Protein AF-0000000078035026 (afdb_homodimer)

Nearest PDB structures (foldseek):
  8ga7-assembly1_A  TM=2.327E-01  e=1.209E+00  synthetic construct
  3zcj-assembly4_D  TM=1.876E-01  e=2.847E+00  Helicobacter pylori 26695
  8f6k-assembly1_D  TM=1.744E-01  e=7.274E+00  Shewanella oneidensis
  8ga7-assembly1_A  TM=2.076E-01  e=8.754E-01  synthetic construct
  5j1h-assembly1_A  TM=2.978E-01  e=5.410E+00  Homo sapiens

InterPro domains:
  IPR007219 Xylanolytic transcriptional activator, regulatory domain [PF04082] (3-160)
  IPR050987 ABC-transporter-regulating transcription factor-like [PTHR46910] (3-443)

pLDDT: mean 84.15, std 16.43, range [21.97, 98.81]

Solvent-accessible surface area (backbone atoms only — not comparable to full-atom values): 49746 Å² total; per-residue (Å²): 107,67,61,35,65,51,59,35,28,62,80,58,56,74,65,55,56,57,63,50,52,52,42,58,73,65,49,38,52,78,78,31,63,69,54,29,30,39,53,33,15,48,48,21,24,41,52,31,28,36,61,89,47,42,66,59,60,29,65,71,36,76,66,40,43,74,70,33,80,45,69,60,53,46,33,42,49,30,55,49,52,43,57,68,64,59,55,89,62,54,51,62,45,46,44,68,64,62,26,39,24,30,42,28,36,15,55,11,35,41,30,35,30,40,54,57,51,13,50,53,28,41,40,52,18,34,38,44,40,40,65,59,30,47,61,30,68,82,62,52,72,72,45,23,50,49,59,47,41,47,37,22,42,47,36,50,56,50,45,52,54,42,51,50,31,71,71,34,74,91,40,61,50,50,59,51,69,66,48,81,72,56,52,74,57,46,50,68,77,77,41,56,56,71,60,57,61,52,85,36,46,41,59,87,40,34,36,27,80,87,61,70,35,75,84,43,37,45,66,84,82,73,62,60,81,70,51,80,82,53,66,57,30,54,51,44,45,42,52,52,39,48,50,50,52,51,57,61,39,45,56,65,71,71,53,59,67,25,81,42,16,71,67,53,36,62,66,54,40,42,53,51,47,51,52,40,42,54,50,60,73,55,62,66,69,82,49,59,67,83,60,40,89,75,57,54,75,74,64,46,65,75,56,50,77,43,38,44,88,86,46,95,37,69,68,44,27,50,45,39,51,46,29,46,37,45,51,38,52,53,49,49,43,34,44,46,46,51,45,50,51,54,45,47,52,46,38,49,49,42,39,72,67,48,85,52,64,68,58,27,52,51,32,51,50,49,52,57,57,47,45,56,56,50,50,48,44,50,51,52,50,52,47,48,64,71,70,48,58,65,83,34,50,39,55,56,30,52,62,49,36,50,41,52,47,53,53,43,58,58,50,75,70,61,90,55,54,73,89,39,66,68,38,52,51,38,54,53,53,40,55,52,43,54,60,52,45,64,70,50,53,73,50,75,35,83,70,56,70,89,64,58,81,35,41,61,58,72,39,75,74,80,122,107,67,61,34,65,52,60,34,30,61,80,59,56,72,65,54,57,58,63,50,52,52,41,59,73,65,49,37,52,79,78,30,63,69,54,29,30,39,54,34,16,48,50,21,24,41,50,31,28,36,62,88,48,42,67,58,60,27,67,70,36,76,64,40,44,74,70,32,83,44,66,60,54,47,36,41,50,31,53,51,51,43,58,67,62,57,56,89,62,54,52,62,45,46,46,68,65,61,27,39,25,28,43,28,36,15,55,12,35,41,31,35,29,40,52,58,52,13,50,55,27,41,39,53,20,34,39,44,39,40,64,60,30,48,59,31,69,81,62,53,69,73,45,24,50,48,58,47,42,49,36,22,42,48,36,50,56,50,46,51,54,43,53,51,33,70,71,35,71,90,40,58,51,48,60,51,70,67,48,80,73,56,55,74,55,45,50,66,77,77,40,56,54,69,58,57,63,50,83,35,45,40,56,86,42,32,34,27,83,85,64,70,34,77,84,44,38,47,66,82,81,72,62,59,81,68,53,81,82,53,67,58,30,53,52,43,44,42,53,53,39,49,50,49,52,51,56,63,39,47,56,64,70,72,52,61,69,25,79,41,17,73,68,58,35,62,64,53,41,43,52,52,45,50,50,42,42,54,50,59,74,56,63,67,70,83,50,57,65,83,60,41,88,76,58,55,76,74,64,46,65,76,54,48,76,43,35,42,89,88,46,95,37,70,68,43,26,48,45,40,50,47,28,46,37,45,51,36,51,53,48,48,43,32,43,46,47,51,42,49,50,54,42,46,54,45,40,52,49,44,41,70,67,48,84,53,66,69,58,28,55,50,32,53,50,48,53,56,57,46,44,56,55,54,51,47,44,52,50,52,50,54,46,49,64,70,70,47,59,62,83,36,50,40,57,54,29,51,62,50,35,49,38,54,49,52,53,42,59,55,50,74,68,60,90,54,54,69,90,39,68,67,34,53,54,38,56,51,51,40,54,53,44,55,60,52,43,66,70,48,54,72,51,76,34,82,71,54,72,89,62,59,82,36,41,61,58,70,37,73,72,79,124

Radius of gyration: 30.16 Å; Cα contacts (8 Å, |Δi|>4): 1226; chains: 2; bounding box: 73×84×74 Å

Sequence (926 aa):
MKDYLQRIYPLVPVVHRPTFKAELASDRDVTDSEFLRLVLSITALTIGLLPSRFDHYRAMATELVDRFPTRSAMIDYCAQMCLRLRSAGHWDHVTHRKWAVCYSLAIGTFQTGQSNHSRMLEVEAAQFARLLGIHRISEYEGLNRIETQLRKKAFWLQFYGYAHSLIHVGRREQLTFLDHYTLRDVNFAALVPLDIEDELITEQTVFDPVTLDPASPMTGDSRPYDRTDRPFTSISAFIAASQVFLTAMQEALFHESCDCSPKRAPEARLGRLQTLLEKLEYMLDDLPAVMRQWVVAEDVHQTRDKFGENVDSPEVAHAQLEITRANLHFTHLWLQNYLLEKIDLILQQQVLDADVTSDTASASAALRANWASREDICRQMLHLLHSIQQVHIEPNGLYLAYKVRDVAVALLNCPFEAHEGPSRRAAEYMRDFTSMLSRLDRSEIMNTASLKSWVDKDRDSARMKDYLQRIYPLVPVVHRPTFKAELASDRDVTDSEFLRLVLSITALTIGLLPSRFDHYRAMATELVDRFPTRSAMIDYCAQMCLRLRSAGHWDHVTHRKWAVCYSLAIGTFQTGQSNHSRMLEVEAAQFARLLGIHRISEYEGLNRIETQLRKKAFWLQFYGYAHSLIHVGRREQLTFLDHYTLRDVNFAALVPLDIEDELITEQTVFDPVTLDPASPMTGDSRPYDRTDRPFTSISAFIAASQVFLTAMQEALFHESCDCSPKRAPEARLGRLQTLLEKLEYMLDDLPAVMRQWVVAEDVHQTRDKFGENVDSPEVAHAQLEITRANLHFTHLWLQNYLLEKIDLILQQQVLDADVTSDTASASAALRANWASREDICRQMLHLLHSIQQVHIEPNGLYLAYKVRDVAVALLNCPFEAHEGPSRRAAEYMRDFTSMLSRLDRSEIMNTASLKSWVDKDRDSAR

Structure (mmCIF, N/CA/C/O backbone):
data_AF-0000000078035026-model_v1
#
loop_
_entity.id
_entity.type
_entity.pdbx_description
1 polymer 'Transcription factor domain-containing protein'
#
loop_
_atom_site.group_PDB
_atom_site.id
_atom_site.type_symbol
_atom_site.label_atom_id
_atom_site.label_alt_id
_atom_site.label_comp_id
_atom_site.label_asym_id
_atom_site.label_entity_id
_atom_site.label_seq_id
_atom_site.pdbx_PDB_ins_code
_atom_site.Cartn_x
_atom_site.Cartn_y
_atom_site.Cartn_z
_atom_site.occupancy
_atom_site.B_iso_or_equiv
_atom_site.auth_seq_id
_atom_site.auth_comp_id
_atom_site.auth_asym_id
_atom_site.auth_atom_id
_atom_site.pdbx_PDB_model_num
ATOM 1 N N . MET A 1 1 ? 3.574 -12.078 -30.016 1 94.81 1 MET A N 1
ATOM 2 C CA . MET A 1 1 ? 2.203 -12.336 -29.594 1 94.81 1 MET A CA 1
ATOM 3 C C . MET A 1 1 ? 1.862 -13.82 -29.719 1 94.81 1 MET A C 1
ATOM 5 O O . MET A 1 1 ? 1.123 -14.367 -28.906 1 94.81 1 MET A O 1
ATOM 9 N N . LYS A 1 2 ? 2.438 -14.469 -30.734 1 93.62 2 LYS A N 1
ATOM 10 C CA . LYS A 1 2 ? 2.242 -15.906 -30.859 1 93.62 2 LYS A CA 1
ATOM 11 C C . LYS A 1 2 ? 2.857 -16.656 -29.672 1 93.62 2 LYS A C 1
ATOM 13 O O . LYS A 1 2 ? 2.236 -17.547 -29.109 1 93.62 2 LYS A O 1
ATOM 18 N N . ASP A 1 3 ? 4.062 -16.266 -29.375 1 96.06 3 ASP A N 1
ATOM 19 C CA . ASP A 1 3 ? 4.727 -16.891 -28.234 1 96.06 3 ASP A CA 1
ATOM 20 C C . ASP A 1 3 ? 3.938 -16.672 -26.953 1 96.06 3 ASP A C 1
ATOM 22 O O . ASP A 1 3 ? 3.855 -17.578 -26.109 1 96.06 3 ASP A O 1
ATOM 26 N N . TYR A 1 4 ? 3.426 -15.469 -26.797 1 97.31 4 TYR A N 1
ATOM 27 C CA . TYR A 1 4 ? 2.596 -15.227 -25.625 1 97.31 4 TYR A CA 1
ATOM 28 C C . TYR A 1 4 ? 1.411 -16.188 -25.578 1 97.31 4 TYR A C 1
ATOM 30 O O . TYR A 1 4 ? 1.172 -16.844 -24.562 1 97.31 4 TYR A O 1
ATOM 38 N N . LEU A 1 5 ? 0.658 -16.281 -26.656 1 96.19 5 LEU A N 1
ATOM 39 C CA . LEU A 1 5 ? -0.56 -17.078 -26.703 1 96.19 5 LEU A CA 1
ATOM 40 C C . LEU A 1 5 ? -0.243 -18.562 -26.547 1 96.19 5 LEU A C 1
ATOM 42 O O . LEU A 1 5 ? -1.022 -19.312 -25.938 1 96.19 5 LEU A O 1
ATOM 46 N N . GLN A 1 6 ? 0.943 -18.969 -26.953 1 94.5 6 GLN A N 1
ATOM 47 C CA . GLN A 1 6 ? 1.257 -20.391 -26.984 1 94.5 6 GLN A CA 1
ATOM 48 C C . GLN A 1 6 ? 1.968 -20.828 -25.703 1 94.5 6 GLN A C 1
ATOM 50 O O . GLN A 1 6 ? 1.805 -21.969 -25.25 1 94.5 6 GLN A O 1
ATOM 55 N N . ARG A 1 7 ? 2.715 -19.938 -25.078 1 95.88 7 ARG A N 1
ATOM 56 C CA . ARG A 1 7 ? 3.609 -20.406 -24.031 1 95.88 7 ARG A CA 1
ATOM 57 C C . ARG A 1 7 ? 3.332 -19.688 -22.719 1 95.88 7 ARG A C 1
ATOM 59 O O . ARG A 1 7 ? 3.557 -20.25 -21.641 1 95.88 7 ARG A O 1
ATOM 66 N N . ILE A 1 8 ? 2.842 -18.484 -22.781 1 98 8 ILE A N 1
ATOM 67 C CA . ILE A 1 8 ? 2.77 -17.672 -21.562 1 98 8 ILE A CA 1
ATOM 68 C C . ILE A 1 8 ? 1.321 -17.578 -21.094 1 98 8 ILE A C 1
ATOM 70 O O . ILE A 1 8 ? 1.056 -17.547 -19.891 1 98 8 ILE A O 1
ATOM 74 N N . TYR A 1 9 ? 0.364 -17.562 -22 1 97.56 9 TYR A N 1
ATOM 75 C CA . TYR A 1 9 ? -1.049 -17.375 -21.688 1 97.56 9 TYR A CA 1
ATOM 76 C C . TYR A 1 9 ? -1.506 -18.359 -20.609 1 97.56 9 TYR A C 1
ATOM 78 O O . TYR A 1 9 ? -2.25 -18 -19.703 1 97.56 9 TYR A O 1
ATOM 86 N N . PRO A 1 10 ? -1.132 -19.641 -20.641 1 96.56 10 PRO A N 1
ATOM 87 C CA . PRO A 1 10 ? -1.606 -20.578 -19.625 1 96.56 10 PRO A CA 1
ATOM 88 C C . PRO A 1 10 ? -1.236 -20.141 -18.203 1 96.56 10 PRO A C 1
ATOM 90 O O . PRO A 1 10 ? -1.918 -20.516 -17.25 1 96.56 10 PRO A O 1
ATOM 93 N N . LEU A 1 11 ? -0.147 -19.344 -18.094 1 98.31 11 LEU A N 1
ATOM 94 C CA . LEU A 1 11 ? 0.323 -18.906 -16.797 1 98.31 11 LEU A CA 1
ATOM 95 C C . LEU A 1 11 ? -0.227 -17.516 -16.453 1 98.31 11 LEU A C 1
ATOM 97 O O . LEU A 1 11 ? -0.514 -17.234 -15.297 1 98.31 11 LEU A O 1
ATOM 101 N N . VAL A 1 12 ? -0.321 -16.688 -17.484 1 98.69 12 VAL A N 1
ATOM 102 C CA . VAL A 1 12 ? -0.727 -15.297 -17.297 1 98.69 12 VAL A CA 1
ATOM 103 C C . VAL A 1 12 ? -1.868 -14.961 -18.25 1 98.69 12 VAL A C 1
ATOM 105 O O . VAL A 1 12 ? -1.695 -14.164 -19.172 1 98.69 12 VAL A O 1
ATOM 108 N N . PRO A 1 13 ? -3.039 -15.5 -18 1 98.5 13 PRO A N 1
ATOM 109 C CA . PRO A 1 13 ? -4.188 -15.289 -18.891 1 98.5 13 PRO A CA 1
ATOM 110 C C . PRO A 1 13 ? -4.875 -13.945 -18.656 1 98.5 13 PRO A C 1
ATOM 112 O O . PRO A 1 13 ? -5.957 -13.898 -18.062 1 98.5 13 PRO A O 1
ATOM 115 N N . VAL A 1 14 ? -4.387 -12.891 -19.25 1 98.56 14 VAL A N 1
ATOM 116 C CA . VAL A 1 14 ? -4.898 -11.547 -18.969 1 98.56 14 VAL A CA 1
ATOM 117 C C . VAL A 1 14 ? -5.828 -11.117 -20.094 1 98.56 14 VAL A C 1
ATOM 119 O O . VAL A 1 14 ? -6.383 -10.008 -20.062 1 98.56 14 VAL A O 1
ATOM 122 N N . VAL A 1 15 ? -5.984 -11.961 -21.172 1 98.31 15 VAL A N 1
ATOM 123 C CA . VAL A 1 15 ? -6.867 -11.617 -22.266 1 98.31 15 VAL A CA 1
ATOM 124 C C . VAL A 1 15 ? -7.82 -12.773 -22.562 1 98.31 15 VAL A C 1
ATOM 126 O O . VAL A 1 15 ? -7.57 -13.906 -22.141 1 98.31 15 VAL A O 1
ATOM 129 N N . HIS A 1 16 ? -8.906 -12.398 -23.109 1 97.69 16 HIS A N 1
ATOM 130 C CA . HIS A 1 16 ? -9.727 -13.398 -23.781 1 97.69 16 HIS A CA 1
ATOM 131 C C . HIS A 1 16 ? -9.18 -13.727 -25.172 1 97.69 16 HIS A C 1
ATOM 133 O O . HIS A 1 16 ? -9.188 -12.875 -26.062 1 97.69 16 HIS A O 1
ATOM 139 N N . ARG A 1 17 ? -8.75 -14.984 -25.406 1 96.06 17 ARG A N 1
ATOM 140 C CA . ARG A 1 17 ? -7.914 -15.344 -26.547 1 96.06 17 ARG A CA 1
ATOM 141 C C . ARG A 1 17 ? -8.641 -15.062 -27.859 1 96.06 17 ARG A C 1
ATOM 143 O O . ARG A 1 17 ? -8.102 -14.391 -28.734 1 96.06 17 ARG A O 1
ATOM 150 N N . PRO A 1 18 ? -9.961 -15.453 -28 1 93 18 PRO A N 1
ATOM 151 C CA . PRO A 1 18 ? -10.617 -15.172 -29.281 1 93 18 PRO A CA 1
ATOM 152 C C . PRO A 1 18 ? -10.758 -13.68 -29.562 1 93 18 PRO A C 1
ATOM 154 O O . PRO A 1 18 ? -10.484 -13.227 -30.672 1 93 18 PRO A O 1
ATOM 157 N N . THR A 1 19 ? -11.164 -12.961 -28.547 1 96.25 19 THR A N 1
ATOM 158 C CA . THR A 1 19 ? -11.32 -11.523 -28.734 1 96.25 19 THR A CA 1
ATOM 159 C C . THR A 1 19 ? -9.977 -10.875 -29.047 1 96.25 19 THR A C 1
ATOM 161 O O . THR A 1 19 ? -9.883 -10.023 -29.938 1 96.25 19 THR A O 1
ATOM 164 N N . PHE A 1 20 ? -8.938 -11.258 -28.375 1 96.25 20 PHE A N 1
ATOM 165 C CA . PHE A 1 20 ? -7.605 -10.688 -28.562 1 96.25 20 PHE A CA 1
ATOM 166 C C . PHE A 1 20 ? -7.074 -10.992 -29.953 1 96.25 20 PHE A C 1
ATOM 168 O O . PHE A 1 20 ? -6.551 -10.102 -30.641 1 96.25 20 PHE A O 1
ATOM 175 N N . LYS A 1 21 ? -7.199 -12.242 -30.375 1 94.88 21 LYS A N 1
ATOM 176 C CA . LYS A 1 21 ? -6.762 -12.633 -31.719 1 94.88 21 LYS A CA 1
ATOM 177 C C . LYS A 1 21 ? -7.504 -11.844 -32.781 1 94.88 21 LYS A C 1
ATOM 179 O O . LYS A 1 21 ? -6.898 -11.406 -33.781 1 94.88 21 LYS A O 1
ATOM 184 N N . ALA A 1 22 ? -8.82 -11.695 -32.562 1 94.62 22 ALA A N 1
ATOM 185 C CA . ALA A 1 22 ? -9.625 -10.945 -33.5 1 94.62 22 ALA A CA 1
ATOM 186 C C . ALA A 1 22 ? -9.172 -9.492 -33.594 1 94.62 22 ALA A C 1
ATOM 188 O O . ALA A 1 22 ? -9.078 -8.914 -34.656 1 94.62 22 ALA A O 1
ATOM 189 N N . GLU A 1 23 ? -8.898 -8.898 -32.406 1 96.56 23 GLU A N 1
ATOM 190 C CA . GLU A 1 23 ? -8.453 -7.508 -32.375 1 96.56 23 GLU A CA 1
ATOM 191 C C . GLU A 1 23 ? -7.074 -7.355 -33 1 96.56 23 GLU A C 1
ATOM 193 O O . GLU A 1 23 ? -6.805 -6.359 -33.688 1 96.56 23 GLU A O 1
ATOM 198 N N . LEU A 1 24 ? -6.113 -8.312 -32.875 1 94.44 24 LEU A N 1
ATOM 199 C CA . LEU A 1 24 ? -4.805 -8.289 -33.531 1 94.44 24 LEU A CA 1
ATOM 200 C C . LEU A 1 24 ? -4.953 -8.398 -35.031 1 94.44 24 LEU A C 1
ATOM 202 O O . LEU A 1 24 ? -4.293 -7.676 -35.781 1 94.44 24 LEU A O 1
ATOM 206 N N . ALA A 1 25 ? -5.836 -9.273 -35.375 1 92.62 25 ALA A N 1
ATOM 207 C CA . ALA A 1 25 ? -6.035 -9.516 -36.812 1 92.62 25 ALA A CA 1
ATOM 208 C C . ALA A 1 25 ? -6.598 -8.273 -37.5 1 92.62 25 ALA A C 1
ATOM 210 O O . ALA A 1 25 ? -6.32 -8.039 -38.688 1 92.62 25 ALA A O 1
ATOM 211 N N . SER A 1 26 ? -7.305 -7.492 -36.812 1 91.94 26 SER A N 1
ATOM 212 C CA . SER A 1 26 ? -7.906 -6.297 -37.375 1 91.94 26 SER A CA 1
ATOM 213 C C . SER A 1 26 ? -6.98 -5.09 -37.25 1 91.94 26 SER A C 1
ATOM 215 O O . SER A 1 26 ? -7.383 -3.959 -37.531 1 91.94 26 SER A O 1
ATOM 217 N N . ASP A 1 27 ? -5.82 -5.195 -36.75 1 92.5 27 ASP A N 1
ATOM 218 C CA . ASP A 1 27 ? -4.84 -4.133 -36.562 1 92.5 27 ASP A CA 1
ATOM 219 C C . ASP A 1 27 ? -5.418 -3.01 -35.688 1 92.5 27 ASP A C 1
ATOM 221 O O . ASP A 1 27 ? -5.246 -1.83 -36 1 92.5 27 ASP A O 1
ATOM 225 N N . ARG A 1 28 ? -6.113 -3.443 -34.719 1 89.06 28 ARG A N 1
ATOM 226 C CA . ARG A 1 28 ? -6.742 -2.467 -33.844 1 89.06 28 ARG A CA 1
ATOM 227 C C . ARG A 1 28 ? -5.695 -1.613 -33.125 1 89.06 28 ARG A C 1
ATOM 229 O O . ARG A 1 28 ? -6 -0.517 -32.656 1 89.06 28 ARG A O 1
ATOM 236 N N . ASP A 1 29 ? -4.477 -2.158 -32.969 1 87.81 29 ASP A N 1
ATOM 237 C CA . ASP A 1 29 ? -3.395 -1.434 -32.312 1 87.81 29 ASP A CA 1
ATOM 238 C C . ASP A 1 29 ? -3.07 -0.137 -33.031 1 87.81 29 ASP A C 1
ATOM 240 O O . ASP A 1 29 ? -2.525 0.799 -32.469 1 87.81 29 ASP A O 1
ATOM 244 N N . VAL A 1 30 ? -3.541 0.058 -34.188 1 89 30 VAL A N 1
ATOM 245 C CA . VAL A 1 30 ? -3.246 1.24 -35 1 89 30 VAL A CA 1
ATOM 246 C C . VAL A 1 30 ? -4.227 2.359 -34.656 1 89 30 VAL A C 1
ATOM 248 O O . VAL A 1 30 ? -3.855 3.535 -34.625 1 89 30 VAL A O 1
ATOM 251 N N . THR A 1 31 ? -5.477 1.918 -34.25 1 90.62 31 THR A N 1
ATOM 252 C CA . THR A 1 31 ? -6.512 2.932 -34.094 1 90.62 31 THR A CA 1
ATOM 253 C C . THR A 1 31 ? -6.867 3.113 -32.625 1 90.62 31 THR A C 1
ATOM 255 O O . THR A 1 31 ? -7.477 4.117 -32.25 1 90.62 31 THR A O 1
ATOM 258 N N . ASP A 1 32 ? -6.574 2.209 -31.875 1 93.62 32 ASP A N 1
ATOM 259 C CA . ASP A 1 32 ? -6.965 2.219 -30.469 1 93.62 32 ASP A CA 1
ATOM 260 C C . ASP A 1 32 ? -5.738 2.207 -29.562 1 93.62 32 ASP A C 1
ATOM 262 O O . ASP A 1 32 ? -5.09 1.171 -29.406 1 93.62 32 ASP A O 1
ATOM 266 N N . SER A 1 33 ? -5.551 3.322 -28.953 1 93.31 33 SER A N 1
ATOM 267 C CA . SER A 1 33 ? -4.371 3.479 -28.109 1 93.31 33 SER A CA 1
ATOM 268 C C . SER A 1 33 ? -4.426 2.549 -26.906 1 93.31 33 SER A C 1
ATOM 270 O O . SER A 1 33 ? -3.391 2.092 -26.406 1 93.31 33 SER A O 1
ATOM 272 N N . GLU A 1 34 ? -5.633 2.279 -26.438 1 92.81 34 GLU A N 1
ATOM 273 C CA . GLU A 1 34 ? -5.758 1.378 -25.297 1 92.81 34 GLU A CA 1
ATOM 274 C C . GLU A 1 34 ? -5.359 -0.047 -25.672 1 92.81 34 GLU A C 1
ATOM 276 O O . GLU A 1 34 ? -4.672 -0.729 -24.906 1 92.81 34 GLU A O 1
ATOM 281 N N . PHE A 1 35 ? -5.777 -0.476 -26.828 1 96 35 PHE A N 1
ATOM 282 C CA . PHE A 1 35 ? -5.379 -1.805 -27.281 1 96 35 PHE A CA 1
ATOM 283 C C . PHE A 1 35 ? -3.891 -1.845 -27.609 1 96 35 PHE A C 1
ATOM 285 O O . PHE A 1 35 ? -3.221 -2.846 -27.344 1 96 35 PHE A O 1
ATOM 292 N N . LEU A 1 36 ? -3.369 -0.761 -28.234 1 97.75 36 LEU A N 1
ATOM 293 C CA . LEU A 1 36 ? -1.936 -0.687 -28.484 1 97.75 36 LEU A CA 1
ATOM 294 C C . LEU A 1 36 ? -1.139 -0.865 -27.203 1 97.75 36 LEU A C 1
ATOM 296 O O . LEU A 1 36 ? -0.134 -1.58 -27.188 1 97.75 36 LEU A O 1
ATOM 300 N N . ARG A 1 37 ? -1.594 -0.219 -26.125 1 97.75 37 ARG A N 1
ATOM 301 C CA . ARG A 1 37 ? -0.915 -0.358 -24.828 1 97.75 37 ARG A CA 1
ATOM 302 C C . ARG A 1 37 ? -0.955 -1.803 -24.344 1 97.75 37 ARG A C 1
ATOM 304 O O . ARG A 1 37 ? 0.021 -2.299 -23.781 1 97.75 37 ARG A O 1
ATOM 311 N N . LEU A 1 38 ? -2.061 -2.471 -24.5 1 98.19 38 LEU A N 1
ATOM 312 C CA . LEU A 1 38 ? -2.158 -3.877 -24.125 1 98.19 38 LEU A CA 1
ATOM 313 C C . LEU A 1 38 ? -1.151 -4.719 -24.906 1 98.19 38 LEU A C 1
ATOM 315 O O . LEU A 1 38 ? -0.44 -5.539 -24.312 1 98.19 38 LEU A O 1
ATOM 319 N N . VAL A 1 39 ? -1.012 -4.457 -26.203 1 98.38 39 VAL A N 1
ATOM 320 C CA . VAL A 1 39 ? -0.087 -5.199 -27.062 1 98.38 39 VAL A CA 1
ATOM 321 C C . VAL A 1 39 ? 1.35 -4.934 -26.609 1 98.38 39 VAL A C 1
ATOM 323 O O . VAL A 1 39 ? 2.148 -5.863 -26.484 1 98.38 39 VAL A O 1
ATOM 326 N N . LEU A 1 40 ? 1.662 -3.721 -26.375 1 98.31 40 LEU A N 1
ATOM 327 C CA . LEU A 1 40 ? 3.002 -3.348 -25.938 1 98.31 40 LEU A CA 1
ATOM 328 C C . LEU A 1 40 ? 3.336 -3.994 -24.594 1 98.31 40 LEU A C 1
ATOM 330 O O . LEU A 1 40 ? 4.457 -4.465 -24.391 1 98.31 40 LEU A O 1
ATOM 334 N N . SER A 1 41 ? 2.396 -3.98 -23.688 1 98.75 41 SER A N 1
ATOM 335 C CA . SER A 1 41 ? 2.631 -4.547 -22.359 1 98.75 41 SER A CA 1
ATOM 336 C C . SER A 1 41 ? 2.816 -6.059 -22.422 1 98.75 41 SER A C 1
ATOM 338 O O . SER A 1 41 ? 3.666 -6.617 -21.734 1 98.75 41 SER A O 1
ATOM 340 N N . ILE A 1 42 ? 2.051 -6.742 -23.219 1 98.62 42 ILE A N 1
ATOM 341 C CA . ILE A 1 42 ? 2.201 -8.18 -23.391 1 98.62 42 ILE A CA 1
ATOM 342 C C . ILE A 1 42 ? 3.533 -8.484 -24.062 1 98.62 42 ILE A C 1
ATOM 344 O O . ILE A 1 42 ? 4.188 -9.484 -23.75 1 98.62 42 ILE A O 1
ATOM 348 N N . THR A 1 43 ? 4.012 -7.605 -25.016 1 98.19 43 THR A N 1
ATOM 349 C CA . THR A 1 43 ? 5.332 -7.738 -25.609 1 98.19 43 THR A CA 1
ATOM 350 C C . THR A 1 43 ? 6.418 -7.711 -24.547 1 98.19 43 THR A C 1
ATOM 352 O O . THR A 1 43 ? 7.285 -8.586 -24.5 1 98.19 43 THR A O 1
ATOM 355 N N . ALA A 1 44 ? 6.309 -6.738 -23.656 1 98.44 44 ALA A N 1
ATOM 356 C CA . ALA A 1 44 ? 7.277 -6.633 -22.578 1 98.44 44 ALA A CA 1
ATOM 357 C C . ALA A 1 44 ? 7.254 -7.875 -21.688 1 98.44 44 ALA A C 1
ATOM 359 O O . ALA A 1 44 ? 8.305 -8.391 -21.312 1 98.44 44 ALA A O 1
ATOM 360 N N . LEU A 1 45 ? 6.086 -8.352 -21.328 1 98.62 45 LEU A N 1
ATOM 361 C CA . LEU A 1 45 ? 5.895 -9.562 -20.547 1 98.62 45 LEU A CA 1
ATOM 362 C C . LEU A 1 45 ? 6.562 -10.766 -21.203 1 98.62 45 LEU A C 1
ATOM 364 O O . LEU A 1 45 ? 7.301 -11.508 -20.562 1 98.62 45 LEU A O 1
ATOM 368 N N . THR A 1 46 ? 6.352 -10.914 -22.516 1 98.31 46 THR A N 1
ATOM 369 C CA . THR A 1 46 ? 6.852 -12.062 -23.266 1 98.31 46 THR A CA 1
ATOM 370 C C . THR A 1 46 ? 8.375 -12.016 -23.375 1 98.31 46 THR A C 1
ATOM 372 O O . THR A 1 46 ? 9.047 -13.016 -23.141 1 98.31 46 THR A O 1
ATOM 375 N N . ILE A 1 47 ? 8.93 -10.828 -23.672 1 97.31 47 ILE A N 1
ATOM 376 C CA . ILE A 1 47 ? 10.383 -10.664 -23.766 1 97.31 47 ILE A CA 1
ATOM 377 C C . ILE A 1 47 ? 11.016 -10.977 -22.406 1 97.31 47 ILE A C 1
ATOM 379 O O . ILE A 1 47 ? 12.078 -11.594 -22.344 1 97.31 47 ILE A O 1
ATOM 383 N N . GLY A 1 48 ? 10.352 -10.602 -21.359 1 97.12 48 GLY A N 1
ATOM 384 C CA . GLY A 1 48 ? 10.852 -10.859 -20.016 1 97.12 48 GLY A CA 1
ATOM 385 C C . GLY A 1 48 ? 10.859 -12.336 -19.656 1 97.12 48 GLY A C 1
ATOM 386 O O . GLY A 1 48 ? 11.82 -12.836 -19.078 1 97.12 48 GLY A O 1
ATOM 387 N N . LEU A 1 49 ? 9.852 -13.109 -20.016 1 97.12 49 LEU A N 1
ATOM 388 C CA . LEU A 1 49 ? 9.664 -14.484 -19.562 1 97.12 49 LEU A CA 1
ATOM 389 C C . LEU A 1 49 ? 10.352 -15.469 -20.5 1 97.12 49 LEU A C 1
ATOM 391 O O . LEU A 1 49 ? 10.562 -16.625 -20.141 1 97.12 49 LEU A O 1
ATOM 395 N N . LEU A 1 50 ? 10.75 -15.016 -21.688 1 95.69 50 LEU A N 1
ATOM 396 C CA . LEU A 1 50 ? 11.406 -15.906 -22.641 1 95.69 50 LEU A CA 1
ATOM 397 C C . LEU A 1 50 ? 12.75 -15.336 -23.078 1 95.69 50 LEU A C 1
ATOM 399 O O . LEU A 1 50 ? 12.938 -15.016 -24.266 1 95.69 50 LEU A O 1
ATOM 403 N N . PRO A 1 51 ? 13.719 -15.312 -22.203 1 93.69 51 PRO A N 1
ATOM 404 C CA . PRO A 1 51 ? 15.031 -14.773 -22.562 1 93.69 51 PRO A CA 1
ATOM 405 C C . PRO A 1 51 ? 15.703 -15.547 -23.703 1 93.69 51 PRO A C 1
ATOM 407 O O . PRO A 1 51 ? 16.469 -14.969 -24.469 1 93.69 51 PRO A O 1
ATOM 410 N N . SER A 1 52 ? 15.492 -16.844 -23.812 1 92.94 52 SER A N 1
ATOM 411 C CA . SER A 1 52 ? 16.125 -17.672 -24.844 1 92.94 52 SER A CA 1
ATOM 412 C C . SER A 1 52 ? 15.68 -17.234 -26.25 1 92.94 52 SER A C 1
ATOM 414 O O . SER A 1 52 ? 16.375 -17.5 -27.234 1 92.94 52 SER A O 1
ATOM 416 N N . ARG A 1 53 ? 14.547 -16.562 -26.281 1 93.38 53 ARG A N 1
ATOM 417 C CA . ARG A 1 53 ? 13.984 -16.188 -27.578 1 93.38 53 ARG A CA 1
ATOM 418 C C . ARG A 1 53 ? 14.352 -14.75 -27.922 1 93.38 53 ARG A C 1
ATOM 420 O O . ARG A 1 53 ? 14.008 -14.266 -29 1 93.38 53 ARG A O 1
ATOM 427 N N . PHE A 1 54 ? 15.062 -14.055 -27.125 1 92.75 54 PHE A N 1
ATOM 428 C CA . PHE A 1 54 ? 15.32 -12.633 -27.312 1 92.75 54 PHE A CA 1
ATOM 429 C C . PHE A 1 54 ? 16.094 -12.391 -28.609 1 92.75 54 PHE A C 1
ATOM 431 O O . PHE A 1 54 ? 15.758 -11.484 -29.375 1 92.75 54 PHE A O 1
ATOM 438 N N . ASP A 1 55 ? 17.125 -13.227 -28.828 1 91.38 55 ASP A N 1
ATOM 439 C CA . ASP A 1 55 ? 17.922 -13.062 -30.047 1 91.38 55 ASP A CA 1
ATOM 440 C C . ASP A 1 55 ? 17.062 -13.266 -31.281 1 91.38 55 ASP A C 1
ATOM 442 O O . ASP A 1 55 ? 17.266 -12.609 -32.312 1 91.38 55 ASP A O 1
ATOM 446 N N . HIS A 1 56 ? 16.141 -14.188 -31.078 1 91.31 56 HIS A N 1
ATOM 447 C CA . HIS A 1 56 ? 15.219 -14.43 -32.188 1 91.31 56 HIS A CA 1
ATOM 448 C C . HIS A 1 56 ? 14.344 -13.203 -32.438 1 91.31 56 HIS A C 1
ATOM 450 O O . HIS A 1 56 ? 14.141 -12.812 -33.594 1 91.31 56 HIS A O 1
ATOM 456 N N . TYR A 1 57 ? 13.852 -12.57 -31.375 1 91.38 57 TYR A N 1
ATOM 457 C CA . TYR A 1 57 ? 13.023 -11.375 -31.516 1 91.38 57 TYR A CA 1
ATOM 458 C C . TYR A 1 57 ? 13.812 -10.25 -32.156 1 91.38 57 TYR A C 1
ATOM 460 O O . TYR A 1 57 ? 13.312 -9.562 -33.062 1 91.38 57 TYR A O 1
ATOM 468 N N . ARG A 1 58 ? 15.062 -10.07 -31.797 1 90.5 58 ARG A N 1
ATOM 469 C CA . ARG A 1 58 ? 15.914 -9.008 -32.312 1 90.5 58 ARG A CA 1
ATOM 470 C C . ARG A 1 58 ? 16.203 -9.219 -33.812 1 90.5 58 ARG A C 1
ATOM 472 O O . ARG A 1 58 ? 16.344 -8.258 -34.562 1 90.5 58 ARG A O 1
ATOM 479 N N . ALA A 1 59 ? 16.328 -10.406 -34.125 1 88.81 59 ALA A N 1
ATOM 480 C CA . ALA A 1 59 ? 16.688 -10.75 -35.5 1 88.81 59 ALA A CA 1
ATOM 481 C C . ALA A 1 59 ? 15.516 -10.57 -36.438 1 88.81 59 ALA A C 1
ATOM 483 O O . ALA A 1 59 ? 15.68 -10.641 -37.656 1 88.81 59 ALA A O 1
ATOM 484 N N . MET A 1 60 ? 14.367 -10.359 -35.844 1 88.38 60 MET A N 1
ATOM 485 C CA . MET A 1 60 ? 13.18 -10.219 -36.688 1 88.38 60 MET A CA 1
ATOM 486 C C . MET A 1 60 ? 13.258 -8.953 -37.531 1 88.38 60 MET A C 1
ATOM 488 O O . MET A 1 60 ? 12.648 -8.883 -38.594 1 88.38 60 MET A O 1
ATOM 492 N N . ALA A 1 61 ? 13.852 -7.965 -37.031 1 82.81 61 ALA A N 1
ATOM 493 C CA . ALA A 1 61 ? 14.086 -6.73 -37.75 1 82.81 61 ALA A CA 1
ATOM 494 C C . ALA A 1 61 ? 15.469 -6.156 -37.438 1 82.81 61 ALA A C 1
ATOM 496 O O . ALA A 1 61 ? 15.891 -6.137 -36.281 1 82.81 61 ALA A O 1
ATOM 497 N N . THR A 1 62 ? 16.141 -5.609 -38.562 1 89.25 62 THR A N 1
ATOM 498 C CA . THR A 1 62 ? 17.484 -5.07 -38.406 1 89.25 62 THR A CA 1
ATOM 499 C C . THR A 1 62 ? 17.5 -3.885 -37.469 1 89.25 62 THR A C 1
ATOM 501 O O . THR A 1 62 ? 18.453 -3.717 -36.688 1 89.25 62 THR A O 1
ATOM 504 N N . GLU A 1 63 ? 16.422 -3.201 -37.531 1 85.94 63 GLU A N 1
ATOM 505 C CA . GLU A 1 63 ? 16.344 -2.01 -36.688 1 85.94 63 GLU A CA 1
ATOM 506 C C . GLU A 1 63 ? 16.312 -2.379 -35.219 1 85.94 63 GLU A C 1
ATOM 508 O O . GLU A 1 63 ? 16.781 -1.61 -34.344 1 85.94 63 GLU A O 1
ATOM 513 N N . LEU A 1 64 ? 15.773 -3.461 -34.875 1 86.25 64 LEU A N 1
ATOM 514 C CA . LEU A 1 64 ? 15.609 -3.863 -33.5 1 86.25 64 LEU A CA 1
ATOM 515 C C . LEU A 1 64 ? 16.953 -4.25 -32.875 1 86.25 64 LEU A C 1
ATOM 517 O O . LEU A 1 64 ? 17.172 -4.047 -31.672 1 86.25 64 LEU A O 1
ATOM 521 N N . VAL A 1 65 ? 17.859 -4.785 -33.719 1 85.62 65 VAL A N 1
ATOM 522 C CA . VAL A 1 65 ? 19.172 -5.219 -33.25 1 85.62 65 VAL A CA 1
ATOM 523 C C . VAL A 1 65 ? 19.953 -4.023 -32.688 1 85.62 65 VAL A C 1
ATOM 525 O O . VAL A 1 65 ? 20.516 -4.09 -31.609 1 85.62 65 VAL A O 1
ATOM 528 N N . ASP A 1 66 ? 19.938 -3.006 -33.406 1 88.69 66 ASP A N 1
ATOM 529 C CA . ASP A 1 66 ? 20.703 -1.83 -33 1 88.69 66 ASP A CA 1
ATOM 530 C C . ASP A 1 66 ? 20 -1.058 -31.906 1 88.69 66 ASP A C 1
ATOM 532 O O . ASP A 1 66 ? 20.641 -0.547 -30.984 1 88.69 66 ASP A O 1
ATOM 536 N N . ARG A 1 67 ? 18.719 -1.123 -32 1 90.94 67 ARG A N 1
ATOM 537 C CA . ARG A 1 67 ? 17.938 -0.281 -31.094 1 90.94 67 ARG A CA 1
ATOM 538 C C . ARG A 1 67 ? 17.859 -0.894 -29.703 1 90.94 67 ARG A C 1
ATOM 540 O O . ARG A 1 67 ? 17.828 -0.174 -28.703 1 90.94 67 ARG A O 1
ATOM 547 N N . PHE A 1 68 ? 17.766 -2.203 -29.672 1 93.69 68 PHE A N 1
ATOM 548 C CA . PHE A 1 68 ? 17.562 -2.873 -28.391 1 93.69 68 PHE A CA 1
ATOM 549 C C . PHE A 1 68 ? 18.656 -3.912 -28.156 1 93.69 68 PHE A C 1
ATOM 551 O O . PHE A 1 68 ? 18.453 -5.102 -28.406 1 93.69 68 PHE A O 1
ATOM 558 N N . PRO A 1 69 ? 19.797 -3.527 -27.656 1 91.69 69 PRO A N 1
ATOM 559 C CA . PRO A 1 69 ? 20.906 -4.445 -27.406 1 91.69 69 PRO A CA 1
ATOM 560 C C . PRO A 1 69 ? 20.625 -5.43 -26.281 1 91.69 69 PRO A C 1
ATOM 562 O O . PRO A 1 69 ? 21.234 -6.496 -26.203 1 91.69 69 PRO A O 1
ATOM 565 N N . THR A 1 70 ? 19.656 -5.074 -25.391 1 93.94 70 THR A N 1
ATOM 566 C CA . THR A 1 70 ? 19.328 -5.93 -24.25 1 93.94 70 THR A CA 1
ATOM 567 C C . THR A 1 70 ? 17.812 -6.074 -24.094 1 93.94 70 THR A C 1
ATOM 569 O O . THR A 1 70 ? 17.047 -5.309 -24.688 1 93.94 70 THR A O 1
ATOM 572 N N . ARG A 1 71 ? 17.328 -7.035 -23.375 1 94.75 71 ARG A N 1
ATOM 573 C CA . ARG A 1 71 ? 15.914 -7.207 -23.078 1 94.75 71 ARG A CA 1
ATOM 574 C C . ARG A 1 71 ? 15.375 -6.02 -22.281 1 94.75 71 ARG A C 1
ATOM 576 O O . ARG A 1 71 ? 14.281 -5.527 -22.562 1 94.75 71 ARG A O 1
ATOM 583 N N . SER A 1 72 ? 16.203 -5.504 -21.391 1 93.81 72 SER A N 1
ATOM 584 C CA . SER A 1 72 ? 15.797 -4.371 -20.562 1 93.81 72 SER A CA 1
ATOM 585 C C . SER A 1 72 ? 15.477 -3.148 -21.406 1 93.81 72 SER A C 1
ATOM 587 O O . SER A 1 72 ? 14.5 -2.445 -21.156 1 93.81 72 SER A O 1
ATOM 589 N N . ALA A 1 73 ? 16.281 -2.965 -22.406 1 93.69 73 ALA A N 1
ATOM 590 C CA . ALA A 1 73 ? 16.078 -1.808 -23.281 1 93.69 73 ALA A CA 1
ATOM 591 C C . ALA A 1 73 ? 14.742 -1.903 -24 1 93.69 73 ALA A C 1
ATOM 593 O O . ALA A 1 73 ? 14.023 -0.909 -24.125 1 93.69 73 ALA A O 1
ATOM 594 N N . MET A 1 74 ? 14.43 -3.002 -24.5 1 95.12 74 MET A N 1
ATOM 595 C CA . MET A 1 74 ? 13.18 -3.189 -25.234 1 95.12 74 MET A CA 1
ATOM 596 C C . MET A 1 74 ? 11.984 -3.111 -24.297 1 95.12 74 MET A C 1
ATOM 598 O O . MET A 1 74 ? 10.969 -2.494 -24.641 1 95.12 74 MET A O 1
ATOM 602 N N . ILE A 1 75 ? 12.117 -3.689 -23.141 1 96.81 75 ILE A N 1
ATOM 603 C CA . ILE A 1 75 ? 11.047 -3.65 -22.156 1 96.81 75 ILE A CA 1
ATOM 604 C C . ILE A 1 75 ? 10.82 -2.211 -21.688 1 96.81 75 ILE A C 1
ATOM 606 O O . ILE A 1 75 ? 9.68 -1.762 -21.578 1 96.81 75 ILE A O 1
ATOM 610 N N . ASP A 1 76 ? 11.844 -1.435 -21.578 1 95.25 76 ASP A N 1
ATOM 611 C CA . ASP A 1 76 ? 11.75 -0.029 -21.188 1 95.25 76 ASP A CA 1
ATOM 612 C C . ASP A 1 76 ? 11.016 0.78 -22.25 1 95.25 76 ASP A C 1
ATOM 614 O O . ASP A 1 76 ? 10.219 1.664 -21.922 1 95.25 76 ASP A O 1
ATOM 618 N N . TYR A 1 77 ? 11.336 0.489 -23.422 1 95.5 77 TYR A N 1
ATOM 619 C CA . TYR A 1 77 ? 10.664 1.184 -24.516 1 95.5 77 TYR A CA 1
ATOM 620 C C . TYR A 1 77 ? 9.164 0.921 -24.484 1 95.5 77 TYR A C 1
ATOM 622 O O . TYR A 1 77 ? 8.367 1.847 -24.641 1 95.5 77 TYR A O 1
ATOM 630 N N . CYS A 1 78 ? 8.758 -0.325 -24.312 1 97.19 78 CYS A N 1
ATOM 631 C CA . CYS A 1 78 ? 7.348 -0.673 -24.234 1 97.19 78 CYS A CA 1
ATOM 632 C C . CYS A 1 78 ? 6.664 0.045 -23.078 1 97.19 78 CYS A C 1
ATOM 634 O O . CYS A 1 78 ? 5.582 0.607 -23.234 1 97.19 78 CYS A O 1
ATOM 636 N N . ALA A 1 79 ? 7.336 0.07 -21.953 1 97 79 ALA A N 1
ATOM 637 C CA . ALA A 1 79 ? 6.781 0.721 -20.766 1 97 79 ALA A CA 1
ATOM 638 C C . ALA A 1 79 ? 6.625 2.223 -20.984 1 97 79 ALA A C 1
ATOM 640 O O . ALA A 1 79 ? 5.605 2.809 -20.625 1 97 79 ALA A O 1
ATOM 641 N N . GLN A 1 80 ? 7.535 2.852 -21.656 1 95.69 80 GLN A N 1
ATOM 642 C CA . GLN A 1 80 ? 7.492 4.285 -21.922 1 95.69 80 GLN A CA 1
ATOM 643 C C . GLN A 1 80 ? 6.375 4.625 -22.922 1 95.69 80 GLN A C 1
ATOM 645 O O . GLN A 1 80 ? 5.672 5.621 -22.75 1 95.69 80 GLN A O 1
ATOM 650 N N . MET A 1 81 ? 6.23 3.836 -23.875 1 95.31 81 MET A N 1
ATOM 651 C CA . MET A 1 81 ? 5.168 4.07 -24.859 1 95.31 81 MET A CA 1
ATOM 652 C C . MET A 1 81 ? 3.795 3.963 -24.203 1 95.31 81 MET A C 1
ATOM 654 O O . MET A 1 81 ? 2.912 4.781 -24.469 1 95.31 81 MET A O 1
ATOM 658 N N . CYS A 1 82 ? 3.67 2.982 -23.328 1 96.56 82 CYS A N 1
ATOM 659 C CA . CYS A 1 82 ? 2.4 2.834 -22.625 1 96.56 82 CYS A CA 1
ATOM 660 C C . CYS A 1 82 ? 2.107 4.055 -21.75 1 96.56 82 CYS A C 1
ATOM 662 O O . CYS A 1 82 ? 0.961 4.5 -21.672 1 96.56 82 CYS A O 1
ATOM 664 N N . LEU A 1 83 ? 3.043 4.566 -21.188 1 93.69 83 LEU A N 1
ATOM 665 C CA . LEU A 1 83 ? 2.904 5.766 -20.375 1 93.69 83 LEU A CA 1
ATOM 666 C C . LEU A 1 83 ? 2.488 6.961 -21.234 1 93.69 83 LEU A C 1
ATOM 668 O O . LEU A 1 83 ? 1.574 7.703 -20.859 1 93.69 83 LEU A O 1
ATOM 672 N N . ARG A 1 84 ? 3.098 7.164 -22.359 1 91.88 84 ARG A N 1
ATOM 673 C CA . ARG A 1 84 ? 2.867 8.312 -23.219 1 91.88 84 ARG A CA 1
ATOM 674 C C . ARG A 1 84 ? 1.473 8.266 -23.844 1 91.88 84 ARG A C 1
ATOM 676 O O . ARG A 1 84 ? 0.908 9.305 -24.188 1 91.88 84 ARG A O 1
ATOM 683 N N . LEU A 1 85 ? 0.907 7.137 -23.891 1 93.81 85 LEU A N 1
ATOM 684 C CA . LEU A 1 85 ? -0.389 6.977 -24.547 1 93.81 85 LEU A CA 1
ATOM 685 C C . LEU A 1 85 ? -1.525 7.238 -23.562 1 93.81 85 LEU A C 1
ATOM 687 O O . LEU A 1 85 ? -2.697 7.242 -23.953 1 93.81 85 LEU A O 1
ATOM 691 N N . ARG A 1 86 ? -1.245 7.488 -22.281 1 92.75 86 ARG A N 1
ATOM 692 C CA . ARG A 1 86 ? -2.273 7.848 -21.312 1 92.75 86 ARG A CA 1
ATOM 693 C C . ARG A 1 86 ? -2.785 9.266 -21.547 1 92.75 86 ARG A C 1
ATOM 695 O O . ARG A 1 86 ? -2.014 10.227 -21.5 1 92.75 86 ARG A O 1
ATOM 702 N N . SER A 1 87 ? -4.109 9.375 -21.781 1 88.25 87 SER A N 1
ATOM 703 C CA . SER A 1 87 ? -4.723 10.688 -21.984 1 88.25 87 SER A CA 1
ATOM 704 C C . SER A 1 87 ? -5.164 11.297 -20.656 1 88.25 87 SER A C 1
ATOM 706 O O . SER A 1 87 ? -5.055 10.656 -19.609 1 88.25 87 SER A O 1
ATOM 708 N N . ALA A 1 88 ? -5.711 12.539 -20.734 1 82.31 88 ALA A N 1
ATOM 709 C CA . ALA A 1 88 ? -6.188 13.234 -19.547 1 82.31 88 ALA A CA 1
ATOM 710 C C . ALA A 1 88 ? -7.383 12.508 -18.922 1 82.31 88 ALA A C 1
ATOM 712 O O . ALA A 1 88 ? -7.582 12.547 -17.703 1 82.31 88 ALA A O 1
ATOM 713 N N . GLY A 1 89 ? -8.109 11.781 -19.672 1 86.19 89 GLY A N 1
ATOM 714 C CA . GLY A 1 89 ? -9.281 11.062 -19.203 1 86.19 89 GLY A CA 1
ATOM 715 C C . GLY A 1 89 ? -9 9.609 -18.875 1 86.19 89 GLY A C 1
ATOM 716 O O . GLY A 1 89 ? -9.922 8.805 -18.719 1 86.19 89 GLY A O 1
ATOM 717 N N . HIS A 1 90 ? -7.719 9.32 -18.797 1 90.06 90 HIS A N 1
ATOM 718 C CA . HIS A 1 90 ? -7.297 7.945 -18.578 1 90.06 90 HIS A CA 1
ATOM 719 C C . HIS A 1 90 ? -7.938 7.355 -17.328 1 90.06 90 HIS A C 1
ATOM 721 O O . HIS A 1 90 ? -8.297 6.176 -17.312 1 90.06 90 HIS A O 1
ATOM 727 N N . TRP A 1 91 ? -8.289 8.188 -16.359 1 88.38 91 TRP A N 1
ATOM 728 C CA . TRP A 1 91 ? -8.734 7.684 -15.062 1 88.38 91 TRP A CA 1
ATOM 729 C C . TRP A 1 91 ? -10.242 7.816 -14.914 1 88.38 91 TRP A C 1
ATOM 731 O O . TRP A 1 91 ? -10.805 7.445 -13.883 1 88.38 91 TRP A O 1
ATOM 741 N N . ASP A 1 92 ? -10.844 8.352 -15.977 1 84.44 92 ASP A N 1
ATOM 742 C CA . ASP A 1 92 ? -12.289 8.539 -15.93 1 84.44 92 ASP A CA 1
ATOM 743 C C . ASP A 1 92 ? -13.008 7.199 -15.82 1 84.44 92 ASP A C 1
ATOM 745 O O . ASP A 1 92 ? -14.086 7.113 -15.219 1 84.44 92 ASP A O 1
ATOM 749 N N . HIS A 1 93 ? -12.297 6.254 -16.375 1 88.25 93 HIS A N 1
ATOM 750 C CA . HIS A 1 93 ? -12.867 4.914 -16.297 1 88.25 93 HIS A CA 1
ATOM 751 C C . HIS A 1 93 ? -11.805 3.891 -15.898 1 88.25 93 HIS A C 1
ATOM 753 O O . HIS A 1 93 ? -10.656 3.979 -16.328 1 88.25 93 HIS A O 1
ATOM 759 N N . VAL A 1 94 ? -12.172 3.107 -15.109 1 90.94 94 VAL A N 1
ATOM 760 C CA . VAL A 1 94 ? -11.328 1.996 -14.695 1 90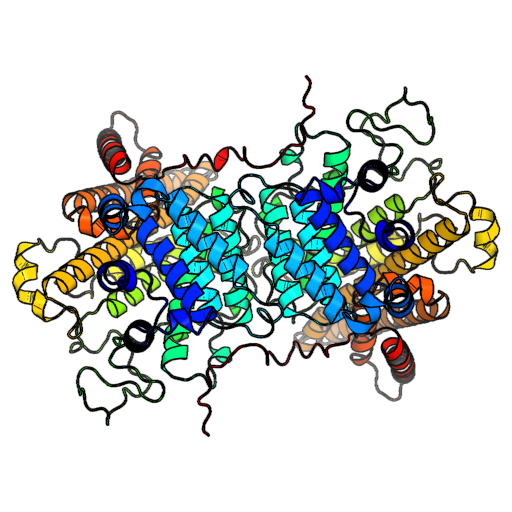.94 94 VAL A CA 1
ATOM 761 C C . VAL A 1 94 ? -11.789 0.71 -15.375 1 90.94 94 VAL A C 1
ATOM 763 O O . VAL A 1 94 ? -12.969 0.358 -15.32 1 90.94 94 VAL A O 1
ATOM 766 N N . THR A 1 95 ? -10.836 0.069 -16.078 1 94.69 95 THR A N 1
ATOM 767 C CA . THR A 1 95 ? -11.188 -1.122 -16.844 1 94.69 95 THR A CA 1
ATOM 768 C C . THR A 1 95 ? -10.227 -2.268 -16.531 1 94.69 95 THR A C 1
ATOM 770 O O . THR A 1 95 ? -9.133 -2.045 -16.016 1 94.69 95 THR A O 1
ATOM 773 N N . HIS A 1 96 ? -10.68 -3.387 -16.859 1 96.62 96 HIS A N 1
ATOM 774 C CA . HIS A 1 96 ? -9.836 -4.566 -16.75 1 96.62 96 HIS A CA 1
ATOM 775 C C . HIS A 1 96 ? -8.594 -4.438 -17.625 1 96.62 96 HIS A C 1
ATOM 777 O O . HIS A 1 96 ? -7.5 -4.859 -17.219 1 96.62 96 HIS A O 1
ATOM 783 N N . ARG A 1 97 ? -8.734 -3.971 -18.828 1 96.19 97 ARG A N 1
ATOM 784 C CA . ARG A 1 97 ? -7.629 -3.828 -19.781 1 96.19 97 ARG A CA 1
ATOM 785 C C . ARG A 1 97 ? -6.512 -2.977 -19.172 1 96.19 97 ARG A C 1
ATOM 787 O O . ARG A 1 97 ? -5.332 -3.295 -19.328 1 96.19 97 ARG A O 1
ATOM 794 N N . LYS A 1 98 ? -6.91 -1.863 -18.516 1 96.31 98 LYS A N 1
ATOM 795 C CA . LYS A 1 98 ? -5.902 -1.022 -17.875 1 96.31 98 LYS A CA 1
ATOM 796 C C . LYS A 1 98 ? -5.152 -1.791 -16.797 1 96.31 98 LYS A C 1
ATOM 798 O O . LYS A 1 98 ? -3.941 -1.625 -16.625 1 96.31 98 LYS A O 1
ATOM 803 N N . TRP A 1 99 ? -5.84 -2.613 -16.016 1 97.5 99 TRP A N 1
ATOM 804 C CA . TRP A 1 99 ? -5.188 -3.5 -15.062 1 97.5 99 TRP A CA 1
ATOM 805 C C . TRP A 1 99 ? -4.207 -4.434 -15.758 1 97.5 99 TRP A C 1
ATOM 807 O O . TRP A 1 99 ? -3.062 -4.582 -15.32 1 97.5 99 TRP A O 1
ATOM 817 N N . ALA A 1 100 ? -4.68 -5.078 -16.844 1 98.62 100 ALA A N 1
ATOM 818 C CA . ALA A 1 100 ? -3.869 -6.055 -17.562 1 98.62 100 ALA A CA 1
ATOM 819 C C . ALA A 1 100 ? -2.572 -5.43 -18.062 1 98.62 100 ALA A C 1
ATOM 821 O O . ALA A 1 100 ? -1.52 -6.07 -18.062 1 98.62 100 ALA A O 1
ATOM 822 N N . VAL A 1 101 ? -2.648 -4.203 -18.531 1 98.5 101 VAL A N 1
ATOM 823 C CA . VAL A 1 101 ? -1.475 -3.484 -19.016 1 98.5 101 VAL A CA 1
ATOM 824 C C . VAL A 1 101 ? -0.453 -3.35 -17.891 1 98.5 101 VAL A C 1
ATOM 826 O O . VAL A 1 101 ? 0.712 -3.721 -18.047 1 98.5 101 VAL A O 1
ATOM 829 N N . CYS A 1 102 ? -0.879 -2.883 -16.75 1 98.19 102 CYS A N 1
ATOM 830 C CA . CYS A 1 102 ? 0.024 -2.668 -15.633 1 98.19 102 CYS A CA 1
ATOM 831 C C . CYS A 1 102 ? 0.586 -3.99 -15.117 1 98.19 102 CYS A C 1
ATOM 833 O O . CYS A 1 102 ? 1.782 -4.098 -14.844 1 98.19 102 CYS A O 1
ATOM 835 N N . TYR A 1 103 ? -0.237 -4.953 -14.969 1 98.62 103 TYR A N 1
ATOM 836 C CA . TYR A 1 103 ? 0.184 -6.258 -14.469 1 98.62 103 TYR A CA 1
ATOM 837 C C . TYR A 1 103 ? 1.235 -6.879 -15.375 1 98.62 103 TYR A C 1
ATOM 839 O O . TYR A 1 103 ? 2.256 -7.387 -14.898 1 98.62 103 TYR A O 1
ATOM 847 N N . SER A 1 104 ? 0.993 -6.859 -16.688 1 98.81 104 SER A N 1
ATOM 848 C CA . SER A 1 104 ? 1.916 -7.434 -17.656 1 98.81 104 SER A CA 1
ATOM 849 C C . SER A 1 104 ? 3.26 -6.711 -17.641 1 98.81 104 SER A C 1
ATOM 851 O O . SER A 1 104 ? 4.312 -7.352 -17.672 1 98.81 104 SER A O 1
ATOM 853 N N . LEU A 1 105 ? 3.188 -5.391 -17.594 1 98.5 105 LEU A N 1
ATOM 854 C CA . LEU A 1 105 ? 4.426 -4.625 -17.531 1 98.5 105 LEU A CA 1
ATOM 855 C C . LEU A 1 105 ? 5.203 -4.949 -16.25 1 98.5 105 LEU A C 1
ATOM 857 O O . LEU A 1 105 ? 6.434 -5.016 -16.266 1 98.5 105 LEU A O 1
ATOM 861 N N . ALA A 1 106 ? 4.508 -5.129 -15.156 1 97.69 106 ALA A N 1
ATOM 862 C CA . ALA A 1 106 ? 5.156 -5.438 -13.883 1 97.69 106 ALA A CA 1
ATOM 863 C C . ALA A 1 106 ? 5.926 -6.754 -13.969 1 97.69 106 ALA A C 1
ATOM 865 O O . ALA A 1 106 ? 7.074 -6.84 -13.523 1 97.69 106 ALA A O 1
ATOM 866 N N . ILE A 1 107 ? 5.293 -7.734 -14.531 1 97.56 107 ILE A N 1
ATOM 867 C CA . ILE A 1 107 ? 5.949 -9.031 -14.648 1 97.56 107 ILE A CA 1
ATOM 868 C C . ILE A 1 107 ? 7.137 -8.922 -15.609 1 97.56 107 ILE A C 1
ATOM 870 O O . ILE A 1 107 ? 8.211 -9.453 -15.336 1 97.56 107 ILE A O 1
ATOM 874 N N . GLY A 1 108 ? 6.969 -8.211 -16.703 1 97.5 108 GLY A N 1
ATOM 875 C CA . GLY A 1 108 ? 8.047 -8.055 -17.656 1 97.5 108 GLY A CA 1
ATOM 876 C C . GLY A 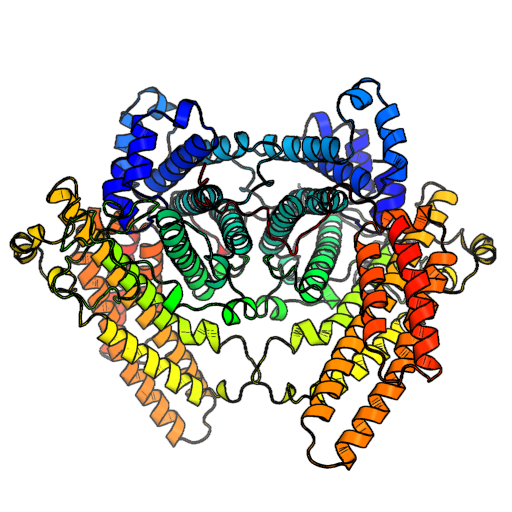1 108 ? 9.273 -7.383 -17.078 1 97.5 108 GLY A C 1
ATOM 877 O O . GLY A 1 108 ? 10.398 -7.871 -17.234 1 97.5 108 GLY A O 1
ATOM 878 N N . THR A 1 109 ? 9.07 -6.312 -16.422 1 95.81 109 THR A N 1
ATOM 879 C CA . THR A 1 109 ? 10.18 -5.566 -15.844 1 95.81 109 THR A CA 1
ATOM 880 C C . THR A 1 109 ? 10.836 -6.359 -14.719 1 95.81 109 THR A C 1
ATOM 882 O O . THR A 1 109 ? 12.047 -6.27 -14.508 1 95.81 109 THR A O 1
ATOM 885 N N . PHE A 1 110 ? 10.133 -7.141 -14.016 1 93.81 110 PHE A N 1
ATOM 886 C CA . PHE A 1 110 ? 10.656 -7.965 -12.938 1 93.81 110 PHE A CA 1
ATOM 887 C C . PHE A 1 110 ? 11.68 -8.961 -13.461 1 93.81 110 PHE A C 1
ATOM 889 O O . PHE A 1 110 ? 12.688 -9.234 -12.805 1 93.81 110 PHE A O 1
ATOM 896 N N . GLN A 1 111 ? 11.422 -9.438 -14.641 1 94.38 111 GLN A N 1
ATOM 897 C CA . GLN A 1 111 ? 12.25 -10.523 -15.172 1 94.38 111 GLN A CA 1
ATOM 898 C C . GLN A 1 111 ? 13.664 -10.039 -15.477 1 94.38 111 GLN A C 1
ATOM 900 O O . GLN A 1 111 ? 14.594 -10.836 -15.547 1 94.38 111 GLN A O 1
ATOM 905 N N . THR A 1 112 ? 13.844 -8.836 -15.688 1 93.5 112 THR A N 1
ATOM 906 C CA . THR A 1 112 ? 15.156 -8.312 -16.016 1 93.5 112 THR A CA 1
ATOM 907 C C . THR A 1 112 ? 15.836 -7.715 -14.789 1 93.5 112 THR A C 1
ATOM 909 O O . THR A 1 112 ? 16.922 -7.156 -14.883 1 93.5 112 THR A O 1
ATOM 912 N N . GLY A 1 113 ? 15.141 -7.641 -13.688 1 88.88 113 GLY A N 1
ATOM 913 C CA . GLY A 1 113 ? 15.727 -7.188 -12.438 1 88.88 113 GLY A CA 1
ATOM 914 C C . GLY A 1 113 ? 15.414 -5.738 -12.117 1 88.88 113 GLY A C 1
ATOM 915 O O . GLY A 1 113 ? 16.031 -5.141 -11.242 1 88.88 113 GLY A O 1
ATOM 916 N N . GLN A 1 114 ? 14.516 -5.188 -12.875 1 90.19 114 GLN A N 1
ATOM 917 C CA . GLN A 1 114 ? 14.102 -3.818 -12.594 1 90.19 114 GLN A CA 1
ATOM 918 C C . GLN A 1 114 ? 13.094 -3.775 -11.453 1 90.19 114 GLN A C 1
ATOM 920 O O . GLN A 1 114 ? 11.914 -3.49 -11.672 1 90.19 114 GLN A O 1
ATOM 925 N N . SER A 1 115 ? 13.57 -3.955 -10.344 1 86.88 115 SER A N 1
ATOM 926 C CA . SER A 1 115 ? 12.758 -4.266 -9.18 1 86.88 115 SER A CA 1
ATOM 927 C C . SER A 1 115 ? 11.859 -3.09 -8.797 1 86.88 115 SER A C 1
ATOM 929 O O . SER A 1 115 ? 10.664 -3.266 -8.562 1 86.88 115 SER A O 1
ATOM 931 N N . ASN A 1 116 ? 12.398 -1.815 -8.797 1 88.38 116 ASN A N 1
ATOM 932 C CA . ASN A 1 116 ? 11.594 -0.667 -8.398 1 88.38 116 ASN A CA 1
ATOM 933 C C . ASN A 1 116 ? 10.469 -0.397 -9.391 1 88.38 116 ASN A C 1
ATOM 935 O O . ASN A 1 116 ? 9.336 -0.127 -8.992 1 88.38 116 ASN A O 1
ATOM 939 N N . HIS A 1 117 ? 10.891 -0.431 -10.625 1 92.38 117 HIS A N 1
ATOM 940 C CA . HIS A 1 117 ? 9.891 -0.212 -11.664 1 92.38 117 HIS A CA 1
ATOM 941 C C . HIS A 1 117 ? 8.766 -1.239 -11.57 1 92.38 117 HIS A C 1
ATOM 943 O O . HIS A 1 117 ? 7.586 -0.883 -11.633 1 92.38 117 HIS A O 1
ATOM 949 N N . SER A 1 118 ? 9.164 -2.527 -11.445 1 92.81 118 SER A N 1
ATOM 950 C CA . SER A 1 118 ? 8.188 -3.605 -11.328 1 92.81 118 SER A CA 1
ATOM 951 C C . SER A 1 118 ? 7.281 -3.398 -10.117 1 92.81 118 SER A C 1
ATOM 953 O O . SER A 1 118 ? 6.062 -3.557 -10.219 1 92.81 118 SER A O 1
ATOM 955 N N . ARG A 1 119 ? 7.816 -2.938 -8.984 1 91.38 119 ARG A N 1
ATOM 956 C CA . ARG A 1 119 ? 7.059 -2.693 -7.762 1 91.38 119 ARG A CA 1
ATOM 957 C C . ARG A 1 119 ? 6.016 -1.6 -7.973 1 91.38 119 ARG A C 1
ATOM 959 O O . ARG A 1 119 ? 4.879 -1.725 -7.52 1 91.38 119 ARG A O 1
ATOM 966 N N . MET A 1 120 ? 6.414 -0.566 -8.656 1 94.19 120 MET A N 1
ATOM 967 C CA . MET A 1 120 ? 5.496 0.545 -8.891 1 94.19 120 MET A CA 1
ATOM 968 C C . MET A 1 120 ? 4.34 0.114 -9.789 1 94.19 120 MET A C 1
ATOM 970 O O . MET A 1 120 ? 3.191 0.493 -9.547 1 94.19 120 MET A O 1
ATOM 974 N N . LEU A 1 121 ? 4.68 -0.623 -10.805 1 96.25 121 LEU A N 1
ATOM 975 C CA . LEU A 1 121 ? 3.648 -1.116 -11.711 1 96.25 121 LEU A CA 1
ATOM 976 C C . LEU A 1 121 ? 2.725 -2.098 -11 1 96.25 121 LEU A C 1
ATOM 978 O O . LEU A 1 121 ? 1.518 -2.115 -11.25 1 96.25 121 LEU A O 1
ATOM 982 N N . GLU A 1 122 ? 3.258 -2.959 -10.148 1 95.06 122 GLU A N 1
ATOM 983 C CA . GLU A 1 122 ? 2.465 -3.916 -9.383 1 95.06 122 GLU A CA 1
ATOM 984 C C . GLU A 1 122 ? 1.47 -3.203 -8.477 1 95.06 122 GLU A C 1
ATOM 986 O O . GLU A 1 122 ? 0.325 -3.641 -8.336 1 95.06 122 GLU A O 1
ATOM 991 N N . VAL A 1 123 ? 1.903 -2.133 -7.863 1 95.12 123 VAL A N 1
ATOM 992 C CA . VAL A 1 123 ? 1.048 -1.355 -6.973 1 95.12 123 VAL A CA 1
ATOM 993 C C . VAL A 1 123 ? -0.052 -0.671 -7.781 1 95.12 123 VAL A C 1
ATOM 995 O O . VAL A 1 123 ? -1.202 -0.601 -7.344 1 95.12 123 VAL A O 1
ATOM 998 N N . GLU A 1 124 ? 0.31 -0.149 -8.938 1 96.25 124 GLU A N 1
ATOM 999 C CA . GLU A 1 124 ? -0.707 0.427 -9.812 1 96.25 124 GLU A CA 1
ATOM 1000 C C . GLU A 1 124 ? -1.745 -0.617 -10.211 1 96.25 124 GLU A C 1
ATOM 1002 O O . GLU A 1 124 ? -2.947 -0.339 -10.203 1 96.25 124 GLU A O 1
ATOM 1007 N N . ALA A 1 125 ? -1.257 -1.784 -10.531 1 97.38 125 ALA A N 1
ATOM 1008 C CA . ALA A 1 125 ? -2.172 -2.867 -10.883 1 97.38 125 ALA A CA 1
ATOM 1009 C C . ALA A 1 125 ? -3.062 -3.238 -9.695 1 97.38 125 ALA A C 1
ATOM 1011 O O . ALA A 1 125 ? -4.27 -3.438 -9.859 1 97.38 125 ALA A O 1
ATOM 1012 N N . ALA A 1 126 ? -2.457 -3.285 -8.539 1 96.19 126 ALA A N 1
ATOM 1013 C CA . ALA A 1 126 ? -3.229 -3.629 -7.348 1 96.19 126 ALA A CA 1
ATOM 1014 C C . ALA A 1 126 ? -4.312 -2.59 -7.078 1 96.19 126 ALA A C 1
ATOM 1016 O O . ALA A 1 126 ? -5.418 -2.934 -6.66 1 96.19 126 ALA A O 1
ATOM 1017 N N . GLN A 1 127 ? -3.994 -1.371 -7.277 1 95.06 127 GLN A N 1
ATOM 1018 C CA . GLN A 1 127 ? -4.98 -0.316 -7.07 1 95.06 127 GLN A CA 1
ATOM 1019 C C . GLN A 1 127 ? -6.121 -0.424 -8.086 1 95.06 127 GLN A C 1
ATOM 1021 O O . GLN A 1 127 ? -7.281 -0.198 -7.742 1 95.06 127 GLN A O 1
ATOM 1026 N N . PHE A 1 128 ? -5.832 -0.697 -9.406 1 95 128 PHE A N 1
ATOM 1027 C CA . PHE A 1 128 ? -6.879 -0.948 -10.391 1 95 128 PHE A CA 1
ATOM 1028 C C . PHE A 1 128 ? -7.777 -2.094 -9.945 1 95 128 PHE A C 1
ATOM 1030 O O . PHE A 1 128 ? -9 -2.018 -10.07 1 95 128 PHE A O 1
ATOM 1037 N N . ALA A 1 129 ? -7.117 -3.092 -9.438 1 95.31 129 ALA A N 1
ATOM 1038 C CA . ALA A 1 129 ? -7.867 -4.262 -8.992 1 95.31 129 ALA A CA 1
ATOM 1039 C C . ALA A 1 129 ? -8.828 -3.9 -7.863 1 95.31 129 ALA A C 1
ATOM 1041 O O . ALA A 1 129 ? -9.969 -4.363 -7.84 1 95.31 129 ALA A O 1
ATOM 1042 N N . ARG A 1 130 ? -8.391 -3.07 -6.953 1 92.44 130 ARG A N 1
ATOM 1043 C CA . ARG A 1 130 ? -9.227 -2.613 -5.848 1 92.44 130 ARG A CA 1
ATOM 1044 C C . ARG A 1 130 ? -10.391 -1.772 -6.359 1 92.44 130 ARG A C 1
ATOM 1046 O O . ARG A 1 130 ? -11.531 -1.957 -5.93 1 92.44 130 ARG A O 1
ATOM 1053 N N . LEU A 1 131 ? -10.086 -0.914 -7.273 1 90.75 131 LEU A N 1
ATOM 1054 C CA . LEU A 1 131 ? -11.125 -0.031 -7.797 1 90.75 131 LEU A CA 1
ATOM 1055 C C . LEU A 1 131 ? -12.156 -0.82 -8.594 1 90.75 131 LEU A C 1
ATOM 1057 O O . LEU A 1 131 ? -13.344 -0.486 -8.578 1 90.75 131 LEU A O 1
ATOM 1061 N N . LEU A 1 132 ? -11.68 -1.846 -9.312 1 91.56 132 LEU A N 1
ATOM 1062 C CA . LEU A 1 132 ? -12.586 -2.703 -10.078 1 91.56 132 LEU A CA 1
ATOM 1063 C C . LEU A 1 132 ? -13.414 -3.58 -9.141 1 91.56 132 LEU A C 1
ATOM 1065 O O . LEU A 1 132 ? -14.438 -4.133 -9.555 1 91.56 132 LEU A O 1
ATOM 1069 N N . GLY A 1 133 ? -12.961 -3.717 -7.922 1 91 133 GLY A N 1
ATOM 1070 C CA . GLY A 1 133 ? -13.633 -4.598 -6.98 1 91 133 GLY A CA 1
ATOM 1071 C C . GLY A 1 133 ? -13.516 -6.066 -7.348 1 91 133 GLY A C 1
ATOM 1072 O O . GLY A 1 133 ? -14.469 -6.832 -7.176 1 91 133 GLY A O 1
ATOM 1073 N N . ILE A 1 134 ? -12.352 -6.426 -7.902 1 95.06 134 ILE A N 1
ATOM 1074 C CA . ILE A 1 134 ? -12.258 -7.793 -8.406 1 95.06 134 ILE A CA 1
ATOM 1075 C C . ILE A 1 134 ? -12.25 -8.773 -7.238 1 95.06 134 ILE A C 1
ATOM 1077 O O . ILE A 1 134 ? -12.484 -9.969 -7.426 1 95.06 134 ILE A O 1
ATOM 1081 N N . HIS A 1 135 ? -12 -8.328 -6.023 1 93.88 135 HIS A N 1
ATOM 1082 C CA . HIS A 1 135 ? -11.977 -9.211 -4.859 1 93.88 135 HIS A CA 1
ATOM 1083 C C . HIS A 1 135 ? -13.367 -9.359 -4.254 1 93.88 135 HIS A C 1
ATOM 1085 O O . HIS A 1 135 ? -13.562 -10.156 -3.332 1 93.88 135 HIS A O 1
ATOM 1091 N N . ARG A 1 136 ? -14.344 -8.641 -4.75 1 93.44 136 ARG A N 1
ATOM 1092 C CA . ARG A 1 136 ? -15.711 -8.688 -4.246 1 93.44 136 ARG A CA 1
ATOM 1093 C C . ARG A 1 136 ? -16.672 -9.211 -5.309 1 93.44 136 ARG A C 1
ATOM 1095 O O . ARG A 1 136 ? -17.016 -8.5 -6.25 1 93.44 136 ARG A O 1
ATOM 1102 N N . ILE A 1 137 ? -17.172 -10.414 -5.102 1 92.19 137 ILE A N 1
ATOM 1103 C CA . ILE A 1 137 ? -18.031 -11.07 -6.078 1 92.19 137 ILE A CA 1
ATOM 1104 C C . ILE A 1 137 ? -19.297 -10.258 -6.277 1 92.19 137 ILE A C 1
ATOM 1106 O O . ILE A 1 137 ? -19.906 -10.289 -7.352 1 92.19 137 ILE A O 1
ATOM 1110 N N . SER A 1 138 ? -19.719 -9.469 -5.23 1 91.06 138 SER A N 1
ATOM 1111 C CA . SER A 1 138 ? -20.922 -8.633 -5.34 1 91.06 138 SER A CA 1
ATOM 1112 C C . SER A 1 138 ? -20.766 -7.594 -6.441 1 91.06 138 SER A C 1
ATOM 1114 O O . SER A 1 138 ? -21.75 -7.164 -7.035 1 91.06 138 SER A O 1
ATOM 1116 N N . GLU A 1 139 ? -19.547 -7.211 -6.801 1 89 139 GLU A N 1
ATOM 1117 C CA . GLU A 1 139 ? -19.281 -6.191 -7.812 1 89 139 GLU A CA 1
ATOM 1118 C C . GLU A 1 139 ? -19.391 -6.77 -9.219 1 89 139 GLU A C 1
ATOM 1120 O O . GLU A 1 139 ? -19.328 -6.035 -10.203 1 89 139 GLU A O 1
ATOM 1125 N N . TYR A 1 140 ? -19.578 -8.117 -9.398 1 91.25 140 TYR A N 1
ATOM 1126 C CA . TYR A 1 140 ? -19.641 -8.75 -10.711 1 91.25 140 TYR A CA 1
ATOM 1127 C C . TYR A 1 140 ? -21.062 -8.719 -11.266 1 91.25 140 TYR A C 1
ATOM 1129 O O . TYR A 1 140 ? -21.297 -9.109 -12.414 1 91.25 140 TYR A O 1
ATOM 1137 N N . GLU A 1 141 ? -22 -8.188 -10.484 1 90.75 141 GLU A N 1
ATOM 1138 C CA . GLU A 1 141 ? -23.391 -8.102 -10.953 1 90.75 141 GLU A CA 1
ATOM 1139 C C . GLU A 1 141 ? -23.5 -7.227 -12.195 1 90.75 141 GLU A C 1
ATOM 1141 O O . GLU A 1 141 ? -22.969 -6.105 -12.219 1 90.75 141 GLU A O 1
ATOM 1146 N N . GLY A 1 142 ? -24.094 -7.844 -13.352 1 90.12 142 GLY A N 1
ATOM 1147 C CA . GLY A 1 142 ? -24.328 -7.102 -14.578 1 90.12 142 GLY A CA 1
ATOM 1148 C C . GLY A 1 142 ? -23.188 -7.207 -15.57 1 90.12 142 GLY A C 1
ATOM 1149 O O . GLY A 1 142 ? -23.297 -6.719 -16.703 1 90.12 142 GLY A O 1
ATOM 1150 N N . LEU A 1 143 ? -22.141 -7.832 -15.211 1 91.44 143 LEU A N 1
ATOM 1151 C CA . LEU A 1 143 ? -21.031 -8.008 -16.141 1 91.44 143 LEU A CA 1
ATOM 1152 C C . LEU A 1 143 ? -21.359 -9.07 -17.172 1 91.44 143 LEU A C 1
ATOM 1154 O O . LEU A 1 143 ? -22.062 -10.039 -16.891 1 91.44 143 LEU A O 1
ATOM 1158 N N . ASN A 1 144 ? -20.875 -8.898 -18.406 1 91.75 144 ASN A N 1
ATOM 1159 C CA . ASN A 1 144 ? -21 -9.984 -19.391 1 91.75 144 ASN A CA 1
ATOM 1160 C C . ASN A 1 144 ? -20.094 -11.164 -19.031 1 91.75 144 ASN A C 1
ATOM 1162 O O . ASN A 1 144 ? -19.25 -11.055 -18.141 1 91.75 144 ASN A O 1
ATOM 1166 N N . ARG A 1 145 ? -20.188 -12.219 -19.75 1 91.56 145 ARG A N 1
ATOM 1167 C CA . ARG A 1 145 ? -19.562 -13.469 -19.344 1 91.56 145 ARG A CA 1
ATOM 1168 C C . ARG A 1 145 ? -18.062 -13.43 -19.578 1 91.56 145 ARG A C 1
ATOM 1170 O O . ARG A 1 145 ? -17.281 -14.023 -18.828 1 91.56 145 ARG A O 1
ATOM 1177 N N . ILE A 1 146 ? -17.562 -12.789 -20.641 1 95.94 146 ILE A N 1
ATOM 1178 C CA . ILE A 1 146 ? -16.141 -12.672 -20.906 1 95.94 146 ILE A CA 1
ATOM 1179 C C . ILE A 1 146 ? -15.469 -11.867 -19.781 1 95.94 146 ILE A C 1
ATOM 1181 O O . ILE A 1 146 ? -14.477 -12.312 -19.203 1 95.94 146 ILE A O 1
ATOM 1185 N N . GLU A 1 147 ? -16.109 -10.703 -19.422 1 95.44 147 GLU A N 1
ATOM 1186 C CA . GLU A 1 147 ? -15.547 -9.836 -18.391 1 95.44 147 GLU A CA 1
ATOM 1187 C C . GLU A 1 147 ? -15.531 -10.539 -17.031 1 95.44 147 GLU A C 1
ATOM 1189 O O . GLU A 1 147 ? -14.594 -10.375 -16.266 1 95.44 147 GLU A O 1
ATOM 1194 N N . THR A 1 148 ? -16.547 -11.281 -16.797 1 95.88 148 THR A N 1
ATOM 1195 C CA . THR A 1 148 ? -16.641 -12.016 -15.531 1 95.88 148 THR A CA 1
ATOM 1196 C C . THR A 1 148 ? -15.445 -12.953 -15.375 1 95.88 148 THR A C 1
ATOM 1198 O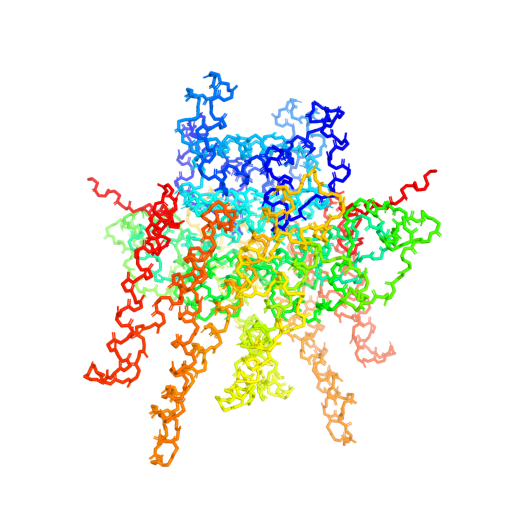 O . THR A 1 148 ? -14.789 -12.961 -14.336 1 95.88 148 THR A O 1
ATOM 1201 N N . GLN A 1 149 ? -15.164 -13.68 -16.453 1 96.12 149 GLN A N 1
ATOM 1202 C CA . GLN A 1 149 ? -14.062 -14.633 -16.375 1 96.12 149 GLN A CA 1
ATOM 1203 C C . GLN A 1 149 ? -12.711 -13.914 -16.344 1 96.12 149 GLN A C 1
ATOM 1205 O O . GLN A 1 149 ? -11.781 -14.359 -15.672 1 96.12 149 GLN A O 1
ATOM 1210 N N . LEU A 1 150 ? -12.641 -12.82 -17.047 1 98 150 LEU A N 1
ATOM 1211 C CA . LEU A 1 150 ? -11.414 -12.039 -17.031 1 98 150 LEU A CA 1
ATOM 1212 C C . LEU A 1 150 ? -11.125 -11.508 -15.625 1 98 150 LEU A C 1
ATOM 1214 O O . LEU A 1 150 ? -9.992 -11.562 -15.156 1 98 150 LEU A O 1
ATOM 1218 N N . ARG A 1 151 ? -12.117 -11.031 -14.906 1 97.62 151 ARG A N 1
ATOM 1219 C CA . ARG A 1 151 ? -11.93 -10.469 -13.57 1 97.62 151 ARG A CA 1
ATOM 1220 C C . ARG A 1 151 ? -11.594 -11.57 -12.562 1 97.62 151 ARG A C 1
ATOM 1222 O O . ARG A 1 151 ? -10.797 -11.352 -11.648 1 97.62 151 ARG A O 1
ATOM 1229 N N . LYS A 1 152 ? -12.258 -12.695 -12.742 1 97.94 152 LYS A N 1
ATOM 1230 C CA . LYS A 1 152 ? -11.922 -13.805 -11.859 1 97.94 152 LYS A CA 1
ATOM 1231 C C . LYS A 1 152 ? -10.461 -14.219 -12.023 1 97.94 152 LYS A C 1
ATOM 1233 O O . LYS A 1 152 ? -9.758 -14.438 -11.039 1 97.94 152 LYS A O 1
ATOM 1238 N N . LYS A 1 153 ? -10.016 -14.328 -13.281 1 98.56 153 LYS A N 1
ATOM 1239 C CA . LYS A 1 153 ? -8.617 -14.656 -13.531 1 98.56 153 LYS A CA 1
ATOM 1240 C C . LYS A 1 153 ? -7.691 -13.578 -12.977 1 98.56 153 LYS A C 1
ATOM 1242 O O . LYS A 1 153 ? -6.652 -13.883 -12.391 1 98.56 153 LYS A O 1
ATOM 1247 N N . ALA A 1 154 ? -8.102 -12.336 -13.125 1 98.69 154 ALA A N 1
ATOM 1248 C CA . ALA A 1 154 ? -7.312 -11.219 -12.609 1 98.69 154 ALA A CA 1
ATOM 1249 C C . ALA A 1 154 ? -7.176 -11.297 -11.094 1 98.69 154 ALA A C 1
ATOM 1251 O O . ALA A 1 154 ? -6.121 -10.984 -10.539 1 98.69 154 ALA A O 1
ATOM 1252 N N . PHE A 1 155 ? -8.234 -11.68 -10.414 1 98.31 155 PHE A N 1
ATOM 1253 C CA . PHE A 1 155 ? -8.18 -11.797 -8.969 1 98.31 155 PHE A CA 1
ATOM 1254 C C . PHE A 1 155 ? -7.078 -12.766 -8.547 1 98.31 155 PHE A C 1
ATOM 1256 O O . PHE A 1 155 ? -6.266 -12.445 -7.676 1 98.31 155 PHE A O 1
ATOM 1263 N N . TRP A 1 156 ? -7.09 -13.867 -9.141 1 98.69 156 TRP A N 1
ATOM 1264 C CA . TRP A 1 156 ? -6.145 -14.898 -8.719 1 98.69 156 TRP A CA 1
ATOM 1265 C C . TRP A 1 156 ? -4.719 -14.516 -9.109 1 98.69 156 TRP A C 1
ATOM 1267 O O . TRP A 1 156 ? -3.77 -14.805 -8.375 1 98.69 156 TRP A O 1
ATOM 1277 N N . LEU A 1 157 ? -4.531 -13.883 -10.297 1 98.69 157 LEU A N 1
ATOM 1278 C CA . LEU A 1 157 ? -3.207 -13.383 -10.648 1 98.69 157 LEU A CA 1
ATOM 1279 C C . LEU A 1 157 ? -2.713 -12.383 -9.609 1 98.69 157 LEU A C 1
ATOM 1281 O O . LEU A 1 157 ? -1.556 -12.438 -9.188 1 98.69 157 LEU A O 1
ATOM 1285 N N . GLN A 1 158 ? -3.576 -11.508 -9.156 1 97.94 158 GLN A N 1
ATOM 1286 C CA . GLN A 1 158 ? -3.225 -10.57 -8.102 1 97.94 158 GLN A CA 1
ATOM 1287 C C . GLN A 1 158 ? -2.932 -11.297 -6.793 1 97.94 158 GLN A C 1
ATOM 1289 O O . GLN A 1 158 ? -2.049 -10.898 -6.035 1 97.94 158 GLN A O 1
ATOM 1294 N N . PHE A 1 159 ? -3.756 -12.32 -6.543 1 97.38 159 PHE A N 1
ATOM 1295 C CA . PHE A 1 159 ? -3.576 -13.102 -5.324 1 97.38 159 PHE A CA 1
ATOM 1296 C C . PHE A 1 159 ? -2.191 -13.734 -5.289 1 97.38 159 PHE A C 1
ATOM 1298 O O . PHE A 1 159 ? -1.567 -13.812 -4.227 1 97.38 159 PHE A O 1
ATOM 1305 N N . TYR A 1 160 ? -1.712 -14.203 -6.504 1 96.62 160 TYR A N 1
ATOM 1306 C CA . TYR A 1 160 ? -0.365 -14.758 -6.559 1 96.62 160 TYR A CA 1
ATOM 1307 C C . TYR A 1 160 ? 0.668 -13.734 -6.109 1 96.62 160 TYR A C 1
ATOM 1309 O O . TYR A 1 160 ? 1.555 -14.047 -5.312 1 96.62 160 TYR A O 1
ATOM 1317 N N . GLY A 1 161 ? 0.509 -12.516 -6.66 1 92.81 161 GLY A N 1
ATOM 1318 C CA . GLY A 1 161 ? 1.415 -11.461 -6.242 1 92.81 161 GLY A CA 1
ATOM 1319 C C . GLY A 1 161 ? 1.328 -11.148 -4.758 1 92.81 161 GLY A C 1
ATOM 1320 O O . GLY A 1 161 ? 2.35 -10.945 -4.102 1 92.81 161 GLY A O 1
ATOM 1321 N N . TYR A 1 162 ? 0.178 -11.133 -4.238 1 92.69 162 TYR A N 1
ATOM 1322 C CA . TYR A 1 162 ? -0.045 -10.906 -2.816 1 92.69 162 TYR A CA 1
ATOM 1323 C C . TYR A 1 162 ? 0.622 -11.984 -1.979 1 92.69 162 TYR A C 1
ATOM 1325 O O . TYR A 1 162 ? 1.316 -11.688 -1.004 1 92.69 162 TYR A O 1
ATOM 1333 N N . ALA A 1 163 ? 0.41 -13.273 -2.391 1 92.62 163 ALA A N 1
ATOM 1334 C CA . ALA A 1 163 ? 1.003 -14.398 -1.679 1 92.62 163 ALA A CA 1
ATOM 1335 C C . ALA A 1 163 ? 2.525 -14.297 -1.665 1 92.62 163 ALA A C 1
ATOM 1337 O O . ALA A 1 163 ? 3.158 -14.5 -0.625 1 92.62 163 ALA A O 1
ATOM 1338 N N . HIS A 1 164 ? 3.086 -13.922 -2.783 1 90.69 164 HIS A N 1
ATOM 1339 C CA . HIS A 1 164 ? 4.535 -13.773 -2.854 1 90.69 164 HIS A CA 1
ATOM 1340 C C . HIS A 1 164 ? 5.02 -12.664 -1.92 1 90.69 164 HIS A C 1
ATOM 1342 O O . HIS A 1 164 ? 6.086 -12.781 -1.314 1 90.69 164 HIS A O 1
ATOM 1348 N N . SER A 1 165 ? 4.254 -11.625 -1.804 1 85.88 165 SER A N 1
ATOM 1349 C CA . SER A 1 165 ? 4.656 -10.523 -0.936 1 85.88 165 SER A CA 1
ATOM 1350 C C . SER A 1 165 ? 4.617 -10.93 0.533 1 85.88 165 SER A C 1
ATOM 1352 O O . SER A 1 165 ? 5.402 -10.43 1.344 1 85.88 165 SER A O 1
ATOM 1354 N N . LEU A 1 166 ? 3.736 -11.836 0.908 1 84.62 166 LEU A N 1
ATOM 1355 C CA . LEU A 1 166 ? 3.629 -12.297 2.287 1 84.62 166 LEU A CA 1
ATOM 1356 C C . LEU A 1 166 ? 4.762 -13.266 2.627 1 84.62 166 LEU A C 1
ATOM 1358 O O . LEU A 1 166 ? 5.199 -13.328 3.777 1 84.62 166 LEU A O 1
ATOM 1362 N N . ILE A 1 167 ? 5.121 -13.953 1.64 1 86.56 167 ILE A N 1
ATOM 1363 C CA . ILE A 1 167 ? 6.133 -14.984 1.861 1 86.56 167 ILE A CA 1
ATOM 1364 C C . ILE A 1 167 ? 7.52 -14.344 1.896 1 86.56 167 ILE A C 1
ATOM 1366 O O . ILE A 1 167 ? 8.367 -14.719 2.713 1 86.56 167 ILE A O 1
ATOM 1370 N N . HIS A 1 168 ? 7.715 -13.391 1.059 1 75.25 168 HIS A N 1
ATOM 1371 C CA . HIS A 1 168 ? 9.047 -12.789 0.964 1 75.25 168 HIS A CA 1
ATOM 1372 C C . HIS A 1 168 ? 9.109 -11.469 1.723 1 75.25 168 HIS A C 1
ATOM 1374 O O . HIS A 1 168 ? 8.43 -10.508 1.363 1 75.25 168 HIS A O 1
ATOM 1380 N N . VAL A 1 169 ? 9.992 -11.5 2.848 1 55.34 169 VAL A N 1
ATOM 1381 C CA . VAL A 1 169 ? 10.164 -10.352 3.73 1 55.34 169 VAL A CA 1
ATOM 1382 C C . VAL A 1 169 ? 10.578 -9.133 2.918 1 55.34 169 VAL A C 1
ATOM 1384 O O . VAL A 1 169 ? 10.109 -8.016 3.166 1 55.34 169 VAL A O 1
ATOM 1387 N N . GLY A 1 170 ? 11.617 -9.055 1.929 1 53.28 170 GLY A N 1
ATOM 1388 C CA . GLY A 1 170 ? 12.109 -7.945 1.125 1 53.28 170 GLY A CA 1
ATOM 1389 C C . GLY A 1 170 ? 11.031 -7.285 0.288 1 53.28 170 GLY A C 1
ATOM 1390 O O . GLY A 1 170 ? 11.219 -6.172 -0.21 1 53.28 170 GLY A O 1
ATOM 1391 N N . ARG A 1 171 ? 9.797 -8.219 0.191 1 52.09 171 ARG A N 1
ATOM 1392 C CA . ARG A 1 171 ? 8.727 -7.648 -0.619 1 52.09 171 ARG A CA 1
ATOM 1393 C C . ARG A 1 171 ? 7.695 -6.934 0.253 1 52.09 171 ARG A C 1
ATOM 1395 O O . ARG A 1 171 ? 6.719 -6.383 -0.255 1 52.09 171 ARG A O 1
ATOM 1402 N N . ARG A 1 172 ? 8.125 -6.68 1.595 1 63.56 172 ARG A N 1
ATOM 1403 C CA . ARG A 1 172 ? 7.152 -6.043 2.475 1 63.56 172 ARG A CA 1
ATOM 1404 C C . ARG A 1 172 ? 7.137 -4.531 2.27 1 63.56 172 ARG A C 1
ATOM 1406 O O . ARG A 1 172 ? 6.273 -3.836 2.812 1 63.56 172 ARG A O 1
ATOM 1413 N N . GLU A 1 173 ? 8.07 -4.18 1.259 1 73.75 173 GLU A N 1
ATOM 1414 C CA . GLU A 1 173 ? 8.117 -2.742 0.998 1 73.75 173 GLU A CA 1
ATOM 1415 C C . GLU A 1 173 ? 7.059 -2.338 -0.029 1 73.75 173 GLU A C 1
ATOM 1417 O O . GLU A 1 173 ? 6.906 -1.152 -0.335 1 73.75 173 GLU A O 1
ATOM 1422 N N . GLN A 1 174 ? 6.309 -3.299 -0.419 1 82.19 174 GLN A N 1
ATOM 1423 C CA . GLN A 1 174 ? 5.258 -2.986 -1.378 1 82.19 174 GLN A CA 1
ATOM 1424 C C . GLN A 1 174 ? 3.895 -2.908 -0.693 1 82.19 174 GLN A C 1
ATOM 1426 O O . GLN A 1 174 ? 3.619 -3.664 0.241 1 82.19 174 GLN A O 1
ATOM 1431 N N . LEU A 1 175 ? 3.119 -1.956 -1.236 1 90.19 175 LEU A N 1
ATOM 1432 C CA . LEU A 1 175 ? 1.719 -1.952 -0.828 1 90.19 175 LEU A CA 1
ATOM 1433 C C . LEU A 1 175 ? 1.016 -3.227 -1.283 1 90.19 175 LEU A C 1
ATOM 1435 O O . LEU A 1 175 ? 1.309 -3.752 -2.359 1 90.19 175 LEU A O 1
ATOM 1439 N N . THR A 1 176 ? 0.152 -3.705 -0.49 1 88.38 176 THR A N 1
ATOM 1440 C CA . THR A 1 176 ? -0.434 -5.004 -0.797 1 88.38 176 THR A CA 1
ATOM 1441 C C . THR A 1 176 ? -1.871 -4.848 -1.286 1 88.38 176 THR A C 1
ATOM 1443 O O . THR A 1 176 ? -2.578 -3.93 -0.867 1 88.38 176 THR A O 1
ATOM 1446 N N . PHE A 1 177 ? -2.248 -5.711 -2.066 1 91.75 177 PHE A N 1
ATOM 1447 C CA . PHE A 1 177 ? -3.568 -5.762 -2.682 1 91.75 177 PHE A CA 1
ATOM 1448 C C . PHE A 1 177 ? -4.648 -5.988 -1.631 1 91.75 177 PHE A C 1
ATOM 1450 O O . PHE A 1 177 ? -5.668 -5.297 -1.621 1 91.75 177 PHE A O 1
ATOM 1457 N N . LEU A 1 178 ? -4.461 -6.973 -0.751 1 88.56 178 LEU A N 1
ATOM 1458 C CA . LEU A 1 178 ? -5.41 -7.277 0.314 1 88.56 178 LEU A CA 1
ATOM 1459 C C . LEU A 1 178 ? -4.844 -6.879 1.674 1 88.56 178 LEU A C 1
ATOM 1461 O O . LEU A 1 178 ? -3.627 -6.812 1.849 1 88.56 178 LEU A O 1
ATOM 1465 N N . ASP A 1 179 ? -5.719 -6.5 2.492 1 80.62 179 ASP A N 1
ATOM 1466 C CA . ASP A 1 179 ? -5.391 -6.27 3.896 1 80.62 179 ASP A CA 1
ATOM 1467 C C . ASP A 1 179 ? -6.422 -6.922 4.816 1 80.62 179 ASP A C 1
ATOM 1469 O O . ASP A 1 179 ? -7.305 -7.645 4.352 1 80.62 179 ASP A O 1
ATOM 1473 N N . HIS A 1 180 ? -6.273 -6.793 6.012 1 76.81 180 HIS A N 1
ATOM 1474 C CA . HIS A 1 180 ? -7.113 -7.5 6.973 1 76.81 180 HIS A CA 1
ATOM 1475 C C . HIS A 1 180 ? -8.578 -7.109 6.812 1 76.81 180 HIS A C 1
ATOM 1477 O O . HIS A 1 180 ? -9.477 -7.93 7.035 1 76.81 180 HIS A O 1
ATOM 1483 N N . TYR A 1 181 ? -8.859 -5.961 6.395 1 75.88 181 TYR A N 1
ATOM 1484 C CA . TYR A 1 181 ? -10.242 -5.52 6.246 1 75.88 181 TYR A CA 1
ATOM 1485 C C . TYR A 1 181 ? -10.852 -6.066 4.965 1 75.88 181 TYR A C 1
ATOM 1487 O O . TYR A 1 181 ? -11.977 -6.57 4.973 1 75.88 181 TYR A O 1
ATOM 1495 N N . THR A 1 182 ? -10.062 -6.047 3.91 1 83.94 182 THR A N 1
ATOM 1496 C CA . THR A 1 182 ? -10.609 -6.461 2.625 1 83.94 182 THR A CA 1
ATOM 1497 C C . THR A 1 182 ? -10.711 -7.98 2.545 1 83.94 182 THR A C 1
ATOM 1499 O O . THR A 1 182 ? -11.57 -8.516 1.832 1 83.94 182 THR A O 1
ATOM 1502 N N . LEU A 1 183 ? -9.945 -8.633 3.242 1 85.19 183 LEU A N 1
ATOM 1503 C CA . LEU A 1 183 ? -9.969 -10.086 3.244 1 85.19 183 LEU A CA 1
ATOM 1504 C C . LEU A 1 183 ? -11.32 -10.609 3.725 1 85.19 183 LEU A C 1
ATOM 1506 O O . LEU A 1 183 ? -11.766 -11.672 3.291 1 85.19 183 LEU A O 1
ATOM 1510 N N . ARG A 1 184 ? -11.945 -9.859 4.539 1 81.44 184 ARG A N 1
ATOM 1511 C CA . ARG A 1 184 ? -13.234 -10.266 5.086 1 81.44 184 ARG A CA 1
ATOM 1512 C C . ARG A 1 184 ? -14.312 -10.281 4.004 1 81.44 184 ARG A C 1
ATOM 1514 O O . ARG A 1 184 ? -15.305 -10.992 4.121 1 81.44 184 ARG A O 1
ATOM 1521 N N . ASP A 1 185 ? -14.062 -9.594 2.971 1 84.44 185 ASP A N 1
ATOM 1522 C CA . ASP A 1 185 ? -15.055 -9.453 1.91 1 84.44 185 ASP A CA 1
ATOM 1523 C C . ASP A 1 185 ? -14.797 -10.453 0.784 1 84.44 185 ASP A C 1
ATOM 1525 O O . ASP A 1 185 ? -15.57 -10.547 -0.166 1 84.44 185 ASP A O 1
ATOM 1529 N N . VAL A 1 186 ? -13.812 -11.188 0.88 1 92.62 186 VAL A N 1
ATOM 1530 C CA . VAL A 1 186 ? -13.43 -12.039 -0.235 1 92.62 186 VAL A CA 1
ATOM 1531 C C . VAL A 1 186 ? -14.133 -13.391 -0.118 1 92.62 186 VAL A C 1
ATOM 1533 O O . VAL A 1 186 ? -14.008 -14.078 0.9 1 92.62 186 VAL A O 1
ATOM 1536 N N . ASN A 1 187 ? -14.953 -13.742 -1.186 1 95.5 187 ASN A N 1
ATOM 1537 C CA . ASN A 1 187 ? -15.477 -15.094 -1.365 1 95.5 187 ASN A CA 1
ATOM 1538 C C . ASN A 1 187 ? -14.656 -15.875 -2.381 1 95.5 187 ASN A C 1
ATOM 1540 O O . ASN A 1 187 ? -14.969 -15.883 -3.572 1 95.5 187 ASN A O 1
ATOM 1544 N N . PHE A 1 188 ? -13.641 -16.5 -1.897 1 94.56 188 PHE A N 1
ATOM 1545 C CA . PHE A 1 188 ? -12.656 -17.172 -2.744 1 94.56 188 PHE A CA 1
ATOM 1546 C C . PHE A 1 188 ? -13.328 -18.188 -3.656 1 94.56 188 PHE A C 1
ATOM 1548 O O . PHE A 1 188 ? -12.969 -18.312 -4.832 1 94.56 188 PHE A O 1
ATOM 1555 N N . ALA A 1 189 ? -14.305 -18.922 -3.217 1 93.38 189 ALA A N 1
ATOM 1556 C CA . ALA A 1 189 ? -14.977 -19.938 -4.008 1 93.38 189 ALA A CA 1
ATOM 1557 C C . ALA A 1 189 ? -15.727 -19.328 -5.184 1 93.38 189 ALA A C 1
ATOM 1559 O O . ALA A 1 189 ? -15.656 -19.828 -6.309 1 93.38 189 ALA A O 1
ATOM 1560 N N . ALA A 1 190 ? -16.344 -18.234 -4.887 1 95.38 190 ALA A N 1
ATOM 1561 C CA . ALA A 1 190 ? -17.141 -17.562 -5.926 1 95.38 190 ALA A CA 1
ATOM 1562 C C . ALA A 1 190 ? -16.234 -16.922 -6.969 1 95.38 190 ALA A C 1
ATOM 1564 O O . ALA A 1 190 ? -16.672 -16.625 -8.086 1 95.38 190 ALA A O 1
ATOM 1565 N N . LEU A 1 191 ? -15 -16.75 -6.625 1 97 191 LEU A N 1
ATOM 1566 C CA . LEU A 1 191 ? -14.109 -16.016 -7.512 1 97 191 LEU A CA 1
ATOM 1567 C C . LEU A 1 191 ? -13.297 -16.969 -8.383 1 97 191 LEU A C 1
ATOM 1569 O O . LEU A 1 191 ? -12.516 -16.547 -9.234 1 97 191 LEU A O 1
ATOM 1573 N N . VAL A 1 192 ? -13.5 -18.266 -8.289 1 95.75 192 VAL A N 1
ATOM 1574 C CA . VAL A 1 192 ? -12.852 -19.234 -9.172 1 95.75 192 VAL A CA 1
ATOM 1575 C C . VAL A 1 192 ? -13.445 -19.125 -10.57 1 95.75 192 VAL A C 1
ATOM 1577 O O . VAL A 1 192 ? -14.664 -19.109 -10.742 1 95.75 192 VAL A O 1
ATOM 1580 N N . PRO A 1 193 ? -12.555 -19.016 -11.633 1 95.81 193 PRO A N 1
ATOM 1581 C CA . PRO A 1 193 ? -13.094 -18.953 -12.992 1 95.81 193 PRO A CA 1
ATOM 1582 C C . PRO A 1 193 ? -13.734 -20.281 -13.43 1 95.81 193 PRO A C 1
ATOM 1584 O O . PRO A 1 193 ? -13.445 -21.328 -12.859 1 95.81 193 PRO A O 1
ATOM 1587 N N . LEU A 1 194 ? -14.57 -20.125 -14.492 1 92.62 194 LEU A N 1
ATOM 1588 C CA . LEU A 1 194 ? -15.109 -21.344 -15.086 1 92.62 194 LEU A CA 1
ATOM 1589 C C . LEU A 1 194 ? -14.016 -22.141 -15.773 1 92.62 194 LEU A C 1
ATOM 1591 O O . LEU A 1 194 ? -13.156 -21.578 -16.453 1 92.62 194 LEU A O 1
ATOM 1595 N N . ASP A 1 195 ? -14.039 -23.406 -15.594 1 88.81 195 ASP A N 1
ATOM 1596 C CA . ASP A 1 195 ? -13.062 -24.297 -16.219 1 88.81 195 ASP A CA 1
ATOM 1597 C C . ASP A 1 195 ? -13.414 -24.562 -17.688 1 88.81 195 ASP A C 1
ATOM 1599 O O . ASP A 1 195 ? -13.711 -25.688 -18.062 1 88.81 195 ASP A O 1
ATOM 1603 N N . ILE A 1 196 ? -13.469 -23.531 -18.406 1 89.38 196 ILE A N 1
ATOM 1604 C CA . ILE A 1 196 ? -13.828 -23.547 -19.812 1 89.38 196 ILE A CA 1
ATOM 1605 C C . ILE A 1 196 ? -12.867 -22.656 -20.594 1 89.38 196 ILE A C 1
ATOM 1607 O O . ILE A 1 196 ? -12.484 -21.578 -20.141 1 89.38 196 ILE A O 1
ATOM 1611 N N . GLU A 1 197 ? -12.453 -23.188 -21.766 1 90.88 197 GLU A N 1
ATOM 1612 C CA . GLU A 1 197 ? -11.547 -22.422 -22.609 1 90.88 197 GLU A CA 1
ATOM 1613 C C . GLU A 1 197 ? -12.211 -21.141 -23.125 1 90.88 197 GLU A C 1
ATOM 1615 O O . GLU A 1 197 ? -13.438 -21.109 -23.297 1 90.88 197 GLU A O 1
ATOM 1620 N N . ASP A 1 198 ? -11.453 -20.219 -23.422 1 92.94 198 ASP A N 1
ATOM 1621 C CA . ASP A 1 198 ? -11.938 -18.922 -23.875 1 92.94 198 ASP A CA 1
ATOM 1622 C C . ASP A 1 198 ? -12.805 -19.047 -25.125 1 92.94 198 ASP A C 1
ATOM 1624 O O . ASP A 1 198 ? -13.75 -18.281 -25.312 1 92.94 198 ASP A O 1
ATOM 1628 N N . GLU A 1 199 ? -12.453 -19.969 -26.016 1 90.88 199 GLU A N 1
ATOM 1629 C CA . GLU A 1 199 ? -13.117 -20.156 -27.297 1 90.88 199 GLU A CA 1
ATOM 1630 C C . GLU A 1 199 ? -14.578 -20.547 -27.125 1 90.88 199 GLU A C 1
ATOM 1632 O O . GLU A 1 199 ? -15.383 -20.406 -28.047 1 90.88 199 GLU A O 1
ATOM 1637 N N . LEU A 1 200 ? -14.875 -20.906 -25.938 1 87.88 200 LEU A N 1
ATOM 1638 C CA . LEU A 1 200 ? -16.234 -21.344 -25.688 1 87.88 200 LEU A CA 1
ATOM 1639 C C . LEU A 1 200 ? -17 -20.312 -24.875 1 87.88 200 LEU A C 1
ATOM 1641 O O . LEU A 1 200 ? -18.062 -20.625 -24.312 1 87.88 200 LEU A O 1
ATOM 1645 N N . ILE A 1 201 ? -16.469 -19.219 -24.734 1 92.31 201 ILE A N 1
ATOM 1646 C CA . ILE A 1 201 ? -17.109 -18.141 -23.984 1 92.31 201 ILE A CA 1
ATOM 1647 C C . ILE A 1 201 ? -17.328 -16.938 -24.891 1 92.31 201 ILE A C 1
ATOM 1649 O O . ILE A 1 201 ? -16.391 -16.422 -25.5 1 92.31 201 ILE A O 1
ATOM 1653 N N . THR A 1 202 ? -18.547 -16.484 -25.047 1 91.19 202 THR A N 1
ATOM 1654 C CA . THR A 1 202 ? -18.906 -15.227 -25.688 1 91.19 202 THR A CA 1
ATOM 1655 C C . THR A 1 202 ? -19.469 -14.25 -24.672 1 91.19 202 THR A C 1
ATOM 1657 O O . THR A 1 202 ? -19.609 -14.578 -23.484 1 91.19 202 THR A O 1
ATOM 1660 N N . GLU A 1 203 ? -19.734 -13.141 -25.031 1 90.19 203 GLU A N 1
ATOM 1661 C CA . GLU A 1 203 ? -20.25 -12.133 -24.109 1 90.19 203 GLU A CA 1
ATOM 1662 C C . GLU A 1 203 ? -21.594 -12.562 -23.516 1 90.19 203 GLU A C 1
ATOM 1664 O O . GLU A 1 203 ? -21.922 -12.219 -22.375 1 90.19 203 GLU A O 1
ATOM 1669 N N . GLN A 1 204 ? -22.25 -13.297 -24.297 1 89.62 204 GLN A N 1
ATOM 1670 C CA . GLN A 1 204 ? -23.625 -13.609 -23.922 1 89.62 204 GLN A CA 1
ATOM 1671 C C . GLN A 1 204 ? -23.734 -15.016 -23.344 1 89.62 204 GLN A C 1
ATOM 1673 O O . GLN A 1 204 ? -24.625 -15.281 -22.531 1 89.62 204 GLN A O 1
ATOM 1678 N N . THR A 1 205 ? -22.812 -15.852 -23.875 1 85.69 205 THR A N 1
ATOM 1679 C CA . THR A 1 205 ? -23.062 -17.25 -23.531 1 85.69 205 THR A CA 1
ATOM 1680 C C . THR A 1 205 ? -21.75 -17.984 -23.281 1 85.69 205 THR A C 1
ATOM 1682 O O . THR A 1 205 ? -20.703 -17.578 -23.797 1 85.69 205 THR A O 1
ATOM 1685 N N . VAL A 1 206 ? -21.844 -18.938 -22.469 1 87.19 206 VAL A N 1
ATOM 1686 C CA . VAL A 1 206 ? -20.766 -19.906 -22.25 1 87.19 206 VAL A CA 1
ATOM 1687 C C . VAL A 1 206 ? -21.203 -21.281 -22.797 1 87.19 206 VAL A C 1
ATOM 1689 O O . VAL A 1 206 ? -22.234 -21.812 -22.406 1 87.19 206 VAL A O 1
ATOM 1692 N N . PHE A 1 207 ? -20.328 -21.734 -23.766 1 80.38 207 PHE A N 1
ATOM 1693 C CA . PHE A 1 207 ? -20.672 -23 -24.391 1 80.38 207 PHE A CA 1
ATOM 1694 C C . PHE A 1 207 ? -20.062 -24.172 -23.641 1 80.38 207 PHE A C 1
ATOM 1696 O O . PHE A 1 207 ? -18.938 -24.078 -23.141 1 80.38 207 PHE A O 1
ATOM 1703 N N . ASP A 1 208 ? -20.766 -25.047 -23.531 1 65.81 208 ASP A N 1
ATOM 1704 C CA . ASP A 1 208 ? -20.312 -26.266 -22.844 1 65.81 208 ASP A CA 1
ATOM 1705 C C . ASP A 1 208 ? -19.484 -27.141 -23.781 1 65.81 208 ASP A C 1
ATOM 1707 O O . ASP A 1 208 ? -19.922 -27.453 -24.891 1 65.81 208 ASP A O 1
ATOM 1711 N N . PRO A 1 209 ? -18.062 -27.297 -23.516 1 60.22 209 PRO A N 1
ATOM 1712 C CA . PRO A 1 209 ? -17.219 -28.109 -24.406 1 60.22 209 PRO A CA 1
ATOM 1713 C C . PRO A 1 209 ? -17.828 -29.484 -24.703 1 60.22 209 PRO A C 1
ATOM 1715 O O . PRO A 1 209 ? -17.531 -30.078 -25.734 1 60.22 209 PRO A O 1
ATOM 1718 N N . VAL A 1 210 ? -18.422 -29.984 -23.844 1 55.19 210 VAL A N 1
ATOM 1719 C CA . VAL A 1 210 ? -19 -31.297 -24.078 1 55.19 210 VAL A CA 1
ATOM 1720 C C . VAL A 1 210 ? -20.141 -31.172 -25.109 1 55.19 210 VAL A C 1
ATOM 1722 O O . VAL A 1 210 ? -20.25 -32 -26.016 1 55.19 210 VAL A O 1
ATOM 1725 N N . THR A 1 211 ? -20.812 -30.281 -25.156 1 50.44 211 THR A N 1
ATOM 1726 C CA . THR A 1 211 ? -21.969 -30.234 -26.047 1 50.44 211 THR A CA 1
ATOM 1727 C C . THR A 1 211 ? -21.75 -29.203 -27.156 1 50.44 211 THR A C 1
ATOM 1729 O O . THR A 1 211 ? -22.469 -29.203 -28.156 1 50.44 211 THR A O 1
ATOM 1732 N N . LEU A 1 212 ? -20.344 -28.703 -27.594 1 45.62 212 LEU A N 1
ATOM 1733 C CA . LEU A 1 212 ? -20.047 -27.672 -28.578 1 45.62 212 LEU A CA 1
ATOM 1734 C C . LEU A 1 212 ? -21.312 -26.953 -29.016 1 45.62 212 LEU A C 1
ATOM 1736 O O . LEU A 1 212 ? -21.328 -26.297 -30.062 1 45.62 212 LEU A O 1
ATOM 1740 N N . ASP A 1 213 ? -22.359 -27.266 -28.828 1 38.47 213 ASP A N 1
ATOM 1741 C CA . ASP A 1 213 ? -23.625 -26.719 -29.281 1 38.47 213 ASP A CA 1
ATOM 1742 C C . ASP A 1 213 ? -23.875 -25.344 -28.672 1 38.47 213 ASP A C 1
ATOM 1744 O O . ASP A 1 213 ? -23.938 -25.188 -27.453 1 38.47 213 ASP A O 1
ATOM 1748 N N . PRO A 1 214 ? -23.516 -24.422 -29.484 1 41.78 214 PRO A N 1
ATOM 1749 C CA . PRO A 1 214 ? -23.844 -23.047 -29.078 1 41.78 214 PRO A CA 1
ATOM 1750 C C . PRO A 1 214 ? -25.125 -22.969 -28.25 1 41.78 214 PRO A C 1
ATOM 1752 O O . PRO A 1 214 ? -25.406 -21.953 -27.609 1 41.78 214 PRO A O 1
ATOM 1755 N N . ALA A 1 215 ? -25.953 -23.875 -28.594 1 38.34 215 ALA A N 1
ATOM 1756 C CA . ALA A 1 215 ? -27.297 -23.828 -28.016 1 38.34 215 ALA A CA 1
ATOM 1757 C C . ALA A 1 215 ? -27.281 -24.203 -26.531 1 38.34 215 ALA A C 1
ATOM 1759 O O . ALA A 1 215 ? -28.281 -24.062 -25.844 1 38.34 215 ALA A O 1
ATOM 1760 N N . SER A 1 216 ? -26.234 -24.812 -26.219 1 34.44 216 SER A N 1
ATOM 1761 C CA . SER A 1 216 ? -26.344 -25.156 -24.797 1 34.44 216 SER A CA 1
ATOM 1762 C C . SER A 1 216 ? -25.344 -24.344 -23.969 1 34.44 216 SER A C 1
ATOM 1764 O O . SER A 1 216 ? -24.234 -24.812 -23.703 1 34.44 216 SER A O 1
ATOM 1766 N N . PRO A 1 217 ? -25.5 -23.172 -23.969 1 41.09 217 PRO A N 1
ATOM 1767 C CA . PRO A 1 217 ? -24.703 -22.344 -23.062 1 41.09 217 PRO A CA 1
ATOM 1768 C C . PRO A 1 217 ? -24.469 -23 -21.703 1 41.09 217 PRO A C 1
ATOM 1770 O O . PRO A 1 217 ? -25.297 -23.797 -21.25 1 41.09 217 PRO A O 1
ATOM 1773 N N . MET A 1 218 ? -23.266 -23.375 -21.484 1 40.38 218 MET A N 1
ATOM 1774 C CA . MET A 1 218 ? -23.031 -23.891 -20.141 1 40.38 218 MET A CA 1
ATOM 1775 C C . MET A 1 218 ? -23.828 -23.125 -19.094 1 40.38 218 MET A C 1
ATOM 1777 O O . MET A 1 218 ? -23.781 -21.891 -19.078 1 40.38 218 MET A O 1
ATOM 1781 N N . THR A 1 219 ? -24.938 -23.438 -18.969 1 35.31 219 THR A N 1
ATOM 1782 C CA . THR A 1 219 ? -25.594 -22.891 -17.797 1 35.31 219 THR A CA 1
ATOM 1783 C C . THR A 1 219 ? -24.656 -22.906 -16.594 1 35.31 219 THR A C 1
ATOM 1785 O O . THR A 1 219 ? -23.641 -23.594 -16.594 1 35.31 219 THR A O 1
ATOM 1788 N N . GLY A 1 220 ? -25.016 -22.375 -15.586 1 34.41 220 GLY A N 1
ATOM 1789 C CA . GLY A 1 220 ? -24.609 -21.828 -14.297 1 34.41 220 GLY A CA 1
ATOM 1790 C C . GLY A 1 220 ? -23.641 -22.719 -13.547 1 34.41 220 GLY A C 1
ATOM 1791 O O . GLY A 1 220 ? -22.469 -22.359 -13.367 1 34.41 220 GLY A O 1
ATOM 1792 N N . ASP A 1 221 ? -24.172 -23.641 -12.719 1 34.19 221 ASP A N 1
ATOM 1793 C CA . ASP A 1 221 ? -23.75 -24.141 -11.414 1 34.19 221 ASP A CA 1
ATOM 1794 C C . ASP A 1 221 ? -22.781 -25.297 -11.555 1 34.19 221 ASP A C 1
ATOM 1796 O O . ASP A 1 221 ? -22.609 -26.094 -10.625 1 34.19 221 ASP A O 1
ATOM 1800 N N . SER A 1 222 ? -22.484 -25.812 -12.781 1 36.62 222 SER A N 1
ATOM 1801 C CA . SER A 1 222 ? -21.719 -27.047 -12.656 1 36.62 222 SER A CA 1
ATOM 1802 C C . SER A 1 222 ? -20.266 -26.781 -12.297 1 36.62 222 SER A C 1
ATOM 1804 O O . SER A 1 222 ? -19.625 -25.906 -12.875 1 36.62 222 SER A O 1
ATOM 1806 N N . ARG A 1 223 ? -19.922 -27.156 -11.125 1 40.09 223 ARG A N 1
ATOM 1807 C CA . ARG A 1 223 ? -18.609 -27.109 -10.484 1 40.09 223 ARG A CA 1
ATOM 1808 C C . ARG A 1 223 ? -17.516 -27.578 -11.43 1 40.09 223 ARG A C 1
ATOM 1810 O O . ARG A 1 223 ? -17.688 -28.594 -12.117 1 40.09 223 ARG A O 1
ATOM 1817 N N . PRO A 1 224 ? -16.641 -26.812 -11.672 1 40.22 224 PRO A N 1
ATOM 1818 C CA . PRO A 1 224 ? -15.57 -26.938 -12.664 1 40.22 224 PRO A CA 1
ATOM 1819 C C . PRO A 1 224 ? -15.023 -28.359 -12.766 1 40.22 224 PRO A C 1
ATOM 1821 O O . PRO A 1 224 ? -14.703 -28.828 -13.859 1 40.22 224 PRO A O 1
ATOM 1824 N N . TYR A 1 225 ? -14.586 -28.969 -11.648 1 40.28 225 TYR A N 1
ATOM 1825 C CA . TYR A 1 225 ? -13.695 -30.125 -11.727 1 40.28 225 TYR A CA 1
ATOM 1826 C C . TYR A 1 225 ? -14.469 -31.391 -12.047 1 40.28 225 TYR A C 1
ATOM 1828 O O . TYR A 1 225 ? -13.875 -32.438 -12.273 1 40.28 225 TYR A O 1
ATOM 1836 N N . ASP A 1 226 ? -15.789 -31.406 -11.641 1 42.75 226 ASP A N 1
ATOM 1837 C CA . ASP A 1 226 ? -16.359 -32.75 -11.516 1 42.75 226 ASP A CA 1
ATOM 1838 C C . ASP A 1 226 ? -16.609 -33.344 -12.891 1 42.75 226 ASP A C 1
ATOM 1840 O O . ASP A 1 226 ? -17.156 -34.469 -13 1 42.75 226 ASP A O 1
ATOM 1844 N N . ARG A 1 227 ? -16.703 -32.562 -13.898 1 44.09 227 ARG A N 1
ATOM 1845 C CA . ARG A 1 227 ? -17.156 -33.344 -15.031 1 44.09 227 ARG A CA 1
ATOM 1846 C C . ARG A 1 227 ? -16 -34.125 -15.648 1 44.09 227 ARG A C 1
ATOM 1848 O O . ARG A 1 227 ? -15.016 -33.531 -16.094 1 44.09 227 ARG A O 1
ATOM 1855 N N . THR A 1 228 ? -15.914 -35.344 -15.156 1 48.69 228 THR A N 1
ATOM 1856 C CA . THR A 1 228 ? -15 -36.406 -15.617 1 48.69 228 THR A CA 1
ATOM 1857 C C . THR A 1 228 ? -14.781 -36.281 -17.125 1 48.69 228 THR A C 1
ATOM 1859 O O . THR A 1 228 ? -13.758 -36.75 -17.641 1 48.69 228 THR A O 1
ATOM 1862 N N . ASP A 1 229 ? -15.781 -35.688 -17.719 1 57.72 229 ASP A N 1
ATOM 1863 C CA . ASP A 1 229 ? -15.695 -35.844 -19.156 1 57.72 229 ASP A CA 1
ATOM 1864 C C . ASP A 1 229 ? -15.086 -34.625 -19.812 1 57.72 229 ASP A C 1
ATOM 1866 O O . ASP A 1 229 ? -14.93 -34.562 -21.031 1 57.72 229 ASP A O 1
ATOM 1870 N N . ARG A 1 230 ? -14.625 -33.719 -18.828 1 66.25 230 ARG A N 1
ATOM 1871 C CA . ARG A 1 230 ? -14.078 -32.562 -19.516 1 66.25 230 ARG A CA 1
ATOM 1872 C C . ARG A 1 230 ? -12.562 -32.656 -19.641 1 66.25 230 ARG A C 1
ATOM 1874 O O . ARG A 1 230 ? -11.891 -33.188 -18.766 1 66.25 230 ARG A O 1
ATOM 1881 N N . PRO A 1 231 ? -12.164 -32.25 -20.766 1 76.56 231 PRO A N 1
ATOM 1882 C CA . PRO A 1 231 ? -10.711 -32.281 -20.969 1 76.56 231 PRO A CA 1
ATOM 1883 C C . PRO A 1 231 ? -9.961 -31.328 -20.047 1 76.56 231 PRO A C 1
ATOM 1885 O O . PRO A 1 231 ? -10.477 -30.266 -19.688 1 76.56 231 PRO A O 1
ATOM 1888 N N . PHE A 1 232 ? -8.922 -31.75 -19.531 1 84.56 232 PHE A N 1
ATOM 1889 C CA . PHE A 1 232 ? -8.039 -30.922 -18.719 1 84.56 232 PHE A CA 1
ATOM 1890 C C . PHE A 1 232 ? -7.305 -29.891 -19.578 1 84.56 232 PHE A C 1
ATOM 1892 O O . PHE A 1 232 ? -6.598 -30.266 -20.516 1 84.56 232 PHE A O 1
ATOM 1899 N N . THR A 1 233 ? -7.559 -28.688 -19.344 1 88.88 233 THR A N 1
ATOM 1900 C CA . THR A 1 233 ? -7.027 -27.609 -20.156 1 88.88 233 THR A CA 1
ATOM 1901 C C . THR A 1 233 ? -6.105 -26.703 -19.344 1 88.88 233 THR A C 1
ATOM 1903 O O . THR A 1 233 ? -5.871 -26.969 -18.156 1 88.88 233 THR A O 1
ATOM 1906 N N . SER A 1 234 ? -5.531 -25.688 -19.969 1 91.88 234 SER A N 1
ATOM 1907 C CA . SER A 1 234 ? -4.695 -24.703 -19.266 1 91.88 234 SER A CA 1
ATOM 1908 C C . SER A 1 234 ? -5.48 -23.969 -18.188 1 91.88 234 SER A C 1
ATOM 1910 O O . SER A 1 234 ? -4.918 -23.578 -17.172 1 91.88 234 SER A O 1
ATOM 1912 N N . ILE A 1 235 ? -6.793 -23.812 -18.375 1 92.88 235 ILE A N 1
ATOM 1913 C CA . ILE A 1 235 ? -7.629 -23.156 -17.391 1 92.88 235 ILE A CA 1
ATOM 1914 C C . ILE A 1 235 ? -7.773 -24.047 -16.156 1 92.88 235 ILE A C 1
ATOM 1916 O O . ILE A 1 235 ? -7.758 -23.562 -15.023 1 92.88 235 ILE A O 1
ATOM 1920 N N . SER A 1 236 ? -7.91 -25.375 -16.406 1 92 236 SER A N 1
ATOM 1921 C CA . SER A 1 236 ? -7.949 -26.312 -15.289 1 92 236 SER A CA 1
ATOM 1922 C C . SER A 1 236 ? -6.691 -26.219 -14.43 1 92 236 SER A C 1
ATOM 1924 O O . SER A 1 236 ? -6.77 -26.188 -13.203 1 92 236 SER A O 1
ATOM 1926 N N . ALA A 1 237 ? -5.559 -26.141 -15.164 1 94.62 237 ALA A N 1
ATOM 1927 C CA . ALA A 1 237 ? -4.285 -26.031 -14.461 1 94.62 237 ALA A CA 1
ATOM 1928 C C . ALA A 1 237 ? -4.211 -24.734 -13.656 1 94.62 237 ALA A C 1
ATOM 1930 O O . ALA A 1 237 ? -3.705 -24.719 -12.531 1 94.62 237 ALA A O 1
ATOM 1931 N N . PHE A 1 238 ? -4.684 -23.656 -14.219 1 96.56 238 PHE A N 1
ATOM 1932 C CA . PHE A 1 238 ? -4.719 -22.359 -13.555 1 96.56 238 PHE A CA 1
ATOM 1933 C C . PHE A 1 238 ? -5.543 -22.438 -12.273 1 96.56 238 PHE A C 1
ATOM 1935 O O . PHE A 1 238 ? -5.121 -21.938 -11.227 1 96.56 238 PHE A O 1
ATOM 1942 N N . ILE A 1 239 ? -6.699 -23.016 -12.328 1 95.06 239 ILE A N 1
ATOM 1943 C CA . ILE A 1 239 ? -7.586 -23.156 -11.18 1 95.06 239 ILE A CA 1
ATOM 1944 C C . ILE A 1 239 ? -6.902 -24 -10.109 1 95.06 239 ILE A C 1
ATOM 1946 O O . ILE A 1 239 ? -6.93 -23.656 -8.922 1 95.06 239 ILE A O 1
ATOM 1950 N N . ALA A 1 240 ? -6.301 -25.094 -10.555 1 94.56 240 ALA A N 1
ATOM 1951 C CA . ALA A 1 240 ? -5.605 -25.953 -9.609 1 94.56 240 ALA A CA 1
ATOM 1952 C C . ALA A 1 240 ? -4.492 -25.203 -8.891 1 94.56 240 ALA A C 1
ATOM 1954 O O . ALA A 1 240 ? -4.355 -25.312 -7.668 1 94.56 240 ALA A O 1
ATOM 1955 N N . ALA A 1 241 ? -3.709 -24.453 -9.648 1 96.75 241 ALA A N 1
ATOM 1956 C CA . ALA A 1 241 ? -2.635 -23.672 -9.055 1 96.75 241 ALA A CA 1
ATOM 1957 C C . ALA A 1 241 ? -3.189 -22.656 -8.047 1 96.75 241 ALA A C 1
ATOM 1959 O O . ALA A 1 241 ? -2.613 -22.453 -6.977 1 96.75 241 ALA A O 1
ATOM 1960 N N . SER A 1 242 ? -4.293 -22 -8.352 1 97.56 242 SER A N 1
ATOM 1961 C CA . SER A 1 242 ? -4.93 -21.016 -7.473 1 97.56 242 SER A CA 1
ATOM 1962 C C . SER A 1 242 ? -5.355 -21.656 -6.152 1 97.56 242 SER A C 1
ATOM 1964 O O . SER A 1 242 ? -5.172 -21.078 -5.086 1 97.56 242 SER A O 1
ATOM 1966 N N . GLN A 1 243 ? -5.867 -22.891 -6.254 1 95.5 243 GLN A N 1
ATOM 1967 C CA . GLN A 1 243 ? -6.301 -23.578 -5.047 1 95.5 243 GLN A CA 1
ATOM 1968 C C . GLN A 1 243 ? -5.109 -23.953 -4.168 1 95.5 243 GLN A C 1
ATOM 1970 O O . GLN A 1 243 ? -5.207 -23.938 -2.939 1 95.5 243 GLN A O 1
ATOM 1975 N N . VAL A 1 244 ? -4.055 -24.281 -4.84 1 96.75 244 VAL A N 1
ATOM 1976 C CA . VAL A 1 244 ? -2.844 -24.594 -4.09 1 96.75 244 VAL A CA 1
ATOM 1977 C C . VAL A 1 244 ? -2.395 -23.375 -3.299 1 96.75 244 VAL A C 1
ATOM 1979 O O . VAL A 1 244 ? -2.109 -23.469 -2.104 1 96.75 244 VAL A O 1
ATOM 1982 N N . PHE A 1 245 ? -2.355 -22.219 -3.93 1 97.56 245 PHE A N 1
ATOM 1983 C CA . PHE A 1 245 ? -1.989 -20.969 -3.264 1 97.56 245 PHE A CA 1
ATOM 1984 C C . PHE A 1 245 ? -2.934 -20.688 -2.104 1 97.56 245 PHE A C 1
ATOM 1986 O O . PHE A 1 245 ? -2.49 -20.375 -0.997 1 97.56 245 PHE A O 1
ATOM 1993 N N . LEU A 1 246 ? -4.199 -20.781 -2.359 1 96.69 246 LEU A N 1
ATOM 1994 C CA . LEU A 1 246 ? -5.191 -20.438 -1.347 1 96.69 246 LEU A CA 1
ATOM 1995 C C . LEU A 1 246 ? -5.047 -21.328 -0.119 1 96.69 246 LEU A C 1
ATOM 1997 O O . LEU A 1 246 ? -5.078 -20.844 1.014 1 96.69 246 LEU A O 1
ATOM 2001 N N . THR A 1 247 ? -4.91 -22.625 -0.382 1 95.81 247 THR A N 1
ATOM 2002 C CA . THR A 1 247 ? -4.793 -23.578 0.724 1 95.81 247 THR A CA 1
ATOM 2003 C C . THR A 1 247 ? -3.566 -23.25 1.576 1 95.81 247 THR A C 1
ATOM 2005 O O . THR A 1 247 ? -3.66 -23.172 2.803 1 95.81 247 THR A O 1
ATOM 2008 N N . ALA A 1 248 ? -2.492 -22.984 0.938 1 95.81 248 ALA A N 1
ATOM 2009 C CA . ALA A 1 248 ? -1.239 -22.766 1.655 1 95.81 248 ALA A CA 1
ATOM 2010 C C . ALA A 1 248 ? -1.284 -21.469 2.447 1 95.81 248 ALA A C 1
ATOM 2012 O O . ALA A 1 248 ? -0.66 -21.344 3.504 1 95.81 248 ALA A O 1
ATOM 2013 N N . MET A 1 249 ? -1.992 -20.469 1.981 1 93.88 249 MET A N 1
ATOM 2014 C CA . MET A 1 249 ? -1.926 -19.125 2.539 1 93.88 249 MET A CA 1
ATOM 2015 C C . MET A 1 249 ? -2.982 -18.922 3.619 1 93.88 249 MET A C 1
ATOM 2017 O O . MET A 1 249 ? -3.055 -17.859 4.238 1 93.88 249 MET A O 1
ATOM 2021 N N . GLN A 1 250 ? -3.715 -19.953 3.986 1 92.06 250 GLN A N 1
ATOM 2022 C CA . GLN A 1 250 ? -4.84 -19.812 4.902 1 92.06 250 GLN A CA 1
ATOM 2023 C C . GLN A 1 250 ? -4.391 -19.234 6.246 1 92.06 250 GLN A C 1
ATOM 2025 O O . GLN A 1 250 ? -5.031 -18.344 6.793 1 92.06 250 GLN A O 1
ATOM 2030 N N . GLU A 1 251 ? -3.297 -19.766 6.719 1 88.44 251 GLU A N 1
ATOM 2031 C CA . GLU A 1 251 ? -2.812 -19.297 8.016 1 88.44 251 GLU A CA 1
ATOM 2032 C C . GLU A 1 251 ? -2.402 -17.828 7.949 1 88.44 251 GLU A C 1
ATOM 2034 O O . GLU A 1 251 ? -2.738 -17.047 8.844 1 88.44 251 GLU A O 1
ATOM 2039 N N . ALA A 1 252 ? -1.662 -17.453 6.941 1 85.56 252 ALA A N 1
ATOM 2040 C CA . ALA A 1 252 ? -1.165 -16.094 6.785 1 85.56 252 ALA A CA 1
ATOM 2041 C C . ALA A 1 252 ? -2.312 -15.109 6.551 1 85.56 252 ALA A C 1
ATOM 2043 O O . ALA A 1 252 ? -2.25 -13.961 6.984 1 85.56 252 ALA A O 1
ATOM 2044 N N . LEU A 1 253 ? -3.357 -15.562 5.887 1 86.62 253 LEU A N 1
ATOM 2045 C CA . LEU A 1 253 ? -4.473 -14.695 5.52 1 86.62 253 LEU A CA 1
ATOM 2046 C C . LEU A 1 253 ? -5.383 -14.445 6.719 1 86.62 253 LEU A C 1
ATOM 2048 O O . LEU A 1 253 ? -5.871 -13.328 6.906 1 86.62 253 LEU A O 1
ATOM 2052 N N . PHE A 1 254 ? -5.48 -15.391 7.539 1 80.56 254 PHE A N 1
ATOM 2053 C CA . PHE A 1 254 ? -6.605 -15.281 8.461 1 80.56 254 PHE A CA 1
ATOM 2054 C C . PHE A 1 254 ? -6.129 -15.32 9.906 1 80.56 254 PHE A C 1
ATOM 2056 O O . PHE A 1 254 ? -6.859 -14.938 10.82 1 80.56 254 PHE A O 1
ATOM 2063 N N . HIS A 1 255 ? -4.953 -15.742 10.133 1 74 255 HIS A N 1
ATOM 2064 C CA . HIS A 1 255 ? -4.605 -15.953 11.539 1 74 255 HIS A CA 1
ATOM 2065 C C . HIS A 1 255 ? -3.361 -15.156 11.922 1 74 255 HIS A C 1
ATOM 2067 O O . HIS A 1 255 ? -3.055 -15.008 13.102 1 74 255 HIS A O 1
ATOM 2073 N N . GLU A 1 256 ? -2.545 -14.703 11.039 1 64.44 256 GLU A N 1
ATOM 2074 C CA . GLU A 1 256 ? -1.301 -14.031 11.391 1 64.44 256 GLU A CA 1
ATOM 2075 C C . GLU A 1 256 ? -1.556 -12.586 11.805 1 64.44 256 GLU A C 1
ATOM 2077 O O . GLU A 1 256 ? -0.762 -11.992 12.539 1 64.44 256 GLU A O 1
ATOM 2082 N N . SER A 1 257 ? -2.504 -11.914 11.344 1 58 257 SER A N 1
ATOM 2083 C CA . SER A 1 257 ? -2.664 -10.492 11.609 1 58 257 SER A CA 1
ATOM 2084 C C . SER A 1 257 ? -3.156 -10.25 13.031 1 58 257 SER A C 1
ATOM 2086 O O . SER A 1 257 ? -3.076 -9.125 13.539 1 58 257 SER A O 1
ATOM 2088 N N . CYS A 1 258 ? -3.688 -11.297 13.758 1 57 258 CYS A N 1
ATOM 2089 C CA . CYS A 1 258 ? -4.312 -11.031 15.047 1 57 258 CYS A CA 1
ATOM 2090 C C . CYS A 1 258 ? -3.355 -11.328 16.188 1 57 258 CYS A C 1
ATOM 2092 O O . CYS A 1 258 ? -2.924 -12.469 16.375 1 57 258 CYS A O 1
ATOM 2094 N N . ASP A 1 259 ? -2.547 -10.477 16.547 1 51.09 259 ASP A N 1
ATOM 2095 C CA . ASP A 1 259 ? -1.625 -10.68 17.656 1 51.09 259 ASP A CA 1
ATOM 2096 C C . ASP A 1 259 ? -2.354 -11.227 18.891 1 51.09 259 ASP A C 1
ATOM 2098 O O . ASP A 1 259 ? -1.729 -11.82 19.766 1 51.09 259 ASP A O 1
ATOM 2102 N N . CYS A 1 260 ? -3.613 -10.938 19.188 1 50.03 260 CYS A N 1
ATOM 2103 C CA . CYS A 1 260 ? -4.215 -11.125 20.5 1 50.03 260 CYS A CA 1
ATOM 2104 C C . CYS A 1 260 ? -4.816 -12.516 20.625 1 50.03 260 CYS A C 1
ATOM 2106 O O . CYS A 1 260 ? -5.27 -12.906 21.719 1 50.03 260 CYS A O 1
ATOM 2108 N N . SER A 1 261 ? -5.129 -13.234 19.578 1 51.28 261 SER A N 1
ATOM 2109 C CA . SER A 1 261 ? -6.051 -14.352 19.75 1 51.28 261 SER A CA 1
ATOM 2110 C C . SER A 1 261 ? -5.34 -15.57 20.328 1 51.28 261 SER A C 1
ATOM 2112 O O . SER A 1 261 ? -4.18 -15.828 20 1 51.28 261 SER A O 1
ATOM 2114 N N . PRO A 1 262 ? -5.938 -16.094 21.531 1 47.94 262 PRO A N 1
ATOM 2115 C CA . PRO A 1 262 ? -5.477 -17.422 21.953 1 47.94 262 PRO A CA 1
ATOM 2116 C C . PRO A 1 262 ? -5.148 -18.344 20.781 1 47.94 262 PRO A C 1
ATOM 2118 O O . PRO A 1 262 ? -4.406 -19.312 20.938 1 47.94 262 PRO A O 1
ATOM 2121 N N . LYS A 1 263 ? -5.801 -18.094 19.781 1 50.41 263 LYS A N 1
ATOM 2122 C CA . LYS A 1 263 ? -5.559 -18.859 18.578 1 50.41 263 LYS A CA 1
ATOM 2123 C C . LYS A 1 263 ? -4.129 -18.672 18.078 1 50.41 263 LYS A C 1
ATOM 2125 O O . LYS A 1 263 ? -3.676 -19.391 17.188 1 50.41 263 LYS A O 1
ATOM 2130 N N . ARG A 1 264 ? -3.521 -17.844 18.812 1 58 264 ARG A N 1
ATOM 2131 C CA . ARG A 1 264 ? -2.107 -17.641 18.516 1 58 264 ARG A CA 1
ATOM 2132 C C . ARG A 1 264 ? -1.226 -18.516 19.391 1 58 264 ARG A C 1
ATOM 2134 O O . ARG A 1 264 ? 0 -18.5 19.266 1 58 264 ARG A O 1
ATOM 2141 N N . ALA A 1 265 ? -2.053 -19.062 20.281 1 69.12 265 ALA A N 1
ATOM 2142 C CA . ALA A 1 265 ? -1.204 -20 21 1 69.12 265 ALA A CA 1
ATOM 2143 C C . ALA A 1 265 ? -0.378 -20.844 20.047 1 69.12 265 ALA A C 1
ATOM 2145 O O . ALA A 1 265 ? -0.9 -21.344 19.047 1 69.12 265 ALA A O 1
ATOM 2146 N N . PRO A 1 266 ? 0.772 -20.844 20.234 1 78.31 266 PRO A N 1
ATOM 2147 C CA . PRO A 1 266 ? 1.681 -21.547 19.344 1 78.31 266 PRO A CA 1
ATOM 2148 C C . PRO A 1 266 ? 1.216 -22.969 19.031 1 78.31 266 PRO A C 1
ATOM 2150 O O . PRO A 1 266 ? 1.38 -23.453 17.906 1 78.31 266 PRO A O 1
ATOM 2153 N N . GLU A 1 267 ? 0.434 -23.625 20 1 82.62 267 GLU A N 1
ATOM 2154 C CA . GLU A 1 267 ? -0.008 -25 19.781 1 82.62 267 GLU A CA 1
ATOM 2155 C C . GLU A 1 267 ? -1.174 -25.047 18.797 1 82.62 267 GLU A C 1
ATOM 2157 O O . GLU A 1 267 ? -1.236 -25.938 17.938 1 82.62 267 GLU A O 1
ATOM 2162 N N . ALA A 1 268 ? -1.972 -24.141 18.969 1 84.06 268 ALA A N 1
ATOM 2163 C CA . ALA A 1 268 ? -3.109 -24.094 18.047 1 84.06 268 ALA A CA 1
ATOM 2164 C C . ALA A 1 268 ? -2.658 -23.766 16.625 1 84.06 268 ALA A C 1
ATOM 2166 O O . ALA A 1 268 ? -3.154 -24.344 15.656 1 84.06 268 ALA A O 1
ATOM 2167 N N . ARG A 1 269 ? -1.813 -22.922 16.594 1 84.56 269 ARG A N 1
ATOM 2168 C CA . ARG A 1 269 ? -1.247 -22.547 15.305 1 84.56 269 ARG A CA 1
ATOM 2169 C C . ARG A 1 269 ? -0.507 -23.719 14.672 1 84.56 269 ARG A C 1
ATOM 2171 O O . ARG A 1 269 ? -0.635 -23.969 13.469 1 84.56 269 ARG A O 1
ATOM 2178 N N . LEU A 1 270 ? 0.237 -24.359 15.469 1 90 270 LEU A N 1
ATOM 2179 C CA . LEU A 1 270 ? 0.951 -25.531 14.984 1 90 270 LEU A CA 1
ATOM 2180 C C . LEU A 1 270 ? -0.018 -26.547 14.398 1 90 270 LEU A C 1
ATOM 2182 O O . LEU A 1 270 ? 0.221 -27.094 13.32 1 90 270 LEU A O 1
ATOM 2186 N N . GLY A 1 271 ? -1.102 -26.812 15.07 1 91.19 271 GLY A N 1
ATOM 2187 C CA . GLY A 1 271 ? -2.096 -27.766 14.586 1 91.19 271 GLY A CA 1
ATOM 2188 C C . GLY A 1 271 ? -2.729 -27.344 13.273 1 91.19 271 GLY A C 1
ATOM 2189 O O . GLY A 1 271 ? -2.93 -28.172 12.383 1 91.19 271 GLY A O 1
ATOM 2190 N N . ARG A 1 272 ? -2.973 -26.125 13.18 1 91.81 272 ARG A N 1
ATOM 2191 C CA . ARG A 1 272 ? -3.578 -25.625 11.953 1 91.81 272 ARG A CA 1
ATOM 2192 C C . ARG A 1 272 ? -2.607 -25.734 10.781 1 91.81 272 ARG A C 1
ATOM 2194 O O . ARG A 1 272 ? -2.994 -26.141 9.68 1 91.81 272 ARG A O 1
ATOM 2201 N N . LEU A 1 273 ? -1.44 -25.375 11.008 1 92.88 273 LEU A N 1
ATOM 2202 C CA . LEU A 1 273 ? -0.425 -25.438 9.969 1 92.88 273 LEU A CA 1
ATOM 2203 C C . LEU A 1 273 ? -0.196 -26.875 9.523 1 92.88 273 LEU A C 1
ATOM 2205 O O . LEU A 1 273 ? -0.032 -27.141 8.328 1 92.88 273 LEU A O 1
ATOM 2209 N N . GLN A 1 274 ? -0.181 -27.781 10.477 1 93.69 274 GLN A N 1
ATOM 2210 C CA . GLN A 1 274 ? -0.015 -29.203 10.141 1 93.69 274 GLN A CA 1
ATOM 2211 C C . GLN A 1 274 ? -1.193 -29.703 9.312 1 93.69 274 GLN A C 1
ATOM 2213 O O . GLN A 1 274 ? -1.01 -30.484 8.367 1 93.69 274 GLN A O 1
ATOM 2218 N N . THR A 1 275 ? -2.305 -29.312 9.688 1 94.38 275 THR A N 1
ATOM 2219 C CA . THR A 1 275 ? -3.494 -29.703 8.945 1 94.38 275 THR A CA 1
ATOM 2220 C C . THR A 1 275 ? -3.441 -29.156 7.516 1 94.38 275 THR A C 1
ATOM 2222 O O . THR A 1 275 ? -3.781 -29.875 6.566 1 94.38 275 THR A O 1
ATOM 2225 N N . LEU A 1 276 ? -2.996 -27.969 7.406 1 93.75 276 LEU A N 1
ATOM 2226 C CA . LEU A 1 276 ? -2.873 -27.359 6.09 1 93.75 276 LEU A CA 1
ATOM 2227 C C . LEU A 1 276 ? -1.827 -28.078 5.25 1 93.75 276 LEU A C 1
ATOM 2229 O O . LEU A 1 276 ? -2.025 -28.297 4.051 1 93.75 276 LEU A O 1
ATOM 2233 N N . LEU A 1 277 ? -0.77 -28.375 5.828 1 95.69 277 LEU A N 1
ATOM 2234 C CA . LEU A 1 277 ? 0.272 -29.109 5.117 1 95.69 277 LEU A CA 1
ATOM 2235 C C . LEU A 1 277 ? -0.252 -30.453 4.621 1 95.69 277 LEU A C 1
ATOM 2237 O O . LEU A 1 277 ? 0.005 -30.844 3.479 1 95.69 277 LEU A O 1
ATOM 2241 N N . GLU A 1 278 ? -0.947 -31.156 5.461 1 93.81 278 GLU A N 1
ATOM 2242 C CA . GLU A 1 278 ? -1.54 -32.438 5.066 1 93.81 278 GLU A CA 1
ATOM 2243 C C . GLU A 1 278 ? -2.504 -32.25 3.896 1 93.81 278 GLU A C 1
ATOM 2245 O O . GLU A 1 278 ? -2.482 -33.031 2.941 1 93.81 278 GLU A O 1
ATOM 2250 N N . LYS A 1 279 ? -3.291 -31.281 4.02 1 94.69 279 LYS A N 1
ATOM 2251 C CA . LYS A 1 279 ? -4.227 -31 2.934 1 94.69 279 LYS A CA 1
ATOM 2252 C C . LYS A 1 279 ? -3.49 -30.719 1.628 1 94.69 279 LYS A C 1
ATOM 2254 O O . LYS A 1 279 ? -3.895 -31.188 0.566 1 94.69 279 LYS A O 1
ATOM 2259 N N . LEU A 1 280 ? -2.453 -29.953 1.681 1 94.12 280 LEU A N 1
ATOM 2260 C CA . LEU A 1 280 ? -1.66 -29.609 0.503 1 94.12 280 LEU A CA 1
ATOM 2261 C C . LEU A 1 280 ? -1.002 -30.859 -0.085 1 94.12 280 LEU A C 1
ATOM 2263 O O . LEU A 1 280 ? -0.945 -31.016 -1.306 1 94.12 280 LEU A O 1
ATOM 2267 N N . GLU A 1 281 ? -0.548 -31.734 0.73 1 93.94 281 GLU A N 1
ATOM 2268 C CA . GLU A 1 281 ? 0.154 -32.938 0.28 1 93.94 281 GLU A CA 1
ATOM 2269 C C . GLU A 1 281 ? -0.74 -33.781 -0.604 1 93.94 281 GLU A C 1
ATOM 2271 O O . GLU A 1 281 ? -0.268 -34.406 -1.564 1 93.94 281 GLU A O 1
ATOM 2276 N N . TYR A 1 282 ? -2.037 -33.781 -0.41 1 90.94 282 TYR A N 1
ATOM 2277 C CA . TYR A 1 282 ? -2.922 -34.688 -1.122 1 90.94 282 TYR A CA 1
ATOM 2278 C C . TYR A 1 282 ? -3.787 -33.938 -2.129 1 90.94 282 TYR A C 1
ATOM 2280 O O . TYR A 1 282 ? -4.598 -34.562 -2.832 1 90.94 282 TYR A O 1
ATOM 2288 N N . MET A 1 283 ? -3.562 -32.75 -2.232 1 91.69 283 MET A N 1
ATOM 2289 C CA . MET A 1 283 ? -4.484 -31.891 -2.996 1 91.69 283 MET A CA 1
ATOM 2290 C C . MET A 1 283 ? -4.379 -32.188 -4.488 1 91.69 283 MET A C 1
ATOM 2292 O O . MET A 1 283 ? -5.336 -31.984 -5.234 1 91.69 283 MET A O 1
ATOM 2296 N N . LEU A 1 284 ? -3.316 -32.688 -4.988 1 90 284 LEU A N 1
ATOM 2297 C CA . LEU A 1 284 ? -3.129 -32.906 -6.422 1 90 284 LEU A CA 1
ATOM 2298 C C . LEU A 1 284 ? -3.373 -34.344 -6.809 1 90 284 LEU A C 1
ATOM 2300 O O . LEU A 1 284 ? -3.156 -34.719 -7.961 1 90 284 LEU A O 1
ATOM 2304 N N . ASP A 1 285 ? -3.916 -35.156 -5.922 1 86.69 285 ASP A N 1
ATOM 2305 C CA . ASP A 1 285 ? -4.133 -36.562 -6.168 1 86.69 285 ASP A CA 1
ATOM 2306 C C . ASP A 1 285 ? -5.215 -36.781 -7.227 1 86.69 285 ASP A C 1
ATOM 2308 O O . ASP A 1 285 ? -5.203 -37.781 -7.938 1 86.69 285 ASP A O 1
ATOM 2312 N N . ASP A 1 286 ? -6.117 -35.906 -7.379 1 80.56 286 ASP A N 1
ATOM 2313 C CA . ASP A 1 286 ? -7.242 -36.094 -8.289 1 80.56 286 ASP A CA 1
ATOM 2314 C C . ASP A 1 286 ? -6.945 -35.5 -9.664 1 80.56 286 ASP A C 1
ATOM 2316 O O . ASP A 1 286 ? -7.809 -35.5 -10.547 1 80.56 286 ASP A O 1
ATOM 2320 N N . LEU A 1 287 ? -5.723 -35.125 -9.852 1 85.62 287 LEU A N 1
ATOM 2321 C CA . LEU A 1 287 ? -5.363 -34.594 -11.164 1 85.62 287 LEU A CA 1
ATOM 2322 C C . LEU A 1 287 ? -5.273 -35.719 -12.188 1 85.62 287 LEU A C 1
ATOM 2324 O O . LEU A 1 287 ? -4.973 -36.875 -11.836 1 85.62 287 LEU A O 1
ATOM 2328 N N . PRO A 1 288 ? -5.578 -35.406 -13.453 1 84.56 288 PRO A N 1
ATOM 2329 C CA . PRO A 1 288 ? -5.363 -36.438 -14.492 1 84.56 288 PRO A CA 1
ATOM 2330 C C . PRO A 1 288 ? -3.922 -36.938 -14.539 1 84.56 288 PRO A C 1
ATOM 2332 O O . PRO A 1 288 ? -3.002 -36.219 -14.133 1 84.56 288 PRO A O 1
ATOM 2335 N N . ALA A 1 289 ? -3.742 -38.031 -15.031 1 78.75 289 ALA A N 1
ATOM 2336 C CA . ALA A 1 289 ? -2.455 -38.719 -15.047 1 78.75 289 ALA A CA 1
ATOM 2337 C C . ALA A 1 289 ? -1.388 -37.875 -15.742 1 78.75 289 ALA A C 1
ATOM 2339 O O . ALA A 1 289 ? -0.234 -37.844 -15.305 1 78.75 289 ALA A O 1
ATOM 2340 N N . VAL A 1 290 ? -1.832 -37.156 -16.703 1 79.62 290 VAL A N 1
ATOM 2341 C CA . VAL A 1 290 ? -0.877 -36.406 -17.5 1 79.62 290 VAL A CA 1
ATOM 2342 C C . VAL A 1 290 ? -0.29 -35.281 -16.672 1 79.62 290 VAL A C 1
ATOM 2344 O O . VAL A 1 290 ? 0.783 -34.75 -16.984 1 79.62 290 VAL A O 1
ATOM 2347 N N . MET A 1 291 ? -0.916 -34.938 -15.594 1 83.38 291 MET A N 1
ATOM 2348 C CA . MET A 1 291 ? -0.476 -33.812 -14.789 1 83.38 291 MET A CA 1
ATOM 2349 C C . MET A 1 291 ? 0.265 -34.281 -13.539 1 83.38 291 MET A C 1
ATOM 2351 O O . MET A 1 291 ? 0.709 -33.469 -12.734 1 83.38 291 MET A O 1
ATOM 2355 N N . ARG A 1 292 ? 0.416 -35.531 -13.461 1 80.69 292 ARG A N 1
ATOM 2356 C CA . ARG A 1 292 ? 1.1 -36.031 -12.273 1 80.69 292 ARG A CA 1
ATOM 2357 C C . ARG A 1 292 ? 2.605 -35.812 -12.375 1 80.69 292 ARG A C 1
ATOM 2359 O O . ARG A 1 292 ? 3.145 -35.656 -13.477 1 80.69 292 ARG A O 1
ATOM 2366 N N . GLN A 1 293 ? 3.195 -35.844 -11.359 1 72.06 293 GLN A N 1
ATOM 2367 C CA . GLN A 1 293 ? 4.594 -35.438 -11.211 1 72.06 293 GLN A CA 1
ATOM 2368 C C . GLN A 1 293 ? 5.52 -36.406 -11.945 1 72.06 293 GLN A C 1
ATOM 2370 O O . GLN A 1 293 ? 6.551 -36 -12.484 1 72.06 293 GLN A O 1
ATOM 2375 N N . TRP A 1 294 ? 5.098 -37.781 -11.898 1 66.75 294 TRP A N 1
ATOM 2376 C CA . TRP A 1 294 ? 6.059 -38.781 -12.344 1 66.75 294 TRP A CA 1
ATOM 2377 C C . TRP A 1 294 ? 5.785 -39.219 -13.789 1 66.75 294 TRP A C 1
ATOM 2379 O O . TRP A 1 294 ? 6.461 -40.094 -14.328 1 66.75 294 TRP A O 1
ATOM 2389 N N . VAL A 1 295 ? 4.695 -38.688 -14.281 1 60.91 295 VAL A N 1
ATOM 2390 C CA . VAL A 1 295 ? 4.418 -39.156 -15.641 1 60.91 295 VAL A CA 1
ATOM 2391 C C . VAL A 1 295 ? 5.598 -38.812 -16.547 1 60.91 295 VAL A C 1
ATOM 2393 O O . VAL A 1 295 ? 6.09 -37.688 -16.531 1 60.91 295 VAL A O 1
ATOM 2396 N N . VAL A 1 296 ? 6.289 -39.875 -16.906 1 54.66 296 VAL A N 1
ATOM 2397 C CA . VAL A 1 296 ? 7.41 -39.75 -17.844 1 54.66 296 VAL A CA 1
ATOM 2398 C C . VAL A 1 296 ? 6.891 -39.438 -19.234 1 54.66 296 VAL A C 1
ATOM 2400 O O . VAL A 1 296 ? 5.754 -39.781 -19.578 1 54.66 296 VAL A O 1
ATOM 2403 N N . ALA A 1 297 ? 7.535 -38.594 -19.875 1 53 297 ALA A N 1
ATOM 2404 C CA . ALA A 1 297 ? 7.41 -38.031 -21.219 1 53 297 ALA A CA 1
ATOM 2405 C C . ALA A 1 297 ? 6.773 -39 -22.172 1 53 297 ALA A C 1
ATOM 2407 O O . ALA A 1 297 ? 6.004 -38.625 -23.062 1 53 297 ALA A O 1
ATOM 2408 N N . GLU A 1 298 ? 7.094 -40.281 -22.047 1 50.25 298 GLU A N 1
ATOM 2409 C CA . GLU A 1 298 ? 6.715 -41.219 -23.109 1 50.25 298 GLU A CA 1
ATOM 2410 C C . GLU A 1 298 ? 5.215 -41.469 -23.094 1 50.25 298 GLU A C 1
ATOM 2412 O O . GLU A 1 298 ? 4.605 -41.688 -24.141 1 50.25 298 GLU A O 1
ATOM 2417 N N . ASP A 1 299 ? 4.652 -41.531 -21.984 1 49.31 299 ASP A N 1
ATOM 2418 C CA . ASP A 1 299 ? 3.236 -41.875 -21.875 1 49.31 299 ASP A CA 1
ATOM 2419 C C . ASP A 1 299 ? 2.357 -40.688 -22.297 1 49.31 299 ASP A C 1
ATOM 2421 O O . ASP A 1 299 ? 1.169 -40.875 -22.578 1 49.31 299 ASP A O 1
ATOM 2425 N N . VAL A 1 300 ? 2.748 -39.562 -22.266 1 50.91 300 VAL A N 1
ATOM 2426 C CA . VAL A 1 300 ? 2.08 -38.312 -22.641 1 50.91 300 VAL A CA 1
ATOM 2427 C C . VAL A 1 300 ? 1.723 -38.344 -24.125 1 50.91 300 VAL A C 1
ATOM 2429 O O . VAL A 1 300 ? 0.923 -37.531 -24.609 1 50.91 300 VAL A O 1
ATOM 2432 N N . HIS A 1 301 ? 2.455 -39.188 -24.906 1 47.5 301 HIS A N 1
ATOM 2433 C CA . HIS A 1 301 ? 2.131 -39.219 -26.328 1 47.5 301 HIS A CA 1
ATOM 2434 C C . HIS A 1 301 ? 0.669 -39.594 -26.547 1 47.5 301 HIS A C 1
ATOM 2436 O O . HIS A 1 301 ? 0.037 -39.125 -27.484 1 47.5 301 HIS A O 1
ATOM 2442 N N . GLN A 1 302 ? 0.194 -40.594 -25.828 1 47.06 302 GLN A N 1
ATOM 2443 C CA . GLN A 1 302 ? -1.158 -41.031 -26.125 1 47.06 302 GLN A CA 1
ATOM 2444 C C . GLN A 1 302 ? -2.201 -40.031 -25.625 1 47.06 302 GLN A C 1
ATOM 2446 O O . GLN A 1 302 ? -3.314 -40 -26.156 1 47.06 302 GLN A O 1
ATOM 2451 N N . THR A 1 303 ? -1.956 -39.312 -24.578 1 48.31 303 THR A N 1
ATOM 2452 C CA . THR A 1 303 ? -2.955 -38.469 -23.938 1 48.31 303 THR A CA 1
ATOM 2453 C C . THR A 1 303 ? -2.879 -37.031 -24.484 1 48.31 303 THR A C 1
ATOM 2455 O O . THR A 1 303 ? -3.6 -36.156 -24.016 1 48.31 303 THR A O 1
ATOM 2458 N N . ARG A 1 304 ? -1.988 -36.812 -25.312 1 49.84 304 ARG A N 1
ATOM 2459 C CA . ARG A 1 304 ? -1.806 -35.562 -26.047 1 49.84 304 ARG A CA 1
ATOM 2460 C C . ARG A 1 304 ? -3.133 -35.062 -26.578 1 49.84 304 ARG A C 1
ATOM 2462 O O . ARG A 1 304 ? -3.332 -33.844 -26.703 1 49.84 304 ARG A O 1
ATOM 2469 N N . ASP A 1 305 ? -3.936 -36.062 -26.953 1 48.62 305 ASP A N 1
ATOM 2470 C CA . ASP A 1 305 ? -5.152 -35.688 -27.656 1 48.62 305 ASP A CA 1
ATOM 2471 C C . ASP A 1 305 ? -6.094 -34.906 -26.734 1 48.62 305 ASP A C 1
ATOM 2473 O O . ASP A 1 305 ? -7.043 -34.281 -27.203 1 48.62 305 ASP A O 1
ATOM 2477 N N . LYS A 1 306 ? -5.77 -34.906 -25.359 1 56.09 306 LYS A N 1
ATOM 2478 C CA . LYS A 1 306 ? -6.887 -34.375 -24.562 1 56.09 306 LYS A CA 1
ATOM 2479 C C . LYS A 1 306 ? -6.52 -33.062 -23.875 1 56.09 306 LYS A C 1
ATOM 2481 O O . LYS A 1 306 ? -7.277 -32.562 -23.047 1 56.09 306 LYS A O 1
ATOM 2486 N N . PHE A 1 307 ? -5.301 -32.594 -24.078 1 51.81 307 PHE A N 1
ATOM 2487 C CA . PHE A 1 307 ? -5.035 -31.328 -23.406 1 51.81 307 PHE A CA 1
ATOM 2488 C C . PHE A 1 307 ? -5.391 -30.156 -24.312 1 51.81 307 PHE A C 1
ATOM 2490 O O . PHE A 1 307 ? -4.621 -29.797 -25.219 1 51.81 307 PHE A O 1
ATOM 2497 N N . GLY A 1 308 ? -6.586 -29.594 -24.25 1 58.09 308 GLY A N 1
ATOM 2498 C CA . GLY A 1 308 ? -7.094 -28.438 -24.969 1 58.09 308 GLY A CA 1
ATOM 2499 C C . GLY A 1 308 ? -7.441 -28.75 -26.422 1 58.09 308 GLY A C 1
ATOM 2500 O O . GLY A 1 308 ? -6.688 -29.422 -27.125 1 58.09 308 GLY A O 1
ATOM 2501 N N . GLU A 1 309 ? -8.664 -28.719 -26.859 1 62.31 309 GLU A N 1
ATOM 2502 C CA . GLU A 1 309 ? -9.109 -28.953 -28.234 1 62.31 309 GLU A CA 1
ATOM 2503 C C . GLU A 1 309 ? -8.828 -27.734 -29.109 1 62.31 309 GLU A C 1
ATOM 2505 O O . GLU A 1 309 ? -8.719 -27.859 -30.328 1 62.31 309 GLU A O 1
ATOM 2510 N N . ASN A 1 310 ? -8.586 -26.656 -28.484 1 61.31 310 ASN A N 1
ATOM 2511 C CA . ASN A 1 310 ? -8.445 -25.422 -29.25 1 61.31 310 ASN A CA 1
ATOM 2512 C C . ASN A 1 310 ? -7.02 -24.891 -29.203 1 61.31 310 ASN A C 1
ATOM 2514 O O . ASN A 1 310 ? -6.801 -23.688 -29 1 61.31 310 ASN A O 1
ATOM 2518 N N . VAL A 1 311 ? -6.133 -25.922 -29.219 1 70.75 311 VAL A N 1
ATOM 2519 C CA . VAL A 1 311 ? -4.727 -25.531 -29.266 1 70.75 311 VAL A CA 1
ATOM 2520 C C . VAL A 1 311 ? -4.203 -25.672 -30.703 1 70.75 311 VAL A C 1
ATOM 2522 O O . VAL A 1 311 ? -4.699 -26.5 -31.469 1 70.75 311 VAL A O 1
ATOM 2525 N N . ASP A 1 312 ? -3.357 -24.859 -31.078 1 72.88 312 ASP A N 1
ATOM 2526 C CA . ASP A 1 312 ? -2.883 -24.641 -32.438 1 72.88 312 ASP A CA 1
ATOM 2527 C C . ASP A 1 312 ? -2.27 -25.922 -33 1 72.88 312 ASP A C 1
ATOM 2529 O O . ASP A 1 312 ? -2.439 -26.234 -34.188 1 72.88 312 ASP A O 1
ATOM 2533 N N . SER A 1 313 ? -1.512 -26.672 -32.188 1 82.06 313 SER A N 1
ATOM 2534 C CA . SER A 1 313 ? -0.821 -27.891 -32.594 1 82.06 313 SER A CA 1
ATOM 2535 C C . SER A 1 313 ? -0.546 -28.812 -31.406 1 82.06 313 SER A C 1
ATOM 2537 O O . SER A 1 313 ? -0.578 -28.375 -30.25 1 82.06 313 SER A O 1
ATOM 2539 N N . PRO A 1 314 ? -0.432 -30.016 -31.688 1 83.5 314 PRO A N 1
ATOM 2540 C CA . PRO A 1 314 ? -0.083 -30.938 -30.609 1 83.5 314 PRO A CA 1
ATOM 2541 C C . PRO A 1 314 ? 1.186 -30.516 -29.859 1 83.5 314 PRO A C 1
ATOM 2543 O O . PRO A 1 314 ? 1.307 -30.766 -28.656 1 83.5 314 PRO A O 1
ATOM 2546 N N . GLU A 1 315 ? 2.123 -29.922 -30.625 1 87.38 315 GLU A N 1
ATOM 2547 C CA . GLU A 1 315 ? 3.354 -29.453 -29.984 1 87.38 315 GLU A CA 1
ATOM 2548 C C . GLU A 1 315 ? 3.066 -28.344 -28.969 1 87.38 315 GLU A C 1
ATOM 2550 O O . GLU A 1 315 ? 3.666 -28.312 -27.906 1 87.38 315 GLU A O 1
ATOM 2555 N N . VAL A 1 316 ? 2.18 -27.531 -29.406 1 89.69 316 VAL A N 1
ATOM 2556 C CA . VAL A 1 316 ? 1.806 -26.438 -28.516 1 89.69 316 VAL A CA 1
ATOM 2557 C C . VAL A 1 316 ? 1.051 -26.984 -27.312 1 89.69 316 VAL A C 1
ATOM 2559 O O . VAL A 1 316 ? 1.269 -26.547 -26.172 1 89.69 316 VAL A O 1
ATOM 2562 N N . ALA A 1 317 ? 0.156 -27.891 -27.516 1 89.06 317 ALA A N 1
ATOM 2563 C CA . ALA A 1 317 ? -0.582 -28.516 -26.422 1 89.06 317 ALA A CA 1
ATOM 2564 C C . ALA A 1 317 ? 0.368 -29.172 -25.438 1 89.06 317 ALA A C 1
ATOM 2566 O O . ALA A 1 317 ? 0.19 -29.047 -24.219 1 89.06 317 ALA A O 1
ATOM 2567 N N . HIS A 1 318 ? 1.343 -29.859 -26.016 1 88.19 318 HIS A N 1
ATOM 2568 C CA . HIS A 1 318 ? 2.336 -30.5 -25.156 1 88.19 318 HIS A CA 1
ATOM 2569 C C . HIS A 1 318 ? 3.127 -29.469 -24.359 1 88.19 318 HIS A C 1
ATOM 2571 O O . HIS A 1 318 ? 3.365 -29.656 -23.172 1 88.19 318 HIS A O 1
ATOM 2577 N N . ALA A 1 319 ? 3.547 -28.484 -25.016 1 91.31 319 ALA A N 1
ATOM 2578 C CA . ALA A 1 319 ? 4.297 -27.422 -24.344 1 91.31 319 ALA A CA 1
ATOM 2579 C C . ALA A 1 319 ? 3.484 -26.812 -23.203 1 91.31 319 ALA A C 1
ATOM 2581 O O . ALA A 1 319 ? 3.996 -26.641 -22.094 1 91.31 319 ALA A O 1
ATOM 2582 N N . GLN A 1 320 ? 2.225 -26.5 -23.484 1 93.5 320 GLN A N 1
ATOM 2583 C CA . GLN A 1 320 ? 1.368 -25.891 -22.469 1 93.5 320 GLN A CA 1
ATOM 2584 C C . GLN A 1 320 ? 1.146 -26.828 -21.281 1 93.5 320 GLN A C 1
ATOM 2586 O O . GLN A 1 320 ? 1.098 -26.391 -20.141 1 93.5 320 GLN A O 1
ATOM 2591 N N . LEU A 1 321 ? 0.967 -28.094 -21.594 1 91.94 321 LEU A N 1
ATOM 2592 C CA . LEU A 1 321 ? 0.822 -29.078 -20.547 1 91.94 321 LEU A CA 1
ATOM 2593 C C . LEU A 1 321 ? 2.053 -29.109 -19.641 1 91.94 321 LEU A C 1
ATOM 2595 O O . LEU A 1 321 ? 1.932 -29.031 -18.422 1 91.94 321 LEU A O 1
ATOM 2599 N N . GLU A 1 322 ? 3.219 -29.141 -20.281 1 92.81 322 GLU A N 1
ATOM 2600 C CA . GLU A 1 322 ? 4.457 -29.219 -19.516 1 92.81 322 GLU A CA 1
ATOM 2601 C C . GLU A 1 322 ? 4.699 -27.938 -18.734 1 92.81 322 GLU A C 1
ATOM 2603 O O . GLU A 1 322 ? 5.156 -27.984 -17.594 1 92.81 322 GLU A O 1
ATOM 2608 N N . ILE A 1 323 ? 4.395 -26.812 -19.312 1 95.94 323 ILE A N 1
ATOM 2609 C CA . ILE A 1 323 ? 4.59 -25.516 -18.672 1 95.94 323 ILE A CA 1
ATOM 2610 C C . ILE A 1 323 ? 3.711 -25.422 -17.438 1 95.94 323 ILE A C 1
ATOM 2612 O O . ILE A 1 323 ? 4.184 -25.031 -16.359 1 95.94 323 ILE A O 1
ATOM 2616 N N . THR A 1 324 ? 2.426 -25.719 -17.547 1 96.25 324 THR A N 1
ATOM 2617 C CA . THR A 1 324 ? 1.499 -25.609 -16.422 1 96.25 324 THR A CA 1
ATOM 2618 C C . THR A 1 324 ? 1.792 -26.672 -15.375 1 96.25 324 THR A C 1
ATOM 2620 O O . THR A 1 324 ? 1.607 -26.453 -14.172 1 96.25 324 THR A O 1
ATOM 2623 N N . ARG A 1 325 ? 2.193 -27.875 -15.859 1 94.06 325 ARG A N 1
ATOM 2624 C CA . ARG A 1 325 ? 2.6 -28.906 -14.922 1 94.06 325 ARG A CA 1
ATOM 2625 C C . ARG A 1 325 ? 3.77 -28.453 -14.062 1 94.06 325 ARG A C 1
ATOM 2627 O O . ARG A 1 325 ? 3.756 -28.625 -12.844 1 94.06 325 ARG A O 1
ATOM 2634 N N . ALA A 1 326 ? 4.77 -27.875 -14.734 1 95.19 326 ALA A N 1
ATOM 2635 C CA . ALA A 1 326 ? 5.902 -27.328 -13.992 1 95.19 326 ALA A CA 1
ATOM 2636 C C . ALA A 1 326 ? 5.438 -26.281 -12.977 1 95.19 326 ALA A C 1
ATOM 2638 O O . ALA A 1 326 ? 5.809 -26.344 -11.797 1 95.19 326 ALA A O 1
ATOM 2639 N N . ASN A 1 327 ? 4.629 -25.344 -13.438 1 97.25 327 ASN A N 1
ATOM 2640 C CA . ASN A 1 327 ? 4.133 -24.297 -12.547 1 97.25 327 ASN A CA 1
ATOM 2641 C C . ASN A 1 327 ? 3.434 -24.875 -11.328 1 97.25 327 ASN A C 1
ATOM 2643 O O . ASN A 1 327 ? 3.699 -24.469 -10.195 1 97.25 327 ASN A O 1
ATOM 2647 N N . LEU A 1 328 ? 2.566 -25.828 -11.523 1 96.38 328 LEU A N 1
ATOM 2648 C CA . LEU A 1 328 ? 1.741 -26.406 -10.469 1 96.38 328 LEU A CA 1
ATOM 2649 C C . LEU A 1 328 ? 2.602 -27.141 -9.445 1 96.38 328 LEU A C 1
ATOM 2651 O O . LEU A 1 328 ? 2.5 -26.891 -8.242 1 96.38 328 LEU A O 1
ATOM 2655 N N . HIS A 1 329 ? 3.463 -27.984 -9.914 1 95.69 329 HIS A N 1
ATOM 2656 C CA . HIS A 1 329 ? 4.211 -28.844 -9 1 95.69 329 HIS A CA 1
ATOM 2657 C C . HIS A 1 329 ? 5.301 -28.062 -8.273 1 95.69 329 HIS A C 1
ATOM 2659 O O . HIS A 1 329 ? 5.551 -28.281 -7.09 1 95.69 329 HIS A O 1
ATOM 2665 N N . PHE A 1 330 ? 6.016 -27.156 -9 1 96.44 330 PHE A N 1
ATOM 2666 C CA . PHE A 1 330 ? 6.992 -26.328 -8.297 1 96.44 330 PHE A CA 1
ATOM 2667 C C . PHE A 1 330 ? 6.316 -25.484 -7.227 1 96.44 330 PHE A C 1
ATOM 2669 O O . PHE A 1 330 ? 6.84 -25.344 -6.117 1 96.44 330 PHE A O 1
ATOM 2676 N N . THR A 1 331 ? 5.172 -24.891 -7.566 1 97.44 331 THR A N 1
ATOM 2677 C CA . THR A 1 331 ? 4.43 -24.078 -6.609 1 97.44 331 THR A CA 1
ATOM 2678 C C . THR A 1 331 ? 3.971 -24.922 -5.426 1 97.44 331 THR A C 1
ATOM 2680 O O . THR A 1 331 ? 4.094 -24.5 -4.27 1 97.44 331 THR A O 1
ATOM 2683 N N . HIS A 1 332 ? 3.453 -26.109 -5.719 1 97.25 332 HIS A N 1
ATOM 2684 C CA . HIS A 1 332 ? 2.965 -27.031 -4.695 1 97.25 332 HIS A CA 1
ATOM 2685 C C . HIS A 1 332 ? 4.066 -27.375 -3.701 1 97.25 332 HIS A C 1
ATOM 2687 O O . HIS A 1 332 ? 3.867 -27.281 -2.488 1 97.25 332 HIS A O 1
ATOM 2693 N N . LEU A 1 333 ? 5.215 -27.672 -4.191 1 95.75 333 LEU A N 1
ATOM 2694 C CA . LEU A 1 333 ? 6.34 -28.031 -3.336 1 95.75 333 LEU A CA 1
ATOM 2695 C C . LEU A 1 333 ? 6.844 -26.828 -2.555 1 95.75 333 LEU A C 1
ATOM 2697 O O . LEU A 1 333 ? 7.16 -26.938 -1.366 1 95.75 333 LEU A O 1
ATOM 2701 N N . TRP A 1 334 ? 6.914 -25.766 -3.27 1 97 334 TRP A N 1
ATOM 2702 C CA . TRP A 1 334 ? 7.375 -24.531 -2.643 1 97 334 TRP A CA 1
ATOM 2703 C C . TRP A 1 334 ? 6.484 -24.156 -1.462 1 97 334 TRP A C 1
ATOM 2705 O O . TRP A 1 334 ? 6.984 -23.812 -0.387 1 97 334 TRP A O 1
ATOM 2715 N N . LEU A 1 335 ? 5.211 -24.234 -1.599 1 97.25 335 LEU A N 1
ATOM 2716 C CA . LEU A 1 335 ? 4.273 -23.828 -0.557 1 97.25 335 LEU A CA 1
ATOM 2717 C C . LEU A 1 335 ? 4.266 -24.844 0.586 1 97.25 335 LEU A C 1
ATOM 2719 O O . LEU A 1 335 ? 4.055 -24.484 1.743 1 97.25 335 LEU A O 1
ATOM 2723 N N . GLN A 1 336 ? 4.465 -26.156 0.276 1 95.75 336 GLN A N 1
ATOM 2724 C CA . GLN A 1 336 ? 4.676 -27.109 1.354 1 95.75 336 GLN A CA 1
ATOM 2725 C C . GLN A 1 336 ? 5.891 -26.734 2.197 1 95.75 336 GLN A C 1
ATOM 2727 O O . GLN A 1 336 ? 5.836 -26.781 3.43 1 95.75 336 GLN A O 1
ATOM 2732 N N . ASN A 1 337 ? 6.945 -26.375 1.482 1 94.44 337 ASN A N 1
ATOM 2733 C CA . ASN A 1 337 ? 8.148 -25.938 2.191 1 94.44 337 ASN A CA 1
ATOM 2734 C C . ASN A 1 337 ? 7.867 -24.719 3.068 1 94.44 337 ASN A C 1
ATOM 2736 O O . ASN A 1 337 ? 8.359 -24.641 4.195 1 94.44 337 ASN A O 1
ATOM 2740 N N . TYR A 1 338 ? 7.137 -23.828 2.518 1 94.88 338 TYR A N 1
ATOM 2741 C CA . TYR A 1 338 ? 6.754 -22.641 3.262 1 94.88 338 TYR A CA 1
ATOM 2742 C C . TYR A 1 338 ? 6.051 -23 4.562 1 94.88 338 TYR A C 1
ATOM 2744 O O . TYR A 1 338 ? 6.402 -22.5 5.633 1 94.88 338 TYR A O 1
ATOM 2752 N N . LEU A 1 339 ? 5.051 -23.859 4.535 1 94.88 339 LEU A N 1
ATOM 2753 C CA . LEU A 1 339 ? 4.309 -24.266 5.723 1 94.88 339 LEU A CA 1
ATOM 2754 C C . LEU A 1 339 ? 5.215 -25.016 6.703 1 94.88 339 LEU A C 1
ATOM 2756 O O . LEU A 1 339 ? 5.125 -24.797 7.914 1 94.88 339 LEU A O 1
ATOM 2760 N N . LEU A 1 340 ? 6.023 -25.812 6.168 1 93.5 340 LEU A N 1
ATOM 2761 C CA . LEU A 1 340 ? 6.953 -26.547 7.016 1 93.5 340 LEU A CA 1
ATOM 2762 C C . LEU A 1 340 ? 7.879 -25.594 7.766 1 93.5 340 LEU A C 1
ATOM 2764 O O . LEU A 1 340 ? 8.195 -25.828 8.938 1 93.5 340 LEU A O 1
ATOM 2768 N N . GLU A 1 341 ? 8.328 -24.609 7.035 1 90.56 341 GLU A N 1
ATOM 2769 C CA . GLU A 1 341 ? 9.18 -23.609 7.684 1 90.56 341 GLU A CA 1
ATOM 2770 C C . GLU A 1 341 ? 8.453 -22.938 8.844 1 90.56 341 GLU A C 1
ATOM 2772 O O . GLU A 1 341 ? 9.047 -22.703 9.898 1 90.56 341 GLU A O 1
ATOM 2777 N N . LYS A 1 342 ? 7.25 -22.625 8.625 1 89 342 LYS A N 1
ATOM 2778 C CA . LYS A 1 342 ? 6.473 -22.016 9.695 1 89 342 LYS A CA 1
ATOM 2779 C C . LYS A 1 342 ? 6.301 -22.969 10.875 1 89 342 LYS A C 1
ATOM 2781 O O . LYS A 1 342 ? 6.375 -22.547 12.031 1 89 342 LYS A O 1
ATOM 2786 N N . ILE A 1 343 ? 6.027 -24.203 10.617 1 92 343 ILE A N 1
ATOM 2787 C CA . ILE A 1 343 ? 5.883 -25.219 11.648 1 92 343 ILE A CA 1
ATOM 2788 C C . ILE A 1 343 ? 7.191 -25.344 12.43 1 92 343 ILE A C 1
ATOM 2790 O O . ILE A 1 343 ? 7.188 -25.359 13.664 1 92 343 ILE A O 1
ATOM 2794 N N . ASP A 1 344 ? 8.195 -25.375 11.727 1 88 344 ASP A N 1
ATOM 2795 C CA . ASP A 1 344 ? 9.5 -25.531 12.359 1 88 344 ASP A CA 1
ATOM 2796 C C . ASP A 1 344 ? 9.805 -24.344 13.266 1 88 344 ASP A C 1
ATOM 2798 O O . ASP A 1 344 ? 10.398 -24.5 14.336 1 88 344 ASP A O 1
ATOM 2802 N N . LEU A 1 345 ? 9.484 -23.234 12.773 1 84.12 345 LEU A N 1
ATOM 2803 C CA . LEU A 1 345 ? 9.742 -22.047 13.578 1 84.12 345 LEU A CA 1
ATOM 2804 C C . LEU A 1 345 ? 9.008 -22.125 14.906 1 84.12 345 LEU A C 1
ATOM 2806 O O . LEU A 1 345 ? 9.562 -21.75 15.953 1 84.12 345 LEU A O 1
ATOM 2810 N N . ILE A 1 346 ? 7.805 -22.578 14.922 1 84.56 346 ILE A N 1
ATOM 2811 C CA . ILE A 1 346 ? 7.027 -22.719 16.141 1 84.56 346 ILE A CA 1
ATOM 2812 C C . ILE A 1 346 ? 7.668 -23.766 17.047 1 84.56 346 ILE A C 1
ATOM 2814 O O . ILE A 1 346 ? 7.805 -23.562 18.25 1 84.56 346 ILE A O 1
ATOM 2818 N N . LEU A 1 347 ? 7.906 -24.875 16.5 1 85.19 347 LEU A N 1
ATOM 2819 C CA . LEU A 1 347 ? 8.5 -25.969 17.266 1 85.19 347 LEU A CA 1
ATOM 2820 C C . LEU A 1 347 ? 9.844 -25.547 17.859 1 85.19 347 LEU A C 1
ATOM 2822 O O . LEU A 1 347 ? 10.156 -25.906 19 1 85.19 347 LEU A O 1
ATOM 2826 N N . GLN A 1 348 ? 10.547 -24.812 17.016 1 83.06 348 GLN A N 1
ATOM 2827 C CA . GLN A 1 348 ? 11.812 -24.312 17.531 1 83.06 348 GLN A CA 1
ATOM 2828 C C . GLN A 1 348 ? 11.602 -23.375 18.719 1 83.06 348 GLN A C 1
ATOM 2830 O O . GLN A 1 348 ? 12.344 -23.438 19.703 1 83.06 348 GLN A O 1
ATOM 2835 N N . GLN A 1 349 ? 10.648 -22.578 18.578 1 82 349 GLN A N 1
ATOM 2836 C CA . GLN A 1 349 ? 10.336 -21.688 19.688 1 82 349 GLN A CA 1
ATOM 2837 C C . GLN A 1 349 ? 9.883 -22.453 20.922 1 82 349 GLN A C 1
ATOM 2839 O O . GLN A 1 349 ? 10.211 -22.094 22.047 1 82 349 GLN A O 1
ATOM 2844 N N . GLN A 1 350 ? 9.148 -23.531 20.812 1 83.38 350 GLN A N 1
ATOM 2845 C CA . GLN A 1 350 ? 8.719 -24.391 21.922 1 83.38 350 GLN A CA 1
ATOM 2846 C C . GLN A 1 350 ? 9.906 -25.047 22.594 1 83.38 350 GLN A C 1
ATOM 2848 O O . GLN A 1 350 ? 9.93 -25.219 23.812 1 83.38 350 GLN A O 1
ATOM 2853 N N . VAL A 1 351 ? 10.672 -25.469 21.844 1 81.25 351 VAL A N 1
ATOM 2854 C CA . VAL A 1 351 ? 11.875 -26.078 22.391 1 81.25 351 VAL A CA 1
ATOM 2855 C C . VAL A 1 351 ? 12.656 -25.062 23.219 1 81.25 351 VAL A C 1
ATOM 2857 O O . VAL A 1 351 ? 13.156 -25.375 24.297 1 81.25 351 VAL A O 1
ATOM 2860 N N . LEU A 1 352 ? 12.727 -24 22.625 1 78.31 352 LEU A N 1
ATOM 2861 C CA . LEU A 1 352 ? 13.484 -22.938 23.312 1 78.31 352 LEU A CA 1
ATOM 2862 C C . LEU A 1 352 ? 12.773 -22.516 24.594 1 78.31 352 LEU A C 1
ATOM 2864 O O . LEU A 1 352 ? 13.422 -22.203 25.594 1 78.31 352 LEU A O 1
ATOM 2868 N N . ASP A 1 353 ? 11.312 -22.406 24.688 1 74.38 353 ASP A N 1
ATOM 2869 C CA . ASP A 1 353 ? 10.516 -21.938 25.828 1 74.38 353 ASP A CA 1
ATOM 2870 C C . ASP A 1 353 ? 10.359 -23.031 26.875 1 74.38 353 ASP A C 1
ATOM 2872 O O . ASP A 1 353 ? 10.031 -22.75 28.031 1 74.38 353 ASP A O 1
ATOM 2876 N N . ALA A 1 354 ? 9.945 -24.375 26.578 1 71.69 354 ALA A N 1
ATOM 2877 C CA . ALA A 1 354 ? 9.602 -25.484 27.453 1 71.69 354 ALA A CA 1
ATOM 2878 C C . ALA A 1 354 ? 10.648 -25.672 28.547 1 71.69 354 ALA A C 1
ATOM 2880 O O . ALA A 1 354 ? 11.844 -25.641 28.281 1 71.69 354 ALA A O 1
ATOM 2881 N N . ASP A 1 355 ? 10.281 -25.391 29.656 1 59.81 355 ASP A N 1
ATOM 2882 C CA . ASP A 1 355 ? 11.047 -25.703 30.859 1 59.81 355 ASP A CA 1
ATOM 2883 C C . ASP A 1 355 ? 11.031 -27.203 31.141 1 59.81 355 ASP A C 1
ATOM 2885 O O . ASP A 1 355 ? 11.883 -27.719 31.875 1 59.81 355 ASP A O 1
ATOM 2889 N N . VAL A 1 356 ? 9.906 -27.922 30.828 1 61.84 356 VAL A N 1
ATOM 2890 C CA . VAL A 1 356 ? 9.766 -29.328 31.203 1 61.84 356 VAL A CA 1
ATOM 2891 C C . VAL A 1 356 ? 10.289 -30.203 30.078 1 61.84 356 VAL A C 1
ATOM 2893 O O . VAL A 1 356 ? 9.992 -29.984 28.906 1 61.84 356 VAL A O 1
ATOM 2896 N N . THR A 1 357 ? 11.016 -31.047 30.297 1 58.09 357 THR A N 1
ATOM 2897 C CA . THR A 1 357 ? 11.797 -31.969 29.484 1 58.09 357 THR A CA 1
ATOM 2898 C C . THR A 1 357 ? 10.898 -32.719 28.5 1 58.09 357 THR A C 1
ATOM 2900 O O . THR A 1 357 ? 11.273 -32.906 27.344 1 58.09 357 THR A O 1
ATOM 2903 N N . SER A 1 358 ? 9.82 -32.969 28.938 1 65.75 358 SER A N 1
ATOM 2904 C CA . SER A 1 358 ? 8.969 -33.812 28.109 1 65.75 358 SER A CA 1
ATOM 2905 C C . SER A 1 358 ? 8.453 -33.062 26.891 1 65.75 358 SER A C 1
ATOM 2907 O O . SER A 1 358 ? 8.43 -33.594 25.781 1 65.75 358 SER A O 1
ATOM 2909 N N . ASP A 1 359 ? 8.266 -31.844 27.047 1 71.56 359 ASP A N 1
ATOM 2910 C CA . ASP A 1 359 ? 7.738 -31.031 25.953 1 71.56 359 ASP A CA 1
ATOM 2911 C C . ASP A 1 359 ? 8.82 -30.719 24.922 1 71.56 359 ASP A C 1
ATOM 2913 O O . ASP A 1 359 ? 8.562 -30.703 23.719 1 71.56 359 ASP A O 1
ATOM 2917 N N . THR A 1 360 ? 10.109 -30.625 25.438 1 70.81 360 THR A N 1
ATOM 2918 C CA . THR A 1 360 ? 11.242 -30.375 24.562 1 70.81 360 THR A CA 1
ATOM 2919 C C . THR A 1 360 ? 11.547 -31.609 23.719 1 70.81 360 THR A C 1
ATOM 2921 O O . THR A 1 360 ? 11.828 -31.484 22.516 1 70.81 360 THR A O 1
ATOM 2924 N N . ALA A 1 361 ? 11.438 -32.75 24.438 1 69.88 361 ALA A N 1
ATOM 2925 C CA . ALA A 1 361 ? 11.727 -34 23.719 1 69.88 361 ALA A CA 1
ATOM 2926 C C . ALA A 1 361 ? 10.703 -34.25 22.625 1 69.88 361 ALA A C 1
ATOM 2928 O O . ALA A 1 361 ? 11.055 -34.656 21.516 1 69.88 361 ALA A O 1
ATOM 2929 N N . SER A 1 362 ? 9.625 -33.938 22.891 1 81.56 362 SER A N 1
ATOM 2930 C CA . SER A 1 362 ? 8.555 -34.156 21.922 1 81.56 362 SER A CA 1
ATOM 2931 C C . SER A 1 362 ? 8.664 -33.188 20.75 1 81.56 362 SER A C 1
ATOM 2933 O O . SER A 1 362 ? 8.516 -33.594 19.594 1 81.56 362 SER A O 1
ATOM 2935 N N . ALA A 1 363 ? 9.07 -32 21.047 1 80.25 363 ALA A N 1
ATOM 2936 C CA . ALA A 1 363 ? 9.227 -31 20 1 80.25 363 ALA A CA 1
ATOM 2937 C C . ALA A 1 363 ? 10.445 -31.297 19.125 1 80.25 363 ALA A C 1
ATOM 2939 O O . ALA A 1 363 ? 10.406 -31.125 17.906 1 80.25 363 ALA A O 1
ATOM 2940 N N . SER A 1 364 ? 11.453 -31.734 19.719 1 79.06 364 SER A N 1
ATOM 2941 C CA . SER A 1 364 ? 12.648 -32.094 18.969 1 79.06 364 SER A CA 1
ATOM 2942 C C . SER A 1 364 ? 12.391 -33.312 18.062 1 79.06 364 SER A C 1
ATOM 2944 O O . SER A 1 364 ? 12.852 -33.344 16.922 1 79.06 364 SER A O 1
ATOM 2946 N N . ALA A 1 365 ? 11.617 -34.156 18.656 1 81.62 365 ALA A N 1
ATOM 2947 C CA . ALA A 1 365 ? 11.258 -35.312 17.875 1 81.62 365 ALA A CA 1
ATOM 2948 C C . ALA A 1 365 ? 10.375 -34.938 16.688 1 81.62 365 ALA A C 1
ATOM 2950 O O . ALA A 1 365 ? 10.523 -35.469 15.586 1 81.62 365 ALA A O 1
ATOM 2951 N N . ALA A 1 366 ? 9.609 -34.062 16.922 1 85 366 ALA A N 1
ATOM 2952 C CA . ALA A 1 366 ? 8.719 -33.594 15.859 1 85 366 ALA A CA 1
ATOM 2953 C C . ALA A 1 366 ? 9.5 -32.875 14.758 1 85 366 ALA A C 1
ATOM 2955 O O . ALA A 1 366 ? 9.203 -33.062 13.57 1 85 366 ALA A O 1
ATOM 2956 N N . LEU A 1 367 ? 10.586 -32.156 15.125 1 84.06 367 LEU A N 1
ATOM 2957 C CA . LEU A 1 367 ? 11.445 -31.453 14.156 1 84.06 367 LEU A CA 1
ATOM 2958 C C . LEU A 1 367 ? 12.195 -32.469 13.289 1 84.06 367 LEU A C 1
ATOM 2960 O O . LEU A 1 367 ? 12.305 -32.281 12.078 1 84.06 367 LEU A O 1
ATOM 2964 N N . ARG A 1 368 ? 12.523 -33.5 13.984 1 80.88 368 ARG A N 1
ATOM 2965 C CA . ARG A 1 368 ? 13.234 -34.531 13.234 1 80.88 368 ARG A CA 1
ATOM 2966 C C . ARG A 1 368 ? 12.297 -35.25 12.281 1 80.88 368 ARG A C 1
ATOM 2968 O O . ARG A 1 368 ? 12.68 -35.562 11.148 1 80.88 368 ARG A O 1
ATOM 2975 N N . ALA A 1 369 ? 11.172 -35.438 12.703 1 84.62 369 ALA A N 1
ATOM 2976 C CA . ALA A 1 369 ? 10.172 -36.062 11.844 1 84.62 369 ALA A CA 1
ATOM 2977 C C . ALA A 1 369 ? 9.828 -35.188 10.656 1 84.62 369 ALA A C 1
ATOM 2979 O O . ALA A 1 369 ? 9.656 -35.688 9.539 1 84.62 369 ALA A O 1
ATOM 2980 N N . ASN A 1 370 ? 9.852 -33.906 10.883 1 88.75 370 ASN A N 1
ATOM 2981 C CA . ASN A 1 370 ? 9.531 -32.969 9.828 1 88.75 370 ASN A CA 1
ATOM 2982 C C . ASN A 1 370 ? 10.641 -32.875 8.789 1 88.75 370 ASN A C 1
ATOM 2984 O O . ASN A 1 370 ? 10.383 -32.562 7.625 1 88.75 370 ASN A O 1
ATOM 2988 N N . TRP A 1 371 ? 11.828 -33.188 9.211 1 89.44 371 TRP A N 1
ATOM 2989 C CA . TRP A 1 371 ? 12.961 -33.125 8.289 1 89.44 371 TRP A CA 1
ATOM 2990 C C . TRP A 1 371 ? 12.789 -34.125 7.152 1 89.44 371 TRP A C 1
ATOM 2992 O O . TRP A 1 371 ? 13.164 -33.844 6.012 1 89.44 371 TRP A O 1
ATOM 3002 N N . ALA A 1 372 ? 12.242 -35.25 7.465 1 86.06 372 ALA A N 1
ATOM 3003 C CA . ALA A 1 372 ? 12 -36.25 6.422 1 86.06 372 ALA A CA 1
ATOM 3004 C C . ALA A 1 372 ? 11.094 -35.688 5.332 1 86.06 372 ALA A C 1
ATOM 3006 O O . ALA A 1 372 ? 11.328 -35.906 4.141 1 86.06 372 ALA A O 1
ATOM 3007 N N . SER A 1 373 ? 10.141 -34.969 5.781 1 90.06 373 SER A N 1
ATOM 3008 C CA . SER A 1 373 ? 9.234 -34.344 4.828 1 90.06 373 SER A CA 1
ATOM 3009 C C . SER A 1 373 ? 9.945 -33.281 3.996 1 90.06 373 SER A C 1
ATOM 3011 O O . SER A 1 373 ? 9.711 -33.188 2.791 1 90.06 373 SER A O 1
ATOM 3013 N N . ARG A 1 374 ? 10.914 -32.531 4.598 1 90.19 374 ARG A N 1
ATOM 3014 C CA . ARG A 1 374 ? 11.672 -31.484 3.902 1 90.19 374 ARG A CA 1
ATOM 3015 C C . ARG A 1 374 ? 12.594 -32.094 2.852 1 90.19 374 ARG A C 1
ATOM 3017 O O . ARG A 1 374 ? 12.695 -31.578 1.733 1 90.19 374 ARG A O 1
ATOM 3024 N N . GLU A 1 375 ? 13.18 -33.125 3.268 1 88.94 375 GLU A N 1
ATOM 3025 C CA . GLU A 1 375 ? 14.055 -33.812 2.32 1 88.94 375 GLU A CA 1
ATOM 3026 C C . GLU A 1 375 ? 13.266 -34.344 1.135 1 88.94 375 GLU A C 1
ATOM 3028 O O . GLU A 1 375 ? 13.734 -34.281 -0.005 1 88.94 375 GLU A O 1
ATOM 3033 N N . ASP A 1 376 ? 12.164 -34.844 1.475 1 91.75 376 ASP A N 1
ATOM 3034 C CA . ASP A 1 376 ? 11.32 -35.375 0.41 1 91.75 376 ASP A CA 1
ATOM 3035 C C . ASP A 1 376 ? 10.914 -34.281 -0.57 1 91.75 376 ASP A C 1
ATOM 3037 O O . ASP A 1 376 ? 10.93 -34.5 -1.785 1 91.75 376 ASP A O 1
ATOM 3041 N N . ILE A 1 377 ? 10.578 -33.156 -0.121 1 92.94 377 ILE A N 1
ATOM 3042 C CA . ILE A 1 377 ? 10.227 -32 -0.956 1 92.94 377 ILE A CA 1
ATOM 3043 C C . ILE A 1 377 ? 11.406 -31.625 -1.846 1 92.94 377 ILE A C 1
ATOM 3045 O O . ILE A 1 377 ? 11.234 -31.391 -3.045 1 92.94 377 ILE A O 1
ATOM 3049 N N . CYS A 1 378 ? 12.539 -31.609 -1.267 1 92.94 378 CYS A N 1
ATOM 3050 C CA . CYS A 1 378 ? 13.75 -31.266 -2 1 92.94 378 CYS A CA 1
ATOM 3051 C C . CYS A 1 378 ? 14.023 -32.281 -3.111 1 92.94 378 CYS A C 1
ATOM 3053 O O . CYS A 1 378 ? 14.32 -31.891 -4.246 1 92.94 378 CYS A O 1
ATOM 3055 N N . ARG A 1 379 ? 13.914 -33.5 -2.773 1 92.38 379 ARG A N 1
ATOM 3056 C CA . ARG A 1 379 ? 14.141 -34.531 -3.764 1 92.38 379 ARG A CA 1
ATOM 3057 C C . ARG A 1 379 ? 13.148 -34.438 -4.914 1 92.38 379 ARG A C 1
ATOM 3059 O O . ARG A 1 379 ? 13.531 -34.531 -6.082 1 92.38 379 ARG A O 1
ATOM 3066 N N . GLN A 1 380 ? 11.938 -34.25 -4.531 1 93.06 380 GLN A N 1
ATOM 3067 C CA . GLN A 1 380 ? 10.906 -34.125 -5.555 1 93.06 380 GLN A CA 1
ATOM 3068 C C . GLN A 1 380 ? 11.156 -32.938 -6.453 1 93.06 380 GLN A C 1
ATOM 3070 O O . GLN A 1 380 ? 11.016 -33 -7.672 1 93.06 380 GLN A O 1
ATOM 3075 N N . MET A 1 381 ? 11.586 -31.797 -5.879 1 93.06 381 MET A N 1
ATOM 3076 C CA . MET A 1 381 ? 11.836 -30.594 -6.652 1 93.06 381 MET A CA 1
ATOM 3077 C C . MET A 1 381 ? 13.016 -30.781 -7.598 1 93.06 381 MET A C 1
ATOM 3079 O O . MET A 1 381 ? 12.961 -30.375 -8.758 1 93.06 381 MET A O 1
ATOM 3083 N N . LEU A 1 382 ? 14.039 -31.406 -7.113 1 92.38 382 LEU A N 1
ATOM 3084 C CA . LEU A 1 382 ? 15.195 -31.688 -7.957 1 92.38 382 LEU A CA 1
ATOM 3085 C C . LEU A 1 382 ? 14.828 -32.625 -9.094 1 92.38 382 LEU A C 1
ATOM 3087 O O . LEU A 1 382 ? 15.281 -32.469 -10.227 1 92.38 382 LEU A O 1
ATOM 3091 N N . HIS A 1 383 ? 14.039 -33.562 -8.727 1 92.44 383 HIS A N 1
ATOM 3092 C CA . HIS A 1 383 ? 13.578 -34.5 -9.758 1 92.44 383 HIS A CA 1
ATOM 3093 C C . HIS A 1 383 ? 12.805 -33.75 -10.844 1 92.44 383 HIS A C 1
ATOM 3095 O O . HIS A 1 383 ? 13.016 -34 -12.031 1 92.44 383 HIS A O 1
ATOM 3101 N N . LEU A 1 384 ? 11.977 -32.906 -10.461 1 92.62 384 LEU A N 1
ATOM 3102 C CA . LEU A 1 384 ? 11.195 -32.125 -11.414 1 92.62 384 LEU A CA 1
ATOM 3103 C C . LEU A 1 384 ? 12.102 -31.266 -12.289 1 92.62 384 LEU A C 1
ATOM 3105 O O . LEU A 1 384 ? 11.922 -31.203 -13.508 1 92.62 384 LEU A O 1
ATOM 3109 N N . LEU A 1 385 ? 13.086 -30.641 -11.719 1 91.75 385 LEU A N 1
ATOM 3110 C CA . LEU A 1 385 ? 14.008 -29.781 -12.438 1 91.75 385 LEU A CA 1
ATOM 3111 C C . LEU A 1 385 ? 14.789 -30.562 -13.484 1 91.75 385 LEU A C 1
ATOM 3113 O O . LEU A 1 385 ? 15.148 -30.016 -14.539 1 91.75 385 LEU A O 1
ATOM 3117 N N . HIS A 1 386 ? 14.984 -31.781 -13.211 1 88.94 386 HIS A N 1
ATOM 3118 C CA . HIS A 1 386 ? 15.766 -32.594 -14.133 1 88.94 386 HIS A CA 1
ATOM 3119 C C . HIS A 1 386 ? 14.867 -33.281 -15.172 1 88.94 386 HIS A C 1
ATOM 3121 O O . HIS A 1 386 ? 15.305 -33.562 -16.281 1 88.94 386 HIS A O 1
ATOM 3127 N N . SER A 1 387 ? 13.609 -33.5 -14.766 1 89.38 387 SER A N 1
ATOM 3128 C CA . SER A 1 387 ? 12.719 -34.281 -15.625 1 89.38 387 SER A CA 1
ATOM 3129 C C . SER A 1 387 ? 12.031 -33.375 -16.656 1 89.38 387 SER A C 1
ATOM 3131 O O . SER A 1 387 ? 11.641 -33.875 -17.719 1 89.38 387 SER A O 1
ATOM 3133 N N . ILE A 1 388 ? 11.883 -32.125 -16.422 1 90.12 388 ILE A N 1
ATOM 3134 C CA . ILE A 1 388 ? 11.188 -31.234 -17.344 1 90.12 388 ILE A CA 1
ATOM 3135 C C . ILE A 1 388 ? 12.203 -30.469 -18.188 1 90.12 388 ILE A C 1
ATOM 3137 O O . ILE A 1 388 ? 13.188 -29.938 -17.656 1 90.12 388 ILE A O 1
ATOM 3141 N N . GLN A 1 389 ? 11.891 -30.406 -19.484 1 90.94 389 GLN A N 1
ATOM 3142 C CA . GLN A 1 389 ? 12.781 -29.672 -20.375 1 90.94 389 GLN A CA 1
ATOM 3143 C C . GLN A 1 389 ? 12.82 -28.188 -20.031 1 90.94 389 GLN A C 1
ATOM 3145 O O . GLN A 1 389 ? 11.789 -27.609 -19.672 1 90.94 389 GLN A O 1
ATOM 3150 N N . GLN A 1 390 ? 13.961 -27.578 -20.203 1 90.62 390 GLN A N 1
ATOM 3151 C CA . GLN A 1 390 ? 14.195 -26.188 -19.844 1 90.62 390 GLN A CA 1
ATOM 3152 C C . GLN A 1 390 ? 13.227 -25.266 -20.578 1 90.62 390 GLN A C 1
ATOM 3154 O O . GLN A 1 390 ? 12.797 -24.25 -20.031 1 90.62 390 GLN A O 1
ATOM 3159 N N . VAL A 1 391 ? 12.906 -25.578 -21.797 1 92.38 391 VAL A N 1
ATOM 3160 C CA . VAL A 1 391 ? 12.031 -24.75 -22.625 1 92.38 391 VAL A CA 1
ATOM 3161 C C . VAL A 1 391 ? 10.656 -24.641 -21.953 1 92.38 391 VAL A C 1
ATOM 3163 O O . VAL A 1 391 ? 9.945 -23.656 -22.141 1 92.38 391 VAL A O 1
ATOM 3166 N N . HIS A 1 392 ? 10.266 -25.688 -21.125 1 93.44 392 HIS A N 1
ATOM 3167 C CA . HIS A 1 392 ? 8.953 -25.688 -20.484 1 93.44 392 HIS A CA 1
ATOM 3168 C C . HIS A 1 392 ? 9.039 -25.141 -19.062 1 93.44 392 HIS A C 1
ATOM 3170 O O . HIS A 1 392 ? 8.008 -24.891 -18.422 1 93.44 392 HIS A O 1
ATOM 3176 N N . ILE A 1 393 ? 10.273 -24.875 -18.594 1 94.81 393 ILE A N 1
ATOM 3177 C CA . ILE A 1 393 ? 10.477 -24.266 -17.281 1 94.81 393 ILE A CA 1
ATOM 3178 C C . ILE A 1 393 ? 10.609 -22.75 -17.438 1 94.81 393 ILE A C 1
ATOM 3180 O O . ILE A 1 393 ? 10.172 -21.984 -16.562 1 94.81 393 ILE A O 1
ATOM 3184 N N . GLU A 1 394 ? 11.125 -22.328 -18.578 1 94.69 394 GLU A N 1
ATOM 3185 C CA . GLU A 1 394 ? 11.531 -20.953 -18.828 1 94.69 394 GLU A CA 1
ATOM 3186 C C . GLU A 1 394 ? 10.359 -19.984 -18.688 1 94.69 394 GLU A C 1
ATOM 3188 O O . GLU A 1 394 ? 10.492 -18.922 -18.078 1 94.69 394 GLU A O 1
ATOM 3193 N N . PRO A 1 395 ? 9.164 -20.344 -19.156 1 96.62 395 PRO A N 1
ATOM 3194 C CA . PRO A 1 395 ? 8.055 -19.391 -19.094 1 96.62 395 PRO A CA 1
ATOM 3195 C C . PRO A 1 395 ? 7.66 -19.047 -17.656 1 96.62 395 PRO A C 1
ATOM 3197 O O . PRO A 1 395 ? 6.953 -18.062 -17.422 1 96.62 395 PRO A O 1
ATOM 3200 N N . ASN A 1 396 ? 8.016 -19.906 -16.656 1 96.25 396 ASN A N 1
ATOM 3201 C CA . ASN A 1 396 ? 7.707 -19.625 -15.258 1 96.25 396 ASN A CA 1
ATOM 3202 C C . ASN A 1 396 ? 8.594 -18.516 -14.711 1 96.25 396 ASN A C 1
ATOM 3204 O O . ASN A 1 396 ? 8.289 -17.938 -13.664 1 96.25 396 ASN A O 1
ATOM 3208 N N . GLY A 1 397 ? 9.672 -18.203 -15.406 1 94.44 397 GLY A N 1
ATOM 3209 C CA . GLY A 1 397 ? 10.477 -17.016 -15.164 1 94.44 397 GLY A CA 1
ATOM 3210 C C . GLY A 1 397 ? 11.195 -17.031 -13.836 1 94.44 397 GLY A C 1
ATOM 3211 O O . GLY A 1 397 ? 11.477 -18.109 -13.289 1 94.44 397 GLY A O 1
ATOM 3212 N N . LEU A 1 398 ? 11.508 -15.844 -13.406 1 91.94 398 LEU A N 1
ATOM 3213 C CA . LEU A 1 398 ? 12.281 -15.648 -12.188 1 91.94 398 LEU A CA 1
ATOM 3214 C C . LEU A 1 398 ? 11.492 -16.094 -10.961 1 91.94 398 LEU A C 1
ATOM 3216 O O . LEU A 1 398 ? 12.07 -16.406 -9.914 1 91.94 398 LEU A O 1
ATOM 3220 N N . TYR A 1 399 ? 10.195 -16.125 -11 1 91.31 399 TYR A N 1
ATOM 3221 C CA . TYR A 1 399 ? 9.375 -16.578 -9.883 1 91.31 399 TYR A CA 1
ATOM 3222 C C . TYR A 1 399 ? 9.711 -18.016 -9.516 1 91.31 399 TYR A C 1
ATOM 3224 O O . TYR A 1 399 ? 9.766 -18.375 -8.336 1 91.31 399 TYR A O 1
ATOM 3232 N N . LEU A 1 400 ? 9.859 -18.844 -10.562 1 93 400 LEU A N 1
ATOM 3233 C CA . LEU A 1 400 ? 10.234 -20.234 -10.305 1 93 400 LEU A CA 1
ATOM 3234 C C . LEU A 1 400 ? 11.625 -20.297 -9.68 1 93 400 LEU A C 1
ATOM 3236 O O . LEU A 1 400 ? 11.852 -21.094 -8.758 1 93 400 LEU A O 1
ATOM 3240 N N . ALA A 1 401 ? 12.539 -19.438 -10.172 1 90.75 401 ALA A N 1
ATOM 3241 C CA . ALA A 1 401 ? 13.875 -19.406 -9.578 1 90.75 401 ALA A CA 1
ATOM 3242 C C . ALA A 1 401 ? 13.805 -19.078 -8.086 1 90.75 401 ALA A C 1
ATOM 3244 O O . ALA A 1 401 ? 14.516 -19.672 -7.273 1 90.75 401 ALA A O 1
ATOM 3245 N N . TYR A 1 402 ? 12.945 -18.188 -7.746 1 88.69 402 TYR A N 1
ATOM 3246 C CA . TYR A 1 402 ? 12.789 -17.797 -6.348 1 88.69 402 TYR A CA 1
ATOM 3247 C C . TYR A 1 402 ? 12.203 -18.938 -5.527 1 88.69 402 TYR A C 1
ATOM 3249 O O . TYR A 1 402 ? 12.602 -19.156 -4.379 1 88.69 402 TYR A O 1
ATOM 3257 N N . LYS A 1 403 ? 11.227 -19.672 -6.055 1 93.38 403 LYS A N 1
ATOM 3258 C CA . LYS A 1 403 ? 10.648 -20.828 -5.359 1 93.38 403 LYS A CA 1
ATOM 3259 C C . LYS A 1 403 ? 11.703 -21.891 -5.09 1 93.38 403 LYS A C 1
ATOM 3261 O O . LYS A 1 403 ? 11.781 -22.438 -3.986 1 93.38 403 LYS A O 1
ATOM 3266 N N . VAL A 1 404 ? 12.508 -22.094 -6.086 1 92.62 404 VAL A N 1
ATOM 3267 C CA . VAL A 1 404 ? 13.578 -23.078 -5.957 1 92.62 404 VAL A CA 1
ATOM 3268 C C . VAL A 1 404 ? 14.594 -22.609 -4.918 1 92.62 404 VAL A C 1
ATOM 3270 O O . VAL A 1 404 ? 15.031 -23.391 -4.066 1 92.62 404 VAL A O 1
ATOM 3273 N N . ARG A 1 405 ? 14.922 -21.375 -5 1 91.62 405 ARG A N 1
ATOM 3274 C CA . ARG A 1 405 ? 15.867 -20.812 -4.043 1 91.62 405 ARG A CA 1
ATOM 3275 C C . ARG A 1 405 ? 15.352 -20.953 -2.613 1 91.62 405 ARG A C 1
ATOM 3277 O O . ARG A 1 405 ? 16.109 -21.297 -1.704 1 91.62 405 ARG A O 1
ATOM 3284 N N . ASP A 1 406 ? 14.125 -20.703 -2.381 1 91.06 406 ASP A N 1
ATOM 3285 C CA . ASP A 1 406 ? 13.539 -20.797 -1.048 1 91.06 406 ASP A CA 1
ATOM 3286 C C . ASP A 1 406 ? 13.648 -22.219 -0.497 1 91.06 406 ASP A C 1
ATOM 3288 O O . ASP A 1 406 ? 13.953 -22.406 0.681 1 91.06 406 ASP A O 1
ATOM 3292 N N . VAL A 1 407 ? 13.375 -23.203 -1.277 1 92.69 407 VAL A N 1
ATOM 3293 C CA . VAL A 1 407 ? 13.461 -24.594 -0.854 1 92.69 407 VAL A CA 1
ATOM 3294 C C . VAL A 1 407 ? 14.922 -24.953 -0.565 1 92.69 407 VAL A C 1
ATOM 3296 O O . VAL A 1 407 ? 15.211 -25.641 0.42 1 92.69 407 VAL A O 1
ATOM 3299 N N . ALA A 1 408 ? 15.797 -24.391 -1.384 1 91.5 408 ALA A N 1
ATOM 3300 C CA . ALA A 1 408 ? 17.219 -24.656 -1.169 1 91.5 408 ALA A CA 1
ATOM 3301 C C . ALA A 1 408 ? 17.703 -24.047 0.149 1 91.5 408 ALA A C 1
ATOM 3303 O O . ALA A 1 408 ? 18.391 -24.719 0.924 1 91.5 408 ALA A O 1
ATOM 3304 N N . VAL A 1 409 ? 17.297 -22.859 0.427 1 88.75 409 VAL A N 1
ATOM 3305 C CA . VAL A 1 409 ? 17.734 -22.141 1.618 1 88.75 409 VAL A CA 1
ATOM 3306 C C . VAL A 1 409 ? 17.234 -22.859 2.869 1 88.75 409 VAL A C 1
ATOM 3308 O O . VAL A 1 409 ? 17.906 -22.859 3.904 1 88.75 409 VAL A O 1
ATOM 3311 N N . ALA A 1 410 ? 16.062 -23.562 2.906 1 87.69 410 ALA A N 1
ATOM 3312 C CA . ALA A 1 410 ? 15.484 -24.281 4.047 1 87.69 410 ALA A CA 1
ATOM 3313 C C . ALA A 1 410 ? 16.375 -25.438 4.48 1 87.69 410 ALA A C 1
ATOM 3315 O O . ALA A 1 410 ? 16.312 -25.875 5.629 1 87.69 410 ALA A O 1
ATOM 3316 N N . LEU A 1 411 ? 17.203 -25.969 3.65 1 87.5 411 LEU A N 1
ATOM 3317 C CA . LEU A 1 411 ? 18.094 -27.078 3.957 1 87.5 411 LEU A CA 1
ATOM 3318 C C . LEU A 1 411 ? 19.188 -26.641 4.926 1 87.5 411 LEU A C 1
ATOM 3320 O O . LEU A 1 411 ? 19.812 -27.484 5.586 1 87.5 411 LEU A O 1
ATOM 3324 N N . LEU A 1 412 ? 19.297 -25.359 4.984 1 82.62 412 LEU A N 1
ATOM 3325 C CA . LEU A 1 412 ? 20.328 -24.844 5.875 1 82.62 412 LEU A CA 1
ATOM 3326 C C . LEU A 1 412 ? 19.906 -25 7.336 1 82.62 412 LEU A C 1
ATOM 3328 O O . LEU A 1 412 ? 20.75 -24.938 8.234 1 82.62 412 LEU A O 1
ATOM 3332 N N . ASN A 1 413 ? 18.641 -25.344 7.684 1 81.31 413 ASN A N 1
ATOM 3333 C CA . ASN A 1 413 ? 18.125 -25.484 9.047 1 81.31 413 ASN A CA 1
ATOM 3334 C C . ASN A 1 413 ? 18.047 -26.953 9.469 1 81.31 413 ASN A C 1
ATOM 3336 O O . ASN A 1 413 ? 17.188 -27.328 10.258 1 81.31 413 ASN A O 1
ATOM 3340 N N . CYS A 1 414 ? 18.844 -27.781 9.062 1 84.12 414 CYS A N 1
ATOM 3341 C CA . CYS A 1 414 ? 18.859 -29.188 9.414 1 84.12 414 CYS A CA 1
ATOM 3342 C C . CYS A 1 414 ? 19.109 -29.391 10.898 1 84.12 414 CYS A C 1
ATOM 3344 O O . CYS A 1 414 ? 20.109 -28.891 11.438 1 84.12 414 CYS A O 1
ATOM 3346 N N . PRO A 1 415 ? 18.297 -30.203 11.633 1 79.25 415 PRO A N 1
ATOM 3347 C CA . PRO A 1 415 ? 18.422 -30.375 13.078 1 79.25 415 PRO A CA 1
ATOM 3348 C C . PRO A 1 415 ? 19.406 -31.469 13.461 1 79.25 415 PRO A C 1
ATOM 3350 O O . PRO A 1 415 ? 19.656 -31.703 14.648 1 79.25 415 PRO A O 1
ATOM 3353 N N . PHE A 1 416 ? 19.969 -32.094 12.633 1 84.94 416 PHE A N 1
ATOM 3354 C CA . PHE A 1 416 ? 20.891 -33.188 12.906 1 84.94 416 PHE A CA 1
ATOM 3355 C C . PHE A 1 416 ? 22.328 -32.688 12.93 1 84.94 416 PHE A C 1
ATOM 3357 O O . PHE A 1 416 ? 22.641 -31.656 12.328 1 84.94 416 PHE A O 1
ATOM 3364 N N . GLU A 1 417 ? 22.969 -33.469 13.57 1 87.62 417 GLU A N 1
ATOM 3365 C CA . GLU A 1 417 ? 24.391 -33.125 13.641 1 87.62 417 GLU A CA 1
ATOM 3366 C C . GLU A 1 417 ? 25.078 -33.375 12.305 1 87.62 417 GLU A C 1
ATOM 3368 O O . GLU A 1 417 ? 24.656 -34.219 11.523 1 87.62 417 GLU A O 1
ATOM 3373 N N . ALA A 1 418 ? 26.016 -32.875 12.102 1 85.31 418 ALA A N 1
ATOM 3374 C CA . ALA A 1 418 ? 26.734 -32.844 10.828 1 85.31 418 ALA A CA 1
ATOM 3375 C C . ALA A 1 418 ? 27.172 -34.25 10.406 1 85.31 418 ALA A C 1
ATOM 3377 O O . ALA A 1 418 ? 27.234 -34.531 9.219 1 85.31 418 ALA A O 1
ATOM 3378 N N . HIS A 1 419 ? 27.344 -35.125 11.57 1 86.56 419 HIS A N 1
ATOM 3379 C CA . HIS A 1 419 ? 27.891 -36.438 11.219 1 86.56 419 HIS A CA 1
ATOM 3380 C C . HIS A 1 419 ? 26.781 -37.438 10.938 1 86.56 419 HIS A C 1
ATOM 3382 O O . HIS A 1 419 ? 27.031 -38.531 10.414 1 86.56 419 HIS A O 1
ATOM 3388 N N . GLU A 1 420 ? 25.766 -36.969 11 1 82.44 420 GLU A N 1
ATOM 3389 C CA . GLU A 1 420 ? 24.625 -37.875 10.828 1 82.44 420 GLU A CA 1
ATOM 3390 C C . GLU A 1 420 ? 24.172 -37.906 9.375 1 82.44 420 GLU A C 1
ATOM 3392 O O . GLU A 1 420 ? 24.391 -36.969 8.617 1 82.44 420 GLU A O 1
ATOM 3397 N N . GLY A 1 421 ? 23.547 -38.781 8.945 1 86.38 421 GLY A N 1
ATOM 3398 C CA . GLY A 1 421 ? 23.125 -39.062 7.582 1 86.38 421 GLY A CA 1
ATOM 3399 C C . GLY A 1 421 ? 22.266 -37.969 6.98 1 86.38 421 GLY A C 1
ATOM 3400 O O . GLY A 1 421 ? 22.594 -37.438 5.922 1 86.38 421 GLY A O 1
ATOM 3401 N N . PRO A 1 422 ? 21.422 -37.656 7.582 1 85.56 422 PRO A N 1
ATOM 3402 C CA . PRO A 1 422 ? 20.531 -36.656 7.031 1 85.56 422 PRO A CA 1
ATOM 3403 C C . PRO A 1 422 ? 21.25 -35.344 6.742 1 85.56 422 PRO A C 1
ATOM 3405 O O . PRO A 1 422 ? 20.922 -34.625 5.773 1 85.56 422 PRO A O 1
ATOM 3408 N N . SER A 1 423 ? 22.188 -34.875 7.434 1 88.38 423 SER A N 1
ATOM 3409 C CA . SER A 1 423 ? 22.938 -33.656 7.227 1 88.38 423 SER A CA 1
ATOM 3410 C C . SER A 1 423 ? 23.812 -33.75 5.977 1 88.38 423 SER A C 1
ATOM 3412 O O . SER A 1 423 ? 23.969 -32.75 5.25 1 88.38 423 SER A O 1
ATOM 3414 N N . ARG A 1 424 ? 24.406 -34.906 5.805 1 89.12 424 ARG A N 1
ATOM 3415 C CA . ARG A 1 424 ? 25.203 -35.094 4.598 1 89.12 424 ARG A CA 1
ATOM 3416 C C . ARG A 1 424 ? 24.328 -3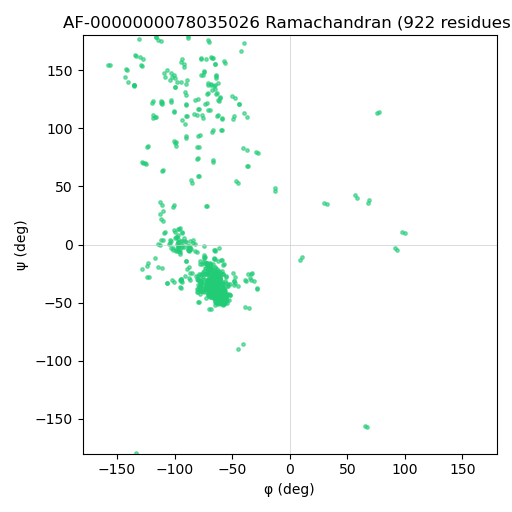5.031 3.35 1 89.12 424 ARG A C 1
ATOM 3418 O O . ARG A 1 424 ? 24.703 -34.406 2.344 1 89.12 424 ARG A O 1
ATOM 3425 N N . ARG A 1 425 ? 23.172 -35.531 3.434 1 87.06 425 ARG A N 1
ATOM 3426 C CA . ARG A 1 425 ? 22.25 -35.5 2.309 1 87.06 425 ARG A CA 1
ATOM 3427 C C . ARG A 1 425 ? 21.781 -34.062 2.041 1 87.06 425 ARG A C 1
ATOM 3429 O O . ARG A 1 425 ? 21.672 -33.656 0.886 1 87.06 425 ARG A O 1
ATOM 3436 N N . ALA A 1 426 ? 21.578 -33.375 3.016 1 88.88 426 ALA A N 1
ATOM 3437 C CA . ALA A 1 426 ? 21.156 -32 2.879 1 88.88 426 ALA A CA 1
ATOM 3438 C C . ALA A 1 426 ? 22.188 -31.172 2.127 1 88.88 426 ALA A C 1
ATOM 3440 O O . ALA A 1 426 ? 21.844 -30.344 1.286 1 88.88 426 ALA A O 1
ATOM 3441 N N . ALA A 1 427 ? 23.453 -31.375 2.445 1 88.44 427 ALA A N 1
ATOM 3442 C CA . ALA A 1 427 ? 24.531 -30.656 1.777 1 88.44 427 ALA A CA 1
ATOM 3443 C C . ALA A 1 427 ? 24.594 -31.016 0.294 1 88.44 427 ALA A C 1
ATOM 3445 O O . ALA A 1 427 ? 24.859 -30.141 -0.545 1 88.44 427 ALA A O 1
ATOM 3446 N N . GLU A 1 428 ? 24.312 -32.219 -0.024 1 89.25 428 GLU A N 1
ATOM 3447 C CA . GLU A 1 428 ? 24.312 -32.656 -1.417 1 89.25 428 GLU A CA 1
ATOM 3448 C C . GLU A 1 428 ? 23.141 -32.031 -2.182 1 89.25 428 GLU A C 1
ATOM 3450 O O . GLU A 1 428 ? 23.328 -31.562 -3.307 1 89.25 428 GLU A O 1
ATOM 3455 N N . TYR A 1 429 ? 22.016 -32.062 -1.544 1 88.06 429 TYR A N 1
ATOM 3456 C CA . TYR A 1 429 ? 20.859 -31.406 -2.158 1 88.06 429 TYR A CA 1
ATOM 3457 C C . TYR A 1 429 ? 21.156 -29.922 -2.428 1 88.06 429 TYR A C 1
ATOM 3459 O O . TYR A 1 429 ? 20.828 -29.406 -3.496 1 88.06 429 TYR A O 1
ATOM 3467 N N . MET A 1 430 ? 21.859 -29.203 -1.583 1 89.19 430 MET A N 1
ATOM 3468 C CA . MET A 1 430 ? 22.188 -27.781 -1.703 1 89.19 430 MET A CA 1
ATOM 3469 C C . MET A 1 430 ? 23.094 -27.531 -2.896 1 89.19 430 MET A C 1
ATOM 3471 O O . MET A 1 430 ? 22.922 -26.547 -3.621 1 89.19 430 MET A O 1
ATOM 3475 N N . ARG A 1 431 ? 24.031 -28.391 -3.066 1 90.25 431 ARG A N 1
ATOM 3476 C CA . ARG A 1 431 ? 24.922 -28.266 -4.207 1 90.25 431 ARG A CA 1
ATOM 3477 C C . ARG A 1 431 ? 24.172 -28.406 -5.523 1 90.25 431 ARG A C 1
ATOM 3479 O O . ARG A 1 431 ? 24.391 -27.641 -6.457 1 90.25 431 ARG A O 1
ATOM 3486 N N . ASP A 1 432 ? 23.25 -29.297 -5.559 1 90.5 432 ASP A N 1
ATOM 3487 C CA . ASP A 1 432 ? 22.453 -29.516 -6.758 1 90.5 432 ASP A CA 1
ATOM 3488 C C . ASP A 1 432 ? 21.547 -28.312 -7.039 1 90.5 432 ASP A C 1
ATOM 3490 O O . ASP A 1 432 ? 21.453 -27.859 -8.18 1 90.5 432 ASP A O 1
ATOM 3494 N N . PHE A 1 433 ? 21 -27.812 -6.023 1 89.44 433 PHE A N 1
ATOM 3495 C CA . PHE A 1 433 ? 20.125 -26.641 -6.176 1 89.44 433 PHE A CA 1
ATOM 3496 C C . PHE A 1 433 ? 20.922 -25.438 -6.684 1 89.44 433 PHE A C 1
ATOM 3498 O O . PHE A 1 433 ? 20.438 -24.703 -7.543 1 89.44 433 PHE A O 1
ATOM 3505 N N . THR A 1 434 ? 22.094 -25.156 -6.184 1 88.75 434 THR A N 1
ATOM 3506 C CA . THR A 1 434 ? 22.922 -24.031 -6.59 1 88.75 434 THR A CA 1
ATOM 3507 C C . THR A 1 434 ? 23.266 -24.109 -8.07 1 88.75 434 THR A C 1
ATOM 3509 O O . THR A 1 434 ? 23.219 -23.109 -8.781 1 88.75 434 THR A O 1
ATOM 3512 N N . SER A 1 435 ? 23.578 -25.266 -8.484 1 88.62 435 SER A N 1
ATOM 3513 C CA . SER A 1 435 ? 23.891 -25.469 -9.898 1 88.62 435 SER A CA 1
ATOM 3514 C C . SER A 1 435 ? 22.672 -25.188 -10.773 1 88.62 435 SER A C 1
ATOM 3516 O O . SER A 1 435 ? 22.781 -24.516 -11.805 1 88.62 435 SER A O 1
ATOM 3518 N N . MET A 1 436 ? 21.531 -25.656 -10.305 1 88.38 436 MET A N 1
ATOM 3519 C CA . MET A 1 436 ? 20.312 -25.469 -11.062 1 88.38 436 MET A CA 1
ATOM 3520 C C . MET A 1 436 ? 19.906 -23.984 -11.094 1 88.38 436 MET A C 1
ATOM 3522 O O . MET A 1 436 ? 19.453 -23.484 -12.117 1 88.38 436 MET A O 1
ATOM 3526 N N . LEU A 1 437 ? 20.141 -23.266 -10.016 1 88.12 437 LEU A N 1
ATOM 3527 C CA . LEU A 1 437 ? 19.75 -21.875 -9.898 1 88.12 437 LEU A CA 1
ATOM 3528 C C . LEU A 1 437 ? 20.594 -20.984 -10.812 1 88.12 437 LEU A C 1
ATOM 3530 O O . LEU A 1 437 ? 20.094 -19.984 -11.328 1 88.12 437 LEU A O 1
ATOM 3534 N N . SER A 1 438 ? 21.75 -21.359 -11.086 1 85.38 438 SER A N 1
ATOM 3535 C CA . SER A 1 438 ? 22.609 -20.609 -11.992 1 85.38 438 SER A CA 1
ATOM 3536 C C . SER A 1 438 ? 22.062 -20.625 -13.422 1 85.38 438 SER A C 1
ATOM 3538 O O . SER A 1 438 ? 22.266 -19.688 -14.188 1 85.38 438 SER A O 1
ATOM 3540 N N . ARG A 1 439 ? 21.281 -21.578 -13.695 1 83.5 439 ARG A N 1
ATOM 3541 C CA . ARG A 1 439 ? 20.703 -21.703 -15.031 1 83.5 439 ARG A CA 1
ATOM 3542 C C . ARG A 1 439 ? 19.328 -21.062 -15.078 1 83.5 439 ARG A C 1
ATOM 3544 O O . ARG A 1 439 ? 18.922 -20.531 -16.125 1 83.5 439 ARG A O 1
ATOM 3551 N N . LEU A 1 440 ? 18.688 -21.109 -13.938 1 85.62 440 LEU A N 1
ATOM 3552 C CA . LEU A 1 440 ? 17.312 -20.641 -13.891 1 85.62 440 LEU A CA 1
ATOM 3553 C C . LEU A 1 440 ? 17.25 -19.125 -13.797 1 85.62 440 LEU A C 1
ATOM 3555 O O . LEU A 1 440 ? 16.344 -18.5 -14.359 1 85.62 440 LEU A O 1
ATOM 3559 N N . ASP A 1 441 ? 18.234 -18.406 -13.188 1 81.25 441 ASP A N 1
ATOM 3560 C CA . ASP A 1 441 ? 18.188 -16.969 -12.977 1 81.25 441 ASP A CA 1
ATOM 3561 C C . ASP A 1 441 ? 18.875 -16.219 -14.125 1 81.25 441 ASP A C 1
ATOM 3563 O O . ASP A 1 441 ? 20.094 -16.141 -14.172 1 81.25 441 ASP A O 1
ATOM 3567 N N . ARG A 1 442 ? 18.094 -15.602 -14.938 1 76.56 442 ARG A N 1
ATOM 3568 C CA . ARG A 1 442 ? 18.609 -14.875 -16.094 1 76.56 442 ARG A CA 1
ATOM 3569 C C . ARG A 1 442 ? 18.391 -13.375 -15.945 1 76.56 442 ARG A C 1
ATOM 3571 O O . ARG A 1 442 ? 18.172 -12.672 -16.938 1 76.56 442 ARG A O 1
ATOM 3578 N N . SER A 1 443 ? 18.312 -12.883 -14.75 1 76.62 443 SER A N 1
ATOM 3579 C CA . SER A 1 443 ? 18.156 -11.445 -14.531 1 76.62 443 SER A CA 1
ATOM 3580 C C . SER A 1 443 ? 19.375 -10.672 -15.008 1 76.62 443 SER A C 1
ATOM 3582 O O . SER A 1 443 ? 20.516 -11.164 -14.914 1 76.62 443 SER A O 1
ATOM 3584 N N . GLU A 1 444 ? 19.062 -9.625 -15.711 1 77.56 444 GLU A N 1
ATOM 3585 C CA . GLU A 1 444 ? 20.141 -8.789 -16.234 1 77.56 444 GLU A CA 1
ATOM 3586 C C . GLU A 1 444 ? 20.719 -7.883 -15.156 1 77.56 444 GLU A C 1
ATOM 3588 O O . GLU A 1 444 ? 21.875 -7.469 -15.242 1 77.56 444 GLU A O 1
ATOM 3593 N N . ILE A 1 445 ? 19.875 -7.453 -14.258 1 73.38 445 ILE A N 1
ATOM 3594 C CA . ILE A 1 445 ? 20.281 -6.582 -13.156 1 73.38 445 ILE A CA 1
ATOM 3595 C C . ILE A 1 445 ? 20.203 -7.348 -11.836 1 73.38 445 ILE A C 1
ATOM 3597 O O . ILE A 1 445 ? 19.219 -8.023 -11.555 1 73.38 445 ILE A O 1
ATOM 3601 N N . MET A 1 446 ? 21.344 -7.406 -11.141 1 61.62 446 MET A N 1
ATOM 3602 C CA . MET A 1 446 ? 21.391 -8.125 -9.875 1 61.62 446 MET A CA 1
ATOM 3603 C C . MET A 1 446 ? 20.469 -7.473 -8.844 1 61.62 446 MET A C 1
ATOM 3605 O O . MET A 1 446 ? 20.469 -6.254 -8.688 1 61.62 446 MET A O 1
ATOM 3609 N N . ASN A 1 447 ? 19.406 -8.141 -8.516 1 56.03 447 ASN A N 1
ATOM 3610 C CA . ASN A 1 447 ? 18.453 -7.629 -7.535 1 56.03 447 ASN A CA 1
ATOM 3611 C C . ASN A 1 447 ? 19.078 -7.566 -6.141 1 56.03 447 ASN A C 1
ATOM 3613 O O . ASN A 1 447 ? 19.203 -8.594 -5.473 1 56.03 447 ASN A O 1
ATOM 3617 N N . THR A 1 448 ? 19.953 -6.633 -5.969 1 47.34 448 THR A N 1
ATOM 3618 C CA . THR A 1 448 ? 20.469 -6.426 -4.617 1 47.34 448 THR A CA 1
ATOM 3619 C C . THR A 1 448 ? 19.406 -5.785 -3.729 1 47.34 448 THR A C 1
ATOM 3621 O O . THR A 1 448 ? 19.656 -4.766 -3.084 1 47.34 448 THR A O 1
ATOM 3624 N N . ALA A 1 449 ? 18.156 -6.129 -3.99 1 48.78 449 ALA A N 1
ATOM 3625 C CA . ALA A 1 449 ? 17 -5.52 -3.318 1 48.78 449 ALA A CA 1
ATOM 3626 C C . ALA A 1 449 ? 17.312 -5.258 -1.846 1 48.78 449 ALA A C 1
ATOM 3628 O O . ALA A 1 449 ? 16.844 -4.266 -1.277 1 48.78 449 ALA A O 1
ATOM 3629 N N . SER A 1 450 ? 18.156 -6.098 -1.244 1 47.53 450 SER A N 1
ATOM 3630 C CA . SER A 1 450 ? 18.484 -5.93 0.169 1 47.53 450 SER A CA 1
ATOM 3631 C C . SER A 1 450 ? 19.359 -4.695 0.396 1 47.53 450 SER A C 1
ATOM 3633 O O . SER A 1 450 ? 19.359 -4.125 1.489 1 47.53 450 SER A O 1
ATOM 3635 N N . LEU A 1 451 ? 19.969 -4.219 -0.73 1 44.28 451 LEU A N 1
ATOM 3636 C CA . LEU A 1 451 ? 20.938 -3.158 -0.463 1 44.28 451 LEU A CA 1
ATOM 3637 C C . LEU A 1 451 ? 20.312 -1.785 -0.688 1 44.28 451 LEU A C 1
ATOM 3639 O O . LEU A 1 451 ? 20.906 -0.765 -0.324 1 44.28 451 LEU A O 1
ATOM 3643 N N . LYS A 1 452 ? 19.125 -1.572 -0.903 1 56 452 LYS A N 1
ATOM 3644 C CA . LYS A 1 452 ? 18.359 -0.34 -1.093 1 56 452 LYS A CA 1
ATOM 3645 C C . LYS A 1 452 ? 19.234 0.751 -1.713 1 56 452 LYS A C 1
ATOM 3647 O O . LYS A 1 452 ? 19.125 1.922 -1.343 1 56 452 LYS A O 1
ATOM 3652 N N . SER A 1 453 ? 20.266 0.562 -2.693 1 54.25 453 SER A N 1
ATOM 3653 C CA . SER A 1 453 ? 21.156 1.536 -3.328 1 54.25 453 SER A CA 1
ATOM 3654 C C . SER A 1 453 ? 20.359 2.5 -4.211 1 54.25 453 SER A C 1
ATOM 3656 O O . SER A 1 453 ? 20.875 3.549 -4.605 1 54.25 453 SER A O 1
ATOM 3658 N N . TRP A 1 454 ? 19.125 2.258 -4.324 1 60 454 TRP A N 1
ATOM 3659 C CA . TRP A 1 454 ? 18.297 3.031 -5.242 1 60 454 TRP A CA 1
ATOM 3660 C C . TRP A 1 454 ? 17.562 4.148 -4.512 1 60 454 TRP A C 1
ATOM 3662 O O . TRP A 1 454 ? 16.875 4.961 -5.133 1 60 454 TRP A O 1
ATOM 3672 N N . VAL A 1 455 ? 17.688 4.234 -3.361 1 59.47 455 VAL A N 1
ATOM 3673 C CA . VAL A 1 455 ? 17.125 5.359 -2.627 1 59.47 455 VAL A CA 1
ATOM 3674 C C . VAL A 1 455 ? 18.125 6.504 -2.568 1 59.47 455 VAL A C 1
ATOM 3676 O O . VAL A 1 455 ? 19.281 6.309 -2.178 1 59.47 455 VAL A O 1
ATOM 3679 N N . ASP A 1 456 ? 17.906 7.707 -3.293 1 60.88 456 ASP A N 1
ATOM 3680 C CA . ASP A 1 456 ? 18.781 8.867 -3.221 1 60.88 456 ASP A CA 1
ATOM 3681 C C . ASP A 1 456 ? 18.875 9.398 -1.793 1 60.88 456 ASP A C 1
ATOM 3683 O O . ASP A 1 456 ? 17.891 9.938 -1.265 1 60.88 456 ASP A O 1
ATOM 3687 N N . LYS A 1 457 ? 19.953 8.961 -1.248 1 55.75 457 LYS A N 1
ATOM 3688 C CA . LYS A 1 457 ? 20.234 9.477 0.087 1 55.75 457 LYS A CA 1
ATOM 3689 C C . LYS A 1 457 ? 20.969 10.805 0.013 1 55.75 457 LYS A C 1
ATOM 3691 O O . LYS A 1 457 ? 22 10.922 -0.652 1 55.75 457 LYS A O 1
ATOM 3696 N N . ASP A 1 458 ? 20.375 11.977 -0.786 1 45.12 458 ASP A N 1
ATOM 3697 C CA . ASP A 1 458 ? 21.109 13.234 -0.832 1 45.12 458 ASP A CA 1
ATOM 3698 C C . ASP A 1 458 ? 22.234 13.258 0.2 1 45.12 458 ASP A C 1
ATOM 3700 O O . ASP A 1 458 ? 22.234 14.078 1.117 1 45.12 458 ASP A O 1
ATOM 3704 N N . ARG A 1 459 ? 22.953 12.188 0.236 1 45.44 459 ARG A N 1
ATOM 3705 C CA . ARG A 1 459 ? 24.109 12.172 1.119 1 45.44 459 ARG A CA 1
ATOM 3706 C C . ARG A 1 459 ? 25.109 13.258 0.736 1 45.44 459 ARG A C 1
ATOM 3708 O O . ARG A 1 459 ? 25.156 13.688 -0.419 1 45.44 459 ARG A O 1
ATOM 3715 N N . ASP A 1 460 ? 25.516 14.07 1.537 1 37.53 460 ASP A N 1
ATOM 3716 C CA . ASP A 1 460 ? 26.656 14.977 1.408 1 37.53 460 ASP A CA 1
ATOM 3717 C C . ASP A 1 460 ? 27.703 14.398 0.467 1 37.53 460 ASP A C 1
ATOM 3719 O O . ASP A 1 460 ? 28.203 13.289 0.676 1 37.53 460 ASP A O 1
ATOM 3723 N N . SER A 1 461 ? 27.516 14.484 -0.929 1 29.61 461 SER A N 1
ATOM 3724 C CA . SER A 1 461 ? 28.75 14.359 -1.686 1 29.61 461 SER A CA 1
ATOM 3725 C C . SER A 1 461 ? 29.906 15.031 -0.958 1 29.61 461 SER A C 1
ATOM 3727 O O . SER A 1 461 ? 29.969 16.266 -0.867 1 29.61 461 SER A O 1
ATOM 3729 N N . ALA A 1 462 ? 30.359 14.734 -0.033 1 27.56 462 ALA A N 1
ATOM 3730 C CA . ALA A 1 462 ? 31.703 15.125 0.369 1 27.56 462 ALA A CA 1
ATOM 3731 C C . ALA A 1 462 ? 32.688 14.922 -0.774 1 27.56 462 ALA A C 1
ATOM 3733 O O . ALA A 1 462 ? 33.125 13.797 -1.036 1 27.56 462 ALA A O 1
ATOM 3734 N N . ARG A 1 463 ? 32.5 15.531 -2.17 1 22.56 463 ARG A N 1
ATOM 3735 C CA . ARG A 1 463 ? 33.781 15.898 -2.76 1 22.56 463 ARG A CA 1
ATOM 3736 C C . ARG A 1 463 ? 34.438 17.016 -1.967 1 22.56 463 ARG A C 1
ATOM 3738 O O . ARG A 1 463 ? 33.781 17.984 -1.582 1 22.56 463 ARG A O 1
ATOM 3745 N N . MET B 1 1 ? 3.145 30.141 -7.105 1 94.38 1 MET B N 1
ATOM 3746 C CA . MET B 1 1 ? 4.168 29.656 -6.184 1 94.38 1 MET B CA 1
ATOM 3747 C C . MET B 1 1 ? 4.227 30.531 -4.934 1 94.38 1 MET B C 1
ATOM 3749 O O . MET B 1 1 ? 4.473 30.031 -3.832 1 94.38 1 MET B O 1
ATOM 3753 N N . LYS B 1 2 ? 3.957 31.828 -5.074 1 93.25 2 LYS B N 1
ATOM 3754 C CA . LYS B 1 2 ? 3.883 32.719 -3.91 1 93.25 2 LYS B CA 1
ATOM 3755 C C . LYS B 1 2 ? 2.727 32.312 -2.996 1 93.25 2 LYS B C 1
ATOM 3757 O O . LYS B 1 2 ? 2.891 32.25 -1.775 1 93.25 2 LYS B O 1
ATOM 3762 N N . ASP B 1 3 ? 1.612 32.094 -3.701 1 96.06 3 ASP B N 1
ATOM 3763 C CA . ASP B 1 3 ? 0.45 31.672 -2.918 1 96.06 3 ASP B CA 1
ATOM 3764 C C . ASP B 1 3 ? 0.712 30.359 -2.191 1 96.06 3 ASP B C 1
ATOM 3766 O O . ASP B 1 3 ? 0.28 30.172 -1.052 1 96.06 3 ASP B O 1
ATOM 3770 N N . TYR B 1 4 ? 1.338 29.453 -2.83 1 96.94 4 TYR B N 1
ATOM 3771 C CA . TYR B 1 4 ? 1.694 28.203 -2.162 1 96.94 4 TYR B CA 1
ATOM 3772 C C . TYR B 1 4 ? 2.547 28.469 -0.928 1 96.94 4 TYR B C 1
ATOM 3774 O O . TYR B 1 4 ? 2.246 27.984 0.162 1 96.94 4 TYR B O 1
ATOM 3782 N N . LEU B 1 5 ? 3.609 29.25 -1.114 1 96.31 5 LEU B N 1
ATOM 3783 C CA . LEU B 1 5 ? 4.562 29.5 -0.035 1 96.31 5 LEU B CA 1
ATOM 3784 C C . LEU B 1 5 ? 3.902 30.266 1.104 1 96.31 5 LEU B C 1
ATOM 3786 O O . LEU B 1 5 ? 4.223 30.047 2.275 1 96.31 5 LEU B O 1
ATOM 3790 N N . GLN B 1 6 ? 2.959 31.047 0.859 1 93.81 6 GLN B N 1
ATOM 3791 C CA . GLN B 1 6 ? 2.393 31.938 1.859 1 93.81 6 GLN B CA 1
ATOM 3792 C C . GLN B 1 6 ? 1.174 31.312 2.531 1 93.81 6 GLN B C 1
ATOM 3794 O O . GLN B 1 6 ? 0.909 31.562 3.709 1 93.81 6 GLN B O 1
ATOM 3799 N N . ARG B 1 7 ? 0.437 30.469 1.766 1 95.75 7 ARG B N 1
ATOM 3800 C CA . ARG B 1 7 ? -0.866 30.078 2.295 1 95.75 7 ARG B CA 1
ATOM 3801 C C . ARG B 1 7 ? -0.971 28.562 2.438 1 95.75 7 ARG B C 1
ATOM 3803 O O . ARG B 1 7 ? -1.698 28.062 3.299 1 95.75 7 ARG B O 1
ATOM 3810 N N . ILE B 1 8 ? -0.282 27.828 1.657 1 98.12 8 ILE B N 1
ATOM 3811 C CA . ILE B 1 8 ? -0.509 26.391 1.602 1 98.12 8 ILE B CA 1
ATOM 3812 C C . ILE B 1 8 ? 0.64 25.656 2.291 1 98.12 8 ILE B C 1
ATOM 3814 O O . ILE B 1 8 ? 0.431 24.625 2.936 1 98.12 8 ILE B O 1
ATOM 3818 N N . TYR B 1 9 ? 1.877 26.188 2.219 1 97.31 9 TYR B N 1
ATOM 3819 C CA . TYR B 1 9 ? 3.074 25.547 2.754 1 97.31 9 TYR B CA 1
ATOM 3820 C C . TYR B 1 9 ? 2.881 25.156 4.215 1 97.31 9 TYR B C 1
ATOM 3822 O O . TYR B 1 9 ? 3.287 24.078 4.637 1 97.31 9 TYR B O 1
ATOM 3830 N N . PRO B 1 10 ? 2.281 26 5.066 1 96.44 10 PRO B N 1
ATOM 3831 C CA . PRO B 1 10 ? 2.129 25.609 6.473 1 96.44 10 PRO B CA 1
ATOM 3832 C C . PRO B 1 10 ? 1.35 24.312 6.656 1 96.44 10 PRO B C 1
ATOM 3834 O O . PRO B 1 10 ? 1.524 23.625 7.66 1 96.44 10 PRO B O 1
ATOM 3837 N N . LEU B 1 11 ? 0.474 24 5.66 1 98.25 11 LEU B N 1
ATOM 3838 C CA . LEU B 1 11 ? -0.355 22.797 5.738 1 98.25 11 LEU B CA 1
ATOM 3839 C C . LEU B 1 11 ? 0.299 21.641 5.004 1 98.25 11 LEU B C 1
ATOM 3841 O O . LEU B 1 11 ? 0.18 20.484 5.43 1 98.25 11 LEU B O 1
ATOM 3845 N N . VAL B 1 12 ? 0.95 21.969 3.869 1 98.62 12 VAL B N 1
ATOM 3846 C CA . VAL B 1 12 ? 1.534 20.953 3.004 1 98.62 12 VAL B CA 1
ATOM 3847 C C . VAL B 1 12 ? 2.996 21.281 2.721 1 98.62 12 VAL B C 1
ATOM 3849 O O . VAL B 1 12 ? 3.355 21.609 1.587 1 98.62 12 VAL B O 1
ATOM 3852 N N . PRO B 1 13 ? 3.826 21.156 3.721 1 98.44 13 PRO B N 1
ATOM 3853 C CA . PRO B 1 13 ? 5.238 21.5 3.568 1 98.44 13 PRO B CA 1
ATOM 3854 C C . PRO B 1 13 ? 6.051 20.422 2.871 1 98.44 13 PRO B C 1
ATOM 3856 O O . PRO B 1 13 ? 6.812 19.703 3.521 1 98.44 13 PRO B O 1
ATOM 3859 N N . VAL B 1 14 ? 6.074 20.375 1.574 1 98.44 14 VAL B N 1
ATOM 3860 C CA . VAL B 1 14 ? 6.707 19.312 0.82 1 98.44 14 VAL B CA 1
ATOM 3861 C C . VAL B 1 14 ? 8.062 19.766 0.298 1 98.44 14 VAL B C 1
ATOM 3863 O O . VAL B 1 14 ? 8.773 19.016 -0.368 1 98.44 14 VAL B O 1
ATOM 3866 N N . VAL B 1 15 ? 8.438 21.078 0.514 1 98.31 15 VAL B N 1
ATOM 3867 C CA . VAL B 1 15 ? 9.727 21.594 0.055 1 98.31 15 VAL B CA 1
ATOM 3868 C C . VAL B 1 15 ? 10.453 22.281 1.208 1 98.31 15 VAL B C 1
ATOM 3870 O O . VAL B 1 15 ? 9.836 22.625 2.217 1 98.31 15 VAL B O 1
ATOM 3873 N N . HIS B 1 16 ? 11.719 22.281 1.086 1 97.62 16 HIS B N 1
ATOM 3874 C CA . HIS B 1 16 ? 12.508 23.219 1.884 1 97.62 16 HIS B CA 1
ATOM 3875 C C . HIS B 1 16 ? 12.477 24.609 1.291 1 97.62 16 HIS B C 1
ATOM 3877 O O . HIS B 1 16 ? 13 24.844 0.199 1 97.62 16 HIS B O 1
ATOM 3883 N N . ARG B 1 17 ? 11.93 25.594 2.002 1 95.88 17 ARG B N 1
ATOM 3884 C CA . ARG B 1 17 ? 11.539 26.891 1.444 1 95.88 17 ARG B CA 1
ATOM 3885 C C . ARG B 1 17 ? 12.75 27.625 0.879 1 95.88 17 ARG B C 1
ATOM 3887 O O . ARG B 1 17 ? 12.734 28.062 -0.275 1 95.88 17 ARG B O 1
ATOM 3894 N N . PRO B 1 18 ? 13.914 27.672 1.695 1 92.88 18 PRO B N 1
ATOM 3895 C CA . PRO B 1 18 ? 15.047 28.406 1.125 1 92.88 18 PRO B CA 1
ATOM 3896 C C . PRO B 1 18 ? 15.602 27.75 -0.14 1 92.88 18 PRO B C 1
ATOM 3898 O O . PRO B 1 18 ? 15.867 28.453 -1.126 1 92.88 18 PRO B O 1
ATOM 3901 N N . THR B 1 19 ? 15.727 26.469 -0.149 1 96.12 19 THR B N 1
ATOM 3902 C CA . THR B 1 19 ? 16.234 25.781 -1.325 1 96.12 19 THR B CA 1
ATOM 3903 C C . THR B 1 19 ? 15.273 25.922 -2.502 1 96.12 19 THR B C 1
ATOM 3905 O O . THR B 1 19 ? 15.703 26.188 -3.631 1 96.12 19 THR B O 1
ATOM 3908 N N . PHE B 1 20 ? 13.977 25.828 -2.264 1 96 20 PHE B N 1
ATOM 3909 C CA . PHE B 1 20 ? 12.961 25.938 -3.305 1 96 20 PHE B CA 1
ATOM 3910 C C . PHE B 1 20 ? 12.945 27.328 -3.916 1 96 20 PHE B C 1
ATOM 3912 O O . PHE B 1 20 ? 12.914 27.469 -5.141 1 96 20 PHE B O 1
ATOM 3919 N N . LYS B 1 21 ? 12.984 28.344 -3.061 1 94.62 21 LYS B N 1
ATOM 3920 C CA . LYS B 1 21 ? 13.016 29.734 -3.539 1 94.62 21 LYS B CA 1
ATOM 3921 C C . LYS B 1 21 ? 14.258 29.984 -4.391 1 94.62 21 LYS B C 1
ATOM 3923 O O . LYS B 1 21 ? 14.172 30.656 -5.43 1 94.62 21 LYS B O 1
ATOM 3928 N N . ALA B 1 22 ? 15.383 29.406 -3.92 1 94.62 22 ALA B N 1
ATOM 3929 C CA . ALA B 1 22 ? 16.625 29.578 -4.664 1 94.62 22 ALA B CA 1
ATOM 3930 C C . ALA B 1 22 ? 16.547 28.906 -6.031 1 94.62 22 ALA B C 1
ATOM 3932 O O . ALA B 1 22 ? 17 29.469 -7.035 1 94.62 22 ALA B O 1
ATOM 3933 N N . GLU B 1 23 ? 15.961 27.734 -6.035 1 96.19 23 GLU B N 1
ATOM 3934 C CA . GLU B 1 23 ? 15.828 27.016 -7.297 1 96.19 23 GLU B CA 1
ATOM 3935 C C . GLU B 1 23 ? 14.859 27.719 -8.234 1 96.19 23 GLU B C 1
ATOM 3937 O O . GLU B 1 23 ? 15.07 27.766 -9.445 1 96.19 23 GLU B O 1
ATOM 3942 N N . LEU B 1 24 ? 13.742 28.344 -7.824 1 93.75 24 LEU B N 1
ATOM 3943 C CA . LEU B 1 24 ? 12.812 29.125 -8.633 1 93.75 24 LEU B CA 1
ATOM 3944 C C . LEU B 1 24 ? 13.492 30.359 -9.203 1 93.75 24 LEU B C 1
ATOM 3946 O O . LEU B 1 24 ? 13.328 30.688 -10.383 1 93.75 24 LEU B O 1
ATOM 3950 N N . ALA B 1 25 ? 14.297 30.953 -8.242 1 92.38 25 ALA B N 1
ATOM 3951 C CA . ALA B 1 25 ? 14.961 32.188 -8.633 1 92.38 25 ALA B CA 1
ATOM 3952 C C . ALA B 1 25 ? 15.984 31.938 -9.734 1 92.38 25 ALA B C 1
ATOM 3954 O O . ALA B 1 25 ? 16.234 32.812 -10.578 1 92.38 25 ALA B O 1
ATOM 3955 N N . SER B 1 26 ? 16.516 30.734 -9.859 1 89.75 26 SER B N 1
ATOM 3956 C CA . SER B 1 26 ? 17.531 30.391 -10.859 1 89.75 26 SER B CA 1
ATOM 3957 C C . SER B 1 26 ? 16.891 29.797 -12.117 1 89.75 26 SER B C 1
ATOM 3959 O O . SER B 1 26 ? 17.578 29.297 -13 1 89.75 26 SER B O 1
ATOM 3961 N N . ASP B 1 27 ? 15.609 29.719 -12.18 1 91.56 27 ASP B N 1
ATOM 3962 C CA . ASP B 1 27 ? 14.859 29.156 -13.297 1 91.56 27 ASP B CA 1
ATOM 3963 C C . ASP B 1 27 ? 15.281 27.719 -13.586 1 91.56 27 ASP B C 1
ATOM 3965 O O . ASP B 1 27 ? 15.492 27.344 -14.742 1 91.56 27 ASP B O 1
ATOM 3969 N N . ARG B 1 28 ? 15.43 27.078 -12.578 1 88.81 28 ARG B N 1
ATOM 3970 C CA . ARG B 1 28 ? 15.867 25.688 -12.703 1 88.81 28 ARG B CA 1
ATOM 3971 C C . ARG B 1 28 ? 14.836 24.859 -13.453 1 88.81 28 ARG B C 1
ATOM 3973 O O . ARG B 1 28 ? 15.148 23.797 -13.984 1 88.81 28 ARG B O 1
ATOM 3980 N N . ASP B 1 29 ? 13.594 25.234 -13.383 1 85.44 29 ASP B N 1
ATOM 3981 C CA . ASP B 1 29 ? 12.516 24.516 -14.062 1 85.44 29 ASP B CA 1
ATOM 3982 C C . ASP B 1 29 ? 12.773 24.438 -15.562 1 85.44 29 ASP B C 1
ATOM 3984 O O . ASP B 1 29 ? 12.25 23.547 -16.25 1 85.44 29 ASP B O 1
ATOM 3988 N N . VAL B 1 30 ? 13.641 25.266 -16.062 1 88.94 30 VAL B N 1
ATOM 3989 C CA . VAL B 1 30 ? 13.922 25.297 -17.5 1 88.94 30 VAL B CA 1
ATOM 3990 C C . VAL B 1 30 ? 14.914 24.188 -17.859 1 88.94 30 VAL B C 1
ATOM 3992 O O . VAL B 1 30 ? 14.82 23.578 -18.922 1 88.94 30 VAL B O 1
ATOM 3995 N N . THR B 1 31 ? 15.812 23.734 -16.891 1 88.19 31 THR B N 1
ATOM 3996 C CA . THR B 1 31 ? 16.891 22.812 -17.219 1 88.19 31 THR B CA 1
ATOM 3997 C C . THR B 1 31 ? 16.703 21.469 -16.531 1 88.19 31 THR B C 1
ATOM 3999 O O . THR B 1 31 ? 17.297 20.469 -16.938 1 88.19 31 THR B O 1
ATOM 4002 N N . ASP B 1 32 ? 15.922 21.547 -15.555 1 93.62 32 ASP B N 1
ATOM 4003 C CA . ASP B 1 32 ? 15.75 20.344 -14.766 1 93.62 32 ASP B CA 1
ATOM 4004 C C . ASP B 1 32 ? 14.297 19.859 -14.789 1 93.62 32 ASP B C 1
ATOM 4006 O O . ASP B 1 32 ? 13.438 20.453 -14.125 1 93.62 32 ASP B O 1
ATOM 4010 N N . SER B 1 33 ? 14.18 18.688 -15.484 1 92.25 33 SER B N 1
ATOM 4011 C CA . SER B 1 33 ? 12.828 18.172 -15.664 1 92.25 33 SER B CA 1
ATOM 4012 C C . SER B 1 33 ? 12.227 17.719 -14.336 1 92.25 33 SER B C 1
ATOM 4014 O O . SER B 1 33 ? 11.016 17.797 -14.141 1 92.25 33 SER B O 1
ATOM 4016 N N . GLU B 1 34 ? 13.031 17.328 -13.477 1 92.88 34 GLU B N 1
ATOM 4017 C CA . GLU B 1 34 ? 12.523 16.891 -12.172 1 92.88 34 GLU B CA 1
ATOM 4018 C C . GLU B 1 34 ? 12.008 18.078 -11.359 1 92.88 34 GLU B C 1
ATOM 4020 O O . GLU B 1 34 ? 10.961 17.984 -10.719 1 92.88 34 GLU B O 1
ATOM 4025 N N . PHE B 1 35 ? 12.766 19.141 -11.383 1 95.5 35 PHE B N 1
ATOM 4026 C CA . PHE B 1 35 ? 12.305 20.344 -10.68 1 95.5 35 PHE B CA 1
ATOM 4027 C C . PHE B 1 35 ? 11.078 20.922 -11.359 1 95.5 35 PHE B C 1
ATOM 4029 O O . PHE B 1 35 ? 10.164 21.422 -10.695 1 95.5 35 PHE B O 1
ATOM 4036 N N . LEU B 1 36 ? 11.055 20.891 -12.727 1 97.5 36 LEU B N 1
ATOM 4037 C CA . LEU B 1 36 ? 9.875 21.359 -13.445 1 97.5 36 LEU B CA 1
ATOM 4038 C C . LEU B 1 36 ? 8.633 20.594 -13.008 1 97.5 36 LEU B C 1
ATOM 4040 O O . LEU B 1 36 ? 7.57 21.188 -12.797 1 97.5 36 LEU B O 1
ATOM 4044 N N . ARG B 1 37 ? 8.773 19.281 -12.82 1 97.5 37 ARG B N 1
ATOM 4045 C CA . ARG B 1 37 ? 7.652 18.469 -12.367 1 97.5 37 ARG B CA 1
ATOM 4046 C C . ARG B 1 37 ? 7.203 18.875 -10.969 1 97.5 37 ARG B C 1
ATOM 4048 O O . ARG B 1 37 ? 6.004 18.906 -10.68 1 97.5 37 ARG B O 1
ATOM 4055 N N . LEU B 1 38 ? 8.094 19.172 -10.133 1 98.25 38 LEU B N 1
ATOM 4056 C CA . LEU B 1 38 ? 7.75 19.641 -8.797 1 98.25 38 LEU B CA 1
ATOM 4057 C C . LEU B 1 38 ? 6.957 20.953 -8.867 1 98.25 38 LEU B C 1
ATOM 4059 O O . LEU B 1 38 ? 5.926 21.094 -8.203 1 98.25 38 LEU B O 1
ATOM 4063 N N . VAL B 1 39 ? 7.406 21.875 -9.703 1 98.38 39 VAL B N 1
ATOM 4064 C CA . VAL B 1 39 ? 6.738 23.156 -9.859 1 98.38 39 VAL B CA 1
ATOM 4065 C C . VAL B 1 39 ? 5.328 22.938 -10.414 1 98.38 39 VAL B C 1
ATOM 4067 O O . VAL B 1 39 ? 4.363 23.531 -9.906 1 98.38 39 VAL B O 1
ATOM 4070 N N . LEU B 1 40 ? 5.195 22.125 -11.375 1 98.12 40 LEU B N 1
ATOM 4071 C CA . LEU B 1 40 ? 3.896 21.844 -11.977 1 98.12 40 LEU B CA 1
ATOM 4072 C C . LEU B 1 40 ? 2.955 21.203 -10.961 1 98.12 40 LEU B C 1
ATOM 4074 O O . LEU B 1 40 ? 1.769 21.531 -10.914 1 98.12 40 LEU B O 1
ATOM 4078 N N . SER B 1 41 ? 3.479 20.281 -10.188 1 98.75 41 SER B N 1
ATOM 4079 C CA . SER B 1 41 ? 2.652 19.578 -9.203 1 98.75 41 SER B CA 1
ATOM 4080 C C . SER B 1 41 ? 2.195 20.531 -8.094 1 98.75 41 SER B C 1
ATOM 4082 O O . SER B 1 41 ? 1.053 20.453 -7.641 1 98.75 41 SER B O 1
ATOM 4084 N N . ILE B 1 42 ? 3.049 21.391 -7.656 1 98.62 42 ILE B N 1
ATOM 4085 C CA . ILE B 1 42 ? 2.684 22.359 -6.641 1 98.62 42 ILE B CA 1
ATOM 4086 C C . ILE B 1 42 ? 1.671 23.359 -7.215 1 98.62 42 ILE B C 1
ATOM 4088 O O . ILE B 1 42 ? 0.76 23.797 -6.512 1 98.62 42 ILE B O 1
ATOM 4092 N N . THR B 1 43 ? 1.718 23.703 -8.523 1 98.25 43 THR B N 1
ATOM 4093 C CA . THR B 1 43 ? 0.723 24.516 -9.195 1 98.25 43 THR B CA 1
ATOM 4094 C C . THR B 1 43 ? -0.655 23.875 -9.133 1 98.25 43 THR B C 1
ATOM 4096 O O . THR B 1 43 ? -1.634 24.516 -8.742 1 98.25 43 THR B O 1
ATOM 4099 N N . ALA B 1 44 ? -0.586 22.594 -9.414 1 98.19 44 ALA B N 1
ATOM 4100 C CA . ALA B 1 44 ? -1.85 21.875 -9.359 1 98.19 44 ALA B CA 1
ATOM 4101 C C . ALA B 1 44 ? -2.42 21.859 -7.949 1 98.19 44 ALA B C 1
ATOM 4103 O O . ALA B 1 44 ? -3.623 22.062 -7.758 1 98.19 44 ALA B O 1
ATOM 4104 N N . LEU B 1 45 ? -1.687 21.609 -7.027 1 98.75 45 LEU B N 1
ATOM 4105 C CA . LEU B 1 45 ? -2.053 21.625 -5.613 1 98.75 45 LEU B CA 1
ATOM 4106 C C . LEU B 1 45 ? -2.662 22.969 -5.227 1 98.75 45 LEU B C 1
ATOM 4108 O O . LEU B 1 45 ? -3.725 23.016 -4.605 1 98.75 45 LEU B O 1
ATOM 4112 N N . THR B 1 46 ? -1.944 24.094 -5.594 1 98.44 46 THR B N 1
ATOM 4113 C CA . THR B 1 46 ? -2.354 25.438 -5.219 1 98.44 46 THR B CA 1
ATOM 4114 C C . THR B 1 46 ? -3.678 25.812 -5.879 1 98.44 46 THR B C 1
ATOM 4116 O O . THR B 1 46 ? -4.586 26.328 -5.223 1 98.44 46 THR B O 1
ATOM 4119 N N . ILE B 1 47 ? -3.875 25.422 -7.188 1 97.12 47 ILE B N 1
ATOM 4120 C CA . ILE B 1 47 ? -5.113 25.703 -7.91 1 97.12 47 ILE B CA 1
ATOM 4121 C C . ILE B 1 47 ? -6.266 24.922 -7.27 1 97.12 47 ILE B C 1
ATOM 4123 O O . ILE B 1 47 ? -7.379 25.438 -7.156 1 97.12 47 ILE B O 1
ATOM 4127 N N . GLY B 1 48 ? -5.934 23.781 -6.805 1 97.06 48 GLY B N 1
ATOM 4128 C CA . GLY B 1 48 ? -6.945 22.953 -6.164 1 97.06 48 GLY B CA 1
ATOM 4129 C C . GLY B 1 48 ? -7.395 23.5 -4.82 1 97.06 48 GLY B C 1
ATOM 4130 O O . GLY B 1 48 ? -8.586 23.516 -4.516 1 97.06 48 GLY B O 1
ATOM 4131 N N . LEU B 1 49 ? -6.523 24.016 -4.02 1 97.31 49 LEU B N 1
ATOM 4132 C CA . LEU B 1 49 ? -6.801 24.391 -2.637 1 97.31 49 LEU B CA 1
ATOM 4133 C C . LEU B 1 49 ? -7.281 25.844 -2.551 1 97.31 49 LEU B C 1
ATOM 4135 O O . LEU B 1 49 ? -7.848 26.25 -1.534 1 97.31 49 LEU B O 1
ATOM 4139 N N . LEU B 1 50 ? -7.098 26.609 -3.617 1 95.88 50 LEU B N 1
ATOM 4140 C CA . LEU B 1 50 ? -7.512 28.016 -3.607 1 95.88 50 LEU B CA 1
ATOM 4141 C C . LEU B 1 50 ? -8.445 28.312 -4.777 1 95.88 50 LEU B C 1
ATOM 4143 O O . LEU B 1 50 ? -8.109 29.109 -5.656 1 95.88 50 LEU B O 1
ATOM 4147 N N . PRO B 1 51 ? -9.648 27.766 -4.723 1 93.88 51 PRO B N 1
ATOM 4148 C CA . PRO B 1 51 ? -10.586 28.016 -5.82 1 93.88 51 PRO B CA 1
ATOM 4149 C C . PRO B 1 51 ? -10.914 29.5 -5.988 1 93.88 51 PRO B C 1
ATOM 4151 O O . PRO B 1 51 ? -11.195 29.953 -7.102 1 93.88 51 PRO B O 1
ATOM 4154 N N . SER B 1 52 ? -10.953 30.297 -4.957 1 93.06 52 SER B N 1
ATOM 4155 C CA . SER B 1 52 ? -11.297 31.719 -5.023 1 93.06 52 SER B CA 1
ATOM 4156 C C . SER B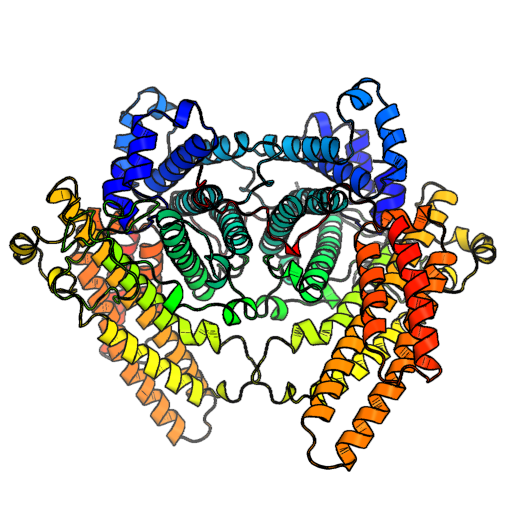 1 52 ? -10.273 32.5 -5.852 1 93.06 52 SER B C 1
ATOM 4158 O O . SER B 1 52 ? -10.578 33.594 -6.359 1 93.06 52 SER B O 1
ATOM 4160 N N . ARG B 1 53 ? -9.094 31.922 -5.91 1 94 53 ARG B N 1
ATOM 4161 C CA . ARG B 1 53 ? -8.023 32.625 -6.605 1 94 53 ARG B CA 1
ATOM 4162 C C . ARG B 1 53 ? -7.922 32.188 -8.055 1 94 53 ARG B C 1
ATOM 4164 O O . ARG B 1 53 ? -7.109 32.688 -8.82 1 94 53 ARG B O 1
ATOM 4171 N N . PHE B 1 54 ? -8.734 31.281 -8.531 1 92.75 54 PHE B N 1
ATOM 4172 C CA . PHE B 1 54 ? -8.609 30.672 -9.859 1 92.75 54 PHE B CA 1
ATOM 4173 C C . PHE B 1 54 ? -8.766 31.734 -10.945 1 92.75 54 PHE B C 1
ATOM 4175 O O . PHE B 1 54 ? -7.988 31.766 -11.906 1 92.75 54 PHE B O 1
ATOM 4182 N N . ASP B 1 55 ? -9.836 32.562 -10.758 1 91.31 55 ASP B N 1
ATOM 4183 C CA . ASP B 1 55 ? -10.047 33.625 -11.758 1 91.31 55 ASP B CA 1
ATOM 4184 C C . ASP B 1 55 ? -8.844 34.562 -11.852 1 91.31 55 ASP B C 1
ATOM 4186 O O . ASP B 1 55 ? -8.5 35.031 -12.938 1 91.31 55 ASP B O 1
ATOM 4190 N N . HIS B 1 56 ? -8.219 34.75 -10.672 1 90.94 56 HIS B N 1
ATOM 4191 C CA . HIS B 1 56 ? -7.016 35.562 -10.648 1 90.94 56 HIS B CA 1
ATOM 4192 C C . HIS B 1 56 ? -5.879 34.906 -11.422 1 90.94 56 HIS B C 1
ATOM 4194 O O . HIS B 1 56 ? -5.184 35.562 -12.195 1 90.94 56 HIS B O 1
ATOM 4200 N N . TYR B 1 57 ? -5.738 33.594 -11.242 1 92 57 TYR B N 1
ATOM 4201 C CA . TYR B 1 57 ? -4.691 32.875 -11.953 1 92 57 TYR B CA 1
ATOM 4202 C C . TYR B 1 57 ? -4.93 32.906 -13.461 1 92 57 TYR B C 1
ATOM 4204 O O . TYR B 1 57 ? -3.994 33.125 -14.234 1 92 57 TYR B O 1
ATOM 4212 N N . ARG B 1 58 ? -6.16 32.75 -13.875 1 90.31 58 ARG B N 1
ATOM 4213 C CA . ARG B 1 58 ? -6.504 32.75 -15.297 1 90.31 58 ARG B CA 1
ATOM 4214 C C . ARG B 1 58 ? -6.254 34.125 -15.93 1 90.31 58 ARG B C 1
ATOM 4216 O O . ARG B 1 58 ? -5.883 34.188 -17.094 1 90.31 58 ARG B O 1
ATOM 4223 N N . ALA B 1 59 ? -6.504 35.062 -15.18 1 89.88 59 ALA B N 1
ATOM 4224 C CA . ALA B 1 59 ? -6.395 36.438 -15.688 1 89.88 59 ALA B CA 1
ATOM 4225 C C . ALA B 1 59 ? -4.934 36.844 -15.828 1 89.88 59 ALA B C 1
ATOM 4227 O O . ALA B 1 59 ? -4.637 37.906 -16.406 1 89.88 59 ALA B O 1
ATOM 4228 N N . MET B 1 60 ? -4.055 36 -15.32 1 88.31 60 MET B N 1
ATOM 4229 C CA . MET B 1 60 ? -2.639 36.375 -15.375 1 88.31 60 MET B CA 1
ATOM 4230 C C . MET B 1 60 ? -2.127 36.344 -16.812 1 88.31 60 MET B C 1
ATOM 4232 O O . MET B 1 60 ? -1.155 37 -17.141 1 88.31 60 MET B O 1
ATOM 4236 N N . ALA B 1 61 ? -2.672 35.531 -17.531 1 85.25 61 ALA B N 1
ATOM 4237 C CA . ALA B 1 61 ? -2.352 35.469 -18.953 1 85.25 61 ALA B CA 1
ATOM 4238 C C . ALA B 1 61 ? -3.598 35.156 -19.781 1 85.25 61 ALA B C 1
ATOM 4240 O O . ALA B 1 61 ? -4.414 34.312 -19.422 1 85.25 61 ALA B O 1
ATOM 4241 N N . THR B 1 62 ? -3.615 35.844 -21.062 1 88.81 62 THR B N 1
ATOM 4242 C CA . THR B 1 62 ? -4.773 35.719 -21.938 1 88.81 62 THR B CA 1
ATOM 4243 C C . THR B 1 62 ? -4.91 34.281 -22.438 1 88.81 62 THR B C 1
ATOM 4245 O O . THR B 1 62 ? -6.023 33.75 -22.562 1 88.81 62 THR B O 1
ATOM 4248 N N . GLU B 1 63 ? -3.811 33.75 -22.547 1 87.31 63 GLU B N 1
ATOM 4249 C CA . GLU B 1 63 ? -3.814 32.375 -23.078 1 87.31 63 GLU B CA 1
ATOM 4250 C C . GLU B 1 63 ? -4.418 31.406 -22.078 1 87.31 63 GLU B C 1
ATOM 4252 O O . GLU B 1 63 ? -4.988 30.375 -22.484 1 87.31 63 GLU B O 1
ATOM 4257 N N . LEU B 1 64 ? -4.234 31.688 -20.859 1 85.94 64 LEU B N 1
ATOM 4258 C CA . LEU B 1 64 ? -4.699 30.766 -19.828 1 85.94 64 LEU B CA 1
ATOM 4259 C C . LEU B 1 64 ? -6.223 30.781 -19.734 1 85.94 64 LEU B C 1
ATOM 4261 O O . LEU B 1 64 ? -6.836 29.766 -19.406 1 85.94 64 LEU B O 1
ATOM 4265 N N . VAL B 1 65 ? -6.863 31.891 -20.047 1 84.12 65 VAL B N 1
ATOM 4266 C CA . VAL B 1 65 ? -8.312 32.031 -19.953 1 84.12 65 VAL B CA 1
ATOM 4267 C C . VAL B 1 65 ? -8.977 31.078 -20.953 1 84.12 65 VAL B C 1
ATOM 4269 O O . VAL B 1 65 ? -9.914 30.359 -20.609 1 84.12 65 VAL B O 1
ATOM 4272 N N . ASP B 1 66 ? -8.461 31.016 -22.141 1 88.25 66 ASP B N 1
ATOM 4273 C CA . ASP B 1 66 ? -9.062 30.188 -23.172 1 88.25 66 ASP B CA 1
ATOM 4274 C C . ASP B 1 66 ? -8.688 28.719 -23 1 88.25 66 ASP B C 1
ATOM 4276 O O . ASP B 1 66 ? -9.508 27.828 -23.219 1 88.25 66 ASP B O 1
ATOM 4280 N N . ARG B 1 67 ? -7.555 28.641 -22.484 1 90.44 67 ARG B N 1
ATOM 4281 C CA . ARG B 1 67 ? -7.02 27.281 -22.438 1 90.44 67 ARG B CA 1
ATOM 4282 C C . ARG B 1 67 ? -7.605 26.5 -21.266 1 90.44 67 ARG B C 1
ATOM 4284 O O . ARG B 1 67 ? -7.797 25.281 -21.359 1 90.44 67 ARG B O 1
ATOM 4291 N N . PHE B 1 68 ? -7.766 27.188 -20.203 1 94.12 68 PHE B N 1
ATOM 4292 C CA . PHE B 1 68 ? -8.203 26.5 -19 1 94.12 68 PHE B CA 1
ATOM 4293 C C . PHE B 1 68 ? -9.492 27.125 -18.469 1 94.12 68 PHE B C 1
ATOM 4295 O O . PHE B 1 68 ? -9.461 27.953 -17.562 1 94.12 68 PHE B O 1
ATOM 4302 N N . PRO B 1 69 ? -10.648 26.734 -18.953 1 92 69 PRO B N 1
ATOM 4303 C CA . PRO B 1 69 ? -11.938 27.281 -18.516 1 92 69 PRO B CA 1
ATOM 4304 C C . PRO B 1 69 ? -12.305 26.875 -17.094 1 92 69 PRO B C 1
ATOM 4306 O O . PRO B 1 69 ? -13.102 27.547 -16.438 1 92 69 PRO B O 1
ATOM 4309 N N . THR B 1 70 ? -11.688 25.766 -16.625 1 94.44 70 THR B N 1
ATOM 4310 C CA . THR B 1 70 ? -12 25.266 -15.281 1 94.44 70 THR B CA 1
ATOM 4311 C C . THR B 1 70 ? -10.727 24.922 -14.523 1 94.44 70 THR B C 1
ATOM 4313 O O . THR B 1 70 ? -9.648 24.812 -15.117 1 94.44 70 THR B O 1
ATOM 4316 N N . ARG B 1 71 ? -10.742 24.797 -13.242 1 95.25 71 ARG B N 1
ATOM 4317 C CA . ARG B 1 71 ? -9.617 24.359 -12.43 1 95.25 71 ARG B CA 1
ATOM 4318 C C . ARG B 1 71 ? -9.18 22.938 -12.805 1 95.25 71 ARG B C 1
ATOM 4320 O O . ARG B 1 71 ? -7.98 22.672 -12.914 1 95.25 71 ARG B O 1
ATOM 4327 N N . SER B 1 72 ? -10.156 22.094 -13.078 1 94 72 SER B N 1
ATOM 4328 C CA . SER B 1 72 ? -9.875 20.719 -13.453 1 94 72 SER B CA 1
ATOM 4329 C C . SER B 1 72 ? -9.016 20.656 -14.711 1 94 72 SER B C 1
ATOM 4331 O O . SER B 1 72 ? -8.086 19.844 -14.781 1 94 72 SER B O 1
ATOM 4333 N N . ALA B 1 73 ? -9.383 21.5 -15.664 1 93.94 73 ALA B N 1
ATOM 4334 C CA . ALA B 1 73 ? -8.633 21.5 -16.906 1 93.94 73 ALA B CA 1
ATOM 4335 C C . ALA B 1 73 ? -7.168 21.859 -16.672 1 93.94 73 ALA B C 1
ATOM 4337 O O . ALA B 1 73 ? -6.266 21.25 -17.25 1 93.94 73 ALA B O 1
ATOM 4338 N N . MET B 1 74 ? -6.887 22.812 -15.898 1 95.25 74 MET B N 1
ATOM 4339 C CA . MET B 1 74 ? -5.52 23.25 -15.617 1 95.25 74 MET B CA 1
ATOM 4340 C C . MET B 1 74 ? -4.773 22.219 -14.789 1 95.25 74 MET B C 1
ATOM 4342 O O . MET B 1 74 ? -3.604 21.922 -15.055 1 95.25 74 MET B O 1
ATOM 4346 N N . ILE B 1 75 ? -5.488 21.641 -13.836 1 97.12 75 ILE B N 1
ATOM 4347 C CA . ILE B 1 75 ? -4.891 20.609 -13 1 97.12 75 ILE B CA 1
ATOM 4348 C C . ILE B 1 75 ? -4.562 19.391 -13.852 1 97.12 75 ILE B C 1
ATOM 4350 O O . ILE B 1 75 ? -3.48 18.797 -13.727 1 97.12 75 ILE B O 1
ATOM 4354 N N . ASP B 1 76 ? -5.348 19.062 -14.805 1 95.5 76 ASP B N 1
ATOM 4355 C CA . ASP B 1 76 ? -5.113 17.938 -15.711 1 95.5 76 ASP B CA 1
ATOM 4356 C C . ASP B 1 76 ? -3.877 18.188 -16.578 1 95.5 76 ASP B C 1
ATOM 4358 O O . ASP B 1 76 ? -3.098 17.266 -16.828 1 95.5 76 ASP B O 1
ATOM 4362 N N . TYR B 1 77 ? -3.789 19.344 -17 1 95.75 77 TYR B N 1
ATOM 4363 C CA . TYR B 1 77 ? -2.629 19.703 -17.812 1 95.75 77 TYR B CA 1
ATOM 4364 C C . TYR B 1 77 ? -1.338 19.516 -17.031 1 95.75 77 TYR B C 1
ATOM 4366 O O . TYR B 1 77 ? -0.366 18.953 -17.531 1 95.75 77 TYR B O 1
ATOM 4374 N N . CYS B 1 78 ? -1.324 19.984 -15.812 1 97.31 78 CYS B N 1
ATOM 4375 C CA . CYS B 1 78 ? -0.146 19.828 -14.961 1 97.31 78 CYS B CA 1
ATOM 4376 C C . CYS B 1 78 ? 0.182 18.359 -14.742 1 97.31 78 CYS B C 1
ATOM 4378 O O . CYS B 1 78 ? 1.34 17.953 -14.859 1 97.31 78 CYS B O 1
ATOM 4380 N N . ALA B 1 79 ? -0.799 17.625 -14.469 1 97 79 ALA B N 1
ATOM 4381 C CA . ALA B 1 79 ? -0.611 16.203 -14.234 1 97 79 ALA B CA 1
ATOM 4382 C C . ALA B 1 79 ? -0.071 15.5 -15.477 1 97 79 ALA B C 1
ATOM 4384 O O . ALA B 1 79 ? 0.833 14.672 -15.391 1 97 79 ALA B O 1
ATOM 4385 N N . GLN B 1 80 ? -0.566 15.82 -16.672 1 95.56 80 GLN B N 1
ATOM 4386 C CA . GLN B 1 80 ? -0.124 15.219 -17.938 1 95.56 80 GLN B CA 1
ATOM 4387 C C . GLN B 1 80 ? 1.322 15.594 -18.234 1 95.56 80 GLN B C 1
ATOM 4389 O O . GLN B 1 80 ? 2.104 14.75 -18.688 1 95.56 80 GLN B O 1
ATOM 4394 N N . MET B 1 81 ? 1.669 16.812 -17.953 1 95.31 81 MET B N 1
ATOM 4395 C CA . MET B 1 81 ? 3.043 17.25 -18.203 1 95.31 81 MET B CA 1
ATOM 4396 C C . MET B 1 81 ? 4.02 16.5 -17.297 1 95.31 81 MET B C 1
ATOM 4398 O O . MET B 1 81 ? 5.078 16.062 -17.75 1 95.31 81 MET B O 1
ATOM 4402 N N . CYS B 1 82 ? 3.643 16.344 -16.062 1 96 82 CYS B N 1
ATOM 4403 C CA . CYS B 1 82 ? 4.488 15.594 -15.141 1 96 82 CYS B CA 1
ATOM 4404 C C . CYS B 1 82 ? 4.68 14.156 -15.609 1 96 82 CYS B C 1
ATOM 4406 O O . CYS B 1 82 ? 5.77 13.594 -15.477 1 96 82 CYS B O 1
ATOM 4408 N N . LEU B 1 83 ? 3.654 13.555 -16.125 1 93.62 83 LEU B N 1
ATOM 4409 C CA . LEU B 1 83 ? 3.723 12.195 -16.656 1 93.62 83 LEU B CA 1
ATOM 4410 C C . LEU B 1 83 ? 4.668 12.125 -17.859 1 93.62 83 LEU B C 1
ATOM 4412 O O . LEU B 1 83 ? 5.512 11.227 -17.938 1 93.62 83 LEU B O 1
ATOM 4416 N N . ARG B 1 84 ? 4.621 13.055 -18.75 1 91.81 84 ARG B N 1
ATOM 4417 C CA . ARG B 1 84 ? 5.391 13.047 -19.984 1 91.81 84 ARG B CA 1
ATOM 4418 C C . ARG B 1 84 ? 6.871 13.281 -19.703 1 91.81 84 ARG B C 1
ATOM 4420 O O . ARG B 1 84 ? 7.727 12.859 -20.484 1 91.81 84 ARG B O 1
ATOM 4427 N N . LEU B 1 85 ? 7.199 13.867 -18.609 1 93.56 85 LEU B N 1
ATOM 4428 C CA . LEU B 1 85 ? 8.578 14.211 -18.281 1 93.56 85 LEU B CA 1
ATOM 4429 C C . LEU B 1 85 ? 9.289 13.039 -17.609 1 93.56 85 LEU B C 1
ATOM 4431 O O . LEU B 1 85 ? 10.492 13.102 -17.359 1 93.56 85 LEU B O 1
ATOM 4435 N N . ARG B 1 86 ? 8.586 11.922 -17.344 1 92.19 86 ARG B N 1
ATOM 4436 C CA . ARG B 1 86 ? 9.219 10.727 -16.781 1 92.19 86 ARG B CA 1
ATOM 4437 C C . ARG B 1 86 ? 10.055 10.016 -17.844 1 92.19 86 ARG B C 1
ATOM 4439 O O . ARG B 1 86 ? 9.531 9.57 -18.859 1 92.19 86 ARG B O 1
ATOM 4446 N N . SER B 1 87 ? 11.367 9.883 -17.547 1 88 87 SER B N 1
ATOM 4447 C CA . SER B 1 87 ? 12.266 9.18 -18.453 1 88 87 SER B CA 1
ATOM 4448 C C . SER B 1 87 ? 12.297 7.688 -18.156 1 88 87 SER B C 1
ATOM 4450 O O . SER B 1 87 ? 11.664 7.227 -17.203 1 88 87 SER B O 1
ATOM 4452 N N . ALA B 1 88 ? 13.094 6.93 -18.953 1 81.44 88 ALA B N 1
ATOM 4453 C CA . ALA B 1 88 ? 13.219 5.484 -18.766 1 81.44 88 ALA B CA 1
ATOM 4454 C C . ALA B 1 88 ? 13.914 5.16 -17.453 1 81.44 88 ALA B C 1
ATOM 4456 O O . ALA B 1 88 ? 13.648 4.125 -16.844 1 81.44 88 ALA B O 1
ATOM 4457 N N . GLY B 1 89 ? 14.703 6.039 -16.984 1 86 89 GLY B N 1
ATOM 4458 C CA . GLY B 1 89 ? 15.422 5.82 -15.734 1 86 89 GLY B CA 1
ATOM 4459 C C . GLY B 1 89 ? 14.734 6.434 -14.531 1 86 89 GLY B C 1
ATOM 4460 O O . GLY B 1 89 ? 15.344 6.578 -13.469 1 86 89 GLY B O 1
ATOM 4461 N N . HIS B 1 90 ? 13.508 6.816 -14.703 1 89.94 90 HIS B N 1
ATOM 4462 C CA . HIS B 1 90 ? 12.758 7.512 -13.664 1 89.94 90 HIS B CA 1
ATOM 4463 C C . HIS B 1 90 ? 12.742 6.707 -12.367 1 89.94 90 HIS B C 1
ATOM 4465 O O . HIS B 1 90 ? 12.812 7.277 -11.273 1 89.94 90 HIS B O 1
ATOM 4471 N N . TRP B 1 91 ? 12.844 5.348 -12.5 1 88.12 91 TRP B N 1
ATOM 4472 C CA . TRP B 1 91 ? 12.656 4.504 -11.32 1 88.12 91 TRP B CA 1
ATOM 4473 C C . TRP B 1 91 ? 13.984 3.992 -10.797 1 88.12 91 TRP B C 1
ATOM 4475 O O . TRP B 1 91 ? 14.031 3.264 -9.797 1 88.12 91 TRP B O 1
ATOM 4485 N N . ASP B 1 92 ? 15.078 4.418 -11.469 1 83.88 92 ASP B N 1
ATOM 4486 C CA . ASP B 1 92 ? 16.406 3.982 -11.047 1 83.88 92 ASP B CA 1
ATOM 4487 C C . ASP B 1 92 ? 16.734 4.484 -9.641 1 83.88 92 ASP B C 1
ATOM 4489 O O . ASP B 1 92 ? 17.438 3.818 -8.891 1 83.88 92 ASP B O 1
ATOM 4493 N N . HIS B 1 93 ? 16.078 5.625 -9.445 1 88 93 HIS B N 1
ATOM 4494 C CA . HIS B 1 93 ? 16.266 6.203 -8.117 1 88 93 HIS B CA 1
ATOM 4495 C C . HIS B 1 93 ? 14.945 6.672 -7.52 1 88 93 HIS B C 1
ATOM 4497 O O . HIS B 1 93 ? 14.094 7.203 -8.234 1 88 93 HIS B O 1
ATOM 4503 N N . VAL B 1 94 ? 14.844 6.371 -6.312 1 90.31 94 VAL B N 1
ATOM 4504 C CA . VAL B 1 94 ? 13.68 6.848 -5.562 1 90.31 94 VAL B CA 1
ATOM 4505 C C . VAL B 1 94 ? 14.094 8.023 -4.676 1 90.31 94 VAL B C 1
ATOM 4507 O O . VAL B 1 94 ? 15.062 7.934 -3.924 1 90.31 94 VAL B O 1
ATOM 4510 N N . THR B 1 95 ? 13.359 9.242 -4.898 1 94.75 95 THR B N 1
ATOM 4511 C CA . THR B 1 95 ? 13.727 10.453 -4.164 1 94.75 95 THR B CA 1
ATOM 4512 C C . THR B 1 95 ? 12.508 11.055 -3.469 1 94.75 95 THR B C 1
ATOM 4514 O O . THR B 1 95 ? 11.367 10.742 -3.824 1 94.75 95 THR B O 1
ATOM 4517 N N . HIS B 1 96 ? 12.789 11.828 -2.533 1 96.44 96 HIS B N 1
ATOM 4518 C CA . HIS B 1 96 ? 11.742 12.578 -1.86 1 96.44 96 HIS B CA 1
ATOM 4519 C C . HIS B 1 96 ? 10.977 13.461 -2.846 1 96.44 96 HIS B C 1
ATOM 4521 O O . HIS B 1 96 ? 9.758 13.609 -2.738 1 96.44 96 HIS B O 1
ATOM 4527 N N . ARG B 1 97 ? 11.68 14.117 -3.738 1 96.06 97 ARG B N 1
ATOM 4528 C CA . ARG B 1 97 ? 11.062 15.016 -4.711 1 96.06 97 ARG B CA 1
ATOM 4529 C C . ARG B 1 97 ? 10.008 14.281 -5.535 1 96.06 97 ARG B C 1
ATOM 4531 O O . ARG B 1 97 ? 8.938 14.828 -5.797 1 96.06 97 ARG B O 1
ATOM 4538 N N . LYS B 1 98 ? 10.344 13.039 -5.941 1 95.88 98 LYS B N 1
ATOM 4539 C CA . LYS B 1 98 ? 9.367 12.258 -6.699 1 95.88 98 LYS B CA 1
ATOM 4540 C C . LYS B 1 98 ? 8.117 11.984 -5.867 1 95.88 98 LYS B C 1
ATOM 4542 O O . LYS B 1 98 ? 7 12.016 -6.387 1 95.88 98 LYS B O 1
ATOM 4547 N N . TRP B 1 99 ? 8.273 11.711 -4.613 1 97.56 99 TRP B N 1
ATOM 4548 C CA . TRP B 1 99 ? 7.141 11.578 -3.699 1 97.56 99 TRP B CA 1
ATOM 4549 C C . TRP B 1 99 ? 6.324 12.859 -3.652 1 97.56 99 TRP B C 1
ATOM 4551 O O . TRP B 1 99 ? 5.098 12.828 -3.766 1 97.56 99 TRP B O 1
ATOM 4561 N N . ALA B 1 100 ? 7.043 13.992 -3.453 1 98.62 100 ALA B N 1
ATOM 4562 C CA . ALA B 1 100 ? 6.383 15.289 -3.312 1 98.62 100 ALA B CA 1
ATOM 4563 C C . ALA B 1 100 ? 5.531 15.602 -4.539 1 98.62 100 ALA B C 1
ATOM 4565 O O . ALA B 1 100 ? 4.445 16.172 -4.418 1 98.62 100 ALA B O 1
ATOM 4566 N N . VAL B 1 101 ? 6 15.242 -5.711 1 98.44 101 VAL B N 1
ATOM 4567 C CA . VAL B 1 101 ? 5.27 15.461 -6.953 1 98.44 101 VAL B CA 1
ATOM 4568 C C . VAL B 1 101 ? 3.949 14.703 -6.922 1 98.44 101 VAL B C 1
ATOM 4570 O O . VAL B 1 101 ? 2.883 15.281 -7.141 1 98.44 101 VAL B O 1
ATOM 4573 N N . CYS B 1 102 ? 4.02 13.445 -6.582 1 98.12 102 CYS B N 1
ATOM 4574 C CA . CYS B 1 102 ? 2.824 12.609 -6.57 1 98.12 102 CYS B CA 1
ATOM 4575 C C . CYS B 1 102 ? 1.853 13.062 -5.488 1 98.12 102 CYS B C 1
ATOM 4577 O O . CYS B 1 102 ? 0.646 13.148 -5.73 1 98.12 102 CYS B O 1
ATOM 4579 N N . TYR B 1 103 ? 2.33 13.328 -4.359 1 98.69 103 TYR B N 1
ATOM 4580 C CA . TYR B 1 103 ? 1.498 13.742 -3.24 1 98.69 103 TYR B CA 1
ATOM 4581 C C . TYR B 1 103 ? 0.761 15.039 -3.564 1 98.69 103 TYR B C 1
ATOM 4583 O O . TYR B 1 103 ? -0.443 15.156 -3.32 1 98.69 103 TYR B O 1
ATOM 4591 N N . SER B 1 104 ? 1.501 16.016 -4.102 1 98.81 104 SER B N 1
ATOM 4592 C CA . SER B 1 104 ? 0.914 17.312 -4.445 1 98.81 104 SER B CA 1
ATOM 4593 C C . SER B 1 104 ? -0.161 17.156 -5.52 1 98.81 104 SER B C 1
ATOM 4595 O O . SER B 1 104 ? -1.234 17.766 -5.414 1 98.81 104 SER B O 1
ATOM 4597 N N . LEU B 1 105 ? 0.118 16.344 -6.523 1 98.5 105 LEU B N 1
ATOM 4598 C CA . LEU B 1 105 ? -0.864 16.125 -7.578 1 98.5 105 LEU B CA 1
ATOM 4599 C C . LEU B 1 105 ? -2.113 15.445 -7.02 1 98.5 105 LEU B C 1
ATOM 4601 O O . LEU B 1 105 ? -3.23 15.75 -7.445 1 98.5 105 LEU B O 1
ATOM 4605 N N . ALA B 1 106 ? -1.88 14.555 -6.07 1 97.69 106 ALA B N 1
ATOM 4606 C CA . ALA B 1 106 ? -3.006 13.844 -5.473 1 97.69 106 ALA B CA 1
ATOM 4607 C C . ALA B 1 106 ? -3.943 14.805 -4.75 1 97.69 106 ALA B C 1
ATOM 4609 O O . ALA B 1 106 ? -5.164 14.727 -4.902 1 97.69 106 ALA B O 1
ATOM 4610 N N . ILE B 1 107 ? -3.414 15.656 -4.059 1 97.75 107 ILE B N 1
ATOM 4611 C CA . ILE B 1 107 ? -4.223 16.625 -3.326 1 97.75 107 ILE B CA 1
ATOM 4612 C C . ILE B 1 107 ? -4.914 17.562 -4.312 1 97.75 107 ILE B C 1
ATOM 4614 O O . ILE B 1 107 ? -6.102 17.875 -4.16 1 97.75 107 ILE B O 1
ATOM 4618 N N . GLY B 1 108 ? -4.195 18.031 -5.266 1 97.5 108 GLY B N 1
ATOM 4619 C CA . GLY B 1 108 ? -4.781 18.922 -6.254 1 97.5 108 GLY B CA 1
ATOM 4620 C C . GLY B 1 108 ? -5.969 18.312 -6.977 1 97.5 108 GLY B C 1
ATOM 4621 O O . GLY B 1 108 ? -7.02 18.953 -7.094 1 97.5 108 GLY B O 1
ATOM 4622 N N . THR B 1 109 ? -5.781 17.125 -7.48 1 95.5 109 THR B N 1
ATOM 4623 C CA . THR B 1 109 ? -6.852 16.453 -8.219 1 95.5 109 THR B CA 1
ATOM 4624 C C . THR B 1 109 ? -8.031 16.141 -7.305 1 95.5 109 THR B C 1
ATOM 4626 O O . THR B 1 109 ? -9.188 16.172 -7.742 1 95.5 109 THR B O 1
ATOM 4629 N N . PHE B 1 110 ? -7.844 15.898 -6.07 1 94 110 PHE B N 1
ATOM 4630 C CA . PHE B 1 110 ? -8.898 15.609 -5.105 1 94 110 PHE B CA 1
ATOM 4631 C C . PHE B 1 110 ? -9.828 16.797 -4.941 1 94 110 PHE B C 1
ATOM 4633 O O . PHE B 1 110 ? -11.039 16.641 -4.809 1 94 110 PHE B O 1
ATOM 4640 N N . GLN B 1 111 ? -9.219 18 -5.027 1 94.5 111 GLN B N 1
ATOM 4641 C CA . GLN B 1 111 ? -9.992 19.188 -4.723 1 94.5 111 GLN B CA 1
ATOM 4642 C C . GLN B 1 111 ? -11.047 19.453 -5.789 1 94.5 111 GLN B C 1
ATOM 4644 O O . GLN B 1 111 ? -12.031 20.156 -5.539 1 94.5 111 GLN B O 1
ATOM 4649 N N . THR B 1 112 ? -10.891 18.906 -6.91 1 93.38 112 THR B N 1
ATOM 4650 C CA . THR B 1 112 ? -11.844 19.156 -7.984 1 93.38 112 THR B CA 1
ATOM 4651 C C . THR B 1 112 ? -12.789 17.969 -8.148 1 93.38 112 THR B C 1
ATOM 4653 O O . THR B 1 112 ? -13.625 17.953 -9.055 1 93.38 112 THR B O 1
ATOM 4656 N N . GLY B 1 113 ? -12.586 16.969 -7.418 1 89 113 GLY B N 1
ATOM 4657 C CA . GLY B 1 113 ? -13.5 15.836 -7.414 1 89 113 GLY B CA 1
ATOM 4658 C C . GLY B 1 113 ? -13.031 14.695 -8.305 1 89 113 GLY B C 1
ATOM 4659 O O . GLY B 1 113 ? -13.805 13.781 -8.602 1 89 113 GLY B O 1
ATOM 4660 N N . GLN B 1 114 ? -11.812 14.781 -8.773 1 90.31 114 GLN B N 1
ATOM 4661 C CA . GLN B 1 114 ? -11.266 13.695 -9.578 1 90.31 114 GLN B CA 1
ATOM 4662 C C . GLN B 1 114 ? -10.766 12.555 -8.703 1 90.31 114 GLN B C 1
ATOM 4664 O O . GLN B 1 114 ? -9.555 12.328 -8.594 1 90.31 114 GLN B O 1
ATOM 4669 N N . SER B 1 115 ? -11.656 11.891 -8.211 1 86.69 115 SER B N 1
ATOM 4670 C CA . SER B 1 115 ? -11.43 10.969 -7.102 1 86.69 115 SER B CA 1
ATOM 4671 C C . SER B 1 115 ? -10.516 9.82 -7.523 1 86.69 115 SER B C 1
ATOM 4673 O O . SER B 1 115 ? -9.562 9.484 -6.82 1 86.69 115 SER B O 1
ATOM 4675 N N . ASN B 1 116 ? -10.758 9.188 -8.758 1 88.62 116 ASN B N 1
ATOM 4676 C CA . ASN B 1 116 ? -9.945 8.055 -9.188 1 88.62 116 ASN B CA 1
ATOM 4677 C C . ASN B 1 116 ? -8.5 8.469 -9.445 1 88.62 116 ASN B C 1
ATOM 4679 O O . ASN B 1 116 ? -7.566 7.766 -9.055 1 88.62 116 ASN B O 1
ATOM 4683 N N . HIS B 1 117 ? -8.422 9.586 -10.141 1 92.5 117 HIS B N 1
ATOM 4684 C CA . HIS B 1 117 ? -7.078 10.094 -10.414 1 92.5 117 HIS B CA 1
ATOM 4685 C C . HIS B 1 117 ? -6.316 10.375 -9.125 1 92.5 117 HIS B C 1
ATOM 4687 O O . HIS B 1 117 ? -5.156 9.992 -8.984 1 92.5 117 HIS B O 1
ATOM 4693 N N . SER B 1 118 ? -6.977 11.016 -8.234 1 92.75 118 SER B N 1
ATOM 4694 C CA . SER B 1 118 ? -6.355 11.32 -6.945 1 92.75 118 SER B CA 1
ATOM 4695 C C . SER B 1 118 ? -5.949 10.047 -6.211 1 92.75 118 SER B C 1
ATOM 4697 O O . SER B 1 118 ? -4.84 9.961 -5.68 1 92.75 118 SER B O 1
ATOM 4699 N N . ARG B 1 119 ? -6.793 9.07 -6.188 1 91.69 119 ARG B N 1
ATOM 4700 C CA . ARG B 1 119 ? -6.504 7.816 -5.504 1 91.69 119 ARG B CA 1
ATOM 4701 C C . ARG B 1 119 ? -5.254 7.152 -6.078 1 91.69 119 ARG B C 1
ATOM 4703 O O . ARG B 1 119 ? -4.414 6.652 -5.328 1 91.69 119 ARG B O 1
ATOM 4710 N N . MET B 1 120 ? -5.156 7.133 -7.461 1 94.19 120 MET B N 1
ATOM 4711 C CA . MET B 1 120 ? -4.008 6.512 -8.117 1 94.19 120 MET B CA 1
ATOM 4712 C C . MET B 1 120 ? -2.717 7.234 -7.758 1 94.19 120 MET B C 1
ATOM 4714 O O . MET B 1 120 ? -1.688 6.602 -7.52 1 94.19 120 MET B O 1
ATOM 4718 N N . LEU B 1 121 ? -2.785 8.547 -7.711 1 96.25 121 LEU B N 1
ATOM 4719 C CA . LEU B 1 121 ? -1.61 9.336 -7.352 1 96.25 121 LEU B CA 1
ATOM 4720 C C . LEU B 1 121 ? -1.247 9.125 -5.883 1 96.25 121 LEU B C 1
ATOM 4722 O O . LEU B 1 121 ? -0.066 9.094 -5.531 1 96.25 121 LEU B O 1
ATOM 4726 N N . GLU B 1 122 ? -2.236 9.047 -5.031 1 95 122 GLU B N 1
ATOM 4727 C CA . GLU B 1 122 ? -2 8.805 -3.613 1 95 122 GLU B CA 1
ATOM 4728 C C . GLU B 1 122 ? -1.298 7.469 -3.391 1 95 122 GLU B C 1
ATOM 4730 O O . GLU B 1 122 ? -0.405 7.367 -2.547 1 95 122 GLU B O 1
ATOM 4735 N N . VAL B 1 123 ? -1.718 6.508 -4.098 1 95.31 123 VAL B N 1
ATOM 4736 C CA . VAL B 1 123 ? -1.114 5.188 -3.934 1 95.31 123 VAL B CA 1
ATOM 4737 C C . VAL B 1 123 ? 0.321 5.211 -4.453 1 95.31 123 VAL B C 1
ATOM 4739 O O . VAL B 1 123 ? 1.214 4.609 -3.852 1 95.31 123 VAL B O 1
ATOM 4742 N N . GLU B 1 124 ? 0.553 5.855 -5.57 1 96.19 124 GLU B N 1
ATOM 4743 C CA . GLU B 1 124 ? 1.916 6.031 -6.066 1 96.19 124 GLU B CA 1
ATOM 4744 C C . GLU B 1 124 ? 2.791 6.73 -5.031 1 96.19 124 GLU B C 1
ATOM 4746 O O . GLU B 1 124 ? 3.936 6.332 -4.805 1 96.19 124 GLU B O 1
ATOM 4751 N N . ALA B 1 125 ? 2.234 7.785 -4.441 1 97.38 125 ALA B N 1
ATOM 4752 C CA . ALA B 1 125 ? 2.953 8.5 -3.389 1 97.38 125 ALA B CA 1
ATOM 4753 C C . ALA B 1 125 ? 3.244 7.578 -2.207 1 97.38 125 ALA B C 1
ATOM 4755 O O . ALA B 1 125 ? 4.352 7.586 -1.661 1 97.38 125 ALA B O 1
ATOM 4756 N N . ALA B 1 126 ? 2.25 6.773 -1.808 1 95.88 126 ALA B N 1
ATOM 4757 C CA . ALA B 1 126 ? 2.43 5.848 -0.69 1 95.88 126 ALA B CA 1
ATOM 4758 C C . ALA B 1 126 ? 3.521 4.828 -0.992 1 95.88 126 ALA B C 1
ATOM 4760 O O . ALA B 1 126 ? 4.301 4.461 -0.108 1 95.88 126 ALA B O 1
ATOM 4761 N N . GLN B 1 127 ? 3.578 4.398 -2.229 1 94.81 127 GLN B N 1
ATOM 4762 C CA . GLN B 1 127 ? 4.609 3.424 -2.572 1 94.81 127 GLN B CA 1
ATOM 4763 C C . GLN B 1 127 ? 5.996 4.059 -2.557 1 94.81 127 GLN B C 1
ATOM 4765 O O . GLN B 1 127 ? 6.965 3.436 -2.121 1 94.81 127 GLN B O 1
ATOM 4770 N N . PHE B 1 128 ? 6.156 5.309 -3.021 1 95.12 128 PHE B N 1
ATOM 4771 C CA . PHE B 1 128 ? 7.422 6.02 -2.893 1 95.12 128 PHE B CA 1
ATOM 4772 C C . PHE B 1 128 ? 7.832 6.137 -1.43 1 95.12 128 PHE B C 1
ATOM 4774 O O . PHE B 1 128 ? 9 5.949 -1.091 1 95.12 128 PHE B O 1
ATOM 4781 N N . ALA B 1 129 ? 6.855 6.469 -0.629 1 94.88 129 ALA B N 1
ATOM 4782 C CA . ALA B 1 129 ? 7.121 6.621 0.799 1 94.88 129 ALA B CA 1
ATOM 4783 C C . ALA B 1 129 ? 7.641 5.32 1.403 1 94.88 129 ALA B C 1
ATOM 4785 O O . ALA B 1 129 ? 8.57 5.336 2.217 1 94.88 129 ALA B O 1
ATOM 4786 N N . ARG B 1 130 ? 7.059 4.195 0.947 1 92.56 130 ARG B N 1
ATOM 4787 C CA . ARG B 1 130 ? 7.492 2.887 1.424 1 92.56 130 ARG B CA 1
ATOM 4788 C C . ARG B 1 130 ? 8.906 2.576 0.952 1 92.56 130 ARG B C 1
ATOM 4790 O O . ARG B 1 130 ? 9.742 2.111 1.732 1 92.56 130 ARG B O 1
ATOM 4797 N N . LEU B 1 131 ? 9.148 2.865 -0.227 1 90.44 131 LEU B N 1
ATOM 4798 C CA . LEU B 1 131 ? 10.461 2.582 -0.794 1 90.44 131 LEU B CA 1
ATOM 4799 C C . LEU B 1 131 ? 11.531 3.451 -0.143 1 90.44 131 LEU B C 1
ATOM 4801 O O . LEU B 1 131 ? 12.672 3.012 0.034 1 90.44 131 LEU B O 1
ATOM 4805 N N . LEU B 1 132 ? 11.18 4.707 0.14 1 91.5 132 LEU B N 1
ATOM 4806 C CA . LEU B 1 132 ? 12.109 5.613 0.807 1 91.5 132 LEU B CA 1
ATOM 4807 C C . LEU B 1 132 ? 12.32 5.203 2.262 1 91.5 132 LEU B C 1
ATOM 4809 O O . LEU B 1 132 ? 13.281 5.637 2.902 1 91.5 132 LEU B O 1
ATOM 4813 N N . GLY B 1 133 ? 11.438 4.426 2.762 1 90.94 133 GLY B N 1
ATOM 4814 C CA . GLY B 1 133 ? 11.516 4.043 4.164 1 90.94 133 GLY B CA 1
ATOM 4815 C C . GLY B 1 133 ? 11.242 5.191 5.113 1 90.94 133 GLY B C 1
ATOM 4816 O O . GLY B 1 133 ? 11.875 5.301 6.164 1 90.94 133 GLY B O 1
ATOM 4817 N N . ILE B 1 134 ? 10.289 6.035 4.723 1 94.88 134 ILE B N 1
ATOM 4818 C CA . ILE B 1 134 ? 10.109 7.234 5.535 1 94.88 134 ILE B CA 1
ATOM 4819 C C . ILE B 1 134 ? 9.453 6.863 6.863 1 94.88 134 ILE B C 1
ATOM 4821 O O . ILE B 1 134 ? 9.492 7.645 7.82 1 94.88 134 ILE B O 1
ATOM 4825 N N . HIS B 1 135 ? 8.898 5.73 6.957 1 93.88 135 HIS B N 1
ATOM 4826 C CA . HIS B 1 135 ? 8.25 5.309 8.195 1 93.88 135 HIS B CA 1
ATOM 4827 C C . HIS B 1 135 ? 9.242 4.629 9.133 1 93.88 135 HIS B C 1
ATOM 4829 O O . HIS B 1 135 ? 8.906 4.316 10.273 1 93.88 135 HIS B O 1
ATOM 4835 N N . ARG B 1 136 ? 10.445 4.414 8.734 1 93.25 136 ARG B N 1
ATOM 4836 C CA . ARG B 1 136 ? 11.477 3.752 9.523 1 93.25 136 ARG B CA 1
ATOM 4837 C C . ARG B 1 136 ? 12.633 4.699 9.805 1 93.25 136 ARG B C 1
ATOM 4839 O O . ARG B 1 136 ? 13.445 4.984 8.922 1 93.25 136 ARG B O 1
ATOM 4846 N N . ILE B 1 137 ? 12.766 5.117 11.055 1 91.69 137 ILE B N 1
ATOM 4847 C CA . ILE B 1 137 ? 13.773 6.094 11.445 1 91.69 137 ILE B CA 1
ATOM 4848 C C . ILE B 1 137 ? 15.172 5.531 11.195 1 91.69 137 ILE B C 1
ATOM 4850 O O . ILE B 1 137 ? 16.109 6.281 10.953 1 91.69 137 ILE B O 1
ATOM 4854 N N . SER B 1 138 ? 15.336 4.137 11.188 1 90.94 138 SER B N 1
ATOM 4855 C CA . SER B 1 138 ? 16.625 3.506 10.922 1 90.94 138 SER B CA 1
ATOM 4856 C C . SER B 1 138 ? 17.125 3.832 9.516 1 90.94 138 SER B C 1
ATOM 4858 O O . SER B 1 138 ? 18.328 3.863 9.273 1 90.94 138 SER B O 1
ATOM 4860 N N . GLU B 1 139 ? 16.234 4.191 8.594 1 89 139 GLU B N 1
ATOM 4861 C CA . GLU B 1 139 ? 16.578 4.473 7.203 1 89 139 GLU B CA 1
ATOM 4862 C C . GLU B 1 139 ? 17.094 5.902 7.043 1 89 139 GLU B C 1
ATOM 4864 O O . GLU B 1 139 ? 17.562 6.285 5.969 1 89 139 GLU B O 1
ATOM 4869 N N . TYR B 1 140 ? 17.047 6.715 8.141 1 91.25 140 TYR B N 1
ATOM 4870 C CA . TYR B 1 140 ? 17.453 8.109 8.047 1 91.25 140 TYR B CA 1
ATOM 4871 C C . TYR B 1 140 ? 18.953 8.25 8.312 1 91.25 140 TYR B C 1
ATOM 4873 O O . TYR B 1 140 ? 19.516 9.336 8.164 1 91.25 140 TYR B O 1
ATOM 4881 N N . GLU B 1 141 ? 19.641 7.191 8.594 1 90.62 141 GLU B N 1
ATOM 4882 C CA . GLU B 1 141 ? 21.078 7.223 8.828 1 90.62 141 GLU B CA 1
ATOM 4883 C C . GLU B 1 141 ? 21.828 7.695 7.586 1 90.62 141 GLU B C 1
ATOM 4885 O O . GLU B 1 141 ? 21.609 7.188 6.484 1 90.62 141 GLU B O 1
ATOM 4890 N N . GLY B 1 142 ? 22.641 8.789 7.801 1 89.88 142 GLY B N 1
ATOM 4891 C CA . GLY B 1 142 ? 23.469 9.297 6.723 1 89.88 142 GLY B CA 1
ATOM 4892 C C . GLY B 1 142 ? 22.797 10.383 5.906 1 89.88 142 GLY B C 1
ATOM 4893 O O . GLY B 1 142 ? 23.438 10.984 5.031 1 89.88 142 GLY B O 1
ATOM 4894 N N . LEU B 1 143 ? 21.656 10.719 6.129 1 91.62 143 LEU B N 1
ATOM 4895 C CA . LEU B 1 143 ? 20.953 11.781 5.41 1 91.62 143 LEU B CA 1
ATOM 4896 C C . LEU B 1 143 ? 21.422 13.156 5.895 1 91.62 143 LEU B C 1
ATOM 4898 O O . LEU B 1 143 ? 21.766 13.32 7.066 1 91.62 143 LEU B O 1
ATOM 4902 N N . ASN B 1 144 ? 21.469 14.094 5.066 1 91.81 144 ASN B N 1
ATOM 4903 C CA . ASN B 1 144 ? 21.719 15.461 5.52 1 91.81 144 ASN B CA 1
ATOM 4904 C C . ASN B 1 144 ? 20.516 16.031 6.281 1 91.81 144 ASN B C 1
ATOM 4906 O O . ASN B 1 144 ? 19.438 15.43 6.289 1 91.81 144 ASN B O 1
ATOM 4910 N N . ARG B 1 145 ? 20.672 17.188 6.785 1 91.38 145 ARG B N 1
ATOM 4911 C CA . ARG B 1 145 ? 19.703 17.719 7.734 1 91.38 145 ARG B CA 1
ATOM 4912 C C . ARG B 1 145 ? 18.438 18.188 7.02 1 91.38 145 ARG B C 1
ATOM 4914 O O . ARG B 1 145 ? 17.328 18.062 7.555 1 91.38 145 ARG B O 1
ATOM 4921 N N . ILE B 1 146 ? 18.516 18.781 5.82 1 95.94 146 ILE B N 1
ATOM 4922 C CA . ILE B 1 146 ? 17.344 19.219 5.062 1 95.94 146 ILE B CA 1
ATOM 4923 C C . ILE B 1 146 ? 16.484 18.016 4.691 1 95.94 146 ILE B C 1
ATOM 4925 O O . ILE B 1 146 ? 15.281 17.984 4.941 1 95.94 146 ILE B O 1
ATOM 4929 N N . GLU B 1 147 ? 17.188 16.891 4.188 1 94.81 147 GLU B N 1
ATOM 4930 C CA . GLU B 1 147 ? 16.484 15.688 3.764 1 94.81 147 GLU B CA 1
ATOM 4931 C C . GLU B 1 147 ? 15.805 15 4.945 1 94.81 147 GLU B C 1
ATOM 4933 O O . GLU B 1 147 ? 14.695 14.477 4.816 1 94.81 147 GLU B O 1
ATOM 4938 N N . THR B 1 148 ? 16.469 15.062 6.02 1 95.88 148 THR B N 1
ATOM 4939 C CA . THR B 1 148 ? 15.914 14.461 7.227 1 95.88 148 THR B CA 1
ATOM 4940 C C . THR B 1 148 ? 14.586 15.109 7.602 1 95.88 148 THR B C 1
ATOM 4942 O O . THR B 1 148 ? 13.602 14.414 7.852 1 95.88 148 THR B O 1
ATOM 4945 N N . GLN B 1 149 ? 14.578 16.422 7.598 1 95.62 149 GLN B N 1
ATOM 4946 C CA . GLN B 1 149 ? 13.352 17.125 7.977 1 95.62 149 GLN B CA 1
ATOM 4947 C C . GLN B 1 149 ? 12.273 16.969 6.906 1 95.62 149 GLN B C 1
ATOM 4949 O O . GLN B 1 149 ? 11.086 16.875 7.223 1 95.62 149 GLN B O 1
ATOM 4954 N N . LEU B 1 150 ? 12.711 16.906 5.645 1 97.94 150 LEU B N 1
ATOM 4955 C CA . LEU B 1 150 ? 11.758 16.703 4.559 1 97.94 150 LEU B CA 1
ATOM 4956 C C . LEU B 1 150 ? 11.078 15.352 4.68 1 97.94 150 LEU B C 1
ATOM 4958 O O . LEU B 1 150 ? 9.867 15.242 4.512 1 97.94 150 LEU B O 1
ATOM 4962 N N . ARG B 1 151 ? 11.773 14.312 5.043 1 97.38 151 ARG B N 1
ATOM 4963 C CA . ARG B 1 151 ? 11.219 12.969 5.156 1 97.38 151 ARG B CA 1
ATOM 4964 C C . ARG B 1 151 ? 10.305 12.852 6.375 1 97.38 151 ARG B C 1
ATOM 4966 O O . ARG B 1 151 ? 9.289 12.156 6.328 1 97.38 151 ARG B O 1
ATOM 4973 N N . LYS B 1 152 ? 10.773 13.516 7.402 1 97.94 152 LYS B N 1
ATOM 4974 C CA . LYS B 1 152 ? 9.906 13.508 8.578 1 97.94 152 LYS B CA 1
ATOM 4975 C C . LYS B 1 152 ? 8.562 14.172 8.281 1 97.94 152 LYS B C 1
ATOM 4977 O O . LYS B 1 152 ? 7.512 13.648 8.648 1 97.94 152 LYS B O 1
ATOM 4982 N N . LYS B 1 153 ? 8.586 15.305 7.633 1 98.56 153 LYS B N 1
ATOM 4983 C CA . LYS B 1 153 ? 7.348 15.977 7.254 1 98.56 153 LYS B CA 1
ATOM 4984 C C . LYS B 1 153 ? 6.531 15.109 6.293 1 98.56 153 LYS B C 1
ATOM 4986 O O . LYS B 1 153 ? 5.305 15.031 6.418 1 98.56 153 LYS B O 1
ATOM 4991 N N . ALA B 1 154 ? 7.223 14.453 5.375 1 98.62 154 ALA B N 1
ATOM 4992 C CA . ALA B 1 154 ? 6.551 13.578 4.422 1 98.62 154 ALA B CA 1
ATOM 4993 C C . ALA B 1 154 ? 5.84 12.43 5.137 1 98.62 154 ALA B C 1
ATOM 4995 O O . ALA B 1 154 ? 4.742 12.031 4.742 1 98.62 154 ALA B O 1
ATOM 4996 N N . PHE B 1 155 ? 6.449 11.875 6.168 1 98.25 155 PHE B N 1
ATOM 4997 C CA . PHE B 1 155 ? 5.832 10.805 6.934 1 98.25 155 PHE B CA 1
ATOM 4998 C C . PHE B 1 155 ? 4.48 11.234 7.484 1 98.25 155 PHE B C 1
ATOM 5000 O O . PHE B 1 155 ? 3.484 10.523 7.336 1 98.25 155 PHE B O 1
ATOM 5007 N N . TRP B 1 156 ? 4.496 12.352 8.078 1 98.69 156 TRP B N 1
ATOM 5008 C CA . TRP B 1 156 ? 3.271 12.789 8.742 1 98.69 156 TRP B CA 1
ATOM 5009 C C . TRP B 1 156 ? 2.209 13.172 7.715 1 98.69 156 TRP B C 1
ATOM 5011 O O . TRP B 1 156 ? 1.017 12.953 7.938 1 98.69 156 TRP B O 1
ATOM 5021 N N . LEU B 1 157 ? 2.605 13.773 6.578 1 98.69 157 LEU B N 1
ATOM 5022 C CA . LEU B 1 157 ? 1.646 14.039 5.516 1 98.69 157 LEU B CA 1
ATOM 5023 C C . LEU B 1 157 ? 1.012 12.742 5.016 1 98.69 157 LEU B C 1
ATOM 5025 O O . LEU B 1 157 ? -0.204 12.68 4.82 1 98.69 157 LEU B O 1
ATOM 5029 N N . GLN B 1 158 ? 1.808 11.711 4.867 1 97.94 158 GLN B N 1
ATOM 5030 C CA . GLN B 1 158 ? 1.282 10.406 4.48 1 97.94 158 GLN B CA 1
ATOM 5031 C C . GLN B 1 158 ? 0.377 9.836 5.566 1 97.94 158 GLN B C 1
ATOM 5033 O O . GLN B 1 158 ? -0.626 9.188 5.266 1 97.94 158 GLN B O 1
ATOM 5038 N N . PHE B 1 159 ? 0.819 10.055 6.777 1 97.19 159 PHE B N 1
ATOM 5039 C CA . PHE B 1 1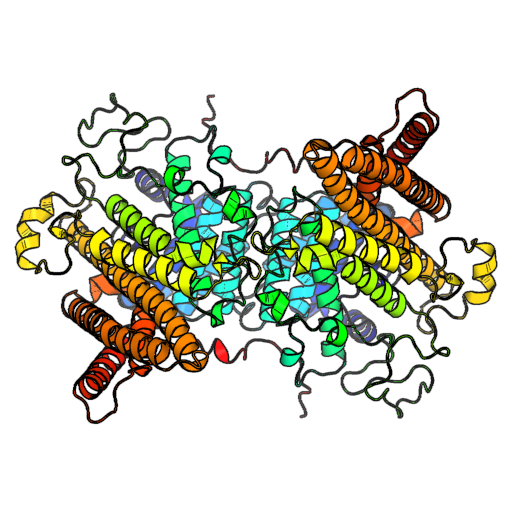59 ? 0.041 9.562 7.906 1 97.19 159 PHE B CA 1
ATOM 5040 C C . PHE B 1 159 ? -1.355 10.172 7.91 1 97.19 159 PHE B C 1
ATOM 5042 O O . PHE B 1 159 ? -2.332 9.5 8.25 1 97.19 159 PHE B O 1
ATOM 5049 N N . TYR B 1 160 ? -1.438 11.5 7.535 1 96.5 160 TYR B N 1
ATOM 5050 C CA . TYR B 1 160 ? -2.748 12.133 7.449 1 96.5 160 TYR B CA 1
ATOM 5051 C C . TYR B 1 160 ? -3.641 11.406 6.449 1 96.5 160 TYR B C 1
ATOM 5053 O O . TYR B 1 160 ? -4.809 11.125 6.734 1 96.5 160 TYR B O 1
ATOM 5061 N N . GLY B 1 161 ? -3.014 11.117 5.289 1 92.62 161 GLY B N 1
ATOM 5062 C CA . GLY B 1 161 ? -3.77 10.375 4.297 1 92.62 161 GLY B CA 1
ATOM 5063 C C . GLY B 1 161 ? -4.188 9 4.77 1 92.62 161 GLY B C 1
ATOM 5064 O O . GLY B 1 161 ? -5.316 8.562 4.527 1 92.62 161 GLY B O 1
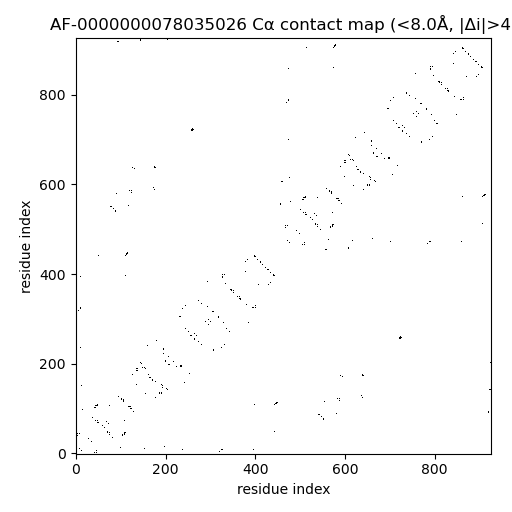ATOM 5065 N N . TYR B 1 162 ? -3.379 8.352 5.422 1 92.38 162 TYR B N 1
ATOM 5066 C CA . TYR B 1 162 ? -3.662 7.043 6 1 92.38 162 TYR B CA 1
ATOM 5067 C C . TYR B 1 162 ? -4.801 7.125 7.008 1 92.38 162 TYR B C 1
ATOM 5069 O O . TYR B 1 162 ? -5.73 6.312 6.973 1 92.38 162 TYR B O 1
ATOM 5077 N N . ALA B 1 163 ? -4.676 8.109 7.922 1 92.38 163 ALA B N 1
ATOM 5078 C CA . ALA B 1 163 ? -5.707 8.312 8.938 1 92.38 163 ALA B CA 1
ATOM 5079 C C . ALA B 1 163 ? -7.07 8.555 8.289 1 92.38 163 ALA B C 1
ATOM 5081 O O . ALA B 1 163 ? -8.07 7.977 8.711 1 92.38 163 ALA B O 1
ATOM 5082 N N . HIS B 1 164 ? -7.102 9.383 7.211 1 90.19 164 HIS B N 1
ATOM 5083 C CA . HIS B 1 164 ? -8.352 9.641 6.516 1 90.19 164 HIS B CA 1
ATOM 5084 C C . HIS B 1 164 ? -8.914 8.367 5.891 1 90.19 164 HIS B C 1
ATOM 5086 O O . HIS B 1 164 ? -10.133 8.164 5.879 1 90.19 164 HIS B O 1
ATOM 5092 N N . SER B 1 165 ? -8.016 7.445 5.434 1 84.56 165 SER B N 1
ATOM 5093 C CA . SER B 1 165 ? -8.508 6.223 4.801 1 84.56 165 SER B CA 1
ATOM 5094 C C . SER B 1 165 ? -9.102 5.27 5.832 1 84.56 165 SER B C 1
ATOM 5096 O O . SER B 1 165 ? -10.023 4.512 5.527 1 84.56 165 SER B O 1
ATOM 5098 N N . LEU B 1 166 ? -8.664 5.391 7.012 1 84.44 166 LEU B N 1
ATOM 5099 C CA . LEU B 1 166 ? -9.172 4.531 8.078 1 84.44 166 LEU B CA 1
ATOM 5100 C C . LEU B 1 166 ? -10.523 5.035 8.586 1 84.44 166 LEU B C 1
ATOM 5102 O O . LEU B 1 166 ? -11.359 4.242 9.023 1 84.44 166 LEU B O 1
ATOM 5106 N N . ILE B 1 167 ? -10.594 6.254 8.57 1 86.31 167 ILE B N 1
ATOM 5107 C CA . ILE B 1 167 ? -11.805 6.863 9.109 1 86.31 167 ILE B CA 1
ATOM 5108 C C . ILE B 1 167 ? -12.938 6.754 8.086 1 86.31 167 ILE B C 1
ATOM 5110 O O . ILE B 1 167 ? -14.086 6.488 8.453 1 86.31 167 ILE B O 1
ATOM 5114 N N . HIS B 1 168 ? -12.617 6.934 6.801 1 75.25 168 HIS B N 1
ATOM 5115 C CA . HIS B 1 168 ? -13.656 6.941 5.781 1 75.25 168 HIS B CA 1
ATOM 5116 C C . HIS B 1 168 ? -13.727 5.602 5.059 1 75.25 168 HIS B C 1
ATOM 5118 O O . HIS B 1 168 ? -12.773 5.203 4.391 1 75.25 168 HIS B O 1
ATOM 5124 N N . VAL B 1 169 ? -14.891 4.844 5.23 1 55.38 169 VAL B N 1
ATOM 5125 C CA . VAL B 1 169 ? -15.125 3.52 4.668 1 55.38 169 VAL B CA 1
ATOM 5126 C C . VAL B 1 169 ? -14.93 3.559 3.154 1 55.38 169 VAL B C 1
ATOM 5128 O O . VAL B 1 169 ? -14.344 2.645 2.572 1 55.38 169 VAL B O 1
ATOM 5131 N N . GLY B 1 170 ? -15.531 4.656 2.447 1 53 170 GLY B N 1
ATOM 5132 C CA . GLY B 1 170 ? -15.469 4.766 0.998 1 53 170 GLY B CA 1
ATOM 5133 C C . GLY B 1 170 ? -14.055 4.809 0.462 1 53 170 GLY B C 1
ATOM 5134 O O . GLY B 1 170 ? -13.828 4.59 -0.73 1 53 170 GLY B O 1
ATOM 5135 N N . ARG B 1 171 ? -13.18 5.035 1.468 1 52.72 171 ARG B N 1
ATOM 5136 C CA . ARG B 1 171 ? -11.789 5.172 1.035 1 52.72 171 ARG B CA 1
ATOM 5137 C C . ARG B 1 171 ? -11.023 3.873 1.242 1 52.72 171 ARG B C 1
ATOM 5139 O O . ARG B 1 171 ? -9.836 3.791 0.925 1 52.72 171 ARG B O 1
ATOM 5146 N N . ARG B 1 172 ? -11.766 2.873 1.642 1 63.16 172 ARG B N 1
ATOM 5147 C CA . ARG B 1 172 ? -11.078 1.611 1.905 1 63.16 172 ARG B CA 1
ATOM 5148 C C . ARG B 1 172 ? -10.688 0.921 0.605 1 63.16 172 ARG B C 1
ATOM 5150 O O . ARG B 1 172 ? -9.969 -0.082 0.623 1 63.16 172 ARG B O 1
ATOM 5157 N N . GLU B 1 173 ? -11.102 1.639 -0.552 1 73.19 173 GLU B N 1
ATOM 5158 C CA . GLU B 1 173 ? -10.75 1.04 -1.837 1 73.19 173 GLU B CA 1
ATOM 5159 C C . GLU B 1 173 ? -9.328 1.411 -2.248 1 73.19 173 GLU B C 1
ATOM 5161 O O . GLU B 1 173 ? -8.836 0.957 -3.283 1 73.19 173 GLU B O 1
ATOM 5166 N N . GLN B 1 174 ? -8.711 2.131 -1.269 1 82.5 174 GLN B N 1
ATOM 5167 C CA . GLN B 1 174 ? -7.328 2.498 -1.568 1 82.5 174 GLN B CA 1
ATOM 5168 C C . GLN B 1 174 ? -6.348 1.62 -0.799 1 82.5 174 GLN B C 1
ATOM 5170 O O . GLN B 1 174 ? -6.617 1.228 0.338 1 82.5 174 GLN B O 1
ATOM 5175 N N . LEU B 1 175 ? -5.254 1.354 -1.684 1 90.25 175 LEU B N 1
ATOM 5176 C CA . LEU B 1 175 ? -4.137 0.74 -0.975 1 90.25 175 LEU B CA 1
ATOM 5177 C C . LEU B 1 175 ? -3.586 1.68 0.092 1 90.25 175 LEU B C 1
ATOM 5179 O O . LEU B 1 175 ? -3.551 2.896 -0.105 1 90.25 175 LEU B O 1
ATOM 5183 N N . THR B 1 176 ? -3.234 1.123 1.306 1 88.12 176 THR B N 1
ATOM 5184 C CA . THR B 1 176 ? -2.855 1.984 2.42 1 88.12 176 THR B CA 1
ATOM 5185 C C . THR B 1 176 ? -1.34 1.993 2.605 1 88.12 176 THR B C 1
ATOM 5187 O O . THR B 1 176 ? -0.67 0.995 2.332 1 88.12 176 THR B O 1
ATOM 5190 N N . PHE B 1 177 ? -0.88 3.045 3.021 1 91.69 177 PHE B N 1
ATOM 5191 C CA . PHE B 1 177 ? 0.533 3.303 3.271 1 91.69 177 PHE B CA 1
ATOM 5192 C C . PHE B 1 177 ? 1.067 2.373 4.355 1 91.69 177 PHE B C 1
ATOM 5194 O O . PHE B 1 177 ? 2.131 1.77 4.191 1 91.69 177 PHE B O 1
ATOM 5201 N N . LEU B 1 178 ? 0.372 2.264 5.5 1 88.56 178 LEU B N 1
ATOM 5202 C CA . LEU B 1 178 ? 0.764 1.394 6.605 1 88.56 178 LEU B CA 1
ATOM 5203 C C . LEU B 1 178 ? -0.176 0.198 6.715 1 88.56 178 LEU B C 1
ATOM 5205 O O . LEU B 1 178 ? -1.328 0.267 6.277 1 88.56 178 LEU B O 1
ATOM 5209 N N . ASP B 1 179 ? 0.413 -0.857 7.07 1 80.12 179 ASP B N 1
ATOM 5210 C CA . ASP B 1 179 ? -0.375 -2.031 7.434 1 80.12 179 ASP B CA 1
ATOM 5211 C C . ASP B 1 179 ? 0.084 -2.611 8.766 1 80.12 179 ASP B C 1
ATOM 5213 O O . ASP B 1 179 ? 0.927 -2.023 9.453 1 80.12 179 ASP B O 1
ATOM 5217 N N . HIS B 1 180 ? -0.494 -3.551 9.258 1 76.62 180 HIS B N 1
ATOM 5218 C CA . HIS B 1 180 ? -0.24 -4.098 10.586 1 76.62 180 HIS B CA 1
ATOM 5219 C C . HIS B 1 180 ? 1.224 -4.496 10.75 1 76.62 180 HIS B C 1
ATOM 5221 O O . HIS B 1 180 ? 1.779 -4.398 11.844 1 76.62 180 HIS B O 1
ATOM 5227 N N . TYR B 1 181 ? 1.813 -4.898 9.656 1 75.94 181 TYR B N 1
ATOM 5228 C CA . TYR B 1 181 ? 3.205 -5.32 9.758 1 75.94 181 TYR B CA 1
ATOM 5229 C C . TYR B 1 181 ? 4.137 -4.117 9.836 1 75.94 181 TYR B C 1
ATOM 5231 O O . TYR B 1 181 ? 5.043 -4.074 10.672 1 75.94 181 TYR B O 1
ATOM 5239 N N . THR B 1 182 ? 3.938 -3.102 9.07 1 83.69 182 THR B N 1
ATOM 5240 C CA . THR B 1 182 ? 4.828 -1.95 9.008 1 83.69 182 THR B CA 1
ATOM 5241 C C . THR B 1 182 ? 4.645 -1.053 10.227 1 83.69 182 THR B C 1
ATOM 5243 O O . THR B 1 182 ? 5.578 -0.354 10.633 1 83.69 182 THR B O 1
ATOM 5246 N N . LEU B 1 183 ? 3.406 -1.081 10.797 1 84.62 183 LEU B N 1
ATOM 5247 C CA . LEU B 1 183 ? 3.127 -0.259 11.969 1 84.62 183 LEU B CA 1
ATOM 5248 C C . LEU B 1 183 ? 4.059 -0.621 13.117 1 84.62 183 LEU B C 1
ATOM 5250 O O . LEU B 1 183 ? 4.402 0.237 13.938 1 84.62 183 LEU B O 1
ATOM 5254 N N . ARG B 1 184 ? 4.555 -1.802 13.109 1 81.06 184 ARG B N 1
ATOM 5255 C CA . ARG B 1 184 ? 5.426 -2.277 14.172 1 81.06 184 ARG B CA 1
ATOM 5256 C C . ARG B 1 184 ? 6.801 -1.622 14.086 1 81.06 184 ARG B C 1
ATOM 5258 O O . ARG B 1 184 ? 7.508 -1.519 15.094 1 81.06 184 ARG B O 1
ATOM 5265 N N . ASP B 1 185 ? 7.086 -1.144 12.961 1 84.31 185 ASP B N 1
ATOM 5266 C CA . ASP B 1 185 ? 8.414 -0.574 12.734 1 84.31 185 ASP B CA 1
ATOM 5267 C C . ASP B 1 185 ? 8.391 0.943 12.906 1 84.31 185 ASP B C 1
ATOM 5269 O O . ASP B 1 185 ? 9.438 1.594 12.828 1 84.31 185 ASP B O 1
ATOM 5273 N N . VAL B 1 186 ? 7.332 1.478 13.164 1 92.19 186 VAL B N 1
ATOM 5274 C CA . VAL B 1 186 ? 7.223 2.934 13.18 1 92.19 186 VAL B CA 1
ATOM 5275 C C . VAL B 1 186 ? 7.527 3.459 14.586 1 92.19 186 VAL B C 1
ATOM 5277 O O . VAL B 1 186 ? 6.891 3.055 15.555 1 92.19 186 VAL B O 1
ATOM 5280 N N . ASN B 1 187 ? 8.617 4.344 14.68 1 95.19 187 ASN B N 1
ATOM 5281 C CA . ASN B 1 187 ? 8.867 5.148 15.875 1 95.19 187 ASN B CA 1
ATOM 5282 C C . ASN B 1 187 ? 8.344 6.57 15.711 1 95.19 187 ASN B C 1
ATOM 5284 O O . ASN B 1 187 ? 9.078 7.461 15.273 1 95.19 187 ASN B O 1
ATOM 5288 N N . PHE B 1 188 ? 7.125 6.746 16.047 1 94.5 188 PHE B N 1
ATOM 5289 C CA . PHE B 1 188 ? 6.418 7.996 15.797 1 94.5 188 PHE B CA 1
ATOM 5290 C C . PHE B 1 188 ? 7.152 9.164 16.438 1 94.5 188 PHE B C 1
ATOM 5292 O O . PHE B 1 188 ? 7.254 10.242 15.844 1 94.5 188 PHE B O 1
ATOM 5299 N N . ALA B 1 189 ? 7.711 9.031 17.625 1 93.19 189 ALA B N 1
ATOM 5300 C CA . ALA B 1 189 ? 8.406 10.102 18.328 1 93.19 189 ALA B CA 1
ATOM 5301 C C . ALA B 1 189 ? 9.656 10.539 17.562 1 93.19 189 ALA B C 1
ATOM 5303 O O . ALA B 1 189 ? 9.922 11.734 17.422 1 93.19 189 ALA B O 1
ATOM 5304 N N . ALA B 1 190 ? 10.344 9.555 17.062 1 95.44 190 ALA B N 1
ATOM 5305 C CA . ALA B 1 190 ? 11.586 9.852 16.344 1 95.44 190 ALA B CA 1
ATOM 5306 C C . ALA B 1 190 ? 11.297 10.492 14.992 1 95.44 190 ALA B C 1
ATOM 5308 O O . ALA B 1 190 ? 12.18 11.117 14.406 1 95.44 190 ALA B O 1
ATOM 5309 N N . LEU B 1 191 ? 10.078 10.375 14.547 1 96.94 191 LEU B N 1
ATOM 5310 C CA . LEU B 1 191 ? 9.75 10.852 13.211 1 96.94 191 LEU B CA 1
ATOM 5311 C C . LEU B 1 191 ? 9.148 12.258 13.266 1 96.94 191 LEU B C 1
ATOM 5313 O O . LEU B 1 191 ? 8.852 12.844 12.227 1 96.94 191 LEU B O 1
ATOM 5317 N N . VAL B 1 192 ? 9.039 12.875 14.438 1 95.38 192 VAL B N 1
ATOM 5318 C CA . VAL B 1 192 ? 8.578 14.258 14.547 1 95.38 192 VAL B CA 1
ATOM 5319 C C . VAL B 1 192 ? 9.664 15.195 14.031 1 95.38 192 VAL B C 1
ATOM 5321 O O . VAL B 1 192 ? 10.836 15.078 14.414 1 95.38 192 VAL B O 1
ATOM 5324 N N . PRO B 1 193 ? 9.328 16.172 13.086 1 95.75 193 PRO B N 1
ATOM 5325 C CA . PRO B 1 193 ? 10.328 17.125 12.609 1 95.75 193 PRO B CA 1
ATOM 5326 C C . PRO B 1 193 ? 10.797 18.078 13.695 1 95.75 193 PRO B C 1
ATOM 5328 O O . PRO B 1 193 ? 10.102 18.266 14.703 1 95.75 193 PRO B O 1
ATOM 5331 N N . LEU B 1 194 ? 11.945 18.656 13.422 1 92.31 194 LEU B N 1
ATOM 5332 C CA . LEU B 1 194 ? 12.414 19.703 14.32 1 92.31 194 LEU B CA 1
ATOM 5333 C C . LEU B 1 194 ? 11.523 20.938 14.219 1 92.31 194 LEU B C 1
ATOM 5335 O O . LEU B 1 194 ? 11.117 21.328 13.125 1 92.31 194 LEU B O 1
ATOM 5339 N N . ASP B 1 195 ? 11.242 21.484 15.336 1 88.31 195 ASP B N 1
ATOM 5340 C CA . ASP B 1 195 ? 10.414 22.688 15.375 1 88.31 195 ASP B CA 1
ATOM 5341 C C . ASP B 1 195 ? 11.234 23.938 15.031 1 88.31 195 ASP B C 1
ATOM 5343 O O . ASP B 1 195 ? 11.406 24.812 15.875 1 88.31 195 ASP B O 1
ATOM 5347 N N . ILE B 1 196 ? 11.766 23.922 13.922 1 89.25 196 ILE B N 1
ATOM 5348 C CA . ILE B 1 196 ? 12.625 24.984 13.406 1 89.25 196 ILE B CA 1
ATOM 5349 C C . ILE B 1 196 ? 12.242 25.297 11.969 1 89.25 196 ILE B C 1
ATOM 5351 O O . ILE B 1 196 ? 11.953 24.391 11.18 1 89.25 196 ILE B O 1
ATOM 5355 N N . GLU B 1 197 ? 12.188 26.609 11.688 1 90.56 197 GLU B N 1
ATOM 5356 C CA . GLU B 1 197 ? 11.844 27.031 10.328 1 90.56 197 GLU B CA 1
ATOM 5357 C C . GLU B 1 197 ? 12.906 26.594 9.328 1 90.56 197 GLU B C 1
ATOM 5359 O O . GLU B 1 197 ? 14.078 26.469 9.68 1 90.56 197 GLU B O 1
ATOM 5364 N N . ASP B 1 198 ? 12.562 26.453 8.133 1 92.88 198 ASP B N 1
ATOM 5365 C CA . ASP B 1 198 ? 13.438 25.984 7.066 1 92.88 198 ASP B CA 1
ATOM 5366 C C . ASP B 1 198 ? 14.664 26.875 6.918 1 92.88 198 ASP B C 1
ATOM 5368 O O . ASP B 1 198 ? 15.75 26.406 6.578 1 92.88 198 ASP B O 1
ATOM 5372 N N . GLU B 1 199 ? 14.477 28.156 7.145 1 90.44 199 GLU B N 1
ATOM 5373 C CA . GLU B 1 199 ? 15.523 29.156 6.934 1 90.44 199 GLU B CA 1
ATOM 5374 C C . GLU B 1 199 ? 16.688 28.938 7.887 1 90.44 199 GLU B C 1
ATOM 5376 O O . GLU B 1 199 ? 17.797 29.422 7.645 1 90.44 199 GLU B O 1
ATOM 5381 N N . LEU B 1 200 ? 16.453 28.141 8.812 1 87.25 200 LEU B N 1
ATOM 5382 C CA . LEU B 1 200 ? 17.484 27.922 9.805 1 87.25 200 LEU B CA 1
ATOM 5383 C C . LEU B 1 200 ? 18.094 26.516 9.656 1 87.25 200 LEU B C 1
ATOM 5385 O O . LEU B 1 200 ? 18.781 26.031 10.562 1 87.25 200 LEU B O 1
ATOM 5389 N N . ILE B 1 201 ? 17.781 25.906 8.664 1 92 201 ILE B N 1
ATOM 5390 C CA . ILE B 1 201 ? 18.281 24.562 8.398 1 92 201 ILE B CA 1
ATOM 5391 C C . ILE B 1 201 ? 19.078 24.562 7.098 1 92 201 ILE B C 1
ATOM 5393 O O . ILE B 1 201 ? 18.578 24.969 6.051 1 92 201 ILE B O 1
ATOM 5397 N N . THR B 1 202 ? 20.312 24.141 7.102 1 90.94 202 THR B N 1
ATOM 5398 C CA . THR B 1 202 ? 21.141 23.859 5.934 1 90.94 202 THR B CA 1
ATOM 5399 C C . THR B 1 202 ? 21.484 22.375 5.848 1 90.94 202 THR B C 1
ATOM 5401 O O . THR B 1 202 ? 21.094 21.594 6.723 1 90.94 202 THR B O 1
ATOM 5404 N N . GLU B 1 203 ? 22.062 22.016 4.945 1 90.19 203 GLU B N 1
ATOM 5405 C CA . GLU B 1 203 ? 22.391 20.609 4.766 1 90.19 203 GLU B CA 1
ATOM 5406 C C . GLU B 1 203 ? 23.297 20.094 5.891 1 90.19 203 GLU B C 1
ATOM 5408 O O . GLU B 1 203 ? 23.219 18.922 6.27 1 90.19 203 GLU B O 1
ATOM 5413 N N . GLN B 1 204 ? 24.031 21 6.324 1 89.56 204 GLN B N 1
ATOM 5414 C CA . GLN B 1 204 ? 25.062 20.609 7.266 1 89.56 204 GLN B CA 1
ATOM 5415 C C . GLN B 1 204 ? 24.656 20.906 8.703 1 89.56 204 GLN B C 1
ATOM 5417 O O . GLN B 1 204 ? 25.094 20.234 9.633 1 89.56 204 GLN B O 1
ATOM 5422 N N . THR B 1 205 ? 23.844 22.031 8.781 1 85.81 205 THR B N 1
ATOM 5423 C CA . THR B 1 205 ? 23.641 22.5 10.148 1 85.81 205 THR B CA 1
ATOM 5424 C C . THR B 1 205 ? 22.219 22.984 10.359 1 85.81 205 THR B C 1
ATOM 5426 O O . THR B 1 205 ? 21.547 23.391 9.398 1 85.81 205 THR B O 1
ATOM 5429 N N . VAL B 1 206 ? 21.812 22.844 11.531 1 86.75 206 VAL B N 1
ATOM 5430 C CA . VAL B 1 206 ? 20.562 23.438 12 1 86.75 206 VAL B CA 1
ATOM 5431 C C . VAL B 1 206 ? 20.875 24.547 13 1 86.75 206 VAL B C 1
ATOM 5433 O O . VAL B 1 206 ? 21.547 24.328 14 1 86.75 206 VAL B O 1
ATOM 5436 N N . PHE B 1 207 ? 20.359 25.766 12.562 1 80.06 207 PHE B N 1
ATOM 5437 C CA . PHE B 1 207 ? 20.656 26.906 13.406 1 80.06 207 PHE B CA 1
ATOM 5438 C C . PHE B 1 207 ? 19.578 27.094 14.477 1 80.06 207 PHE B C 1
ATOM 5440 O O . PHE B 1 207 ? 18.391 26.859 14.219 1 80.06 207 PHE B O 1
ATOM 5447 N N . ASP B 1 208 ? 20.031 27.422 15.492 1 65.38 208 ASP B N 1
ATOM 5448 C CA . ASP B 1 208 ? 19.109 27.656 16.609 1 65.38 208 ASP B CA 1
ATOM 5449 C C . ASP B 1 208 ? 18.516 29.062 16.531 1 65.38 208 ASP B C 1
ATOM 5451 O O . ASP B 1 208 ? 19.234 30.047 16.422 1 65.38 208 ASP B O 1
ATOM 5455 N N . PRO B 1 209 ? 17.062 29.203 16.234 1 59.88 209 PRO B N 1
ATOM 5456 C CA . PRO B 1 209 ? 16.438 30.516 16.125 1 59.88 209 PRO B CA 1
ATOM 5457 C C . PRO B 1 209 ? 16.812 31.438 17.297 1 59.88 209 PRO B C 1
ATOM 5459 O O . PRO B 1 209 ? 16.781 32.656 17.156 1 59.88 209 PRO B O 1
ATOM 5462 N N . VAL B 1 210 ? 17.016 30.938 18.344 1 55.97 210 VAL B N 1
ATOM 5463 C CA . VAL B 1 210 ? 17.344 31.781 19.484 1 55.97 210 VAL B CA 1
ATOM 5464 C C . VAL B 1 210 ? 18.766 32.312 19.328 1 55.97 210 VAL B C 1
ATOM 5466 O O . VAL B 1 210 ? 19.016 33.5 19.578 1 55.97 210 VAL B O 1
ATOM 5469 N N . THR B 1 211 ? 19.609 31.656 18.875 1 50.31 211 THR B N 1
ATOM 5470 C CA . THR B 1 211 ? 20.984 32.125 18.859 1 50.31 211 THR B CA 1
ATOM 5471 C C . THR B 1 211 ? 21.438 32.438 17.438 1 50.31 211 THR B C 1
ATOM 5473 O O . THR B 1 211 ? 22.453 33.125 17.234 1 50.31 211 THR B O 1
ATOM 5476 N N . LEU B 1 212 ? 20.516 32.719 16.25 1 45.44 212 LEU B N 1
ATOM 5477 C CA . LEU B 1 212 ? 20.859 32.906 14.844 1 45.44 212 LEU B CA 1
ATOM 5478 C C . LEU B 1 212 ? 22.312 32.531 14.578 1 45.44 212 LEU B C 1
ATOM 5480 O O . LEU B 1 212 ? 22.891 32.938 13.57 1 45.44 212 LEU B O 1
ATOM 5484 N N . ASP B 1 213 ? 23.109 32.312 15.359 1 39.88 213 ASP B N 1
ATOM 5485 C CA . ASP B 1 213 ? 24.531 32.062 15.211 1 39.88 213 ASP B CA 1
ATOM 5486 C C . ASP B 1 213 ? 24.781 30.75 14.492 1 39.88 213 ASP B C 1
ATOM 5488 O O . ASP B 1 213 ? 24.375 29.688 14.969 1 39.88 213 ASP B O 1
ATOM 5492 N N . PRO B 1 214 ? 25.031 30.938 13.203 1 42.12 214 PRO B N 1
ATOM 5493 C CA . PRO B 1 214 ? 25.438 29.75 12.438 1 42.12 214 PRO B CA 1
ATOM 5494 C C . PRO B 1 214 ? 26.266 28.766 13.266 1 42.12 214 PRO B C 1
ATOM 5496 O O . PRO B 1 214 ? 26.453 27.625 12.859 1 42.12 214 PRO B O 1
ATOM 5499 N N . ALA B 1 215 ? 26.953 29.391 14.172 1 38.25 215 ALA B N 1
ATOM 5500 C CA . ALA B 1 215 ? 27.922 28.625 14.93 1 38.25 215 ALA B CA 1
ATOM 5501 C C . ALA B 1 215 ? 27.234 27.656 15.891 1 38.25 215 ALA B C 1
ATOM 5503 O O . ALA B 1 215 ? 27.891 26.797 16.5 1 38.25 215 ALA B O 1
ATOM 5504 N N . SER B 1 216 ? 26.016 27.984 16.172 1 34.78 216 SER B N 1
ATOM 5505 C CA . SER B 1 216 ? 25.484 27.047 17.141 1 34.78 216 SER B CA 1
ATOM 5506 C C . SER B 1 216 ? 24.406 26.156 16.516 1 34.78 216 SER B C 1
ATOM 5508 O O . SER B 1 216 ? 23.219 26.469 16.594 1 34.78 216 SER B O 1
ATOM 5510 N N . PRO B 1 217 ? 24.766 25.422 15.625 1 41.22 217 PRO B N 1
ATOM 5511 C CA . PRO B 1 217 ? 23.828 24.438 15.062 1 41.22 217 PRO B CA 1
ATOM 5512 C C . PRO B 1 217 ? 22.953 23.781 16.125 1 41.22 217 PRO B C 1
ATOM 5514 O O . PRO B 1 217 ? 23.359 23.656 17.281 1 41.22 217 PRO B O 1
ATOM 5517 N N . MET B 1 218 ? 21.688 24.062 16.078 1 41.12 218 MET B N 1
ATOM 5518 C CA . MET B 1 218 ? 20.828 23.359 17.031 1 41.12 218 MET B CA 1
ATOM 5519 C C . MET B 1 218 ? 21.234 21.906 17.172 1 41.12 218 MET B C 1
ATOM 5521 O O . MET B 1 218 ? 21.422 21.203 16.172 1 41.12 218 MET B O 1
ATOM 5525 N N . THR B 1 219 ? 22.125 21.75 17.922 1 35.91 219 THR B N 1
ATOM 5526 C CA . THR B 1 219 ? 22.359 20.344 18.266 1 35.91 219 THR B CA 1
ATOM 5527 C C . THR B 1 219 ? 21.047 19.625 18.5 1 35.91 219 THR B C 1
ATOM 5529 O O . THR B 1 219 ? 20 20.266 18.688 1 35.91 219 THR B O 1
ATOM 5532 N N . GLY B 1 220 ? 21.062 18.453 18.547 1 34.69 220 GLY B N 1
ATOM 5533 C CA . GLY B 1 220 ? 20.266 17.234 18.5 1 34.69 220 GLY B CA 1
ATOM 5534 C C . GLY B 1 220 ? 18.953 17.344 19.25 1 34.69 220 GLY B C 1
ATOM 5535 O O . GLY B 1 220 ? 17.891 17.172 18.656 1 34.69 220 GLY B O 1
ATOM 5536 N N . ASP B 1 221 ? 19 17.094 20.531 1 34.31 221 ASP B N 1
ATOM 5537 C CA . ASP B 1 221 ? 18.047 16.422 21.391 1 34.31 221 ASP B CA 1
ATOM 5538 C C . ASP B 1 221 ? 17.016 17.391 21.938 1 34.31 221 ASP B C 1
ATOM 5540 O O . ASP B 1 221 ? 16.375 17.125 22.953 1 34.31 221 ASP B O 1
ATOM 5544 N N . SER B 1 222 ? 17.156 18.734 21.688 1 36.34 222 SER B N 1
ATOM 5545 C CA . SER B 1 222 ? 16.188 19.5 22.453 1 36.34 222 SER B CA 1
ATOM 5546 C C . SER B 1 222 ? 14.797 19.391 21.859 1 36.34 222 SER B C 1
ATOM 5548 O O . SER B 1 222 ? 14.625 19.531 20.641 1 36.34 222 SER B O 1
ATOM 5550 N N . ARG B 1 223 ? 13.93 18.703 22.516 1 40.06 223 ARG B N 1
ATOM 5551 C CA . ARG B 1 223 ? 12.523 18.438 22.25 1 40.06 223 ARG B CA 1
ATOM 5552 C C . ARG B 1 223 ? 11.789 19.703 21.812 1 40.06 223 ARG B C 1
ATOM 5554 O O . ARG B 1 223 ? 11.984 20.766 22.375 1 40.06 223 ARG B O 1
ATOM 5561 N N . PRO B 1 224 ? 11.25 19.672 20.719 1 40.06 224 PRO B N 1
ATOM 5562 C CA . PRO B 1 224 ? 10.617 20.75 19.953 1 40.06 224 PRO B CA 1
ATOM 5563 C C . PRO B 1 224 ? 9.898 21.75 20.828 1 40.06 224 PRO B C 1
ATOM 5565 O O . PRO B 1 224 ? 9.93 22.953 20.562 1 40.06 224 PRO B O 1
ATOM 5568 N N . TYR B 1 225 ? 8.961 21.297 21.688 1 39.75 225 TYR B N 1
ATOM 5569 C CA . TYR B 1 225 ? 7.953 22.203 22.234 1 39.75 225 TYR B CA 1
ATOM 5570 C C . TYR B 1 225 ? 8.531 23.047 23.375 1 39.75 225 TYR B C 1
ATOM 5572 O O . TYR B 1 225 ? 7.863 23.938 23.891 1 39.75 225 TYR B O 1
ATOM 5580 N N . ASP B 1 226 ? 9.602 22.484 24.047 1 42.62 226 ASP B N 1
ATOM 5581 C CA . ASP B 1 226 ? 9.82 23.031 25.375 1 42.62 226 ASP B CA 1
ATOM 5582 C C . ASP B 1 226 ? 10.445 24.422 25.312 1 42.62 226 ASP B C 1
ATOM 5584 O O . ASP B 1 226 ? 10.75 25.016 26.359 1 42.62 226 ASP B O 1
ATOM 5588 N N . ARG B 1 227 ? 11.094 24.766 24.281 1 43.53 227 ARG B N 1
ATOM 5589 C CA . ARG B 1 227 ? 11.758 26.031 24.547 1 43.53 227 ARG B CA 1
ATOM 5590 C C . ARG B 1 227 ? 10.781 27.203 24.438 1 43.53 227 ARG B C 1
ATOM 5592 O O . ARG B 1 227 ? 10.18 27.422 23.375 1 43.53 227 ARG B O 1
ATOM 5599 N N . THR B 1 228 ? 10.273 27.531 25.625 1 48.19 228 THR B N 1
ATOM 5600 C CA . THR B 1 228 ? 9.414 28.688 25.875 1 48.19 228 THR B CA 1
ATOM 5601 C C . THR B 1 228 ? 9.828 29.875 25.016 1 48.19 228 THR B C 1
ATOM 5603 O O . THR B 1 228 ? 9.016 30.766 24.766 1 48.19 228 THR B O 1
ATOM 5606 N N . ASP B 1 229 ? 11.055 29.812 24.688 1 57.53 229 ASP B N 1
ATOM 5607 C CA . ASP B 1 229 ? 11.5 31.078 24.109 1 57.53 229 ASP B CA 1
ATOM 5608 C C . ASP B 1 229 ? 11.445 31.016 22.578 1 57.53 229 ASP B C 1
ATOM 5610 O O . ASP B 1 229 ? 11.781 31.984 21.906 1 57.53 229 ASP B O 1
ATOM 5614 N N . ARG B 1 230 ? 10.883 29.812 22.203 1 65.75 230 ARG B N 1
ATOM 5615 C CA . ARG B 1 230 ? 10.875 29.781 20.75 1 65.75 230 ARG B CA 1
ATOM 5616 C C . ARG B 1 230 ? 9.539 30.266 20.203 1 65.75 230 ARG B C 1
ATOM 5618 O O . ARG B 1 230 ? 8.484 30 20.797 1 65.75 230 ARG B O 1
ATOM 5625 N N . PRO B 1 231 ? 9.695 31 19.172 1 76.88 231 PRO B N 1
ATOM 5626 C CA . PRO B 1 231 ? 8.453 31.484 18.562 1 76.88 231 PRO B CA 1
ATOM 5627 C C . PRO B 1 231 ? 7.617 30.359 17.969 1 76.88 231 PRO B C 1
ATOM 5629 O O . PRO B 1 231 ? 8.164 29.359 17.484 1 76.88 231 PRO B O 1
ATOM 5632 N N . PHE B 1 232 ? 6.383 30.406 18.188 1 84.12 232 PHE B N 1
ATOM 5633 C CA . PHE B 1 232 ? 5.445 29.469 17.578 1 84.12 232 PHE B CA 1
ATOM 5634 C C . PHE B 1 232 ? 5.316 29.719 16.078 1 84.12 232 PHE B C 1
ATOM 5636 O O . PHE B 1 232 ? 4.953 30.828 15.664 1 84.12 232 PHE B O 1
ATOM 5643 N N . THR B 1 233 ? 5.719 28.766 15.32 1 88.62 233 THR B N 1
ATOM 5644 C CA . THR B 1 233 ? 5.773 28.922 13.875 1 88.62 233 THR B CA 1
ATOM 5645 C C . THR B 1 233 ? 4.812 27.953 13.188 1 88.62 233 THR B C 1
ATOM 5647 O O . THR B 1 233 ? 4.105 27.188 13.859 1 88.62 233 THR B O 1
ATOM 5650 N N . SER B 1 234 ? 4.734 28 11.867 1 91.81 234 SER B N 1
ATOM 5651 C CA . SER B 1 234 ? 3.92 27.062 11.094 1 91.81 234 SER B CA 1
ATOM 5652 C C . SER B 1 234 ? 4.375 25.625 11.305 1 91.81 234 SER B C 1
ATOM 5654 O O . SER B 1 234 ? 3.564 24.703 11.258 1 91.81 234 SER B O 1
ATOM 5656 N N . ILE B 1 235 ? 5.664 25.406 11.602 1 92.69 235 ILE B N 1
ATOM 5657 C CA . ILE B 1 235 ? 6.188 24.062 11.852 1 92.69 235 ILE B CA 1
ATOM 5658 C C . ILE B 1 235 ? 5.672 23.547 13.195 1 92.69 235 ILE B C 1
ATOM 5660 O O . ILE B 1 235 ? 5.336 22.375 13.336 1 92.69 235 ILE B O 1
ATOM 5664 N N . SER B 1 236 ? 5.605 24.516 14.172 1 91.94 236 SER B N 1
ATOM 5665 C CA . SER B 1 236 ? 5.027 24.156 15.461 1 91.94 236 SER B CA 1
ATOM 5666 C C . SER B 1 236 ? 3.59 23.672 15.305 1 91.94 236 SER B C 1
ATOM 5668 O O . SER B 1 236 ? 3.201 22.656 15.906 1 91.94 236 SER B O 1
ATOM 5670 N N . ALA B 1 237 ? 2.855 24.406 14.492 1 94.44 237 ALA B N 1
ATOM 5671 C CA . ALA B 1 237 ? 1.462 24.047 14.25 1 94.44 237 ALA B CA 1
ATOM 5672 C C . ALA B 1 237 ? 1.361 22.688 13.562 1 94.44 237 ALA B C 1
ATOM 5674 O O . ALA B 1 237 ? 0.482 21.891 13.883 1 94.44 237 ALA B O 1
ATOM 5675 N N . PHE B 1 238 ? 2.205 22.438 12.625 1 96.44 238 PHE B N 1
ATOM 5676 C CA . PHE B 1 238 ? 2.254 21.156 11.914 1 96.44 238 PHE B CA 1
ATOM 5677 C C . PHE B 1 238 ? 2.502 20 12.875 1 96.44 238 PHE B C 1
ATOM 5679 O O . PHE B 1 238 ? 1.832 18.969 12.805 1 96.44 238 PHE B O 1
ATOM 5686 N N . ILE B 1 239 ? 3.461 20.141 13.734 1 94.88 239 ILE B N 1
ATOM 5687 C CA . ILE B 1 239 ? 3.797 19.125 14.727 1 94.88 239 ILE B CA 1
ATOM 5688 C C . ILE B 1 239 ? 2.604 18.891 15.648 1 94.88 239 ILE B C 1
ATOM 5690 O O . ILE B 1 239 ? 2.256 17.75 15.938 1 94.88 239 ILE B O 1
ATOM 5694 N N . ALA B 1 240 ? 2.01 20.016 16.078 1 94.44 240 ALA B N 1
ATOM 5695 C CA . ALA B 1 240 ? 0.85 19.875 16.953 1 94.44 240 ALA B CA 1
ATOM 5696 C C . ALA B 1 240 ? -0.276 19.109 16.266 1 94.44 240 ALA B C 1
ATOM 5698 O O . ALA B 1 240 ? -0.883 18.219 16.859 1 94.44 240 ALA B O 1
ATOM 5699 N N . ALA B 1 241 ? -0.555 19.438 15 1 96.75 241 ALA B N 1
ATOM 5700 C CA . ALA B 1 241 ? -1.589 18.734 14.25 1 96.75 241 ALA B CA 1
ATOM 5701 C C . ALA B 1 241 ? -1.262 17.25 14.117 1 96.75 241 ALA B C 1
ATOM 5703 O O . ALA B 1 241 ? -2.146 16.391 14.242 1 96.75 241 ALA B O 1
ATOM 5704 N N . SER B 1 242 ? -0.014 16.906 13.867 1 97.5 242 SER B N 1
ATOM 5705 C CA . SER B 1 242 ? 0.433 15.516 13.742 1 97.5 242 SER B CA 1
ATOM 5706 C C . SER B 1 242 ? 0.185 14.742 15.031 1 97.5 242 SER B C 1
ATOM 5708 O O . SER B 1 242 ? -0.257 13.586 14.992 1 97.5 242 SER B O 1
ATOM 5710 N N . GLN B 1 243 ? 0.453 15.414 16.156 1 95.62 243 GLN B N 1
ATOM 5711 C CA . GLN B 1 243 ? 0.245 14.758 17.453 1 95.62 243 GLN B CA 1
ATOM 5712 C C . GLN B 1 243 ? -1.238 14.508 17.703 1 95.62 243 GLN B C 1
ATOM 5714 O O . GLN B 1 243 ? -1.607 13.492 18.312 1 95.62 243 GLN B O 1
ATOM 5719 N N . VAL B 1 244 ? -2.018 15.438 17.234 1 96.69 244 VAL B N 1
ATOM 5720 C CA . VAL B 1 244 ? -3.459 15.266 17.375 1 96.69 244 VAL B CA 1
ATOM 5721 C C . VAL B 1 244 ? -3.908 14.031 16.594 1 96.69 244 VAL B C 1
ATOM 5723 O O . VAL B 1 244 ? -4.633 13.18 17.125 1 96.69 244 VAL B O 1
ATOM 5726 N N . PHE B 1 245 ? -3.459 13.875 15.383 1 97.62 245 PHE B N 1
ATOM 5727 C CA . PHE B 1 245 ? -3.785 12.711 14.562 1 97.62 245 PHE B CA 1
ATOM 5728 C C . PHE B 1 245 ? -3.307 11.43 15.234 1 97.62 245 PHE B C 1
ATOM 5730 O O . PHE B 1 245 ? -4.059 10.461 15.336 1 97.62 245 PHE B O 1
ATOM 5737 N N . LEU B 1 246 ? -2.094 11.438 15.641 1 96.75 246 LEU B N 1
ATOM 5738 C CA . LEU B 1 246 ? -1.501 10.242 16.219 1 96.75 246 LEU B CA 1
ATOM 5739 C C . LEU B 1 246 ? -2.281 9.797 17.453 1 96.75 246 LEU B C 1
ATOM 5741 O O . LEU B 1 246 ? -2.57 8.602 17.609 1 96.75 246 LEU B O 1
ATOM 5745 N N . THR B 1 247 ? -2.545 10.758 18.328 1 96.06 247 THR B N 1
ATOM 5746 C CA . THR B 1 247 ? -3.264 10.438 19.562 1 96.06 247 THR B CA 1
ATOM 5747 C C . THR B 1 247 ? -4.621 9.82 19.25 1 96.06 247 THR B C 1
ATOM 5749 O O . THR B 1 247 ? -4.977 8.781 19.797 1 96.06 247 THR B O 1
ATOM 5752 N N . ALA B 1 248 ? -5.352 10.414 18.297 1 95.75 248 ALA B N 1
ATOM 5753 C CA . ALA B 1 248 ? -6.707 9.969 18 1 95.75 248 ALA B CA 1
ATOM 5754 C C . ALA B 1 248 ? -6.695 8.594 17.344 1 95.75 248 ALA B C 1
ATOM 5756 O O . ALA B 1 248 ? -7.629 7.809 17.516 1 95.75 248 ALA B O 1
ATOM 5757 N N . MET B 1 249 ? -5.641 8.227 16.609 1 93.88 249 MET B N 1
ATOM 5758 C CA . MET B 1 249 ? -5.637 7.031 15.766 1 93.88 249 MET B CA 1
ATOM 5759 C C . MET B 1 249 ? -5.055 5.84 16.516 1 93.88 249 MET B C 1
ATOM 5761 O O . MET B 1 249 ? -5.012 4.727 15.992 1 93.88 249 MET B O 1
ATOM 5765 N N . GLN B 1 250 ? -4.711 6.039 17.797 1 92.12 250 GLN B N 1
ATOM 5766 C CA . GLN B 1 250 ? -4.004 4.996 18.531 1 92.12 250 GLN B CA 1
ATOM 5767 C C . GLN B 1 250 ? -4.801 3.693 18.547 1 92.12 250 GLN B C 1
ATOM 5769 O O . GLN B 1 250 ? -4.238 2.617 18.312 1 92.12 250 GLN B O 1
ATOM 5774 N N . GLU B 1 251 ? -6.16 3.809 18.75 1 87.94 251 GLU B N 1
ATOM 5775 C CA . GLU B 1 251 ? -6.988 2.609 18.797 1 87.94 251 GLU B CA 1
ATOM 5776 C C . GLU B 1 251 ? -7.023 1.915 17.438 1 87.94 251 GLU B C 1
ATOM 5778 O O . GLU B 1 251 ? -6.887 0.693 17.344 1 87.94 251 GLU B O 1
ATOM 5783 N N . ALA B 1 252 ? -7.152 2.678 16.422 1 86.25 252 ALA B N 1
ATOM 5784 C CA . ALA B 1 252 ? -7.266 2.129 15.078 1 86.25 252 ALA B CA 1
ATOM 5785 C C . ALA B 1 252 ? -5.941 1.528 14.617 1 86.25 252 ALA B C 1
ATOM 5787 O O . ALA B 1 252 ? -5.922 0.54 13.883 1 86.25 252 ALA B O 1
ATOM 5788 N N . LEU B 1 253 ? -4.926 2.059 15 1 85.62 253 LEU B N 1
ATOM 5789 C CA . LEU B 1 253 ? -3.604 1.633 14.555 1 85.62 253 LEU B CA 1
ATOM 5790 C C . LEU B 1 253 ? -3.184 0.344 15.258 1 85.62 253 LEU B C 1
ATOM 5792 O O . LEU B 1 253 ? -2.588 -0.538 14.633 1 85.62 253 LEU B O 1
ATOM 5796 N N . PHE B 1 254 ? -3.504 0.267 16.531 1 80.25 254 PHE B N 1
ATOM 5797 C CA . PHE B 1 254 ? -2.811 -0.763 17.297 1 80.25 254 PHE B CA 1
ATOM 5798 C C . PHE B 1 254 ? -3.793 -1.8 17.828 1 80.25 254 PHE B C 1
ATOM 5800 O O . PHE B 1 254 ? -3.395 -2.896 18.234 1 80.25 254 PHE B O 1
ATOM 5807 N N . HIS B 1 255 ? -5.059 -1.549 17.75 1 73.88 255 HIS B N 1
ATOM 5808 C CA . HIS B 1 255 ? -5.945 -2.482 18.438 1 73.88 255 HIS B CA 1
ATOM 5809 C C . HIS B 1 255 ? -7.035 -2.994 17.516 1 73.88 255 HIS B C 1
ATOM 5811 O O . HIS B 1 255 ? -7.711 -3.98 17.812 1 73.88 255 HIS B O 1
ATOM 5817 N N . GLU B 1 256 ? -7.371 -2.355 16.469 1 64.12 256 GLU B N 1
ATOM 5818 C CA . GLU B 1 256 ? -8.484 -2.773 15.625 1 64.12 256 GLU B CA 1
ATOM 5819 C C . GLU B 1 256 ? -8.102 -3.965 14.75 1 64.12 256 GLU B C 1
ATOM 5821 O O . GLU B 1 256 ? -8.969 -4.727 14.312 1 64.12 256 GLU B O 1
ATOM 5826 N N . SER B 1 257 ? -6.898 -4.215 14.383 1 58.12 257 SER B N 1
ATOM 5827 C CA . SER B 1 257 ? -6.543 -5.266 13.43 1 58.12 257 SER B CA 1
ATOM 5828 C C . SER B 1 257 ? -6.57 -6.641 14.094 1 58.12 257 SER B C 1
ATOM 5830 O O . SER B 1 257 ? -6.605 -7.664 13.406 1 58.12 257 SER B O 1
ATOM 5832 N N . CYS B 1 258 ? -6.605 -6.723 15.477 1 56.94 258 CYS B N 1
ATOM 5833 C CA . CYS B 1 258 ? -6.449 -8.023 16.109 1 56.94 258 CYS B CA 1
ATOM 5834 C C . CYS B 1 258 ? -7.801 -8.586 16.531 1 56.94 258 CYS B C 1
ATOM 5836 O O . CYS B 1 258 ? -8.508 -7.977 17.344 1 56.94 258 CYS B O 1
ATOM 5838 N N . ASP B 1 259 ? -8.477 -9.273 15.758 1 51.47 259 ASP B N 1
ATOM 5839 C CA . ASP B 1 259 ? -9.758 -9.875 16.109 1 51.47 259 ASP B CA 1
ATOM 5840 C C . ASP B 1 259 ? -9.656 -10.672 17.406 1 51.47 259 ASP B C 1
ATOM 5842 O O . ASP B 1 259 ? -10.664 -10.922 18.078 1 51.47 259 ASP B O 1
ATOM 5846 N N . CYS B 1 260 ? -8.562 -11.32 17.734 1 49.19 260 CYS B N 1
ATOM 5847 C CA . CYS B 1 260 ? -8.555 -12.391 18.719 1 49.19 260 CYS B CA 1
ATOM 5848 C C . CYS B 1 260 ? -8.367 -11.836 20.125 1 49.19 260 CYS B C 1
ATOM 5850 O O . CYS B 1 260 ? -8.453 -12.578 21.109 1 49.19 260 CYS B O 1
ATOM 5852 N N . SER B 1 261 ? -7.867 -10.609 20.312 1 51.78 261 SER B N 1
ATOM 5853 C CA . SER B 1 261 ? -7.324 -10.312 21.625 1 51.78 261 SER B CA 1
ATOM 5854 C C . SER B 1 261 ? -8.43 -9.93 22.609 1 51.78 261 SER B C 1
ATOM 5856 O O . SER B 1 261 ? -9.422 -9.32 22.219 1 51.78 261 SER B O 1
ATOM 5858 N N . PRO B 1 262 ? -8.508 -10.711 23.844 1 48.72 262 PRO B N 1
ATOM 5859 C CA . PRO B 1 262 ? -9.336 -10.188 24.922 1 48.72 262 PRO B CA 1
ATOM 5860 C C . PRO B 1 262 ? -9.352 -8.656 24.969 1 48.72 262 PRO B C 1
ATOM 5862 O O . PRO B 1 262 ? -10.258 -8.062 25.562 1 48.72 262 PRO B O 1
ATOM 5865 N N . LYS B 1 263 ? -8.367 -8.133 24.469 1 50.69 263 LYS B N 1
ATOM 5866 C CA . LYS B 1 263 ? -8.281 -6.68 24.406 1 50.69 263 LYS B CA 1
ATOM 5867 C C . LYS B 1 263 ? -9.375 -6.109 23.5 1 50.69 263 LYS B C 1
ATOM 5869 O O . LYS B 1 263 ? -9.609 -4.898 23.5 1 50.69 263 LYS B O 1
ATOM 5874 N N . ARG B 1 264 ? -10.094 -7.008 22.891 1 58.81 264 ARG B N 1
ATOM 5875 C CA . ARG B 1 264 ? -11.219 -6.582 22.062 1 58.81 264 ARG B CA 1
ATOM 5876 C C . ARG B 1 264 ? -12.523 -6.629 22.844 1 58.81 264 ARG B C 1
ATOM 5878 O O . ARG B 1 264 ? -13.586 -6.293 22.312 1 58.81 264 ARG B O 1
ATOM 5885 N N . ALA B 1 265 ? -12.07 -7.188 24.078 1 69.88 265 ALA B N 1
ATOM 5886 C CA . ALA B 1 265 ? -13.297 -7.062 24.859 1 69.88 265 ALA B CA 1
ATOM 5887 C C . ALA B 1 265 ? -13.867 -5.648 24.766 1 69.88 265 ALA B C 1
ATOM 5889 O O . ALA B 1 265 ? -13.133 -4.668 24.875 1 69.88 265 ALA B O 1
ATOM 5890 N N . PRO B 1 266 ? -15.109 -5.562 24.422 1 77.06 266 PRO B N 1
ATOM 5891 C CA . PRO B 1 266 ? -15.742 -4.254 24.234 1 77.06 266 PRO B CA 1
ATOM 5892 C C . PRO B 1 266 ? -15.492 -3.303 25.406 1 77.06 266 PRO B C 1
ATOM 5894 O O . PRO B 1 266 ? -15.312 -2.1 25.203 1 77.06 266 PRO B O 1
ATOM 5897 N N . GLU B 1 267 ? -15.203 -3.852 26.641 1 82.81 267 GLU B N 1
ATOM 5898 C CA . GLU B 1 267 ? -15.008 -2.988 27.812 1 82.81 267 GLU B CA 1
ATOM 5899 C C . GLU B 1 267 ? -13.594 -2.41 27.828 1 82.81 267 GLU B C 1
ATOM 5901 O O . GLU B 1 267 ? -13.398 -1.241 28.172 1 82.81 267 GLU B O 1
ATOM 5906 N N . ALA B 1 268 ? -12.789 -3.211 27.516 1 84.12 268 ALA B N 1
ATOM 5907 C CA . ALA B 1 268 ? -11.406 -2.732 27.484 1 84.12 268 ALA B CA 1
ATOM 5908 C C . ALA B 1 268 ? -11.211 -1.7 26.375 1 84.12 268 ALA B C 1
ATOM 5910 O O . ALA B 1 268 ? -10.523 -0.698 26.562 1 84.12 268 ALA B O 1
ATOM 5911 N N . ARG B 1 269 ? -11.758 -1.998 25.344 1 84.94 269 ARG B N 1
ATOM 5912 C CA . ARG B 1 269 ? -11.719 -1.057 24.234 1 84.94 269 ARG B CA 1
ATOM 5913 C C . ARG B 1 269 ? -12.391 0.261 24.609 1 84.94 269 ARG B C 1
ATOM 5915 O O . ARG B 1 269 ? -11.883 1.337 24.281 1 84.94 269 ARG B O 1
ATOM 5922 N N . LEU B 1 270 ? -13.523 0.148 25.219 1 90 270 LEU B N 1
ATOM 5923 C CA . LEU B 1 270 ? -14.219 1.344 25.672 1 90 270 LEU B CA 1
ATOM 5924 C C . LEU B 1 270 ? -13.328 2.188 26.578 1 90 270 LEU B C 1
ATOM 5926 O O . LEU B 1 270 ? -13.25 3.406 26.406 1 90 270 LEU B O 1
ATOM 5930 N N . GLY B 1 271 ? -12.656 1.556 27.484 1 91 271 GLY B N 1
ATOM 5931 C CA . GLY B 1 271 ? -11.773 2.275 28.391 1 91 271 GLY B CA 1
ATOM 5932 C C . GLY B 1 271 ? -10.617 2.961 27.688 1 91 271 GLY B C 1
ATOM 5933 O O . GLY B 1 271 ? -10.273 4.102 28.016 1 91 271 GLY B O 1
ATOM 5934 N N . ARG B 1 272 ? -10.062 2.326 26.797 1 92.19 272 ARG B N 1
ATOM 5935 C CA . ARG B 1 272 ? -8.953 2.906 26.047 1 92.19 272 ARG B CA 1
ATOM 5936 C C . ARG B 1 272 ? -9.422 4.102 25.219 1 92.19 272 ARG B C 1
ATOM 5938 O O . ARG B 1 272 ? -8.742 5.133 25.172 1 92.19 272 ARG B O 1
ATOM 5945 N N . LEU B 1 273 ? -10.578 3.926 24.531 1 92.69 273 LEU B N 1
ATOM 5946 C CA . LEU B 1 273 ? -11.117 5.008 23.719 1 92.69 273 LEU B CA 1
ATOM 5947 C C . LEU B 1 273 ? -11.453 6.223 24.578 1 92.69 273 LEU B C 1
ATOM 5949 O O . LEU B 1 273 ? -11.211 7.359 24.172 1 92.69 273 LEU B O 1
ATOM 5953 N N . GLN B 1 274 ? -11.938 5.988 25.797 1 94.31 274 GLN B N 1
ATOM 5954 C CA . GLN B 1 274 ? -12.25 7.09 26.703 1 94.31 274 GLN B CA 1
ATOM 5955 C C . GLN B 1 274 ? -10.984 7.797 27.172 1 94.31 274 GLN B C 1
ATOM 5957 O O . GLN B 1 274 ? -10.953 9.023 27.266 1 94.31 274 GLN B O 1
ATOM 5962 N N . THR B 1 275 ? -10.078 7.039 27.391 1 94.69 275 THR B N 1
ATOM 5963 C CA . THR B 1 275 ? -8.797 7.617 27.812 1 94.69 275 THR B CA 1
ATOM 5964 C C . THR B 1 275 ? -8.203 8.461 26.688 1 94.69 275 THR B C 1
ATOM 5966 O O . THR B 1 275 ? -7.68 9.547 26.922 1 94.69 275 THR B O 1
ATOM 5969 N N . LEU B 1 276 ? -8.281 7.98 25.547 1 94.5 276 LEU B N 1
ATOM 5970 C CA . LEU B 1 276 ? -7.777 8.711 24.391 1 94.5 276 LEU B CA 1
ATOM 5971 C C . LEU B 1 276 ? -8.555 10.008 24.188 1 94.5 276 LEU B C 1
ATOM 5973 O O . LEU B 1 276 ? -7.973 11.047 23.859 1 94.5 276 LEU B O 1
ATOM 5977 N N . LEU B 1 277 ? -9.836 9.898 24.266 1 95.25 277 LEU B N 1
ATOM 5978 C CA . LEU B 1 277 ? -10.664 11.094 24.125 1 95.25 277 LEU B CA 1
ATOM 5979 C C . LEU B 1 277 ? -10.281 12.141 25.172 1 95.25 277 LEU B C 1
ATOM 5981 O O . LEU B 1 277 ? -10.164 13.328 24.844 1 95.25 277 LEU B O 1
ATOM 5985 N N . GLU B 1 278 ? -10.078 11.734 26.406 1 94.38 278 GLU B N 1
ATOM 5986 C CA . GLU B 1 278 ? -9.656 12.656 27.453 1 94.38 278 GLU B CA 1
ATOM 5987 C C . GLU B 1 278 ? -8.312 13.289 27.125 1 94.38 278 GLU B C 1
ATOM 5989 O O . GLU B 1 278 ? -8.133 14.5 27.297 1 94.38 278 GLU B O 1
ATOM 5994 N N . LYS B 1 279 ? -7.461 12.461 26.688 1 95.12 279 LYS B N 1
ATOM 5995 C CA . LYS B 1 279 ? -6.148 12.977 26.297 1 95.12 279 LYS B CA 1
ATOM 5996 C C . LYS B 1 279 ? -6.27 14.016 25.188 1 95.12 279 LYS B C 1
ATOM 5998 O O . LYS B 1 279 ? -5.605 15.055 25.219 1 95.12 279 LYS B O 1
ATOM 6003 N N . LEU B 1 280 ? -7.059 13.781 24.203 1 94.56 280 LEU B N 1
ATOM 6004 C CA . LEU B 1 280 ? -7.27 14.695 23.094 1 94.56 280 LEU B CA 1
ATOM 6005 C C . LEU B 1 280 ? -7.898 16 23.562 1 94.56 280 LEU B C 1
ATOM 6007 O O . LEU B 1 280 ? -7.535 17.078 23.094 1 94.56 280 LEU B O 1
ATOM 6011 N N . GLU B 1 281 ? -8.82 15.922 24.469 1 93.31 281 GLU B N 1
ATOM 6012 C CA . GLU B 1 281 ? -9.531 17.109 24.938 1 93.31 281 GLU B CA 1
ATOM 6013 C C . GLU B 1 281 ? -8.57 18.109 25.562 1 93.31 281 GLU B C 1
ATOM 6015 O O . GLU B 1 281 ? -8.758 19.328 25.406 1 93.31 281 GLU B O 1
ATOM 6020 N N . TYR B 1 282 ? -7.434 17.688 26.141 1 91.06 282 TYR B N 1
ATOM 6021 C CA . TYR B 1 282 ? -6.562 18.594 26.875 1 91.06 282 TYR B CA 1
ATOM 6022 C C . TYR B 1 282 ? -5.246 18.797 26.141 1 91.06 282 TYR B C 1
ATOM 6024 O O . TYR B 1 282 ? -4.375 19.531 26.609 1 91.06 282 TYR B O 1
ATOM 6032 N N . MET B 1 283 ? -5.156 18.25 25.047 1 92.25 283 MET B N 1
ATOM 6033 C CA . MET B 1 283 ? -3.861 18.188 24.375 1 92.25 283 MET B CA 1
ATOM 6034 C C . MET B 1 283 ? -3.457 19.562 23.859 1 92.25 283 MET B C 1
ATOM 6036 O O . MET B 1 283 ? -2.27 19.844 23.688 1 92.25 283 MET B O 1
ATOM 6040 N N . LEU B 1 284 ? -4.363 20.469 23.625 1 89.81 284 LEU B N 1
ATOM 6041 C CA . LEU B 1 284 ? -4.031 21.766 23.031 1 89.81 284 LEU B CA 1
ATOM 6042 C C . LEU B 1 284 ? -3.965 22.844 24.109 1 89.81 284 LEU B C 1
ATOM 6044 O O . LEU B 1 284 ? -3.801 24.031 23.781 1 89.81 284 LEU B O 1
ATOM 6048 N N . ASP B 1 285 ? -3.947 22.469 25.359 1 86.62 285 ASP B N 1
ATOM 6049 C CA . ASP B 1 285 ? -3.957 23.438 26.453 1 86.62 285 ASP B CA 1
ATOM 6050 C C . ASP B 1 285 ? -2.631 24.188 26.547 1 86.62 285 ASP B C 1
ATOM 6052 O O . ASP B 1 285 ? -2.588 25.328 27 1 86.62 285 ASP B O 1
ATOM 6056 N N . ASP B 1 286 ? -1.594 23.609 26.094 1 80.5 286 ASP B N 1
ATOM 6057 C CA . ASP B 1 286 ? -0.279 24.219 26.25 1 80.5 286 ASP B CA 1
ATOM 6058 C C . ASP B 1 286 ? 0.088 25.047 25.031 1 80.5 286 ASP B C 1
ATOM 6060 O O . ASP B 1 286 ? 1.201 25.578 24.938 1 80.5 286 ASP B O 1
ATOM 6064 N N . LEU B 1 287 ? -0.859 25.25 24.188 1 85.56 287 LEU B N 1
ATOM 6065 C CA . LEU B 1 287 ? -0.585 26.078 23.031 1 85.56 287 LEU B CA 1
ATOM 6066 C C . LEU B 1 287 ? -0.517 27.547 23.406 1 85.56 287 LEU B C 1
ATOM 6068 O O . LEU B 1 287 ? -1.156 27.969 24.375 1 85.56 287 LEU B O 1
ATOM 6072 N N . PRO B 1 288 ? 0.322 28.312 22.672 1 84.5 288 PRO B N 1
ATOM 6073 C CA . PRO B 1 288 ? 0.307 29.766 22.906 1 84.5 288 PRO B CA 1
ATOM 6074 C C . PRO B 1 288 ? -1.082 30.375 22.734 1 84.5 288 PRO B C 1
ATOM 6076 O O . PRO B 1 288 ? -1.919 29.828 22.016 1 84.5 288 PRO B O 1
ATOM 6079 N N . ALA B 1 289 ? -1.291 31.422 23.312 1 78.88 289 ALA B N 1
ATOM 6080 C CA . ALA B 1 289 ? -2.592 32.062 23.359 1 78.88 289 ALA B CA 1
ATOM 6081 C C . ALA B 1 289 ? -3.119 32.375 21.969 1 78.88 289 ALA B C 1
ATOM 6083 O O . ALA B 1 289 ? -4.316 32.25 21.703 1 78.88 289 ALA B O 1
ATOM 6084 N N . VAL B 1 290 ? -2.189 32.656 21.109 1 79.56 290 VAL B N 1
ATOM 6085 C CA . VAL B 1 290 ? -2.592 33.031 19.766 1 79.56 290 VAL B CA 1
ATOM 6086 C C . VAL B 1 290 ? -3.205 31.859 19.031 1 79.56 290 VAL B C 1
ATOM 6088 O O . VAL B 1 290 ? -3.941 32.031 18.062 1 79.56 290 VAL B O 1
ATOM 6091 N N . MET B 1 291 ? -2.967 30.688 19.531 1 83.38 291 MET B N 1
ATOM 6092 C CA . MET B 1 291 ? -3.436 29.484 18.828 1 83.38 291 MET B CA 1
ATOM 6093 C C . MET B 1 291 ? -4.672 28.906 19.516 1 83.38 291 MET B C 1
ATOM 6095 O O . MET B 1 291 ? -5.211 27.891 19.078 1 83.38 291 MET B O 1
ATOM 6099 N N . ARG B 1 292 ? -5.102 29.578 20.469 1 80.56 292 ARG B N 1
ATOM 6100 C CA . ARG B 1 292 ? -6.27 29.062 21.188 1 80.56 292 ARG B CA 1
ATOM 6101 C C . ARG B 1 292 ? -7.547 29.312 20.391 1 80.56 292 ARG B C 1
ATOM 6103 O O . ARG B 1 292 ? -7.59 30.219 19.547 1 80.56 292 ARG B O 1
ATOM 6110 N N . GLN B 1 293 ? -8.469 28.656 20.641 1 72.06 293 GLN B N 1
ATOM 6111 C CA . GLN B 1 293 ? -9.695 28.609 19.859 1 72.06 293 GLN B CA 1
ATOM 6112 C C . GLN B 1 293 ? -10.461 29.922 19.938 1 72.06 293 GLN B C 1
ATOM 6114 O O . GLN B 1 293 ? -11.102 30.328 18.969 1 72.06 293 GLN B O 1
ATOM 6119 N N . TRP B 1 294 ? -10.398 30.562 21.234 1 66.62 294 TRP B N 1
ATOM 6120 C CA . TRP B 1 294 ? -11.305 31.688 21.453 1 66.62 294 TRP B CA 1
ATOM 6121 C C . TRP B 1 294 ? -10.602 33.031 21.219 1 66.62 294 TRP B C 1
ATOM 6123 O O . TRP B 1 294 ? -11.195 34.094 21.406 1 66.62 294 TRP B O 1
ATOM 6133 N N . VAL B 1 295 ? -9.344 32.906 21 1 60.84 295 VAL B N 1
ATOM 6134 C CA . VAL B 1 295 ? -8.672 34.188 20.844 1 60.84 295 VAL B CA 1
ATOM 6135 C C . VAL B 1 295 ? -9.312 34.938 19.688 1 60.84 295 VAL B C 1
ATOM 6137 O O . VAL B 1 295 ? -9.516 34.406 18.594 1 60.84 295 VAL B O 1
ATOM 6140 N N . VAL B 1 296 ? -10.039 35.969 20.094 1 54.59 296 VAL B N 1
ATOM 6141 C CA . VAL B 1 296 ? -10.672 36.844 19.125 1 54.59 296 VAL B CA 1
ATOM 6142 C C . VAL B 1 296 ? -9.617 37.688 18.406 1 54.59 296 VAL B C 1
ATOM 6144 O O . VAL B 1 296 ? -8.531 37.906 18.938 1 54.59 296 VAL B O 1
ATOM 6147 N N . ALA B 1 297 ? -9.758 37.812 17.188 1 52.91 297 ALA B N 1
ATOM 6148 C CA . ALA B 1 297 ? -9.023 38.5 16.141 1 52.91 297 ALA B CA 1
ATOM 6149 C C . ALA B 1 297 ? -8.305 39.719 16.719 1 52.91 297 ALA B C 1
ATOM 6151 O O . ALA B 1 297 ? -7.199 40.062 16.281 1 52.91 297 ALA B O 1
ATOM 6152 N N . GLU B 1 298 ? -8.891 40.438 17.656 1 50.25 298 GLU B N 1
ATOM 6153 C CA . GLU B 1 298 ? -8.336 41.719 18.031 1 50.25 298 GLU B CA 1
ATOM 6154 C C . GLU B 1 298 ? -7.047 41.562 18.828 1 50.25 298 GLU B C 1
ATOM 6156 O O . GLU B 1 298 ? -6.145 42.406 18.734 1 50.25 298 GLU B O 1
ATOM 6161 N N . ASP B 1 299 ? -6.949 40.594 19.641 1 49.62 299 ASP B N 1
ATOM 6162 C CA . ASP B 1 299 ? -5.77 40.438 20.484 1 49.62 299 ASP B CA 1
ATOM 6163 C C . ASP B 1 299 ? -4.582 39.938 19.672 1 49.62 299 ASP B C 1
ATOM 6165 O O . ASP B 1 299 ? -3.436 40.031 20.125 1 49.62 299 ASP B O 1
ATOM 6169 N N . VAL B 1 300 ? -4.738 39.312 18.656 1 50.72 300 VAL B N 1
ATOM 6170 C CA . VAL B 1 300 ? -3.74 38.781 17.734 1 50.72 300 VAL B CA 1
ATOM 6171 C C . VAL B 1 300 ? -2.881 39.906 17.188 1 50.72 300 VAL B C 1
ATOM 6173 O O . VAL B 1 300 ? -1.829 39.688 16.594 1 50.72 300 VAL B O 1
ATOM 6176 N N . HIS B 1 301 ? -3.385 41.125 17.203 1 47.72 301 HIS B N 1
ATOM 6177 C CA . HIS B 1 301 ? -2.557 42.219 16.672 1 47.72 301 HIS B CA 1
ATOM 6178 C C . HIS B 1 301 ? -1.231 42.312 17.422 1 47.72 301 HIS B C 1
ATOM 6180 O O . HIS B 1 301 ? -0.205 42.656 16.844 1 47.72 301 HIS B O 1
ATOM 6186 N N . GLN B 1 302 ? -1.271 42.219 18.75 1 47.19 302 GLN B N 1
ATOM 6187 C CA . GLN B 1 302 ? -0.025 42.438 19.469 1 47.19 302 GLN B CA 1
ATOM 6188 C C . GLN B 1 302 ? 0.927 41.281 19.297 1 47.19 302 GLN B C 1
ATOM 6190 O O . GLN B 1 302 ? 2.146 41.438 19.375 1 47.19 302 GLN B O 1
ATOM 6195 N N . THR B 1 303 ? 0.46 40.094 19.172 1 47.97 303 THR B N 1
ATOM 6196 C CA . THR B 1 303 ? 1.306 38.906 19.156 1 47.97 303 THR B CA 1
ATOM 6197 C C . THR B 1 303 ? 1.711 38.531 17.719 1 47.97 303 THR B C 1
ATOM 6199 O O . THR B 1 303 ? 2.369 37.531 17.5 1 47.97 303 THR B O 1
ATOM 6202 N N . ARG B 1 304 ? 1.236 39.25 16.844 1 49.84 304 ARG B N 1
ATOM 6203 C CA . ARG B 1 304 ? 1.593 39.125 15.438 1 49.84 304 ARG B CA 1
ATOM 6204 C C . ARG B 1 304 ? 3.104 39.031 15.266 1 49.84 304 ARG B C 1
ATOM 6206 O O . ARG B 1 304 ? 3.574 38.375 14.32 1 49.84 304 ARG B O 1
ATOM 6213 N N . ASP B 1 305 ? 3.76 39.75 16.203 1 49.03 305 ASP B N 1
ATOM 6214 C CA . ASP B 1 305 ? 5.207 39.844 16.016 1 49.03 305 ASP B CA 1
ATOM 6215 C C . ASP B 1 305 ? 5.863 38.469 16.188 1 49.03 305 ASP B C 1
ATOM 6217 O O . ASP B 1 305 ? 7.016 38.281 15.789 1 49.03 305 ASP B O 1
ATOM 6221 N N . LYS B 1 306 ? 5.055 37.438 16.75 1 56.38 306 LYS B N 1
ATOM 6222 C CA . LYS B 1 306 ? 5.863 36.281 17.125 1 56.38 306 LYS B CA 1
ATOM 6223 C C . LYS B 1 306 ? 5.543 35.062 16.25 1 56.38 306 LYS B C 1
ATOM 6225 O O . LYS B 1 306 ? 5.98 33.969 16.547 1 56.38 306 LYS B O 1
ATOM 6230 N N . PHE B 1 307 ? 4.629 35.219 15.344 1 54.47 307 PHE B N 1
ATOM 6231 C CA . PHE B 1 307 ? 4.398 34.031 14.539 1 54.47 307 PHE B CA 1
ATOM 6232 C C . PHE B 1 307 ? 5.305 34.031 13.312 1 54.47 307 PHE B C 1
ATOM 6234 O O . PHE B 1 307 ? 5.016 34.688 12.312 1 54.47 307 PHE B O 1
ATOM 6241 N N . GLY B 1 308 ? 6.473 33.438 13.391 1 60.84 308 GLY B N 1
ATOM 6242 C CA . GLY B 1 308 ? 7.445 33.25 12.328 1 60.84 308 GLY B CA 1
ATOM 6243 C C . GLY B 1 308 ? 8.25 34.5 12.023 1 60.84 308 GLY B C 1
ATOM 6244 O O . GLY B 1 308 ? 7.691 35.594 11.961 1 60.84 308 GLY B O 1
ATOM 6245 N N . GLU B 1 309 ? 9.523 34.562 12.25 1 62.5 309 GLU B N 1
ATOM 6246 C CA . GLU B 1 309 ? 10.398 35.719 11.953 1 62.5 309 GLU B CA 1
ATOM 6247 C C . GLU B 1 309 ? 10.734 35.781 10.469 1 62.5 309 GLU B C 1
ATOM 6249 O O . GLU B 1 309 ? 11.07 36.844 9.953 1 62.5 309 GLU B O 1
ATOM 6254 N N . ASN B 1 310 ? 10.516 34.719 9.828 1 62.66 310 ASN B N 1
ATOM 6255 C CA . ASN B 1 310 ? 10.938 34.625 8.43 1 62.66 310 ASN B CA 1
ATOM 6256 C C . ASN B 1 310 ? 9.734 34.594 7.488 1 62.66 310 ASN B C 1
ATOM 6258 O O . ASN B 1 310 ? 9.711 33.781 6.547 1 62.66 310 ASN B O 1
ATOM 6262 N N . VAL B 1 311 ? 8.734 35.344 7.977 1 69.88 311 VAL B N 1
ATOM 6263 C CA . VAL B 1 311 ? 7.562 35.469 7.113 1 69.88 311 VAL B CA 1
ATOM 6264 C C . VAL B 1 311 ? 7.602 36.812 6.363 1 69.88 311 VAL B C 1
ATOM 6266 O O . VAL B 1 311 ? 8.164 37.781 6.848 1 69.88 311 VAL B O 1
ATOM 6269 N N . ASP B 1 312 ? 7.172 36.812 5.184 1 73 312 ASP B N 1
ATOM 6270 C CA . ASP B 1 312 ? 7.301 37.875 4.199 1 73 312 ASP B CA 1
ATOM 6271 C C . ASP B 1 312 ? 6.703 39.188 4.727 1 73 312 ASP B C 1
ATOM 6273 O O . ASP B 1 312 ? 7.242 40.25 4.48 1 73 312 ASP B O 1
ATOM 6277 N N . SER B 1 313 ? 5.543 39.094 5.473 1 82.19 313 SER B N 1
ATOM 6278 C CA . SER B 1 313 ? 4.832 40.25 5.98 1 82.19 313 SER B CA 1
ATOM 6279 C C . SER B 1 313 ? 3.939 39.906 7.164 1 82.19 313 SER B C 1
ATOM 6281 O O . SER B 1 313 ? 3.623 38.719 7.367 1 82.19 313 SER B O 1
ATOM 6283 N N . PRO B 1 314 ? 3.695 40.812 7.93 1 83.19 314 PRO B N 1
ATOM 6284 C CA . PRO B 1 314 ? 2.781 40.531 9.047 1 83.19 314 PRO B CA 1
ATOM 6285 C C . PRO B 1 314 ? 1.439 39.969 8.586 1 83.19 314 PRO B C 1
ATOM 6287 O O . PRO B 1 314 ? 0.825 39.188 9.289 1 83.19 314 PRO B O 1
ATOM 6290 N N . GLU B 1 315 ? 1 40.438 7.383 1 87.62 315 GLU B N 1
ATOM 6291 C CA . GLU B 1 315 ? -0.252 39.906 6.836 1 87.62 315 GLU B CA 1
ATOM 6292 C C . GLU B 1 315 ? -0.15 38.438 6.531 1 87.62 315 GLU B C 1
ATOM 6294 O O . GLU B 1 315 ? -1.092 37.656 6.777 1 87.62 315 GLU B O 1
ATOM 6299 N N . VAL B 1 316 ? 0.996 38.125 6.039 1 89.06 316 VAL B N 1
ATOM 6300 C CA . VAL B 1 316 ? 1.223 36.719 5.723 1 89.06 316 VAL B CA 1
ATOM 6301 C C . VAL B 1 316 ? 1.333 35.906 7.012 1 89.06 316 VAL B C 1
ATOM 6303 O O . VAL B 1 316 ? 0.801 34.812 7.102 1 89.06 316 VAL B O 1
ATOM 6306 N N . ALA B 1 317 ? 2.018 36.406 7.941 1 88.56 317 ALA B N 1
ATOM 6307 C CA . ALA B 1 317 ? 2.141 35.75 9.234 1 88.56 317 ALA B CA 1
ATOM 6308 C C . ALA B 1 317 ? 0.77 35.5 9.867 1 88.56 317 ALA B C 1
ATOM 6310 O O . ALA B 1 317 ? 0.5 34.438 10.406 1 88.56 317 ALA B O 1
ATOM 6311 N N . HIS B 1 318 ? -0.017 36.562 9.789 1 87.88 318 HIS B N 1
ATOM 6312 C CA . HIS B 1 318 ? -1.368 36.438 10.328 1 87.88 318 HIS B CA 1
ATOM 6313 C C . HIS B 1 318 ? -2.174 35.406 9.57 1 87.88 318 HIS B C 1
ATOM 6315 O O . HIS B 1 318 ? -2.881 34.594 10.188 1 87.88 318 HIS B O 1
ATOM 6321 N N . ALA B 1 319 ? -2.121 35.438 8.297 1 91.44 319 ALA B N 1
ATOM 6322 C CA . ALA B 1 319 ? -2.834 34.469 7.48 1 91.44 319 ALA B CA 1
ATOM 6323 C C . ALA B 1 319 ? -2.408 33.031 7.836 1 91.44 319 ALA B C 1
ATOM 6325 O O . ALA B 1 319 ? -3.252 32.156 8.016 1 91.44 319 ALA B O 1
ATOM 6326 N N . GLN B 1 320 ? -1.083 32.844 7.941 1 93.19 320 GLN B N 1
ATOM 6327 C CA . GLN B 1 320 ? -0.561 31.5 8.25 1 93.19 320 GLN B CA 1
ATOM 6328 C C . GLN B 1 320 ? -1 31.047 9.633 1 93.19 320 GLN B C 1
ATOM 6330 O O . GLN B 1 320 ? -1.294 29.859 9.844 1 93.19 320 GLN B O 1
ATOM 6335 N N . LEU B 1 321 ? -1.001 31.969 10.555 1 92 321 LEU B N 1
ATOM 6336 C CA . LEU B 1 321 ? -1.473 31.656 11.898 1 92 321 LEU B CA 1
ATOM 6337 C C . LEU B 1 321 ? -2.928 31.203 11.875 1 92 321 LEU B C 1
ATOM 6339 O O . LEU B 1 321 ? -3.266 30.156 12.438 1 92 321 LEU B O 1
ATOM 6343 N N . GLU B 1 322 ? -3.738 31.969 11.164 1 92.94 322 GLU B N 1
ATOM 6344 C CA . GLU B 1 322 ? -5.164 31.656 11.125 1 92.94 322 GLU B CA 1
ATOM 6345 C C . GLU B 1 322 ? -5.414 30.344 10.367 1 92.94 322 GLU B C 1
ATOM 6347 O O . GLU B 1 322 ? -6.273 29.562 10.766 1 92.94 322 GLU B O 1
ATOM 6352 N N . ILE B 1 323 ? -4.711 30.125 9.32 1 95.94 323 ILE B N 1
ATOM 6353 C CA . ILE B 1 323 ? -4.863 28.922 8.508 1 95.94 323 ILE B CA 1
ATOM 6354 C C . ILE B 1 323 ? -4.52 27.688 9.336 1 95.94 323 ILE B C 1
ATOM 6356 O O . ILE B 1 323 ? -5.27 26.703 9.344 1 95.94 323 ILE B O 1
ATOM 6360 N N . THR B 1 324 ? -3.355 27.672 10 1 96.12 324 THR B N 1
ATOM 6361 C CA . THR B 1 324 ? -2.914 26.531 10.797 1 96.12 324 THR B CA 1
ATOM 6362 C C . THR B 1 324 ? -3.795 26.359 12.031 1 96.12 324 THR B C 1
ATOM 6364 O O . THR B 1 324 ? -4.031 25.234 12.477 1 96.12 324 THR B O 1
ATOM 6367 N N . ARG B 1 325 ? -4.215 27.516 12.594 1 94.12 325 ARG B N 1
ATOM 6368 C CA . ARG B 1 325 ? -5.141 27.438 13.719 1 94.12 325 ARG B CA 1
ATOM 6369 C C . ARG B 1 325 ? -6.434 26.734 13.312 1 94.12 325 ARG B C 1
ATOM 6371 O O . ARG B 1 325 ? -6.918 25.859 14.031 1 94.12 325 ARG B O 1
ATOM 6378 N N . ALA B 1 326 ? -6.98 27.125 12.148 1 95.19 326 ALA B N 1
ATOM 6379 C CA . ALA B 1 326 ? -8.164 26.453 11.625 1 95.19 326 ALA B CA 1
ATOM 6380 C C . ALA B 1 326 ? -7.918 24.969 11.453 1 95.19 326 ALA B C 1
ATOM 6382 O O . ALA B 1 326 ? -8.711 24.141 11.906 1 95.19 326 ALA B O 1
ATOM 6383 N N . ASN B 1 327 ? -6.84 24.625 10.789 1 97.19 327 ASN B N 1
ATOM 6384 C CA . ASN B 1 327 ? -6.508 23.219 10.555 1 97.19 327 ASN B CA 1
ATOM 6385 C C . ASN B 1 327 ? -6.453 22.438 11.859 1 97.19 327 ASN B C 1
ATOM 6387 O O . ASN B 1 327 ? -7.031 21.359 11.961 1 97.19 327 ASN B O 1
ATOM 6391 N N . LEU B 1 328 ? -5.766 22.969 12.859 1 96.44 328 LEU B N 1
ATOM 6392 C CA . LEU B 1 328 ? -5.535 22.297 14.125 1 96.44 328 LEU B CA 1
ATOM 6393 C C . LEU B 1 328 ? -6.844 22.062 14.867 1 96.44 328 LEU B C 1
ATOM 6395 O O . LEU B 1 328 ? -7.152 20.938 15.266 1 96.44 328 LEU B O 1
ATOM 6399 N N . HIS B 1 329 ? -7.625 23.094 14.992 1 95.88 329 HIS B N 1
ATOM 6400 C CA . HIS B 1 329 ? -8.82 23 15.828 1 95.88 329 HIS B CA 1
ATOM 6401 C C . HIS B 1 329 ? -9.914 22.203 15.133 1 95.88 329 HIS B C 1
ATOM 6403 O O . HIS B 1 329 ? -10.633 21.438 15.773 1 95.88 329 HIS B O 1
ATOM 6409 N N . PHE B 1 330 ? -10.109 22.391 13.797 1 96.44 330 PHE B N 1
ATOM 6410 C CA . PHE B 1 330 ? -11.094 21.562 13.094 1 96.44 330 PHE B CA 1
ATOM 6411 C C . PHE B 1 330 ? -10.711 20.094 13.172 1 96.44 330 PHE B C 1
ATOM 6413 O O . PHE B 1 330 ? -11.57 19.234 13.383 1 96.44 330 PHE B O 1
ATOM 6420 N N . THR B 1 331 ? -9.438 19.797 12.977 1 97.44 331 THR B N 1
ATOM 6421 C CA . THR B 1 331 ? -8.953 18.422 13.055 1 97.44 331 THR B CA 1
ATOM 6422 C C . THR B 1 331 ? -9.156 17.859 14.453 1 97.44 331 THR B C 1
ATOM 6424 O O . THR B 1 331 ? -9.609 16.734 14.617 1 97.44 331 THR B O 1
ATOM 6427 N N . HIS B 1 332 ? -8.812 18.672 15.469 1 97.25 332 HIS B N 1
ATOM 6428 C CA . HIS B 1 332 ? -8.938 18.281 16.859 1 97.25 332 HIS B CA 1
ATOM 6429 C C . HIS B 1 332 ? -10.383 17.906 17.203 1 97.25 332 HIS B C 1
ATOM 6431 O O . HIS B 1 332 ? -10.633 16.844 17.766 1 97.25 332 HIS B O 1
ATOM 6437 N N . LEU B 1 333 ? -11.305 18.688 16.75 1 95.69 333 LEU B N 1
ATOM 6438 C CA . LEU B 1 333 ? -12.719 18.438 17.016 1 95.69 333 LEU B CA 1
ATOM 6439 C C . LEU B 1 333 ? -13.219 17.234 16.234 1 95.69 333 LEU B C 1
ATOM 6441 O O . LEU B 1 333 ? -13.969 16.406 16.766 1 95.69 333 LEU B O 1
ATOM 6445 N N . TRP B 1 334 ? -12.789 17.203 15.039 1 97 334 TRP B N 1
ATOM 6446 C CA . TRP B 1 334 ? -13.188 16.109 14.164 1 97 334 TRP B CA 1
ATOM 6447 C C . TRP B 1 334 ? -12.758 14.766 14.758 1 97 334 TRP B C 1
ATOM 6449 O O . TRP B 1 334 ? -13.539 13.82 14.797 1 97 334 TRP B O 1
ATOM 6459 N N . LEU B 1 335 ? -11.57 14.688 15.234 1 97.19 335 LEU B N 1
ATOM 6460 C CA . LEU B 1 335 ? -11.023 13.438 15.766 1 97.19 335 LEU B CA 1
ATOM 6461 C C . LEU B 1 335 ? -11.656 13.094 17.109 1 97.19 335 LEU B C 1
ATOM 6463 O O . LEU B 1 335 ? -11.82 11.922 17.438 1 97.19 335 LEU B O 1
ATOM 6467 N N . GLN B 1 336 ? -11.969 14.102 17.938 1 96.19 336 GLN B N 1
ATOM 6468 C CA . GLN B 1 336 ? -12.766 13.828 19.141 1 96.19 336 GLN B CA 1
ATOM 6469 C C . GLN B 1 336 ? -14.102 13.188 18.766 1 96.19 336 GLN B C 1
ATOM 6471 O O . GLN B 1 336 ? -14.523 12.219 19.406 1 96.19 336 GLN B O 1
ATOM 6476 N N . ASN B 1 337 ? -14.727 13.797 17.719 1 94.19 337 ASN B N 1
ATOM 6477 C CA . ASN B 1 337 ? -15.984 13.227 17.266 1 94.19 337 ASN B CA 1
ATOM 6478 C C . ASN B 1 337 ? -15.812 11.781 16.797 1 94.19 337 ASN B C 1
ATOM 6480 O O . ASN B 1 337 ? -16.656 10.938 17.078 1 94.19 337 ASN B O 1
ATOM 6484 N N . TYR B 1 338 ? -14.773 11.539 16.125 1 94.56 338 TYR B N 1
ATOM 6485 C CA . TYR B 1 338 ? -14.461 10.195 15.656 1 94.56 338 TYR B CA 1
ATOM 6486 C C . TYR B 1 338 ? -14.391 9.219 16.828 1 94.56 338 TYR B C 1
ATOM 6488 O O . TYR B 1 338 ? -15.008 8.148 16.797 1 94.56 338 TYR B O 1
ATOM 6496 N N . LEU B 1 339 ? -13.625 9.562 17.875 1 94.88 339 LEU B N 1
ATOM 6497 C CA . LEU B 1 339 ? -13.484 8.695 19.031 1 94.88 339 LEU B CA 1
ATOM 6498 C C . LEU B 1 339 ? -14.82 8.508 19.75 1 94.88 339 LEU B C 1
ATOM 6500 O O . LEU B 1 339 ? -15.148 7.406 20.188 1 94.88 339 LEU B O 1
ATOM 6504 N N . LEU B 1 340 ? -15.523 9.555 19.859 1 93.5 340 LEU B N 1
ATOM 6505 C CA . LEU B 1 340 ? -16.844 9.484 20.5 1 93.5 340 LEU B CA 1
ATOM 6506 C C . LEU B 1 340 ? -17.75 8.531 19.734 1 93.5 340 LEU B C 1
ATOM 6508 O O . LEU B 1 340 ? -18.531 7.793 20.344 1 93.5 340 LEU B O 1
ATOM 6512 N N . GLU B 1 341 ? -17.672 8.609 18.406 1 90.56 341 GLU B N 1
ATOM 6513 C CA . GLU B 1 341 ? -18.5 7.707 17.594 1 90.56 341 GLU B CA 1
ATOM 6514 C C . GLU B 1 341 ? -18.141 6.246 17.859 1 90.56 341 GLU B C 1
ATOM 6516 O O . GLU B 1 341 ? -19.016 5.391 17.953 1 90.56 341 GLU B O 1
ATOM 6521 N N . LYS B 1 342 ? -16.891 6.062 18.031 1 89.38 342 LYS B N 1
ATOM 6522 C CA . LYS B 1 342 ? -16.469 4.699 18.328 1 89.38 342 LYS B CA 1
ATOM 6523 C C . LYS B 1 342 ? -16.938 4.262 19.719 1 89.38 342 LYS B C 1
ATOM 6525 O O . LYS B 1 342 ? -17.359 3.115 19.891 1 89.38 342 LYS B O 1
ATOM 6530 N N . ILE B 1 343 ? -16.859 5.059 20.625 1 92 343 ILE B N 1
ATOM 6531 C CA . ILE B 1 343 ? -17.328 4.777 21.984 1 92 343 ILE B CA 1
ATOM 6532 C C . ILE B 1 343 ? -18.828 4.496 21.953 1 92 343 ILE B C 1
ATOM 6534 O O . ILE B 1 343 ? -19.281 3.516 22.547 1 92 343 ILE B O 1
ATOM 6538 N N . ASP B 1 344 ? -19.484 5.309 21.328 1 87.88 344 ASP B N 1
ATOM 6539 C CA . ASP B 1 344 ? -20.938 5.148 21.25 1 87.88 344 ASP B CA 1
ATOM 6540 C C . ASP B 1 344 ? -21.312 3.818 20.609 1 87.88 344 ASP B C 1
ATOM 6542 O O . ASP B 1 344 ? -22.281 3.174 21.016 1 87.88 344 ASP B O 1
ATOM 6546 N N . LEU B 1 345 ? -20.562 3.48 19.578 1 83.81 345 LEU B N 1
ATOM 6547 C CA . LEU B 1 345 ? -20.859 2.219 18.906 1 83.81 345 LEU B CA 1
ATOM 6548 C C . LEU B 1 345 ? -20.719 1.044 19.875 1 83.81 345 LEU B C 1
ATOM 6550 O O . LEU B 1 345 ? -21.531 0.12 19.859 1 83.81 345 LEU B O 1
ATOM 6554 N N . ILE B 1 346 ? -19.781 1.129 20.734 1 85.81 346 ILE B N 1
ATOM 6555 C CA . ILE B 1 346 ? -19.562 0.076 21.719 1 85.81 346 ILE B CA 1
ATOM 6556 C C . ILE B 1 346 ? -20.688 0.086 22.734 1 85.81 346 ILE B C 1
ATOM 6558 O O . ILE B 1 346 ? -21.219 -0.968 23.094 1 85.81 346 ILE B O 1
ATOM 6562 N N . LEU B 1 347 ? -20.844 1.078 23.25 1 85.69 347 LEU B N 1
ATOM 6563 C CA . LEU B 1 347 ? -21.906 1.215 24.25 1 85.69 347 LEU B CA 1
ATOM 6564 C C . LEU B 1 347 ? -23.25 0.757 23.688 1 85.69 347 LEU B C 1
ATOM 6566 O O . LEU B 1 347 ? -24.031 0.118 24.391 1 85.69 347 LEU B O 1
ATOM 6570 N N . GLN B 1 348 ? -23.484 1.267 22.531 1 82.5 348 GLN B N 1
ATOM 6571 C CA . GLN B 1 348 ? -24.719 0.83 21.891 1 82.5 348 GLN B CA 1
ATOM 6572 C C . GLN B 1 348 ? -24.766 -0.692 21.781 1 82.5 348 GLN B C 1
ATOM 6574 O O . GLN B 1 348 ? -25.812 -1.297 22.016 1 82.5 348 GLN B O 1
ATOM 6579 N N . GLN B 1 349 ? -23.656 -1.275 21.438 1 81.94 349 GLN B N 1
ATOM 6580 C CA . GLN B 1 349 ? -23.609 -2.732 21.359 1 81.94 349 GLN B CA 1
ATOM 6581 C C . GLN B 1 349 ? -23.812 -3.367 22.719 1 81.94 349 GLN B C 1
ATOM 6583 O O . GLN B 1 349 ? -24.469 -4.414 22.844 1 81.94 349 GLN B O 1
ATOM 6588 N N . GLN B 1 350 ? -23.328 -2.824 23.797 1 83.19 350 GLN B N 1
ATOM 6589 C CA . GLN B 1 350 ? -23.516 -3.307 25.156 1 83.19 350 GLN B CA 1
ATOM 6590 C C . GLN B 1 350 ? -24.984 -3.227 25.562 1 83.19 350 GLN B C 1
ATOM 6592 O O . GLN B 1 350 ? -25.5 -4.109 26.25 1 83.19 350 GLN B O 1
ATOM 6597 N N . VAL B 1 351 ? -25.531 -2.232 25.281 1 78.94 351 VAL B N 1
ATOM 6598 C CA . VAL B 1 351 ? -26.953 -2.082 25.578 1 78.94 351 VAL B CA 1
ATOM 6599 C C . VAL B 1 351 ? -27.75 -3.168 24.859 1 78.94 351 VAL B C 1
ATOM 6601 O O . VAL B 1 351 ? -28.672 -3.756 25.438 1 78.94 351 VAL B O 1
ATOM 6604 N N . LEU B 1 352 ? -27.328 -3.287 23.75 1 77.69 352 LEU B N 1
ATOM 6605 C CA . LEU B 1 352 ? -28.047 -4.273 22.938 1 77.69 352 LEU B CA 1
ATOM 6606 C C . LEU B 1 352 ? -27.797 -5.684 23.469 1 77.69 352 LEU B C 1
ATOM 6608 O O . LEU B 1 352 ? -28.703 -6.523 23.453 1 77.69 352 LEU B O 1
ATOM 6612 N N . ASP B 1 353 ? -26.5 -6.125 23.953 1 75.06 353 ASP B N 1
ATOM 6613 C CA . ASP B 1 353 ? -26.094 -7.449 24.422 1 75.06 353 ASP B CA 1
ATOM 6614 C C . ASP B 1 353 ? -26.562 -7.699 25.844 1 75.06 353 ASP B C 1
ATOM 6616 O O . ASP B 1 353 ? -26.641 -8.844 26.297 1 75.06 353 ASP B O 1
ATOM 6620 N N . ALA B 1 354 ? -26.391 -6.793 27 1 68.44 354 ALA B N 1
ATOM 6621 C CA . ALA B 1 354 ? -26.609 -6.93 28.438 1 68.44 354 ALA B CA 1
ATOM 6622 C C . ALA B 1 354 ? -27.984 -7.508 28.734 1 68.44 354 ALA B C 1
ATOM 6624 O O . ALA B 1 354 ? -28.984 -7.078 28.141 1 68.44 354 ALA B O 1
ATOM 6625 N N . ASP B 1 355 ? -28.031 -8.664 29.141 1 60.19 355 ASP B N 1
ATOM 6626 C CA . ASP B 1 355 ? -29.219 -9.305 29.703 1 60.19 355 ASP B CA 1
ATOM 6627 C C . ASP B 1 355 ? -29.578 -8.703 31.062 1 60.19 355 ASP B C 1
ATOM 6629 O O . ASP B 1 355 ? -30.719 -8.828 31.516 1 60.19 355 ASP B O 1
ATOM 6633 N N . VAL B 1 356 ? -28.609 -8.289 31.891 1 63.38 356 VAL B N 1
ATOM 6634 C CA . VAL B 1 356 ? -28.875 -7.828 33.25 1 63.38 356 VAL B CA 1
ATOM 6635 C C . VAL B 1 356 ? -29.125 -6.324 33.25 1 63.38 356 VAL B C 1
ATOM 6637 O O . VAL B 1 356 ? -28.375 -5.566 32.625 1 63.38 356 VAL B O 1
ATOM 6640 N N . THR B 1 357 ? -30.047 -5.895 33.75 1 56.72 357 THR B N 1
ATOM 6641 C CA . THR B 1 357 ? -30.656 -4.566 33.812 1 56.72 357 THR B CA 1
ATOM 6642 C C . THR B 1 357 ? -29.625 -3.533 34.281 1 56.72 357 THR B C 1
ATOM 6644 O O . THR B 1 357 ? -29.594 -2.418 33.75 1 56.72 357 THR B O 1
ATOM 6647 N N . SER B 1 358 ? -28.859 -3.938 35.094 1 65 358 SER B N 1
ATOM 6648 C CA . SER B 1 358 ? -27.953 -2.961 35.688 1 65 358 SER B CA 1
ATOM 6649 C C . SER B 1 358 ? -26.891 -2.512 34.688 1 65 358 SER B C 1
ATOM 6651 O O . SER B 1 358 ? -26.578 -1.322 34.594 1 65 358 SER B O 1
ATOM 6653 N N . ASP B 1 359 ? -26.516 -3.322 33.844 1 71.94 359 ASP B N 1
ATOM 6654 C CA . ASP B 1 359 ? -25.469 -3.004 32.875 1 71.94 359 ASP B CA 1
ATOM 6655 C C . ASP B 1 359 ? -26.016 -2.139 31.734 1 71.94 359 ASP B C 1
ATOM 6657 O O . ASP B 1 359 ? -25.328 -1.237 31.25 1 71.94 359 ASP B O 1
ATOM 6661 N N . THR B 1 360 ? -27.328 -2.387 31.312 1 71.88 360 THR B N 1
ATOM 6662 C CA . THR B 1 360 ? -27.984 -1.602 30.281 1 71.88 360 THR B CA 1
ATOM 6663 C C . THR B 1 360 ? -28.203 -0.166 30.75 1 71.88 360 THR B C 1
ATOM 6665 O O . THR B 1 360 ? -28 0.781 29.984 1 71.88 360 THR B O 1
ATOM 6668 N N . ALA B 1 361 ? -28.656 -0.061 32.125 1 68.81 361 ALA B N 1
ATOM 6669 C CA . ALA B 1 361 ? -28.891 1.273 32.656 1 68.81 361 ALA B CA 1
ATOM 6670 C C . ALA B 1 361 ? -27.609 2.084 32.719 1 68.81 361 ALA B C 1
ATOM 6672 O O . ALA B 1 361 ? -27.594 3.275 32.406 1 68.81 361 ALA B O 1
ATOM 6673 N N . SER B 1 362 ? -26.656 1.466 32.906 1 81.38 362 SER B N 1
ATOM 6674 C CA . SER B 1 362 ? -25.359 2.145 33 1 81.38 362 SER B CA 1
ATOM 6675 C C . SER B 1 362 ? -24.828 2.562 31.641 1 81.38 362 SER B C 1
ATOM 6677 O O . SER B 1 362 ? -24.344 3.682 31.484 1 81.38 362 SER B O 1
ATOM 6679 N N . ALA B 1 363 ? -25.062 1.787 30.812 1 80 363 ALA B N 1
ATOM 6680 C CA . ALA B 1 363 ? -24.609 2.078 29.453 1 80 363 ALA B CA 1
ATOM 6681 C C . ALA B 1 363 ? -25.453 3.18 28.828 1 80 363 ALA B C 1
ATOM 6683 O O . ALA B 1 363 ? -24.922 4.047 28.125 1 80 363 ALA B O 1
ATOM 6684 N N . SER B 1 364 ? -26.672 3.1 28.953 1 78.75 364 SER B N 1
ATOM 6685 C CA . SER B 1 364 ? -27.562 4.148 28.453 1 78.75 364 SER B CA 1
ATOM 6686 C C . SER B 1 364 ? -27.234 5.492 29.094 1 78.75 364 SER B C 1
ATOM 6688 O O . SER B 1 364 ? -27.25 6.527 28.422 1 78.75 364 SER B O 1
ATOM 6690 N N . ALA B 1 365 ? -26.953 5.395 30.328 1 80.81 365 ALA B N 1
ATOM 6691 C CA . ALA B 1 365 ? -26.578 6.617 31.031 1 80.81 365 ALA B CA 1
ATOM 6692 C C . ALA B 1 365 ? -25.266 7.168 30.5 1 80.81 365 ALA B C 1
ATOM 6694 O O . ALA B 1 365 ? -25.094 8.383 30.359 1 80.81 365 ALA B O 1
ATOM 6695 N N . ALA B 1 366 ? -24.484 6.352 30.188 1 84.12 366 ALA B N 1
ATOM 6696 C CA . ALA B 1 366 ? -23.172 6.758 29.656 1 84.12 366 ALA B CA 1
ATOM 6697 C C . ALA B 1 366 ? -23.328 7.391 28.281 1 84.12 366 ALA B C 1
ATOM 6699 O O . ALA B 1 366 ? -22.641 8.375 27.969 1 84.12 366 ALA B O 1
ATOM 6700 N N . LEU B 1 367 ? -24.234 6.832 27.406 1 83.56 367 LEU B N 1
ATOM 6701 C CA . LEU B 1 367 ? -24.5 7.387 26.078 1 83.56 367 LEU B CA 1
ATOM 6702 C C . LEU B 1 367 ? -25.078 8.797 26.188 1 83.56 367 LEU B C 1
ATOM 6704 O O . LEU B 1 367 ? -24.688 9.688 25.438 1 83.56 367 LEU B O 1
ATOM 6708 N N . ARG B 1 368 ? -25.906 8.922 27.25 1 81.31 368 ARG B N 1
ATOM 6709 C CA . ARG B 1 368 ? -26.484 10.25 27.469 1 81.31 368 ARG B CA 1
ATOM 6710 C C . ARG B 1 368 ? -25.438 11.234 27.953 1 81.31 368 ARG B C 1
ATOM 6712 O O . ARG B 1 368 ? -25.422 12.398 27.547 1 81.31 368 ARG B O 1
ATOM 6719 N N . ALA B 1 369 ? -24.547 10.766 28.672 1 85.31 369 ALA B N 1
ATOM 6720 C CA . ALA B 1 369 ? -23.469 11.617 29.156 1 85.31 369 ALA B CA 1
ATOM 6721 C C . ALA B 1 369 ? -22.516 12 28.031 1 85.31 369 ALA B C 1
ATOM 6723 O O . ALA B 1 369 ? -22.047 13.141 27.969 1 85.31 369 ALA B O 1
ATOM 6724 N N . ASN B 1 370 ? -22.422 11.141 27.141 1 88.81 370 ASN B N 1
ATOM 6725 C CA . ASN B 1 370 ? -21.531 11.375 26.016 1 88.81 370 ASN B CA 1
ATOM 6726 C C . ASN B 1 370 ? -22.125 12.391 25.031 1 88.81 370 ASN B C 1
ATOM 6728 O O . ASN B 1 370 ? -21.391 13.078 24.328 1 88.81 370 ASN B O 1
ATOM 6732 N N . TRP B 1 371 ? -23.406 12.398 25 1 89.56 371 TRP B N 1
ATOM 6733 C CA . TRP B 1 371 ? -24.062 13.328 24.094 1 89.56 371 TRP B CA 1
ATOM 6734 C C . TRP B 1 371 ? -23.703 14.766 24.422 1 89.56 371 TRP B C 1
ATOM 6736 O O . TRP B 1 371 ? -23.562 15.602 23.531 1 89.56 371 TRP B O 1
ATOM 6746 N N . ALA B 1 372 ? -23.562 15.07 25.656 1 85.62 372 ALA B N 1
ATOM 6747 C CA . ALA B 1 372 ? -23.156 16.422 26.062 1 85.62 372 ALA B CA 1
ATOM 6748 C C . ALA B 1 372 ? -21.812 16.797 25.438 1 85.62 372 ALA B C 1
ATOM 6750 O O . ALA B 1 372 ? -21.641 17.922 24.969 1 85.62 372 ALA B O 1
ATOM 6751 N N . SER B 1 373 ? -20.984 15.859 25.453 1 90.12 373 SER B N 1
ATOM 6752 C CA . SER B 1 373 ? -19.672 16.078 24.859 1 90.12 373 SER B CA 1
ATOM 6753 C C . SER B 1 373 ? -19.797 16.297 23.344 1 90.12 373 SER B C 1
ATOM 6755 O O . SER B 1 373 ? -19.094 17.141 22.781 1 90.12 373 SER B O 1
ATOM 6757 N N . ARG B 1 374 ? -20.719 15.523 22.578 1 89.81 374 ARG B N 1
ATOM 6758 C CA . ARG B 1 374 ? -20.922 15.648 21.141 1 89.81 374 ARG B CA 1
ATOM 6759 C C . ARG B 1 374 ? -21.5 17.016 20.781 1 89.81 374 ARG B C 1
ATOM 6761 O O . ARG B 1 374 ? -21.062 17.641 19.812 1 89.81 374 ARG B O 1
ATOM 6768 N N . GLU B 1 375 ? -22.438 17.406 21.672 1 89.38 375 GLU B N 1
ATOM 6769 C CA . GLU B 1 375 ? -23.016 18.734 21.453 1 89.38 375 GLU B CA 1
ATOM 6770 C C . GLU B 1 375 ? -21.953 19.812 21.609 1 89.38 375 GLU B C 1
ATOM 6772 O O . GLU B 1 375 ? -21.938 20.797 20.859 1 89.38 375 GLU B O 1
ATOM 6777 N N . ASP B 1 376 ? -21.141 19.609 22.516 1 91.81 376 ASP B N 1
ATOM 6778 C CA . ASP B 1 376 ? -20.094 20.594 22.75 1 91.81 376 ASP B CA 1
ATOM 6779 C C . ASP B 1 376 ? -19.141 20.688 21.578 1 91.81 376 ASP B C 1
ATOM 6781 O O . ASP B 1 376 ? -18.734 21.766 21.156 1 91.81 376 ASP B O 1
ATOM 6785 N N . ILE B 1 377 ? -18.781 19.641 21.078 1 93.25 377 ILE B N 1
ATOM 6786 C CA . ILE B 1 377 ? -17.906 19.578 19.906 1 93.25 377 ILE B CA 1
ATOM 6787 C C . ILE B 1 377 ? -18.562 20.312 18.734 1 93.25 377 ILE B C 1
ATOM 6789 O O . ILE B 1 377 ? -17.922 21.109 18.047 1 93.25 377 ILE B O 1
ATOM 6793 N N . CYS B 1 378 ? -19.828 20.031 18.5 1 92.81 378 CYS B N 1
ATOM 6794 C CA . CYS B 1 378 ? -20.578 20.672 17.422 1 92.81 378 CYS B CA 1
ATOM 6795 C C . CYS B 1 378 ? -20.625 22.172 17.609 1 92.81 378 CYS B C 1
ATOM 6797 O O . CYS B 1 378 ? -20.391 22.922 16.656 1 92.81 378 CYS B O 1
ATOM 6799 N N . ARG B 1 379 ? -20.875 22.594 18.812 1 92.5 379 ARG B N 1
ATOM 6800 C CA . ARG B 1 379 ? -20.922 24.031 19.109 1 92.5 379 ARG B CA 1
ATOM 6801 C C . ARG B 1 379 ? -19.578 24.688 18.844 1 92.5 379 ARG B C 1
ATOM 6803 O O . ARG B 1 379 ? -19.5 25.75 18.25 1 92.5 379 ARG B O 1
ATOM 6810 N N . GLN B 1 380 ? -18.609 24.031 19.312 1 93.12 380 GLN B N 1
ATOM 6811 C CA . GLN B 1 380 ? -17.266 24.578 19.125 1 93.12 380 GLN B CA 1
ATOM 6812 C C . GLN B 1 380 ? -16.906 24.656 17.641 1 93.12 380 GLN B C 1
ATOM 6814 O O . GLN B 1 380 ? -16.344 25.656 17.188 1 93.12 380 GLN B O 1
ATOM 6819 N N . MET B 1 381 ? -17.25 23.656 16.875 1 93.56 381 MET B N 1
ATOM 6820 C CA . MET B 1 381 ? -16.938 23.625 15.453 1 93.56 381 MET B CA 1
ATOM 6821 C C . MET B 1 381 ? -17.688 24.734 14.719 1 93.56 381 MET B C 1
ATOM 6823 O O . MET B 1 381 ? -17.109 25.422 13.867 1 93.56 381 MET B O 1
ATOM 6827 N N . LEU B 1 382 ? -18.984 24.891 15.023 1 92.38 382 LEU B N 1
ATOM 6828 C CA . LEU B 1 382 ? -19.766 25.969 14.414 1 92.38 382 LEU B CA 1
ATOM 6829 C C . LEU B 1 382 ? -19.203 27.328 14.781 1 92.38 382 LEU B C 1
ATOM 6831 O O . LEU B 1 382 ? -19.141 28.234 13.938 1 92.38 382 LEU B O 1
ATOM 6835 N N . HIS B 1 383 ? -18.75 27.422 16.016 1 92.75 383 HIS B N 1
ATOM 6836 C CA . HIS B 1 383 ? -18.141 28.672 16.438 1 92.75 383 HIS B CA 1
ATOM 6837 C C . HIS B 1 383 ? -16.875 28.969 15.633 1 92.75 383 HIS B C 1
ATOM 6839 O O . HIS B 1 383 ? -16.672 30.109 15.188 1 92.75 383 HIS B O 1
ATOM 6845 N N . LEU B 1 384 ? -16.125 28 15.438 1 92.69 384 LEU B N 1
ATOM 6846 C CA . LEU B 1 384 ? -14.906 28.172 14.656 1 92.69 384 LEU B CA 1
ATOM 6847 C C . LEU B 1 384 ? -15.227 28.562 13.219 1 92.69 384 LEU B C 1
ATOM 6849 O O . LEU B 1 384 ? -14.586 29.469 12.672 1 92.69 384 LEU B O 1
ATOM 6853 N N . LEU B 1 385 ? -16.172 27.953 12.648 1 92 385 LEU B N 1
ATOM 6854 C CA . LEU B 1 385 ? -16.562 28.234 11.266 1 92 385 LEU B CA 1
ATOM 6855 C C . LEU B 1 385 ? -17.047 29.672 11.109 1 92 385 LEU B C 1
ATOM 6857 O O . LEU B 1 385 ? -16.859 30.281 10.047 1 92 385 LEU B O 1
ATOM 6861 N N . HIS B 1 386 ? -17.609 30.188 12.086 1 89.06 386 HIS B N 1
ATOM 6862 C CA . HIS B 1 386 ? -18.125 31.547 12.023 1 89.06 386 HIS B CA 1
ATOM 6863 C C . HIS B 1 386 ? -17.062 32.562 12.398 1 89.06 386 HIS B C 1
ATOM 6865 O O . HIS B 1 386 ? -17.094 33.719 11.945 1 89.06 386 HIS B O 1
ATOM 6871 N N . SER B 1 387 ? -16.078 32.125 13.297 1 89.5 387 SER B N 1
ATOM 6872 C CA . SER B 1 387 ? -15.109 33.062 13.852 1 89.5 387 SER B CA 1
ATOM 6873 C C . SER B 1 387 ? -13.914 33.25 12.922 1 89.5 387 SER B C 1
ATOM 6875 O O . SER B 1 387 ? -13.266 34.281 12.938 1 89.5 387 SER B O 1
ATOM 6877 N N . ILE B 1 388 ? -13.625 32.312 12.086 1 90.31 388 ILE B N 1
ATOM 6878 C CA . ILE B 1 388 ? -12.469 32.406 11.203 1 90.31 388 ILE B CA 1
ATOM 6879 C C . ILE B 1 388 ? -12.906 32.844 9.812 1 90.31 388 ILE B C 1
ATOM 6881 O O . ILE B 1 388 ? -13.891 32.344 9.273 1 90.31 388 ILE B O 1
ATOM 6885 N N . GLN B 1 389 ? -12.125 33.781 9.273 1 91.12 389 GLN B N 1
ATOM 6886 C CA . GLN B 1 389 ? -12.438 34.281 7.934 1 91.12 389 GLN B CA 1
ATOM 6887 C C . GLN B 1 389 ? -12.297 33.156 6.898 1 91.12 389 GLN B C 1
ATOM 6889 O O . GLN B 1 389 ? -11.391 32.344 6.984 1 91.12 389 GLN B O 1
ATOM 6894 N N . GLN B 1 390 ? -13.164 33.188 5.879 1 90.69 390 GLN B N 1
ATOM 6895 C CA . GLN B 1 390 ? -13.227 32.156 4.844 1 90.69 390 GLN B CA 1
ATOM 6896 C C . GLN B 1 390 ? -11.883 32.031 4.129 1 90.69 390 GLN B C 1
ATOM 6898 O O . GLN B 1 390 ? -11.5 30.922 3.736 1 90.69 390 GLN B O 1
ATOM 6903 N N . VAL B 1 391 ? -11.188 33.094 3.932 1 92.5 391 VAL B N 1
ATOM 6904 C CA . VAL B 1 391 ? -9.914 33.094 3.217 1 92.5 391 VAL B CA 1
ATOM 6905 C C . VAL B 1 391 ? -8.906 32.25 3.963 1 92.5 391 VAL B C 1
ATOM 6907 O O . VAL B 1 391 ? -7.984 31.688 3.354 1 92.5 391 VAL B O 1
ATOM 6910 N N . HIS B 1 392 ? -9.055 32.094 5.34 1 93.75 392 HIS B N 1
ATOM 6911 C CA . HIS B 1 392 ? -8.125 31.328 6.145 1 93.75 392 HIS B CA 1
ATOM 6912 C C . HIS B 1 392 ? -8.617 29.891 6.352 1 93.75 392 HIS B C 1
ATOM 6914 O O . HIS B 1 392 ? -7.879 29.031 6.84 1 93.75 392 HIS B O 1
ATOM 6920 N N . ILE B 1 393 ? -9.883 29.609 5.883 1 95 393 ILE B N 1
ATOM 6921 C CA . ILE B 1 393 ? -10.445 28.266 5.934 1 95 393 ILE B CA 1
ATOM 6922 C C . ILE B 1 393 ? -10.195 27.547 4.602 1 95 393 ILE B C 1
ATOM 6924 O O . ILE B 1 393 ? -9.977 26.344 4.57 1 95 393 ILE B O 1
ATOM 6928 N N . GLU B 1 394 ? -10.141 28.312 3.523 1 94.69 394 GLU B N 1
ATOM 6929 C CA . GLU B 1 394 ? -10.125 27.828 2.146 1 94.69 394 GLU B CA 1
ATOM 6930 C C . GLU B 1 394 ? -8.922 26.938 1.893 1 94.69 394 GLU B C 1
ATOM 6932 O O . GLU B 1 394 ? -9.047 25.875 1.277 1 94.69 394 GLU B O 1
ATOM 6937 N N . PRO B 1 395 ? -7.727 27.281 2.434 1 96.56 395 PRO B N 1
ATOM 6938 C CA . PRO B 1 395 ? -6.551 26.469 2.123 1 96.56 395 PRO B CA 1
ATOM 6939 C C . PRO B 1 395 ? -6.664 25.047 2.676 1 96.56 395 PRO B C 1
ATOM 6941 O O . PRO B 1 395 ? -5.91 24.156 2.266 1 96.56 395 PRO B O 1
ATOM 6944 N N . ASN B 1 396 ? -7.547 24.797 3.656 1 96.31 396 ASN B N 1
ATOM 6945 C CA . ASN B 1 396 ? -7.734 23.453 4.203 1 96.31 396 ASN B CA 1
ATOM 6946 C C . ASN B 1 396 ? -8.516 22.562 3.238 1 96.31 396 ASN B C 1
ATOM 6948 O O . ASN B 1 396 ? -8.516 21.328 3.383 1 96.31 396 ASN B O 1
ATOM 6952 N N . GLY B 1 397 ? -9.148 23.188 2.24 1 94.44 397 GLY B N 1
ATOM 6953 C CA . GLY B 1 397 ? -9.719 22.484 1.098 1 94.44 397 GLY B CA 1
ATOM 6954 C C . GLY B 1 397 ? -10.875 21.578 1.468 1 94.44 397 GLY B C 1
ATOM 6955 O O . GLY B 1 397 ? -11.555 21.812 2.477 1 94.44 397 GLY B O 1
ATOM 6956 N N . LEU B 1 398 ? -11.102 20.594 0.633 1 92.06 398 LEU B N 1
ATOM 6957 C CA . LEU B 1 398 ? -12.234 19.688 0.761 1 92.06 398 LEU B CA 1
ATOM 6958 C C . LEU B 1 398 ? -12.062 18.781 1.974 1 92.06 398 LEU B C 1
ATOM 6960 O O . LEU B 1 398 ? -13.047 18.234 2.49 1 92.06 398 LEU B O 1
ATOM 6964 N N . TYR B 1 399 ? -10.867 18.578 2.451 1 91.25 399 TYR B N 1
ATOM 6965 C CA . TYR B 1 399 ? -10.633 17.797 3.652 1 91.25 399 TYR B CA 1
ATOM 6966 C C . TYR B 1 399 ? -11.375 18.375 4.848 1 91.25 399 TYR B C 1
ATOM 6968 O O . TYR B 1 399 ? -11.938 17.641 5.66 1 91.25 399 TYR B O 1
ATOM 6976 N N . LEU B 1 400 ? -11.281 19.719 4.98 1 93.06 400 LEU B N 1
ATOM 6977 C CA . LEU B 1 400 ? -12.008 20.375 6.062 1 93.06 400 LEU B CA 1
ATOM 6978 C C . LEU B 1 400 ? -13.508 20.203 5.895 1 93.06 400 LEU B C 1
ATOM 6980 O O . LEU B 1 400 ? -14.227 19.969 6.875 1 93.06 400 LEU B O 1
ATOM 6984 N N . ALA B 1 401 ? -14.008 20.234 4.648 1 90.75 401 ALA B N 1
ATOM 6985 C CA . ALA B 1 401 ? -15.43 20.016 4.398 1 90.75 401 ALA B CA 1
ATOM 6986 C C . ALA B 1 401 ? -15.859 18.625 4.848 1 90.75 401 ALA B C 1
ATOM 6988 O O . ALA B 1 401 ? -16.922 18.469 5.445 1 90.75 401 ALA B O 1
ATOM 6989 N N . TYR B 1 402 ? -14.969 17.734 4.609 1 88.44 402 TYR B N 1
ATOM 6990 C CA . TYR B 1 402 ? -15.266 16.375 5.012 1 88.44 402 TYR B CA 1
ATOM 6991 C C . TYR B 1 402 ? -15.289 16.234 6.531 1 88.44 402 TYR B C 1
ATOM 6993 O O . TYR B 1 402 ? -16.109 15.516 7.086 1 88.44 402 TYR B O 1
ATOM 7001 N N . LYS B 1 403 ? -14.406 16.859 7.238 1 93.25 403 LYS B N 1
ATOM 7002 C CA . LYS B 1 403 ? -14.375 16.844 8.695 1 93.25 403 LYS B CA 1
ATOM 7003 C C . LYS B 1 403 ? -15.656 17.438 9.281 1 93.25 403 LYS B C 1
ATOM 7005 O O . LYS B 1 403 ? -16.25 16.891 10.203 1 93.25 403 LYS B O 1
ATOM 7010 N N . VAL B 1 404 ? -16.031 18.531 8.688 1 92.62 404 VAL B N 1
ATOM 7011 C CA . VAL B 1 404 ? -17.25 19.203 9.133 1 92.62 404 VAL B CA 1
ATOM 7012 C C . VAL B 1 404 ? -18.469 18.312 8.859 1 92.62 404 VAL B C 1
ATOM 7014 O O . VAL B 1 404 ? -19.344 18.156 9.719 1 92.62 404 VAL B O 1
ATOM 7017 N N . ARG B 1 405 ? -18.469 17.688 7.688 1 91.19 405 ARG B N 1
ATOM 7018 C CA . ARG B 1 405 ? -19.562 16.797 7.324 1 91.19 405 ARG B CA 1
ATOM 7019 C C . ARG B 1 405 ? -19.672 15.633 8.305 1 91.19 405 ARG B C 1
ATOM 7021 O O . ARG B 1 405 ? -20.766 15.258 8.711 1 91.19 405 ARG B O 1
ATOM 7028 N N . ASP B 1 406 ? -18.594 15.109 8.703 1 91 406 ASP B N 1
ATOM 7029 C CA . ASP B 1 406 ? -18.578 13.977 9.625 1 91 406 ASP B CA 1
ATOM 7030 C C . ASP B 1 406 ? -19.188 14.359 10.977 1 91 406 ASP B C 1
ATOM 7032 O O . ASP B 1 406 ? -19.938 13.586 11.57 1 91 406 ASP B O 1
ATOM 7036 N N . VAL B 1 407 ? -18.828 15.461 11.477 1 92.81 407 VAL B N 1
ATOM 7037 C CA . VAL B 1 407 ? -19.359 15.93 12.75 1 92.81 407 VAL B CA 1
ATOM 7038 C C . VAL B 1 407 ? -20.859 16.203 12.633 1 92.81 407 VAL B C 1
ATOM 7040 O O . VAL B 1 407 ? -21.625 15.859 13.531 1 92.81 407 VAL B O 1
ATOM 7043 N N . ALA B 1 408 ? -21.234 16.75 11.5 1 91.5 408 ALA B N 1
ATOM 7044 C CA . ALA B 1 408 ? -22.656 17.016 11.273 1 91.5 408 ALA B CA 1
ATOM 7045 C C . ALA B 1 408 ? -23.469 15.711 11.234 1 91.5 408 ALA B C 1
ATOM 7047 O O . ALA B 1 408 ? -24.516 15.609 11.859 1 91.5 408 ALA B O 1
ATOM 7048 N N . VAL B 1 409 ? -22.938 14.633 10.555 1 88.75 409 VAL B N 1
ATOM 7049 C CA . VAL B 1 409 ? -23.641 13.359 10.375 1 88.75 409 VAL B CA 1
ATOM 7050 C C . VAL B 1 409 ? -23.797 12.656 11.719 1 88.75 409 VAL B C 1
ATOM 7052 O O . VAL B 1 409 ? -24.797 11.961 11.953 1 88.75 409 VAL B O 1
ATOM 7055 N N . ALA B 1 410 ? -22.906 12.906 12.703 1 87.12 410 ALA B N 1
ATOM 7056 C CA . ALA B 1 410 ? -22.953 12.273 14.016 1 87.12 410 ALA B CA 1
ATOM 7057 C C . ALA B 1 410 ? -24.156 12.766 14.812 1 87.12 410 ALA B C 1
ATOM 7059 O O . ALA B 1 410 ? -24.625 12.086 15.727 1 87.12 410 ALA B O 1
ATOM 7060 N N . LEU B 1 411 ? -24.688 13.844 14.609 1 86.88 411 LEU B N 1
ATOM 7061 C CA . LEU B 1 411 ? -25.844 14.414 15.289 1 86.88 411 LEU B CA 1
ATOM 7062 C C . LEU B 1 411 ? -27.109 13.609 14.992 1 86.88 411 LEU B C 1
ATOM 7064 O O . LEU B 1 411 ? -28.094 13.688 15.734 1 86.88 411 LEU B O 1
ATOM 7068 N N . LEU B 1 412 ? -26.953 12.852 13.977 1 82.75 412 LEU B N 1
ATOM 7069 C CA . LEU B 1 412 ? -28.109 12.047 13.594 1 82.75 412 LEU B CA 1
ATOM 7070 C C . LEU B 1 412 ? -28.312 10.891 14.562 1 82.75 412 LEU B C 1
ATOM 7072 O O .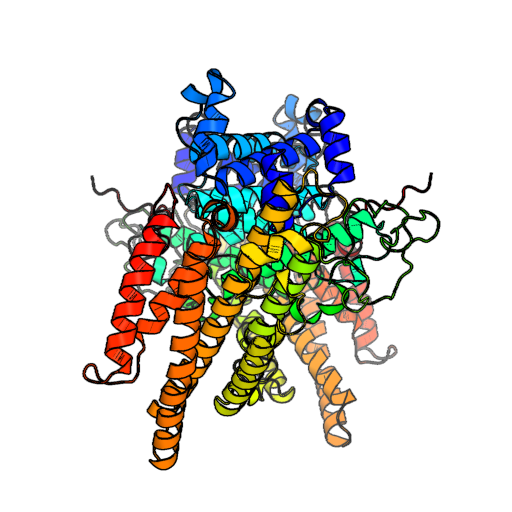 LEU B 1 412 ? -29.406 10.305 14.617 1 82.75 412 LEU B O 1
ATOM 7076 N N . ASN B 1 413 ? -27.359 10.586 15.445 1 81.06 413 ASN B N 1
ATOM 7077 C CA . ASN B 1 413 ? -27.438 9.477 16.391 1 81.06 413 ASN B CA 1
ATOM 7078 C C . ASN B 1 413 ? -27.828 9.953 17.781 1 81.06 413 ASN B C 1
ATOM 7080 O O . ASN B 1 413 ? -27.406 9.367 18.781 1 81.06 413 ASN B O 1
ATOM 7084 N N . CYS B 1 414 ? -28.578 10.867 18 1 83.56 414 CYS B N 1
ATOM 7085 C CA . CYS B 1 414 ? -29.016 11.391 19.297 1 83.56 414 CYS B CA 1
ATOM 7086 C C . CYS B 1 414 ? -29.828 10.359 20.062 1 83.56 414 CYS B C 1
ATOM 7088 O O . CYS B 1 414 ? -30.828 9.836 19.531 1 83.56 414 CYS B O 1
ATOM 7090 N N . PRO B 1 415 ? -29.484 10.094 21.328 1 79.19 415 PRO B N 1
ATOM 7091 C CA . PRO B 1 415 ? -30.172 9.055 22.094 1 79.19 415 PRO B CA 1
ATOM 7092 C C . PRO B 1 415 ? -31.438 9.562 22.781 1 79.19 415 PRO B C 1
ATOM 7094 O O . PRO B 1 415 ? -32.156 8.797 23.422 1 79.19 415 PRO B O 1
ATOM 7097 N N . PHE B 1 416 ? -31.766 10.648 22.75 1 84.75 416 PHE B N 1
ATOM 7098 C CA . PHE B 1 416 ? -32.938 11.234 23.391 1 84.75 416 PHE B CA 1
ATOM 7099 C C . PHE B 1 416 ? -34.125 11.219 22.453 1 84.75 416 PHE B C 1
ATOM 7101 O O . PHE B 1 416 ? -33.969 11.172 21.234 1 84.75 416 PHE B O 1
ATOM 7108 N N . GLU B 1 417 ? -35.125 11.188 23.078 1 87.94 417 GLU B N 1
ATOM 7109 C CA . GLU B 1 417 ? -36.344 11.219 22.312 1 87.94 417 GLU B CA 1
ATOM 7110 C C . GLU B 1 417 ? -36.531 12.57 21.625 1 87.94 417 GLU B C 1
ATOM 7112 O O . GLU B 1 417 ? -36.031 13.586 22.094 1 87.94 417 GLU B O 1
ATOM 7117 N N . ALA B 1 418 ? -37.125 12.719 20.859 1 85.44 418 ALA B N 1
ATOM 7118 C CA . ALA B 1 418 ? -37.312 13.859 19.953 1 85.44 418 ALA B CA 1
ATOM 7119 C C . ALA B 1 418 ? -37.844 15.078 20.719 1 85.44 418 ALA B C 1
ATOM 7121 O O . ALA B 1 418 ? -37.5 16.219 20.375 1 85.44 418 ALA B O 1
ATOM 7122 N N . HIS B 1 419 ? -38.75 14.672 21.828 1 87.5 419 HIS B N 1
ATOM 7123 C CA . HIS B 1 419 ? -39.375 15.797 22.5 1 87.5 419 HIS B CA 1
ATOM 7124 C C . HIS B 1 419 ? -38.469 16.375 23.578 1 87.5 419 HIS B C 1
ATOM 7126 O O . HIS B 1 419 ? -38.719 17.469 24.094 1 87.5 419 HIS B O 1
ATOM 7132 N N . GLU B 1 420 ? -37.406 15.797 23.625 1 82.38 420 GLU B N 1
ATOM 7133 C CA . GLU B 1 420 ? -36.5 16.219 24.703 1 82.38 420 GLU B CA 1
ATOM 7134 C C . GLU B 1 420 ? -35.562 17.312 24.219 1 82.38 420 GLU B C 1
ATOM 7136 O O . GLU B 1 420 ? -35.281 17.438 23.016 1 82.38 420 GLU B O 1
ATOM 7141 N N . GLY B 1 421 ? -35.062 18.094 24.969 1 86.31 421 GLY B N 1
ATOM 7142 C CA . GLY B 1 421 ? -34.219 19.266 24.719 1 86.31 421 GLY B CA 1
ATOM 7143 C C . GLY B 1 421 ? -33 18.953 23.891 1 86.31 421 GLY B C 1
ATOM 7144 O O . GLY B 1 421 ? -32.781 19.562 22.844 1 86.31 421 GLY B O 1
ATOM 7145 N N . PRO B 1 422 ? -32.406 18.047 24.109 1 86.38 422 PRO B N 1
ATOM 7146 C CA . PRO B 1 422 ? -31.172 17.75 23.375 1 86.38 422 PRO B CA 1
ATOM 7147 C C . PRO B 1 422 ? -31.438 17.391 21.922 1 86.38 422 PRO B C 1
ATOM 7149 O O . PRO B 1 422 ? -30.625 17.719 21.047 1 86.38 422 PRO B O 1
ATOM 7152 N N . SER B 1 423 ? -32.375 16.875 21.75 1 87.69 423 SER B N 1
ATOM 7153 C CA . SER B 1 423 ? -32.75 16.5 20.391 1 87.69 423 SER B CA 1
ATOM 7154 C C . SER B 1 423 ? -33.062 17.734 19.547 1 87.69 423 SER B C 1
ATOM 7156 O O . SER B 1 423 ? -32.75 17.781 18.359 1 87.69 423 SER B O 1
ATOM 7158 N N . ARG B 1 424 ? -33.875 18.453 19.969 1 89.12 424 ARG B N 1
ATOM 7159 C CA . ARG B 1 424 ? -34.188 19.688 19.25 1 89.12 424 ARG B CA 1
ATOM 7160 C C . ARG B 1 424 ? -32.906 20.484 18.953 1 89.12 424 ARG B C 1
ATOM 7162 O O . ARG B 1 424 ? -32.781 21.031 17.844 1 89.12 424 ARG B O 1
ATOM 7169 N N . ARG B 1 425 ? -31.938 20.625 19.922 1 87.25 425 ARG B N 1
ATOM 7170 C CA . ARG B 1 425 ? -30.672 21.312 19.703 1 87.25 425 ARG B CA 1
ATOM 7171 C C . ARG B 1 425 ? -29.844 20.641 18.625 1 87.25 425 ARG B C 1
ATOM 7173 O O . ARG B 1 425 ? -29.234 21.312 17.781 1 87.25 425 ARG B O 1
ATOM 7180 N N . ALA B 1 426 ? -29.953 19.375 18.562 1 88.75 426 ALA B N 1
ATOM 7181 C CA . ALA B 1 426 ? -29.219 18.609 17.547 1 88.75 426 ALA B CA 1
ATOM 7182 C C . ALA B 1 426 ? -29.719 18.969 16.156 1 88.75 426 ALA B C 1
ATOM 7184 O O . ALA B 1 426 ? -28.922 19.109 15.219 1 88.75 426 ALA B O 1
ATOM 7185 N N . ALA B 1 427 ? -31 19.047 15.961 1 88.75 427 ALA B N 1
ATOM 7186 C CA . ALA B 1 427 ? -31.594 19.406 14.672 1 88.75 427 ALA B CA 1
ATOM 7187 C C . ALA B 1 427 ? -31.172 20.797 14.234 1 88.75 427 ALA B C 1
ATOM 7189 O O . ALA B 1 427 ? -30.922 21.047 13.047 1 88.75 427 ALA B O 1
ATOM 7190 N N . GLU B 1 428 ? -31.031 21.719 15.211 1 89.38 428 GLU B N 1
ATOM 7191 C CA . GLU B 1 428 ? -30.594 23.078 14.914 1 89.38 428 GLU B CA 1
ATOM 7192 C C . GLU B 1 428 ? -29.141 23.094 14.477 1 89.38 428 GLU B C 1
ATOM 7194 O O . GLU B 1 428 ? -28.781 23.766 13.5 1 89.38 428 GLU B O 1
ATOM 7199 N N . TYR B 1 429 ? -28.359 22.406 15.172 1 87.75 429 TYR B N 1
ATOM 7200 C CA . TYR B 1 429 ? -26.953 22.297 14.789 1 87.75 429 TYR B CA 1
ATOM 7201 C C . TYR B 1 429 ? -26.828 21.75 13.375 1 87.75 429 TYR B C 1
ATOM 7203 O O . TYR B 1 429 ? -26.016 22.234 12.586 1 87.75 429 TYR B O 1
ATOM 7211 N N . MET B 1 430 ? -27.609 20.766 12.953 1 89.19 430 MET B N 1
ATOM 7212 C CA . MET B 1 430 ? -27.562 20.125 11.648 1 89.19 430 MET B CA 1
ATOM 7213 C C . MET B 1 430 ? -27.891 21.125 10.539 1 89.19 430 MET B C 1
ATOM 7215 O O . MET B 1 430 ? -27.25 21.125 9.484 1 89.19 430 MET B O 1
ATOM 7219 N N . ARG B 1 431 ? -28.875 21.953 10.812 1 90.19 431 ARG B N 1
ATOM 7220 C CA . ARG B 1 431 ? -29.234 22.984 9.836 1 90.19 431 ARG B CA 1
ATOM 7221 C C . ARG B 1 431 ? -28.078 23.953 9.617 1 90.19 431 ARG B C 1
ATOM 7223 O O . ARG B 1 431 ? -27.766 24.312 8.484 1 90.19 431 ARG B O 1
ATOM 7230 N N . ASP B 1 432 ? -27.422 24.281 10.641 1 90 432 ASP B N 1
ATOM 7231 C CA . ASP B 1 432 ? -26.297 25.203 10.555 1 90 432 ASP B CA 1
ATOM 7232 C C . ASP B 1 432 ? -25.125 24.562 9.805 1 90 432 ASP B C 1
ATOM 7234 O O . ASP B 1 432 ? -24.516 25.203 8.945 1 90 432 ASP B O 1
ATOM 7238 N N . PHE B 1 433 ? -24.891 23.422 10.086 1 89.94 433 PHE B N 1
ATOM 7239 C CA . PHE B 1 433 ? -23.797 22.703 9.414 1 89.94 433 PHE B CA 1
ATOM 7240 C C . PHE B 1 433 ? -24.078 22.594 7.918 1 89.94 433 PHE B C 1
ATOM 7242 O O . PHE B 1 433 ? -23.172 22.766 7.102 1 89.94 433 PHE B O 1
ATOM 7249 N N . THR B 1 434 ? -25.297 22.203 7.473 1 88.81 434 THR B N 1
ATOM 7250 C CA . THR B 1 434 ? -25.656 22.047 6.066 1 88.81 434 THR B CA 1
ATOM 7251 C C . THR B 1 434 ? -25.422 23.359 5.309 1 88.81 434 THR B C 1
ATOM 7253 O O . THR B 1 434 ? -24.922 23.344 4.188 1 88.81 434 THR B O 1
ATOM 7256 N N . SER B 1 435 ? -25.797 24.453 5.918 1 88.38 435 SER B N 1
ATOM 7257 C CA . SER B 1 435 ? -25.578 25.766 5.316 1 88.38 435 SER B CA 1
ATOM 7258 C C . SER B 1 435 ? -24.094 26.047 5.133 1 88.38 435 SER B C 1
ATOM 7260 O O . SER B 1 435 ? -23.672 26.516 4.074 1 88.38 435 SER B O 1
ATOM 7262 N N . MET B 1 436 ? -23.344 25.688 6.137 1 88.38 436 MET B N 1
ATOM 7263 C CA . MET B 1 436 ? -21.906 25.938 6.086 1 88.38 436 MET B CA 1
ATOM 7264 C C . MET B 1 436 ? -21.234 25.047 5.043 1 88.38 436 MET B C 1
ATOM 7266 O O . MET B 1 436 ? -20.328 25.484 4.336 1 88.38 436 MET B O 1
ATOM 7270 N N . LEU B 1 437 ? -21.688 23.859 4.922 1 87.88 437 LEU B N 1
ATOM 7271 C CA . LEU B 1 437 ? -21.078 22.891 4.008 1 87.88 437 LEU B CA 1
ATOM 7272 C C . LEU B 1 437 ? -21.312 23.297 2.557 1 87.88 437 LEU B C 1
ATOM 7274 O O . LEU B 1 437 ? -20.469 23.031 1.694 1 87.88 437 LEU B O 1
ATOM 7278 N N . SER B 1 438 ? -22.359 23.938 2.271 1 84.75 438 SER B N 1
ATOM 7279 C CA . SER B 1 438 ? -22.641 24.406 0.922 1 84.75 438 SER B CA 1
ATOM 7280 C C . SER B 1 438 ? -21.609 25.453 0.478 1 84.75 438 SER B C 1
ATOM 7282 O O . SER B 1 438 ? -21.328 25.562 -0.713 1 84.75 438 SER B O 1
ATOM 7284 N N . ARG B 1 439 ? -21.016 26.047 1.401 1 83.5 439 ARG B N 1
ATOM 7285 C CA . ARG B 1 439 ? -20.016 27.062 1.102 1 83.5 439 ARG B CA 1
ATOM 7286 C C . ARG B 1 439 ? -18.609 26.453 1.072 1 83.5 439 ARG B C 1
ATOM 7288 O O . ARG B 1 439 ? -17.75 26.891 0.315 1 83.5 439 ARG B O 1
ATOM 7295 N N . LEU B 1 440 ? -18.469 25.469 1.886 1 85.38 440 LEU B N 1
ATOM 7296 C CA . LEU B 1 440 ? -17.141 24.891 2.053 1 85.38 440 LEU B CA 1
ATOM 7297 C C . LEU B 1 440 ? -16.812 23.938 0.902 1 85.38 440 LEU B C 1
ATOM 7299 O O . LEU B 1 440 ? -15.656 23.859 0.475 1 85.38 440 LEU B O 1
ATOM 7303 N N . ASP B 1 441 ? -17.797 23.219 0.253 1 81.06 441 ASP B N 1
ATOM 7304 C CA . ASP B 1 441 ? -17.547 22.219 -0.788 1 81.06 441 ASP B CA 1
ATOM 7305 C C . ASP B 1 441 ? -17.562 22.859 -2.174 1 81.06 441 ASP B C 1
ATOM 7307 O O . ASP B 1 441 ? -18.625 23.109 -2.734 1 81.06 441 ASP B O 1
ATOM 7311 N N . ARG B 1 442 ? -16.406 23.047 -2.73 1 76 442 ARG B N 1
ATOM 7312 C CA . ARG B 1 442 ? -16.266 23.672 -4.043 1 76 442 ARG B CA 1
ATOM 7313 C C . ARG B 1 442 ? -15.82 22.656 -5.086 1 76 442 ARG B C 1
ATOM 7315 O O . ARG B 1 442 ? -15.094 23 -6.027 1 76 442 ARG B O 1
ATOM 7322 N N . SER B 1 443 ? -16.156 21.359 -4.93 1 76.5 443 SER B N 1
ATOM 7323 C CA . SER B 1 443 ? -15.805 20.344 -5.91 1 76.5 443 SER B CA 1
ATOM 7324 C C . SER B 1 443 ? -16.562 20.547 -7.215 1 76.5 443 SER B C 1
ATOM 7326 O O . SER B 1 443 ? -17.719 20.984 -7.203 1 76.5 443 SER B O 1
ATOM 7328 N N . GLU B 1 444 ? -15.766 20.469 -8.234 1 77.56 444 GLU B N 1
ATOM 7329 C CA . GLU B 1 444 ? -16.359 20.656 -9.555 1 77.56 444 GLU B CA 1
ATOM 7330 C C . GLU B 1 444 ? -17.109 19.391 -9.992 1 77.56 444 GLU B C 1
ATOM 7332 O O . GLU B 1 444 ? -18.047 19.469 -10.805 1 77.56 444 GLU B O 1
ATOM 7337 N N . ILE B 1 445 ? -16.625 18.25 -9.594 1 73.94 445 ILE B N 1
ATOM 7338 C CA . ILE B 1 445 ? -17.234 16.969 -9.93 1 73.94 445 ILE B CA 1
ATOM 7339 C C . ILE B 1 445 ? -17.828 16.328 -8.672 1 73.94 445 ILE B C 1
ATOM 7341 O O . ILE B 1 445 ? -17.172 16.266 -7.629 1 73.94 445 ILE B O 1
ATOM 7345 N N . MET B 1 446 ? -19.109 16.047 -8.758 1 62.62 446 MET B N 1
ATOM 7346 C CA . MET B 1 446 ? -19.766 15.445 -7.605 1 62.62 446 MET B CA 1
ATOM 7347 C C . MET B 1 446 ? -19.172 14.086 -7.27 1 62.62 446 MET B C 1
ATOM 7349 O O . MET B 1 446 ? -18.969 13.25 -8.156 1 62.62 446 MET B O 1
ATOM 7353 N N . ASN B 1 447 ? -18.484 14.047 -6.129 1 56.22 447 ASN B N 1
ATOM 7354 C CA . ASN B 1 447 ? -17.875 12.797 -5.691 1 56.22 447 ASN B CA 1
ATOM 7355 C C . ASN B 1 447 ? -18.922 11.75 -5.336 1 56.22 447 ASN B C 1
ATOM 7357 O O . ASN B 1 447 ? -19.531 11.812 -4.258 1 56.22 447 ASN B O 1
ATOM 7361 N N . THR B 1 448 ? -19.594 11.242 -6.375 1 47.5 448 THR B N 1
ATOM 7362 C CA . THR B 1 448 ? -20.5 10.133 -6.113 1 47.5 448 THR B CA 1
ATOM 7363 C C . THR B 1 448 ? -19.734 8.852 -5.82 1 47.5 448 THR B C 1
ATOM 7365 O O . THR B 1 448 ? -20 7.805 -6.414 1 47.5 448 THR B O 1
ATOM 7368 N N . ALA B 1 449 ? -18.547 9.047 -5.176 1 49.03 449 ALA B N 1
ATOM 7369 C CA . ALA B 1 449 ? -17.641 7.93 -4.926 1 49.03 449 ALA B CA 1
ATOM 7370 C C . ALA B 1 449 ? -18.406 6.668 -4.551 1 49.03 449 ALA B C 1
ATOM 7372 O O . ALA B 1 449 ? -18 5.559 -4.906 1 49.03 449 ALA B O 1
ATOM 7373 N N . SER B 1 450 ? -19.562 6.859 -3.918 1 47.53 450 SER B N 1
ATOM 7374 C CA . SER B 1 450 ? -20.344 5.703 -3.498 1 47.53 450 SER B CA 1
ATOM 7375 C C . SER B 1 450 ? -20.984 5 -4.695 1 47.53 450 SER B C 1
ATOM 7377 O O . SER B 1 450 ? -21.281 3.807 -4.633 1 47.53 450 SER B O 1
ATOM 7379 N N . LEU B 1 451 ? -21.016 5.723 -5.855 1 44.97 451 LEU B N 1
ATOM 7380 C CA . LEU B 1 451 ? -21.781 5.105 -6.934 1 44.97 451 LEU B CA 1
ATOM 7381 C C . LEU B 1 451 ? -20.859 4.375 -7.906 1 44.97 451 LEU B C 1
ATOM 7383 O O . LEU B 1 451 ? -21.328 3.635 -8.773 1 44.97 451 LEU B O 1
ATOM 7387 N N . LYS B 1 452 ? -19.688 4.223 -7.75 1 57.19 452 LYS B N 1
ATOM 7388 C CA . LYS B 1 452 ? -18.688 3.514 -8.547 1 57.19 452 LYS B CA 1
ATOM 7389 C C . LYS B 1 452 ? -19.031 3.568 -10.031 1 57.19 452 LYS B C 1
ATOM 7391 O O . LYS B 1 452 ? -18.844 2.588 -10.75 1 57.19 452 LYS B O 1
ATOM 7396 N N . SER B 1 453 ? -19.641 4.617 -10.758 1 55 453 SER B N 1
ATOM 7397 C CA . SER B 1 453 ? -20 4.746 -12.164 1 55 453 SER B CA 1
ATOM 7398 C C . SER B 1 453 ? -18.766 4.75 -13.062 1 55 453 SER B C 1
ATOM 7400 O O . SER B 1 453 ? -18.875 4.57 -14.273 1 55 453 SER B O 1
ATOM 7402 N N . TRP B 1 454 ? -17.672 4.754 -12.453 1 60.56 454 TRP B N 1
ATOM 7403 C CA . TRP B 1 454 ? -16.438 4.883 -13.203 1 60.56 454 TRP B CA 1
ATOM 7404 C C . TRP B 1 454 ? -15.812 3.518 -13.469 1 60.56 454 TRP B C 1
ATOM 7406 O O . TRP B 1 454 ? -14.797 3.414 -14.156 1 60.56 454 TRP B O 1
ATOM 7416 N N . VAL B 1 455 ? -16.328 2.553 -13.07 1 61.09 455 VAL B N 1
ATOM 7417 C CA . VAL B 1 455 ? -15.852 1.216 -13.406 1 61.09 455 VAL B CA 1
ATOM 7418 C C . VAL B 1 455 ? -16.547 0.719 -14.672 1 61.09 455 VAL B C 1
ATOM 7420 O O . VAL B 1 455 ? -17.766 0.755 -14.766 1 61.09 455 VAL B O 1
ATOM 7423 N N . ASP B 1 456 ? -15.805 0.581 -15.875 1 60.25 456 ASP B N 1
ATOM 7424 C CA . ASP B 1 456 ? -16.391 0.032 -17.094 1 60.25 456 ASP B CA 1
ATOM 7425 C C . ASP B 1 456 ? -16.906 -1.389 -16.875 1 60.25 456 ASP B C 1
ATOM 7427 O O . ASP B 1 456 ? -16.109 -2.312 -16.672 1 60.25 456 ASP B O 1
ATOM 7431 N N . LYS B 1 457 ? -18.172 -1.332 -16.672 1 55.81 457 LYS B N 1
ATOM 7432 C CA . LYS B 1 457 ? -18.844 -2.625 -16.547 1 55.81 457 LYS B CA 1
ATOM 7433 C C . LYS B 1 457 ? -19.203 -3.193 -17.906 1 55.81 457 LYS B C 1
ATOM 7435 O O . LYS B 1 457 ? -19.875 -2.527 -18.703 1 55.81 457 LYS B O 1
ATOM 7440 N N . ASP B 1 458 ? -18.141 -3.332 -19 1 45.06 458 ASP B N 1
ATOM 7441 C CA . ASP B 1 458 ? -18.547 -3.883 -20.281 1 45.06 458 ASP B CA 1
ATOM 7442 C C . ASP B 1 458 ? -19.922 -4.527 -20.188 1 45.06 458 ASP B C 1
ATOM 7444 O O . ASP B 1 458 ? -20.062 -5.75 -20.266 1 45.06 458 ASP B O 1
ATOM 7448 N N . ARG B 1 459 ? -20.781 -3.826 -19.641 1 45.22 459 ARG B N 1
ATOM 7449 C CA . ARG B 1 459 ? -22.156 -4.305 -19.609 1 45.22 459 ARG B CA 1
ATOM 7450 C C . ARG B 1 459 ? -22.719 -4.496 -21.016 1 45.22 459 ARG B C 1
ATOM 7452 O O . ARG B 1 459 ? -22.25 -3.855 -21.953 1 45.22 459 ARG B O 1
ATOM 7459 N N . ASP B 1 460 ? -23.219 -5.562 -21.328 1 37.28 460 ASP B N 1
ATOM 7460 C CA . ASP B 1 460 ? -24.016 -5.812 -22.531 1 37.28 460 ASP B CA 1
ATOM 7461 C C . ASP B 1 460 ? -24.75 -4.551 -22.969 1 37.28 460 ASP B C 1
ATOM 7463 O O . ASP B 1 460 ? -25.5 -3.947 -22.203 1 37.28 460 ASP B O 1
ATOM 7467 N N . SER B 1 461 ? -24.031 -3.572 -23.688 1 28.83 461 SER B N 1
ATOM 7468 C CA . SER B 1 461 ? -24.922 -2.689 -24.438 1 28.83 461 SER B CA 1
ATOM 7469 C C . SER B 1 461 ? -26.109 -3.455 -25.016 1 28.83 461 SER B C 1
ATOM 7471 O O . SER B 1 461 ? -25.953 -4.27 -25.922 1 28.83 461 SER B O 1
ATOM 7473 N N . ALA B 1 462 ? -26.906 -3.916 -24.484 1 26.88 462 ALA B N 1
ATOM 7474 C CA . ALA B 1 462 ? -28.203 -4.199 -25.094 1 26.88 462 ALA B CA 1
ATOM 7475 C C . ALA B 1 462 ? -28.703 -3.012 -25.906 1 26.88 462 ALA B C 1
ATOM 7477 O O . ALA B 1 462 ? -29.188 -2.027 -25.359 1 26.88 462 ALA B O 1
ATOM 7478 N N . ARG B 1 463 ? -27.875 -2.342 -26.984 1 21.97 463 ARG B N 1
ATOM 7479 C CA . ARG B 1 463 ? -28.781 -1.904 -28.047 1 21.97 463 ARG B CA 1
ATOM 7480 C C . ARG B 1 463 ? -29.453 -3.096 -28.719 1 21.97 463 ARG B C 1
ATOM 7482 O O . ARG B 1 463 ? -28.812 -4.105 -29.016 1 21.97 463 ARG B O 1
#

Secondary structure (DSSP, 8-state):
-HHIIIIITTT---S-HHHHHHHHHTTGGGT-HHHHHHHHHHHHHHHHH-GGGHHHHHTT-HHHHHH-SSHHHHHHHHHHHHHHT--TTTTTSB-HHHHHHHHHHHHHHHHTT-HHHHHHHHHHHHHHHHHHTTT-GGGGTT--HHHHHHHHHHHHHHHHHHHHHHH-GGGGGS--S--HHHHTT--TTTTPPPSS-GGGB-SS-BB-TTT--TTSB--S---TT--TTSPP-HHHHHHHHHHHHHHHHHHHHHTSS-SS-GGGSHHHHHHHHHHHHHHHHHTTTTS-GGGSTT--TTTHHHHGGGS-SS-S-HHHHHHHHHHHHHHHHHHHHHHHHHHHHHHHHHHHHHHHH--SHHHHHHHHHHHHHHHHHHHHHHHHHHHHHHHS-HHHHGGGHHHHHHHHHHHHHHGGG--S-TTSHHHHHHHHHHHHHHHHHHHH---SS---GGG-TTB--------/-HHIIIIITTT---S-HHHHHHHHHTTGGGT-HHHHHHHHHHHHHHHHH-GGGHHHHHTT-HHHHHH-SSHHHHHHHHHHHHHHT--TTTTTSB-HHHHHHHHHHHHHHHHTT-HHHHHHHHHHHHHHHHHHTTT-GGGGTT--HHHHHHHHHHHHHHHHHHHHHHH-GGGGGSPPS--HHHHTT--TTTTPPPSS-GGGB-SS-BB-TTT--TTSB--TT--TT--TTS---HHHHHHHHHHHHHHHHHHHHHTSS-SS-GGGSHHHHHHHHHHHHHHHHHTTTTS-GGGSTT--TTTHHHHGGGS-SS-S-HHHHHHHHHHHHHHHHHHHHHHHHHHHHHHHHHHHHHHHH--SHHHHHHHHHHHHHHHHHHHHHHHHHHHHHHHS-HHHHGGGHHHHHHHHHHHHHHGGG--S-TTSHHHHHHHHHHHHHHHHHHHH---SS---GGG-TTB--------

Foldseek 3Di:
DVCCVLAQCLPQVLDLVVVLVVCVVVVVLVVDVLNVLLVLLLVLLSCLLCVVCVVVVCVVDVVSVVQDVDSLRSLVVSVVSSVVSQDPCNVVDQDSSVLSSLQSSLNSNVSQQVPVSSLVSLQVSLVSLVVCVLQALVSCPPFFQRRLQSSLLSVLSLVVVQLVLLLDVLSVPHDHSDDLVSLVRGDNQSSQHALAHSVQGDRHFGHDVVVSPVVPGPDDDDDRPPPPPAFAESSNLSSLLSVLSCLLCVCVRHPVVDPPDCCVVLVNSLVSLVVSLVCLVCSCVPPPPLLDLPPAPPVVVVVLCRYDPPRPDSVSSVLSSLLSSLSRLLSSLLSSLSSLVVSLVSLVVQLVVDPDPVSNVVSLVVNQVSLVVLLVSLVSNLVSLVRGDPSSPSSVGCVSLVSLVSSLVSLVPDPDDCPDDSNVSSVVSNVSSVVSSVVRRPHNDPNPSVVPVVDPPVPPPPD/DVCCVLAQCLPQVLDLVVVLVVCVVVVVLVPDVLNVLLVLLLVLLSCLLCVVCVVVVQVVDVVSVVQDVDSLSSLVVSVVSSVVSQDPCNVVDQASSVLSSLQSSLNSCVSQQVPVSSLVSLQVSLVSLVVCVLQALVSCPPFFQRRLLSSLLSVLSLVVVQLVCLLDVLNVPHDHSDDLVSLVRGDNQSSQHALAHSVQGDRHAGHDVVVSPSVCGPDDDDDRPPPPPAFAESSNLSSLLSVLSCLLCVCVRHPPVDPPDCCVVLVNSLVSLVVSLVCLVCSCVPPPPLLDLPPAPPVCVVVLCRHDPPRPDSVSSVLSSLLSSLSRLLSSLLSSLSSLVVSLVSLVVQLVVDPDPVSVVVSLVVNQVSLVVLLVSLVSNLVSLVRGDVSSPSSVGCVSLVSLVSSLVSLVPDPDDCPDDSNVSSVVSNVSSVVSSVVRRPHNDPNVSVVPVVDPPVPPPPD

Organism: NCBI:txid1051616